Protein AF-0000000079967027 (afdb_homodimer)

Solvent-accessible surface area (backbone atoms only — not comparable to full-atom values): 52759 Å² total; per-residue (Å²): 132,80,76,89,72,70,78,67,50,73,80,82,84,89,70,84,65,83,71,83,66,77,62,84,68,85,69,81,72,80,72,79,85,74,85,69,80,70,70,72,73,72,74,65,77,69,75,66,74,66,73,55,79,78,80,28,66,48,64,30,61,90,71,37,36,35,52,46,60,87,47,52,71,69,52,37,53,28,40,50,44,22,32,30,77,82,41,62,67,42,83,37,30,32,34,61,38,91,88,39,84,60,18,39,37,38,34,30,36,36,55,31,43,38,37,31,28,58,94,41,78,40,53,44,47,67,79,69,61,52,51,94,70,31,34,32,29,67,52,38,30,49,50,54,59,56,46,68,67,46,28,68,80,58,50,73,39,75,38,43,65,42,69,34,49,36,21,52,70,85,35,40,58,44,57,55,41,62,71,63,29,64,69,50,51,24,58,75,70,70,42,38,66,56,79,80,71,71,85,45,68,66,56,50,52,51,47,49,44,45,54,54,23,71,46,37,76,79,60,44,49,46,73,46,57,72,52,63,74,75,94,74,64,50,71,68,47,51,48,47,52,52,49,48,49,54,53,44,56,50,24,73,75,29,57,23,54,46,49,50,47,45,69,68,52,29,73,64,55,48,48,53,46,51,52,49,47,48,53,52,50,52,53,48,41,55,50,12,30,50,37,17,41,68,48,29,77,75,70,34,96,53,72,44,24,53,41,58,55,33,50,52,52,52,52,52,50,51,48,50,50,48,54,56,56,67,72,46,54,82,74,39,78,58,32,61,56,48,44,40,50,47,41,51,51,44,51,49,52,51,49,56,37,55,74,39,69,48,61,56,61,77,80,45,82,56,96,72,81,69,61,90,49,64,48,52,28,13,47,26,37,29,55,60,42,54,40,68,94,79,83,65,54,60,59,53,60,51,56,67,74,40,64,57,69,56,37,44,73,73,39,42,68,58,52,52,56,43,49,64,62,57,70,45,92,71,48,42,64,68,57,53,50,52,52,45,49,64,66,41,63,52,53,62,60,53,53,56,61,64,60,63,63,73,71,77,74,78,77,77,77,127,132,78,77,90,68,70,77,67,51,71,84,82,73,87,77,82,75,86,74,82,66,85,61,81,75,77,81,77,80,82,77,80,80,80,84,75,82,67,72,72,76,75,73,66,76,69,74,68,74,68,74,56,77,78,79,30,65,46,67,30,62,89,70,37,36,36,51,46,62,86,47,54,73,68,52,37,53,26,39,49,42,21,31,32,80,80,42,63,66,43,84,38,30,32,33,63,39,91,90,39,83,60,17,37,38,37,35,30,36,36,58,30,43,39,37,32,30,57,94,41,79,39,54,44,50,68,80,67,61,51,49,95,69,32,34,30,29,66,52,37,29,48,49,54,60,55,47,68,70,47,34,70,80,59,48,74,38,75,38,41,68,42,69,34,49,36,21,51,70,85,35,41,58,42,56,55,40,63,71,63,28,64,69,51,51,25,57,74,70,70,43,38,67,57,78,79,71,72,84,47,68,66,56,50,52,51,48,50,43,44,53,54,23,70,45,38,75,80,62,43,50,43,73,47,57,71,51,63,75,74,93,75,64,50,70,67,45,51,49,47,52,53,50,48,48,54,54,43,56,51,25,73,75,30,55,24,55,44,49,51,48,44,69,67,53,28,72,64,55,48,48,52,46,51,53,50,47,48,52,50,50,51,53,48,40,55,50,12,32,51,38,19,40,68,47,29,78,75,71,36,96,55,70,46,25,54,43,59,56,32,50,52,52,52,52,50,50,50,48,50,50,47,53,57,56,69,72,46,53,83,84,39,79,62,31,61,56,46,45,39,50,45,40,51,52,43,52,50,52,49,49,55,36,56,74,39,68,48,62,56,60,76,78,44,84,56,96,71,82,68,61,90,49,63,48,52,32,13,47,28,38,30,55,60,41,54,40,68,93,80,84,66,54,60,59,54,58,50,55,66,72,41,65,56,69,56,38,45,73,73,39,43,67,59,51,53,56,44,50,62,63,58,69,46,91,69,47,42,64,68,57,53,52,51,51,45,50,64,66,42,63,54,54,62,60,53,52,55,63,65,60,63,65,72,71,79,74,80,77,79,79,128

Secondary structure (DSSP, 8-state):
--GGGSTT--------------------------------------------S-TTEEE-TTS-EEE-TTS-HHHHHHHHHHHSTTS-EEEEEEEE-SS-TTEEEEEEEEEEEEEEETT-SS-EETTS---TT---HHHHHHHHHHHTTS-HHHHTSEEEB-TTSS-BTTB-HHHHHHHH-HHHHHHHTTPPBPSS--SSHHHHHHHHHHHHHTT-TT---HHHHHS--STT--HHHHHHHHHHHHHHHHHHH-HHHHHHHHHHS-HHHHHHHHHHHHHHHHHHHHHHHHHHHHHTTTS-SS----HHHHHHHHHHHHHHHHHHHHTS-TTSHHHHHHHHHHHHHHHHHHHHHHTT-S-TTTT--S-----SSGGGT-HHIIIIIS--SS---THHHHHTTS-HHHHHHHHHHHHHHHHHHH--TT--HHHHHHHHHHHHTTHHHHHHHHGGG---------/--SSSSTT--------------------------------------------S-TTEEE-TTS-EEE-TTS-HHHHHHHHHHHSTTS-EEEEEEEE-SS-TTEEEEEEEEEEEEEEETT-SS-EETTS---TT---HHHHHHHHHHHTTS-HHHHTSEEEB-TTSS-BTTB-HHHHHHHH-HHHHHHHTTPPBPSS--SSHHHHHHHHHHHHHTT-TT---HHHHHS--STT--HHHHHHHHHHHHHHHHHHH-HHHHHHHHHHS-HHHHHHHHHHHHHHHHHHHHHHHHHHHHH-SSS-SS----HHHHHHHHHHHHHHHHHHHHTS-TTSHHHHHHHHHHHHHHHHHHHHHHTT-S-TTTT--S-----SSGGGT-HHIIIIIS--SS---THHHHHTTS-HHHHHHHHHHHHHHHHHHH--TT--HHHHHHHHHHHHTTHHHHHHHHGGG---------

Nearest PDB structures (foldseek):
  4in3-assembly1_B  TM=1.874E-01  e=6.343E-01  Saccharomyces cerevisiae
  5hf3-assembly1_A-2  TM=2.494E-01  e=4.322E+00  Homo sapiens
  8f5o-assembly1_C  TM=1.107E-01  e=3.781E+00  Leishmania tarentolae
  5hf3-assembly1_A-2  TM=2.326E-01  e=3.650E+00  Homo sapiens

Foldseek 3Di:
DDDVPAPPLDPDDDCPPPPPPPPPPPPDPPPDDDDDDPPPDPPPPPPPPPVVVPPQWDQFPVRDIDGRNVDDPVVSVVCCCVRHPNFLKAWDDKDQDPVDNVDIDTDIDTDKDWDFDDPDLAIDIPPPPLPDLADDPVLVVVVVLLCVSGDPVQNVDDWDAGRSSSDINNHGSVVSCVVCPVVNSCVVSVHQDDDDDDPDLVVLLLVLLLLLLLVQPVNDHSVCSVPVDDDDDDPSNVVSNVVSVVLSVVCSSPVRSSSVSCVVSPPLNSLVSNLVSLLVQLVLLLVQCVQCLAQNCPRRPDRHDFLVRSLVSLLVSLVVLLVVLVPDDPPDPSSLVSLQSSLVSLLVSLVSLLVQQDFSHPDGPDDDDDDPDSLRRHNNCDQFLDDDPDPDRRSLNRNVVGDLVSNCVRCLVSLVVSLVSQPDPRGDPVSNVSSVCSNCVPPVVVVVVVPPPPPDDPPPDD/DDDVPQPPLDPDDDDPDDPPPPVPPDDDDDDDDDDDDPPPDPPPPPPPPPVPVVPQWDQFPVRDIDGRNVDDPVVSVVCCCVRHPNFLKAWDDKDQDPVDNVDIDTDIDTDKDWDFDDPDLAIDIPPPPLPDLADDPVLVVVVVLLCVSGDPVQNVDDWDAGRSSNDINNHGSVVSCVVCPVVNSCVVSVHQDDDDDDPDLVVLLLVLLLLLLLVQPVNDHSVCSVPPDDDDDDPSNVVSNVVSVVLSVVCSSPVRSSSVSCVVSPPLNSLVSNLVSLLVQLVLLLVQCVQCLAPNCPPRPDRHDFLVRSLVSLLVSLVVLLVVLVPDDPPDPSSLVSLQSSLVSLLVSLVSLLVQQDFSHPDGPDDDDGDPDSLRRHNNCDQFLDDDPDDDRRSLNRNVVGDLVSNCVRCLVSLVVSLVSQPDPRGDPVNNVSSVCSNCVPVVVVVVVVPPPPPDDPPPDD

Structure (mmCIF, N/CA/C/O backbone):
data_AF-0000000079967027-model_v1
#
loop_
_entity.id
_entity.type
_entity.pdbx_description
1 polymer 'SWIM-type domain-containing protein'
#
loop_
_atom_site.group_PDB
_atom_site.id
_atom_site.type_symbol
_atom_site.label_atom_id
_atom_site.label_alt_id
_atom_site.label_comp_id
_atom_site.label_asym_id
_atom_site.label_entity_id
_atom_site.label_seq_id
_atom_site.pdbx_PDB_ins_code
_atom_site.Cartn_x
_atom_site.Cartn_y
_atom_site.Cartn_z
_atom_site.occupancy
_atom_site.B_iso_or_equiv
_atom_site.auth_seq_id
_atom_site.auth_comp_id
_atom_site.auth_asym_id
_atom_site.auth_atom_id
_atom_site.pdbx_PDB_model_num
ATOM 1 N N . MET A 1 1 ? 24.438 28.391 39.781 1 23.52 1 MET A N 1
ATOM 2 C CA . MET A 1 1 ? 24.078 27.609 38.594 1 23.52 1 MET A CA 1
ATOM 3 C C . MET A 1 1 ? 23.625 26.219 39 1 23.52 1 MET A C 1
ATOM 5 O O . MET A 1 1 ? 23.25 25.406 38.125 1 23.52 1 MET A O 1
ATOM 9 N N . SER A 1 2 ? 23.328 25.406 40 1 23.7 2 SER A N 1
ATOM 10 C CA . SER A 1 2 ? 24.375 24.453 40.344 1 23.7 2 SER A CA 1
ATOM 11 C C . SER A 1 2 ? 24.219 23.141 39.562 1 23.7 2 SER A C 1
ATOM 13 O O . SER A 1 2 ? 23.188 22.922 38.938 1 23.7 2 SER A O 1
ATOM 15 N N . ALA A 1 3 ? 25.094 22.094 39.844 1 33.03 3 ALA A N 1
ATOM 16 C CA . ALA A 1 3 ? 25.594 20.75 39.531 1 33.03 3 ALA A CA 1
ATOM 17 C C . ALA A 1 3 ? 24.469 19.719 39.656 1 33.03 3 ALA A C 1
ATOM 19 O O . ALA A 1 3 ? 24.438 18.734 38.906 1 33.03 3 ALA A O 1
ATOM 20 N N . GLU A 1 4 ? 23.625 19.672 40.688 1 32.34 4 GLU A N 1
ATOM 21 C CA . GLU A 1 4 ? 22.844 18.438 40.875 1 32.34 4 GLU A CA 1
ATOM 22 C C . GLU A 1 4 ? 21.844 18.25 39.719 1 32.34 4 GLU A C 1
ATOM 24 O O . GLU A 1 4 ? 21.109 17.266 39.688 1 32.34 4 GLU A O 1
ATOM 29 N N . ALA A 1 5 ? 21.641 19.062 38.75 1 31.31 5 ALA A N 1
ATOM 30 C CA . ALA A 1 5 ? 20.641 19.297 37.719 1 31.31 5 ALA A CA 1
ATOM 31 C C . ALA A 1 5 ? 20.641 18.156 36.688 1 31.31 5 ALA A C 1
ATOM 33 O O . ALA A 1 5 ? 19.578 17.641 36.344 1 31.31 5 ALA A O 1
ATOM 34 N N . LEU A 1 6 ? 21.719 17.938 35.781 1 37.03 6 LEU A N 1
ATOM 35 C CA . LEU A 1 6 ? 21.562 17.094 34.594 1 37.03 6 LEU A CA 1
ATOM 36 C C . LEU A 1 6 ? 21.953 15.648 34.906 1 37.03 6 LEU A C 1
ATOM 38 O O . LEU A 1 6 ? 21.922 14.789 34.031 1 37.03 6 LEU A O 1
ATOM 42 N N . SER A 1 7 ? 22.359 15.219 35.938 1 33.56 7 SER A N 1
ATOM 43 C CA . SER A 1 7 ? 23.344 14.156 36.156 1 33.56 7 SER A CA 1
ATOM 44 C C . SER A 1 7 ? 22.859 12.836 35.531 1 33.56 7 SER A C 1
ATOM 46 O O . SER A 1 7 ? 23.672 12.023 35.094 1 33.56 7 SER A O 1
ATOM 48 N N . LYS A 1 8 ? 21.562 12.336 35.812 1 32.53 8 LYS A N 1
ATOM 49 C CA . LYS A 1 8 ? 21.234 10.953 35.469 1 32.53 8 LYS A CA 1
ATOM 50 C C . LYS A 1 8 ? 20.719 10.844 34.031 1 32.53 8 LYS A C 1
ATOM 52 O O . LYS A 1 8 ? 20.188 9.805 33.625 1 32.53 8 LYS A O 1
ATOM 57 N N . LEU A 1 9 ? 20.672 11.555 33.188 1 36.38 9 LEU A N 1
ATOM 58 C CA . LEU A 1 9 ? 19.859 11.469 31.984 1 36.38 9 LEU A CA 1
ATOM 59 C C . LEU A 1 9 ? 20.281 10.273 31.141 1 36.38 9 LEU A C 1
ATOM 61 O O . LEU A 1 9 ? 20.219 10.32 29.906 1 36.38 9 LEU A O 1
ATOM 65 N N . SER A 1 10 ? 20.844 8.945 31.734 1 32.41 10 SER A N 1
ATOM 66 C CA . SER A 1 10 ? 21.594 8.109 30.812 1 32.41 10 SER A CA 1
ATOM 67 C C . SER A 1 10 ? 20.656 7.359 29.859 1 32.41 10 SER A C 1
ATOM 69 O O . SER A 1 10 ? 19.609 6.871 30.281 1 32.41 10 SER A O 1
ATOM 71 N N . LEU A 1 11 ? 20.594 7.68 28.594 1 35.91 11 LEU A N 1
ATOM 72 C CA . LEU A 1 11 ? 20.047 6.836 27.547 1 35.91 11 LEU A CA 1
ATOM 73 C C . LEU A 1 11 ? 20.672 5.445 27.578 1 35.91 11 LEU A C 1
ATOM 75 O O . LEU A 1 11 ? 21.859 5.285 27.281 1 35.91 11 LEU A O 1
ATOM 79 N N . VAL A 1 12 ? 20.703 4.43 28.609 1 26.56 12 VAL A N 1
ATOM 80 C CA . VAL A 1 12 ? 21.344 3.131 28.812 1 26.56 12 VAL A CA 1
ATOM 81 C C . VAL A 1 12 ? 21.5 2.42 27.469 1 26.56 12 VAL A C 1
ATOM 83 O O . VAL A 1 12 ? 20.844 2.793 26.484 1 26.56 12 VAL A O 1
ATOM 86 N N . ASP A 1 13 ? 21.453 0.875 27.344 1 22.81 13 ASP A N 1
ATOM 87 C CA . ASP A 1 13 ? 22.469 -0.129 27.062 1 22.81 13 ASP A CA 1
ATOM 88 C C . ASP A 1 13 ? 22.656 -0.311 25.562 1 22.81 13 ASP A C 1
ATOM 90 O O . ASP A 1 13 ? 23.734 -0.031 25.016 1 22.81 13 ASP A O 1
ATOM 94 N N . THR A 1 14 ? 22.391 -1.622 24.922 1 23.27 14 THR A N 1
ATOM 95 C CA . THR A 1 14 ? 23.344 -2.547 24.297 1 23.27 14 THR A CA 1
ATOM 96 C C . THR A 1 14 ? 23.562 -2.203 22.828 1 23.27 14 THR A C 1
ATOM 98 O O . THR A 1 14 ? 22.594 -2.035 22.078 1 23.27 14 THR A O 1
ATOM 101 N N . MET A 1 15 ? 24.797 -1.844 22.391 1 22.84 15 MET A N 1
ATOM 102 C CA . MET A 1 15 ? 25.484 -1.367 21.188 1 22.84 15 MET A CA 1
ATOM 103 C C . MET A 1 15 ? 25.438 -2.414 20.078 1 22.84 15 MET A C 1
ATOM 105 O O . MET A 1 15 ? 26.203 -3.379 20.109 1 22.84 15 MET A O 1
ATOM 109 N N . VAL A 1 16 ? 24.453 -3.086 19.609 1 21 16 VAL A N 1
ATOM 110 C CA . VAL A 1 16 ? 25.078 -3.975 18.641 1 21 16 VAL A CA 1
ATOM 111 C C . VAL A 1 16 ? 25.656 -3.154 17.484 1 21 16 VAL A C 1
ATOM 113 O O . VAL A 1 16 ? 24.922 -2.496 16.75 1 21 16 VAL A O 1
ATOM 116 N N . THR A 1 17 ? 26.828 -2.4 17.641 1 19.55 17 THR A N 1
ATOM 117 C CA . THR A 1 17 ? 27.438 -1.457 16.703 1 19.55 17 THR A CA 1
ATOM 118 C C . THR A 1 17 ? 27.969 -2.182 15.469 1 19.55 17 THR A C 1
ATOM 120 O O . THR A 1 17 ? 29.172 -2.301 15.289 1 19.55 17 THR A O 1
ATOM 123 N N . THR A 1 18 ? 27.375 -3.174 14.812 1 18.86 18 THR A N 1
ATOM 124 C CA . THR A 1 18 ? 28.328 -3.617 13.797 1 18.86 18 THR A CA 1
ATOM 125 C C . THR A 1 18 ? 28.547 -2.523 12.758 1 18.86 18 THR A C 1
ATOM 127 O O . THR A 1 18 ? 27.609 -2.084 12.094 1 18.86 18 THR A O 1
ATOM 130 N N . ARG A 1 19 ? 29.469 -1.551 12.945 1 18.75 19 ARG A N 1
ATOM 131 C CA . ARG A 1 19 ? 29.891 -0.418 12.133 1 18.75 19 ARG A CA 1
ATOM 132 C C . ARG A 1 19 ? 30.578 -0.89 10.859 1 18.75 19 ARG A C 1
ATOM 134 O O . ARG A 1 19 ? 31.734 -1.292 10.883 1 18.75 19 ARG A O 1
ATOM 141 N N . ALA A 1 20 ? 30.016 -1.807 10.023 1 17.91 20 ALA A N 1
ATOM 142 C CA . ALA A 1 20 ? 30.906 -2.1 8.914 1 17.91 20 ALA A CA 1
ATOM 143 C C . ALA A 1 20 ? 31.234 -0.834 8.125 1 17.91 20 ALA A C 1
ATOM 145 O O . ALA A 1 20 ? 30.328 -0.108 7.699 1 17.91 20 ALA A O 1
ATOM 146 N N . GLY A 1 21 ? 32.469 -0.2 8.289 1 16.97 21 GLY A N 1
ATOM 147 C CA . GLY A 1 21 ? 33.188 0.967 7.832 1 16.97 21 GLY A CA 1
ATOM 148 C C . GLY A 1 21 ? 33.406 0.984 6.332 1 16.97 21 GLY A C 1
ATOM 149 O O . GLY A 1 21 ? 33.969 1.939 5.789 1 16.97 21 GLY A O 1
ATOM 150 N N . ALA A 1 22 ? 33 0.106 5.465 1 16.75 22 ALA A N 1
ATOM 151 C CA . ALA A 1 22 ? 33.969 0.089 4.359 1 16.75 22 ALA A CA 1
ATOM 152 C C . ALA A 1 22 ? 33.812 1.341 3.496 1 16.75 22 ALA A C 1
ATOM 154 O O . ALA A 1 22 ? 32.75 1.595 2.924 1 16.75 22 ALA A O 1
ATOM 155 N N . ALA A 1 23 ? 34.531 2.461 3.881 1 16.78 23 ALA A N 1
ATOM 156 C CA . ALA A 1 23 ? 34.594 3.764 3.223 1 16.78 23 ALA A CA 1
ATOM 157 C C . ALA A 1 23 ? 35.25 3.646 1.841 1 16.78 23 ALA A C 1
ATOM 159 O O . ALA A 1 23 ? 35.344 4.641 1.117 1 16.78 23 ALA A O 1
ATOM 160 N N . ARG A 1 24 ? 35.531 2.553 1.224 1 16.5 24 ARG A N 1
ATOM 161 C CA . ARG A 1 24 ? 36.625 2.824 0.295 1 16.5 24 ARG A CA 1
ATOM 162 C C . ARG A 1 24 ? 36.25 3.91 -0.702 1 16.5 24 ARG A C 1
ATOM 164 O O . ARG A 1 24 ? 35.156 3.867 -1.287 1 16.5 24 ARG A O 1
ATOM 171 N N . ALA A 1 25 ? 36.844 5.109 -0.586 1 16.91 25 ALA A N 1
ATOM 172 C CA . ALA A 1 25 ? 36.906 6.383 -1.297 1 16.91 25 ALA A CA 1
ATOM 173 C C . ALA A 1 25 ? 37.312 6.184 -2.752 1 16.91 25 ALA A C 1
ATOM 175 O O . ALA A 1 25 ? 37.781 7.125 -3.412 1 16.91 25 ALA A O 1
ATOM 176 N N . ARG A 1 26 ? 37.125 5.117 -3.463 1 16.53 26 ARG A N 1
ATOM 177 C CA . ARG A 1 26 ? 37.938 5.168 -4.664 1 16.53 26 ARG A CA 1
ATOM 178 C C . ARG A 1 26 ? 37.719 6.453 -5.445 1 16.53 26 ARG A C 1
ATOM 180 O O . ARG A 1 26 ? 36.562 6.852 -5.66 1 16.53 26 ARG A O 1
ATOM 187 N N . THR A 1 27 ? 38.75 7.363 -5.598 1 16.47 27 THR A N 1
ATOM 188 C CA . THR A 1 27 ? 39.125 8.656 -6.16 1 16.47 27 THR A CA 1
ATOM 189 C C . THR A 1 27 ? 38.844 8.695 -7.66 1 16.47 27 THR A C 1
ATOM 191 O O . THR A 1 27 ? 38.812 9.773 -8.266 1 16.47 27 THR A O 1
ATOM 194 N N . ALA A 1 28 ? 38.562 7.652 -8.414 1 17 28 ALA A N 1
ATOM 195 C CA . ALA A 1 28 ? 39.219 7.84 -9.711 1 17 28 ALA A CA 1
ATOM 196 C C . ALA A 1 28 ? 38.656 9.078 -10.422 1 17 28 ALA A C 1
ATOM 198 O O . ALA A 1 28 ? 37.438 9.281 -10.484 1 17 28 ALA A O 1
ATOM 199 N N . PRO A 1 29 ? 39.5 10.133 -10.766 1 17.83 29 PRO A N 1
ATOM 200 C CA . PRO A 1 29 ? 39.344 11.484 -11.32 1 17.83 29 PRO A CA 1
ATOM 201 C C . PRO A 1 29 ? 38.75 11.477 -12.734 1 17.83 29 PRO A C 1
ATOM 203 O O . PRO A 1 29 ? 38.594 12.539 -13.344 1 17.83 29 PRO A O 1
ATOM 206 N N . ALA A 1 30 ? 38.031 10.43 -13.195 1 17.25 30 ALA A N 1
ATOM 207 C CA . ALA A 1 30 ? 38.188 10.453 -14.648 1 17.25 30 ALA A CA 1
ATOM 208 C C . ALA A 1 30 ? 37.844 11.82 -15.219 1 17.25 30 ALA A C 1
ATOM 210 O O . ALA A 1 30 ? 36.875 12.445 -14.797 1 17.25 30 ALA A O 1
ATOM 211 N N . GLN A 1 31 ? 38.656 12.461 -16.125 1 17.3 31 GLN A N 1
ATOM 212 C CA . GLN A 1 31 ? 38.969 13.703 -16.812 1 17.3 31 GLN A CA 1
ATOM 213 C C . GLN A 1 31 ? 37.875 14.07 -17.812 1 17.3 31 GLN A C 1
ATOM 215 O O . GLN A 1 31 ? 37.969 15.109 -18.469 1 17.3 31 GLN A O 1
ATOM 220 N N . THR A 1 32 ? 36.781 13.305 -17.797 1 18.25 32 THR A N 1
ATOM 221 C CA . THR A 1 32 ? 36.344 13.445 -19.188 1 18.25 32 THR A CA 1
ATOM 222 C C . THR A 1 32 ? 36.156 14.922 -19.531 1 18.25 32 THR A C 1
ATOM 224 O O . THR A 1 32 ? 35.719 15.719 -18.703 1 18.25 32 THR A O 1
ATOM 227 N N . PRO A 1 33 ? 36.406 15.227 -20.844 1 18.61 33 PRO A N 1
ATOM 228 C CA . PRO A 1 33 ? 36.688 16.406 -21.672 1 18.61 33 PRO A CA 1
ATOM 229 C C . PRO A 1 33 ? 35.594 17.453 -21.609 1 18.61 33 PRO A C 1
ATOM 231 O O . PRO A 1 33 ? 34.469 17.172 -21.172 1 18.61 33 PRO A O 1
ATOM 234 N N . GLN A 1 34 ? 35.75 18.5 -22.406 1 16.83 34 GLN A N 1
ATOM 235 C CA . GLN A 1 34 ? 35.688 19.953 -22.516 1 16.83 34 GLN A CA 1
ATOM 236 C C . GLN A 1 34 ? 34.312 20.406 -22.938 1 16.83 34 GLN A C 1
ATOM 238 O O . GLN A 1 34 ? 33.875 21.516 -22.594 1 16.83 34 GLN A O 1
ATOM 243 N N . HIS A 1 35 ? 33.625 19.594 -23.828 1 18.22 35 HIS A N 1
ATOM 244 C CA . HIS A 1 35 ? 33.188 20.516 -24.875 1 18.22 35 HIS A CA 1
ATOM 245 C C . HIS A 1 35 ? 32.219 21.547 -24.328 1 18.22 35 HIS A C 1
ATOM 247 O O . HIS A 1 35 ? 31.5 21.281 -23.344 1 18.22 35 HIS A O 1
ATOM 253 N N . ALA A 1 36 ? 32.156 22.734 -24.922 1 18.36 36 ALA A N 1
ATOM 254 C CA . ALA A 1 36 ? 31.938 24.172 -24.812 1 18.36 36 ALA A CA 1
ATOM 255 C C . ALA A 1 36 ? 30.453 24.484 -24.75 1 18.36 36 ALA A C 1
ATOM 257 O O . ALA A 1 36 ? 30.062 25.641 -24.516 1 18.36 36 ALA A O 1
ATOM 258 N N . SER A 1 37 ? 29.609 23.453 -25.172 1 19.88 37 SER A N 1
ATOM 259 C CA . SER A 1 37 ? 28.562 24.234 -25.828 1 19.88 37 SER A CA 1
ATOM 260 C C . SER A 1 37 ? 27.812 25.109 -24.828 1 19.88 37 SER A C 1
ATOM 262 O O . SER A 1 37 ? 27.531 24.688 -23.719 1 19.88 37 SER A O 1
ATOM 264 N N . THR A 1 38 ? 28 26.359 -24.938 1 21.81 38 THR A N 1
ATOM 265 C CA . THR A 1 38 ? 27.562 27.578 -24.266 1 21.81 38 THR A CA 1
ATOM 266 C C . THR A 1 38 ? 26.047 27.578 -24.078 1 21.81 38 THR A C 1
ATOM 268 O O . THR A 1 38 ? 25.297 27.625 -25.062 1 21.81 38 THR A O 1
ATOM 271 N N . PRO A 1 39 ? 25.609 26.531 -23.359 1 21.05 39 PRO A N 1
ATOM 272 C CA . PRO A 1 39 ? 24.156 26.672 -23.391 1 21.05 39 PRO A CA 1
ATOM 273 C C . PRO A 1 39 ? 23.688 28.094 -23.094 1 21.05 39 PRO A C 1
ATOM 275 O O . PRO A 1 39 ? 24.344 28.812 -22.344 1 21.05 39 PRO A O 1
ATOM 278 N N . SER A 1 40 ? 23.156 28.719 -24.078 1 22.72 40 SER A N 1
ATOM 279 C CA . SER A 1 40 ? 22.656 30.094 -23.969 1 22.72 40 SER A CA 1
ATOM 280 C C . SER A 1 40 ? 21.828 30.281 -22.703 1 22.72 40 SER A C 1
ATOM 282 O O . SER A 1 40 ? 21.156 29.359 -22.25 1 22.72 40 SER A O 1
ATOM 284 N N . PRO A 1 41 ? 22.25 31.234 -21.906 1 22.58 41 PRO A N 1
ATOM 285 C CA . PRO A 1 41 ? 21.719 31.672 -20.609 1 22.58 41 PRO A CA 1
ATOM 286 C C . PRO A 1 41 ? 20.203 31.781 -20.594 1 22.58 41 PRO A C 1
ATOM 288 O O . PRO A 1 41 ? 19.625 32.438 -21.469 1 22.58 41 PRO A O 1
ATOM 291 N N . SER A 1 42 ? 19.578 30.609 -20.578 1 22.55 42 SER A N 1
ATOM 292 C CA . SER A 1 42 ? 18.141 30.859 -20.469 1 22.55 42 SER A CA 1
ATOM 293 C C . SER A 1 42 ? 17.844 32 -19.5 1 22.55 42 SER A C 1
ATOM 295 O O . SER A 1 42 ? 18.391 32.031 -18.391 1 22.55 42 SER A O 1
ATOM 297 N N . HIS A 1 43 ? 17.578 33.125 -20.016 1 22.3 43 HIS A N 1
ATOM 298 C CA . HIS A 1 43 ? 17.203 34.344 -19.328 1 22.3 43 HIS A CA 1
ATOM 299 C C . HIS A 1 43 ? 16.156 34.094 -18.25 1 22.3 43 HIS A C 1
ATOM 301 O O . HIS A 1 43 ? 15.148 33.406 -18.516 1 22.3 43 HIS A O 1
ATOM 307 N N . SER A 1 44 ? 16.625 33.625 -17.156 1 25.69 44 SER A N 1
ATOM 308 C CA . SER A 1 44 ? 15.766 33.625 -15.977 1 25.69 44 SER A CA 1
ATOM 309 C C . SER A 1 44 ? 14.898 34.875 -15.938 1 25.69 44 SER A C 1
ATOM 311 O O . SER A 1 44 ? 15.414 36 -16 1 25.69 44 SER A O 1
ATOM 313 N N . PRO A 1 45 ? 13.766 34.812 -16.578 1 26.55 45 PRO A N 1
ATOM 314 C CA . PRO A 1 45 ? 13.039 36.062 -16.453 1 26.55 45 PRO A CA 1
ATOM 315 C C . PRO A 1 45 ? 13.133 36.656 -15.047 1 26.55 45 PRO A C 1
ATOM 317 O O . PRO A 1 45 ? 13.062 35.938 -14.055 1 26.55 45 PRO A O 1
ATOM 320 N N . THR A 1 46 ? 14.188 37.438 -14.891 1 25.09 46 THR A N 1
ATOM 321 C CA . THR A 1 46 ? 14.25 38.344 -13.742 1 25.09 46 THR A CA 1
ATOM 322 C C . THR A 1 46 ? 12.867 38.906 -13.422 1 25.09 46 THR A C 1
ATOM 324 O O . THR A 1 46 ? 12.297 39.656 -14.234 1 25.09 46 THR A O 1
ATOM 327 N N . SER A 1 47 ? 12.023 38.062 -12.961 1 27.19 47 SER A N 1
ATOM 328 C CA . SER A 1 47 ? 10.867 38.781 -12.453 1 27.19 47 SER A CA 1
ATOM 329 C C . SER A 1 47 ? 11.289 40 -11.672 1 27.19 47 SER A C 1
ATOM 331 O O . SER A 1 47 ? 12.047 39.906 -10.703 1 27.19 47 SER A O 1
ATOM 333 N N . THR A 1 48 ? 11.758 41 -12.414 1 27.06 48 THR A N 1
ATOM 334 C CA . THR A 1 48 ? 11.859 42.281 -11.773 1 27.06 48 THR A CA 1
ATOM 335 C C . THR A 1 48 ? 10.688 42.531 -10.82 1 27.06 48 THR A C 1
ATOM 337 O O . THR A 1 48 ? 9.531 42.531 -11.234 1 27.06 48 THR A O 1
ATOM 340 N N . ALA A 1 49 ? 10.836 42.094 -9.641 1 29.52 49 ALA A N 1
ATOM 341 C CA . ALA A 1 49 ? 9.977 42.688 -8.625 1 29.52 49 ALA A CA 1
ATOM 342 C C . ALA A 1 49 ? 9.875 44.219 -8.836 1 29.52 49 ALA A C 1
ATOM 344 O O . ALA A 1 49 ? 10.828 44.938 -8.562 1 29.52 49 ALA A O 1
ATOM 345 N N . ALA A 1 50 ? 9.445 44.656 -9.969 1 29.14 50 ALA A N 1
ATOM 346 C CA . ALA A 1 50 ? 9.094 46.062 -9.961 1 29.14 50 ALA A CA 1
ATOM 347 C C . ALA A 1 50 ? 8.531 46.5 -8.602 1 29.14 50 ALA A C 1
ATOM 349 O O . ALA A 1 50 ? 7.598 45.875 -8.094 1 29.14 50 ALA A O 1
ATOM 350 N N . SER A 1 51 ? 9.453 46.938 -7.832 1 31.58 51 SER A N 1
ATOM 351 C CA . SER A 1 51 ? 9.008 47.688 -6.668 1 31.58 51 SER A CA 1
ATOM 352 C C . SER A 1 51 ? 7.809 48.562 -7 1 31.58 51 SER A C 1
ATOM 354 O O . SER A 1 51 ? 7.965 49.656 -7.523 1 31.58 51 SER A O 1
ATOM 356 N N . SER A 1 52 ? 7.016 48.062 -7.898 1 36.12 52 SER A N 1
ATOM 357 C CA . SER A 1 52 ? 5.992 49.094 -8.094 1 36.12 52 SER A CA 1
ATOM 358 C C . SER A 1 52 ? 5.641 49.781 -6.777 1 36.12 52 SER A C 1
ATOM 360 O O . SER A 1 52 ? 5.535 49.125 -5.738 1 36.12 52 SER A O 1
ATOM 362 N N . PRO A 1 53 ? 5.883 51 -6.691 1 37.5 53 PRO A N 1
ATOM 363 C CA . PRO A 1 53 ? 5.629 51.812 -5.484 1 37.5 53 PRO A CA 1
ATOM 364 C C . PRO A 1 53 ? 4.395 51.344 -4.719 1 37.5 53 PRO A C 1
ATOM 366 O O . PRO A 1 53 ? 4.297 51.531 -3.51 1 37.5 53 PRO A O 1
ATOM 369 N N . THR A 1 54 ? 3.182 51.281 -5.465 1 43.91 54 THR A N 1
ATOM 370 C CA . THR A 1 54 ? 2.035 51.219 -4.566 1 43.91 54 THR A CA 1
ATOM 371 C C . THR A 1 54 ? 1.938 49.844 -3.92 1 43.91 54 THR A C 1
ATOM 373 O O . THR A 1 54 ? 1.666 48.844 -4.602 1 43.91 54 THR A O 1
ATOM 376 N N . PRO A 1 55 ? 2.688 49.375 -2.973 1 54.84 55 PRO A N 1
ATOM 377 C CA . PRO A 1 55 ? 2.918 48.219 -2.094 1 54.84 55 PRO A CA 1
ATOM 378 C C . PRO A 1 55 ? 1.646 47.406 -1.823 1 54.84 55 PRO A C 1
ATOM 380 O O . PRO A 1 55 ? 1.703 46.344 -1.198 1 54.84 55 PRO A O 1
ATOM 383 N N . SER A 1 56 ? 0.458 47.688 -2.307 1 79.25 56 SER A N 1
ATOM 384 C CA . SER A 1 56 ? -0.788 47.219 -1.723 1 79.25 56 SER A CA 1
ATOM 385 C C . SER A 1 56 ? -1.411 46.125 -2.582 1 79.25 56 SER A C 1
ATOM 387 O O . SER A 1 56 ? -2.34 45.438 -2.146 1 79.25 56 SER A O 1
ATOM 389 N N . LEU A 1 57 ? -0.802 45.781 -3.889 1 89.56 57 LEU A N 1
ATOM 390 C CA . LEU A 1 57 ? -1.388 44.719 -4.723 1 89.56 57 LEU A CA 1
ATOM 391 C C . LEU A 1 57 ? -0.492 43.5 -4.754 1 89.56 57 LEU A C 1
ATOM 393 O O . LEU A 1 57 ? 0.715 43.594 -4.98 1 89.56 57 LEU A O 1
ATOM 397 N N . ILE A 1 58 ? -1.052 42.312 -4.539 1 92.06 58 ILE A N 1
ATOM 398 C CA . ILE A 1 58 ? -0.272 41.062 -4.566 1 92.06 58 ILE A CA 1
ATOM 399 C C . ILE A 1 58 ? -0.963 40.031 -5.457 1 92.06 58 ILE A C 1
ATOM 401 O O . ILE A 1 58 ? -2.18 40.094 -5.648 1 92.06 58 ILE A O 1
ATOM 405 N N . GLU A 1 59 ? -0.156 39.188 -6.098 1 93 59 GLU A N 1
ATOM 406 C CA . GLU A 1 59 ? -0.663 38.031 -6.812 1 93 59 GLU A CA 1
ATOM 407 C C . GLU A 1 59 ? -0.535 36.75 -5.969 1 93 59 GLU A C 1
ATOM 409 O O . GLU A 1 59 ? 0.548 36.438 -5.469 1 93 59 GLU A O 1
ATOM 414 N N . SER A 1 60 ? -1.569 36.156 -5.805 1 93.75 60 SER A N 1
ATOM 415 C CA . SER A 1 60 ? -1.582 34.969 -4.957 1 93.75 60 SER A CA 1
ATOM 416 C C . SER A 1 60 ? -0.958 33.75 -5.668 1 93.75 60 SER A C 1
ATOM 418 O O . SER A 1 60 ? -0.638 33.844 -6.855 1 93.75 60 SER A O 1
ATOM 420 N N . ALA A 1 61 ? -0.752 32.719 -4.906 1 90 61 ALA A N 1
ATOM 421 C CA . ALA A 1 61 ? -0.223 31.453 -5.438 1 90 61 ALA A CA 1
ATOM 422 C C . ALA A 1 61 ? -1.168 30.859 -6.477 1 90 61 ALA A C 1
ATOM 424 O O . ALA A 1 61 ? -0.74 30.094 -7.352 1 90 61 ALA A O 1
ATOM 425 N N . GLN A 1 62 ? -2.514 31.141 -6.445 1 90.25 62 GLN A N 1
ATOM 426 C CA . GLN A 1 62 ? -3.514 30.625 -7.375 1 90.25 62 GLN A CA 1
ATOM 427 C C . GLN A 1 62 ? -3.615 31.516 -8.617 1 90.25 62 GLN A C 1
ATOM 429 O O . GLN A 1 62 ? -4.473 31.281 -9.477 1 90.25 62 GLN A O 1
ATOM 434 N N . GLY A 1 63 ? -2.838 32.562 -8.656 1 90.56 63 GLY A N 1
ATOM 435 C CA . GLY A 1 63 ? -2.807 33.438 -9.828 1 90.56 63 GLY A CA 1
ATOM 436 C C . GLY A 1 63 ? -3.84 34.562 -9.773 1 90.56 63 GLY A C 1
ATOM 437 O O . GLY A 1 63 ? -4.184 35.125 -10.805 1 90.56 63 GLY A O 1
ATOM 438 N N . LEU A 1 64 ? -4.355 34.812 -8.609 1 94.44 64 LEU A N 1
ATOM 439 C CA . LEU A 1 64 ? -5.344 35.875 -8.438 1 94.44 64 LEU A CA 1
ATOM 440 C C . LEU A 1 64 ? -4.695 37.125 -7.867 1 94.44 64 LEU A C 1
ATOM 442 O O . LEU A 1 64 ? -3.703 37.031 -7.141 1 94.44 64 LEU A O 1
ATOM 446 N N . THR A 1 65 ? -5.254 38.25 -8.172 1 95.19 65 THR A N 1
ATOM 447 C CA . THR A 1 65 ? -4.691 39.5 -7.707 1 95.19 65 THR A CA 1
ATOM 448 C C . THR A 1 65 ? -5.539 40.094 -6.582 1 95.19 65 THR A C 1
ATOM 450 O O . THR A 1 65 ? -6.762 40.188 -6.703 1 95.19 65 THR A O 1
ATOM 453 N N . TYR A 1 66 ? -4.867 40.438 -5.512 1 95.62 66 TYR A N 1
ATOM 454 C CA . TYR A 1 66 ? -5.559 41 -4.352 1 95.62 66 TYR A CA 1
ATOM 455 C C . TYR A 1 66 ? -5.039 42.406 -4.016 1 95.62 66 TYR A C 1
ATOM 457 O O . TYR A 1 66 ? -3.844 42.656 -4.152 1 95.62 66 TYR A O 1
ATOM 465 N N . ASN A 1 67 ? -5.941 43.281 -3.619 1 95.06 67 ASN A N 1
ATOM 466 C CA . ASN A 1 67 ? -5.578 44.594 -3.072 1 95.06 67 ASN A CA 1
ATOM 467 C C . ASN A 1 67 ? -5.504 44.562 -1.548 1 95.06 67 ASN A C 1
ATOM 469 O O . ASN A 1 67 ? -6.535 44.5 -0.875 1 95.06 67 ASN A O 1
ATOM 473 N N . LEU A 1 68 ? -4.312 44.688 -0.974 1 94.88 68 LEU A N 1
ATOM 474 C CA . LEU A 1 68 ? -4.141 44.594 0.472 1 94.88 68 LEU A CA 1
ATOM 475 C C . LEU A 1 68 ? -3.9 46 1.073 1 94.88 68 LEU A C 1
ATOM 477 O O . LEU A 1 68 ? -3.566 46.094 2.254 1 94.88 68 LEU A O 1
ATOM 481 N N . SER A 1 69 ? -4.164 47.031 0.424 1 92.81 69 SER A N 1
ATOM 482 C CA . SER A 1 69 ? -3.865 48.406 0.837 1 92.81 69 SER A CA 1
ATOM 483 C C . SER A 1 69 ? -4.699 48.812 2.049 1 92.81 69 SER A C 1
ATOM 485 O O . SER A 1 69 ? -4.23 49.562 2.91 1 92.81 69 SER A O 1
ATOM 487 N N . PRO A 1 70 ? -5.898 48.25 2.084 1 92 70 PRO A N 1
ATOM 488 C CA . PRO A 1 70 ? -6.73 48.688 3.213 1 92 70 PRO A CA 1
ATOM 489 C C . PRO A 1 70 ? -6.297 48.062 4.535 1 92 70 PRO A C 1
ATOM 491 O O . PRO A 1 70 ? -6.762 48.469 5.602 1 92 70 PRO A O 1
ATOM 494 N N . PHE A 1 71 ? -5.371 47.156 4.559 1 94.38 71 PHE A N 1
ATOM 495 C CA . PHE A 1 71 ? -5.012 46.406 5.754 1 94.38 71 PHE A CA 1
ATOM 496 C C . PHE A 1 71 ? -3.908 47.125 6.531 1 94.38 71 PHE A C 1
ATOM 498 O O . PHE A 1 71 ? -3.066 47.781 5.941 1 94.38 71 PHE A O 1
ATOM 505 N N . ASP A 1 72 ? -4.008 47 7.863 1 91.94 72 ASP A N 1
ATOM 506 C CA . ASP A 1 72 ? -2.852 47.375 8.664 1 91.94 72 ASP A CA 1
ATOM 507 C C . ASP A 1 72 ? -1.69 46.406 8.469 1 91.94 72 ASP A C 1
ATOM 509 O O . ASP A 1 72 ? -1.837 45.375 7.793 1 91.94 72 ASP A O 1
ATOM 513 N N . ASP A 1 73 ? -0.608 46.719 9.031 1 89.69 73 ASP A N 1
ATOM 514 C CA . ASP A 1 73 ? 0.614 45.938 8.797 1 89.69 73 ASP A CA 1
ATOM 515 C C . ASP A 1 73 ? 0.46 44.5 9.258 1 89.69 73 ASP A C 1
ATOM 517 O O . ASP A 1 73 ? 0.939 43.562 8.602 1 89.69 73 ASP A O 1
ATOM 521 N N . ASP A 1 74 ? -0.152 44.281 10.359 1 86.5 74 ASP A N 1
ATOM 522 C CA . ASP A 1 74 ? -0.328 42.938 10.93 1 86.5 74 ASP A CA 1
ATOM 523 C C . ASP A 1 74 ? -1.178 42.062 10.008 1 86.5 74 ASP A C 1
ATOM 525 O O . ASP A 1 74 ? -0.76 40.969 9.625 1 86.5 74 ASP A O 1
ATOM 529 N N . VAL A 1 75 ? -2.303 42.562 9.633 1 91.69 75 VAL A N 1
ATOM 530 C CA . VAL A 1 75 ? -3.223 41.812 8.781 1 91.69 75 VAL A CA 1
ATOM 531 C C . VAL A 1 75 ? -2.59 41.594 7.406 1 91.69 75 VAL A C 1
ATOM 533 O O . VAL A 1 75 ? -2.779 40.562 6.785 1 91.69 75 VAL A O 1
ATOM 536 N N . ARG A 1 76 ? -1.931 42.594 6.926 1 93.19 76 ARG A N 1
ATOM 537 C CA . ARG A 1 76 ? -1.256 42.469 5.637 1 93.19 76 ARG A CA 1
ATOM 538 C C . ARG A 1 76 ? -0.245 41.344 5.645 1 93.19 76 ARG A C 1
ATOM 540 O O . ARG A 1 76 ? -0.15 40.594 4.68 1 93.19 76 ARG A O 1
ATOM 547 N N . ARG A 1 77 ? 0.511 41.25 6.648 1 88.06 77 ARG A N 1
ATOM 548 C CA . ARG A 1 77 ? 1.484 40.156 6.781 1 88.06 77 ARG A CA 1
ATOM 549 C C . ARG A 1 77 ? 0.796 38.812 6.789 1 88.06 77 ARG A C 1
ATOM 551 O O . ARG A 1 77 ? 1.258 37.875 6.133 1 88.06 77 ARG A O 1
ATOM 558 N N . ARG A 1 78 ? -0.24 38.688 7.531 1 88.56 78 ARG A N 1
ATOM 559 C CA . ARG A 1 78 ? -1 37.469 7.598 1 88.56 78 ARG A CA 1
ATOM 560 C C . ARG A 1 78 ? -1.558 37.094 6.23 1 88.56 78 ARG A C 1
ATOM 562 O O . ARG A 1 78 ? -1.521 35.906 5.84 1 88.56 78 ARG A O 1
ATOM 569 N N . ALA A 1 79 ? -2.143 38.062 5.605 1 93.12 79 ALA A N 1
ATOM 570 C CA . ALA A 1 79 ? -2.715 37.844 4.281 1 93.12 79 ALA A CA 1
ATOM 571 C C . ALA A 1 79 ? -1.65 37.375 3.293 1 93.12 79 ALA A C 1
ATOM 573 O O . ALA A 1 79 ? -1.884 36.438 2.508 1 93.12 79 ALA A O 1
ATOM 574 N N . LYS A 1 80 ? -0.516 38 3.322 1 91.56 80 LYS A N 1
ATOM 575 C CA . LYS A 1 80 ? 0.569 37.625 2.424 1 91.56 80 LYS A CA 1
ATOM 576 C C . LYS A 1 80 ? 0.993 36.188 2.664 1 91.56 80 LYS A C 1
ATOM 578 O O . LYS A 1 80 ? 1.234 35.438 1.713 1 91.56 80 LYS A O 1
ATOM 583 N N . ARG A 1 81 ? 1.022 35.781 3.84 1 88.56 81 ARG A N 1
ATOM 584 C CA . ARG A 1 81 ? 1.414 34.438 4.188 1 88.56 81 ARG A CA 1
ATOM 585 C C . ARG A 1 81 ? 0.383 33.438 3.693 1 88.56 81 ARG A C 1
ATOM 587 O O . ARG A 1 81 ? 0.737 32.312 3.27 1 88.56 81 ARG A O 1
ATOM 594 N N . GLY A 1 82 ? -0.822 33.781 3.812 1 91.75 82 GLY A N 1
ATOM 595 C CA . GLY A 1 82 ? -1.885 32.875 3.389 1 91.75 82 GLY A CA 1
ATOM 596 C C . GLY A 1 82 ? -2.045 32.812 1.882 1 91.75 82 GLY A C 1
ATOM 597 O O . GLY A 1 82 ? -2.432 31.766 1.339 1 91.75 82 GLY A O 1
ATOM 598 N N . LEU A 1 83 ? -1.755 33.906 1.257 1 93.31 83 LEU A N 1
ATOM 599 C CA . LEU A 1 83 ? -2.053 34.031 -0.166 1 93.31 83 LEU A CA 1
ATOM 600 C C . LEU A 1 83 ? -0.854 33.625 -1.011 1 93.31 83 LEU A C 1
ATOM 602 O O . LEU A 1 83 ? -1.016 33.156 -2.148 1 93.31 83 LEU A O 1
ATOM 606 N N . MET A 1 84 ? 0.207 33.75 -0.442 1 86.88 84 MET A N 1
ATOM 607 C CA . MET A 1 84 ? 1.397 33.469 -1.238 1 86.88 84 MET A CA 1
ATOM 608 C C . MET A 1 84 ? 1.846 32.031 -1.047 1 86.88 84 MET A C 1
ATOM 610 O O . MET A 1 84 ? 1.333 31.312 -0.175 1 86.88 84 MET A O 1
ATOM 614 N N . ASP A 1 85 ? 2.67 31.438 -1.896 1 65.88 85 ASP A N 1
ATOM 615 C CA . ASP A 1 85 ? 2.994 30.016 -2.031 1 65.88 85 ASP A CA 1
ATOM 616 C C . ASP A 1 85 ? 3.971 29.562 -0.946 1 65.88 85 ASP A C 1
ATOM 618 O O . ASP A 1 85 ? 4.363 28.406 -0.898 1 65.88 85 ASP A O 1
ATOM 622 N N . ASP A 1 86 ? 4.207 30.453 -0.038 1 65 86 ASP A N 1
ATOM 623 C CA . ASP A 1 86 ? 5.246 30.109 0.926 1 65 86 ASP A CA 1
ATOM 624 C C . ASP A 1 86 ? 4.641 29.5 2.189 1 65 86 ASP A C 1
ATOM 626 O O . ASP A 1 86 ? 5.348 29.266 3.172 1 65 86 ASP A O 1
ATOM 630 N N . ASN A 1 87 ? 3.389 29.25 2.311 1 65.5 87 ASN A N 1
ATOM 631 C CA . ASN A 1 87 ? 2.805 28.875 3.592 1 65.5 87 ASN A CA 1
ATOM 632 C C . ASN A 1 87 ? 2.645 27.359 3.705 1 65.5 87 ASN A C 1
ATOM 634 O O . ASN A 1 87 ? 2.447 26.828 4.801 1 65.5 87 ASN A O 1
ATOM 638 N N . ASP A 1 88 ? 3.014 26.453 2.959 1 82.5 88 ASP A N 1
ATOM 639 C CA . ASP A 1 88 ? 2.953 25 2.9 1 82.5 88 ASP A CA 1
ATOM 640 C C . ASP A 1 88 ? 1.691 24.469 3.58 1 82.5 88 ASP A C 1
ATOM 642 O O . ASP A 1 88 ? 1.76 23.562 4.414 1 82.5 88 ASP A O 1
ATOM 646 N N . ILE A 1 89 ? 0.444 25.078 3.436 1 92.12 89 ILE A N 1
ATOM 647 C CA . ILE A 1 89 ? -0.865 24.641 3.904 1 92.12 89 ILE A CA 1
ATOM 648 C C . ILE A 1 89 ? -1.476 23.672 2.895 1 92.12 89 ILE A C 1
ATOM 650 O O . ILE A 1 89 ? -1.359 23.875 1.684 1 92.12 89 ILE A O 1
ATOM 654 N N . GLU A 1 90 ? -2.059 22.609 3.404 1 91.81 90 GLU A N 1
ATOM 655 C CA . GLU A 1 90 ? -2.67 21.625 2.514 1 91.81 90 GLU A CA 1
ATOM 656 C C . GLU A 1 90 ? -4.051 21.219 3.01 1 91.81 90 GLU A C 1
ATOM 658 O O . GLU A 1 90 ? -4.262 21.062 4.215 1 91.81 90 GLU A O 1
ATOM 663 N N . MET A 1 91 ? -4.938 21.031 2.023 1 94.56 91 MET A N 1
ATOM 664 C CA . MET A 1 91 ? -6.277 20.547 2.352 1 94.56 91 MET A CA 1
ATOM 665 C C . MET A 1 91 ? -6.262 19.062 2.672 1 94.56 91 MET A C 1
ATOM 667 O O . MET A 1 91 ? -5.746 18.266 1.893 1 94.56 91 MET A O 1
ATOM 671 N N . LYS A 1 92 ? -6.754 18.641 3.869 1 94.06 92 LYS A N 1
ATOM 672 C CA . LYS A 1 92 ? -6.918 17.234 4.211 1 94.06 92 LYS A CA 1
ATOM 673 C C . LYS A 1 92 ? -8.266 16.703 3.734 1 94.06 92 LYS A C 1
ATOM 675 O O . LYS A 1 92 ? -8.328 15.75 2.955 1 94.06 92 LYS A O 1
ATOM 680 N N . TYR A 1 93 ? -9.273 17.328 4.242 1 95.5 93 TYR A N 1
ATOM 681 C CA . TYR A 1 93 ? -10.633 17 3.824 1 95.5 93 TYR A CA 1
ATOM 682 C C . TYR A 1 93 ? -11.617 18.078 4.258 1 95.5 93 TYR A C 1
ATOM 684 O O . TYR A 1 93 ? -11.25 19 4.973 1 95.5 93 TYR A O 1
ATOM 692 N N . CYS A 1 94 ? -12.758 18.062 3.715 1 96.69 94 CYS A N 1
ATOM 693 C CA . CYS A 1 94 ? -13.82 18.984 4.074 1 96.69 94 CYS A CA 1
ATOM 694 C C . CYS A 1 94 ? -15.148 18.266 4.242 1 96.69 94 CYS A C 1
ATOM 696 O O . CYS A 1 94 ? -15.281 17.109 3.838 1 96.69 94 CYS A O 1
ATOM 698 N N . LYS A 1 95 ? -16 18.891 4.957 1 94.81 95 LYS A N 1
ATOM 699 C CA . LYS A 1 95 ? -17.328 18.312 5.141 1 94.81 95 LYS A CA 1
ATOM 700 C C . LYS A 1 95 ? -18.344 19.375 5.52 1 94.81 95 LYS A C 1
ATOM 702 O O . LYS A 1 95 ? -17.984 20.484 5.938 1 94.81 95 LYS A O 1
ATOM 707 N N . THR A 1 96 ? -19.578 19.031 5.266 1 94.25 96 THR A N 1
ATOM 708 C CA . THR A 1 96 ? -20.672 19.844 5.805 1 94.25 96 THR A CA 1
ATOM 709 C C . THR A 1 96 ? -20.969 19.438 7.25 1 94.25 96 THR A C 1
ATOM 711 O O . THR A 1 96 ? -20.969 18.25 7.586 1 94.25 96 THR A O 1
ATOM 714 N N . SER A 1 97 ? -21.141 20.438 8.039 1 92.56 97 SER A N 1
ATOM 715 C CA . SER A 1 97 ? -21.438 20.172 9.438 1 92.56 97 SER A CA 1
ATOM 716 C C . SER A 1 97 ? -22.625 19.234 9.578 1 92.56 97 SER A C 1
ATOM 718 O O . SER A 1 97 ? -23.641 19.406 8.898 1 92.56 97 SER A O 1
ATOM 720 N N . PRO A 1 98 ? -22.5 18.25 10.43 1 86.81 98 PRO A N 1
ATOM 721 C CA . PRO A 1 98 ? -23.625 17.328 10.617 1 86.81 98 PRO A CA 1
ATOM 722 C C . PRO A 1 98 ? -24.812 17.984 11.328 1 86.81 98 PRO A C 1
ATOM 724 O O . PRO A 1 98 ? -25.953 17.531 11.18 1 86.81 98 PRO A O 1
ATOM 727 N N . THR A 1 99 ? -24.578 19.016 12.07 1 89.62 99 THR A N 1
ATOM 728 C CA . THR A 1 99 ? -25.609 19.641 12.906 1 89.62 99 THR A CA 1
ATOM 729 C C . THR A 1 99 ? -26.234 20.828 12.195 1 89.62 99 THR A C 1
ATOM 731 O O . THR A 1 99 ? -27.391 21.156 12.445 1 89.62 99 THR A O 1
ATOM 734 N N . ASP A 1 100 ? -25.469 21.484 11.297 1 92.75 100 ASP A N 1
ATOM 735 C CA . ASP A 1 100 ? -25.938 22.672 10.586 1 92.75 100 ASP A CA 1
ATOM 736 C C . ASP A 1 100 ? -25.547 22.609 9.109 1 92.75 100 ASP A C 1
ATOM 738 O O . ASP A 1 100 ? -24.391 22.875 8.766 1 92.75 100 ASP A O 1
ATOM 742 N N . PRO A 1 101 ? -26.453 22.391 8.219 1 91 101 PRO A N 1
ATOM 743 C CA . PRO A 1 101 ? -26.141 22.234 6.797 1 91 101 PRO A CA 1
ATOM 744 C C . PRO A 1 101 ? -25.609 23.516 6.16 1 91 101 PRO A C 1
ATOM 746 O O . PRO A 1 101 ? -25.109 23.484 5.035 1 91 101 PRO A O 1
ATOM 749 N N . SER A 1 102 ? -25.719 24.594 6.832 1 93.31 102 SER A N 1
ATOM 750 C CA . SER A 1 102 ? -25.203 25.859 6.305 1 93.31 102 SER A CA 1
ATOM 751 C C . SER A 1 102 ? -23.781 26.125 6.781 1 93.31 102 SER A C 1
ATOM 753 O O . SER A 1 102 ? -23.203 27.156 6.441 1 93.31 102 SER A O 1
ATOM 755 N N . GLU A 1 103 ? -23.25 25.219 7.562 1 96.12 103 GLU A N 1
ATOM 756 C CA . GLU A 1 103 ? -21.875 25.328 8.07 1 96.12 103 GLU A CA 1
ATOM 757 C C . GLU A 1 103 ? -20.938 24.359 7.352 1 96.12 103 GLU A C 1
ATOM 759 O O . GLU A 1 103 ? -21.25 23.172 7.223 1 96.12 103 GLU A O 1
ATOM 764 N N . TYR A 1 104 ? -19.828 24.859 6.961 1 97 104 TYR A N 1
ATOM 765 C CA . TYR A 1 104 ? -18.844 24.094 6.227 1 97 104 TYR A CA 1
ATOM 766 C C . TYR A 1 104 ? -17.531 24.031 6.996 1 97 104 TYR A C 1
ATOM 768 O O . TYR A 1 104 ? -17.031 25.047 7.48 1 97 104 TYR A O 1
ATOM 776 N N . LEU A 1 105 ? -17.031 22.875 7.148 1 96.62 105 LEU A N 1
ATOM 777 C CA . LEU A 1 105 ? -15.797 22.656 7.902 1 96.62 105 LEU A CA 1
ATOM 778 C C . LEU A 1 105 ? -14.664 22.219 6.98 1 96.62 105 LEU A C 1
ATOM 780 O O . LEU A 1 105 ? -14.828 21.297 6.176 1 96.62 105 LEU A O 1
ATOM 784 N N . PHE A 1 106 ? -13.586 22.906 7.066 1 97.12 106 PHE A N 1
ATOM 785 C CA . PHE A 1 106 ? -12.391 22.609 6.281 1 97.12 106 PHE A CA 1
ATOM 786 C C . PHE A 1 106 ? -11.227 22.219 7.184 1 97.12 106 PHE A C 1
ATOM 788 O O . PHE A 1 106 ? -10.836 23 8.062 1 97.12 106 PHE A O 1
ATOM 795 N N . TYR A 1 107 ? -10.742 21.062 6.992 1 95.62 107 TYR A N 1
ATOM 796 C CA . TYR A 1 107 ? -9.625 20.547 7.777 1 95.62 107 TYR A CA 1
ATOM 797 C C . TYR A 1 107 ? -8.32 20.625 6.984 1 95.62 107 TYR A C 1
ATOM 799 O O . TYR A 1 107 ? -8.18 19.969 5.949 1 95.62 107 TYR A O 1
ATOM 807 N N . VAL A 1 108 ? -7.402 21.422 7.496 1 95 108 VAL A N 1
ATOM 808 C CA . VAL A 1 108 ? -6.176 21.672 6.742 1 95 108 VAL A CA 1
ATOM 809 C C . VAL A 1 108 ? -4.965 21.328 7.613 1 95 108 VAL A C 1
ATOM 811 O O . VAL A 1 108 ? -5.059 21.328 8.844 1 95 108 VAL A O 1
ATOM 814 N N . ASP A 1 109 ? -3.934 20.969 6.93 1 93.31 109 ASP A N 1
ATOM 815 C CA . ASP A 1 109 ? -2.641 20.766 7.578 1 93.31 109 ASP A CA 1
ATOM 816 C C . ASP A 1 109 ? -1.709 21.953 7.328 1 93.31 109 ASP A C 1
ATOM 818 O O . ASP A 1 109 ? -1.522 22.375 6.184 1 93.31 109 ASP A O 1
ATOM 822 N N . ASP A 1 110 ? -1.226 22.469 8.375 1 93.25 110 ASP A N 1
ATOM 823 C CA . ASP A 1 110 ? -0.216 23.531 8.289 1 93.25 110 ASP A CA 1
ATOM 824 C C . ASP A 1 110 ? 1.175 22.984 8.602 1 93.25 110 ASP A C 1
ATOM 826 O O . ASP A 1 110 ? 1.426 22.516 9.719 1 93.25 110 ASP A O 1
ATOM 830 N N . ASP A 1 111 ? 2.025 23.047 7.641 1 92.5 111 ASP A N 1
ATOM 831 C CA . ASP A 1 111 ? 3.393 22.578 7.848 1 92.5 111 ASP A CA 1
ATOM 832 C C . ASP A 1 111 ? 4.219 23.609 8.609 1 92.5 111 ASP A C 1
ATOM 834 O O . ASP A 1 111 ? 4.438 24.719 8.117 1 92.5 111 ASP A O 1
ATOM 838 N N . ILE A 1 112 ? 4.652 23.156 9.734 1 93.31 112 ILE A N 1
ATOM 839 C CA . ILE A 1 112 ? 5.379 24.062 10.625 1 93.31 112 ILE A CA 1
ATOM 840 C C . ILE A 1 112 ? 6.785 23.531 10.867 1 93.31 112 ILE A C 1
ATOM 842 O O . ILE A 1 112 ? 6.969 22.328 11.055 1 93.31 112 ILE A O 1
ATOM 846 N N . THR A 1 113 ? 7.73 24.375 10.852 1 94.69 113 THR A N 1
ATOM 847 C CA . THR A 1 113 ? 9.102 24.016 11.18 1 94.69 113 THR A CA 1
ATOM 848 C C . THR A 1 113 ? 9.547 24.703 12.477 1 94.69 113 THR A C 1
ATOM 850 O O . THR A 1 113 ? 9.398 25.906 12.625 1 94.69 113 THR A O 1
ATOM 853 N N . VAL A 1 114 ? 9.992 23.953 13.359 1 96.25 114 VAL A N 1
ATOM 854 C CA . VAL A 1 114 ? 10.594 24.484 14.578 1 96.25 114 VAL A CA 1
ATOM 855 C C . VAL A 1 114 ? 12.109 24.25 14.555 1 96.25 114 VAL A C 1
ATOM 857 O O . VAL A 1 114 ? 12.57 23.109 14.43 1 96.25 114 VAL A O 1
ATOM 860 N N . ALA A 1 115 ? 12.82 25.312 14.641 1 96.81 115 ALA A N 1
ATOM 861 C CA . ALA A 1 115 ? 14.273 25.25 14.641 1 96.81 115 ALA A CA 1
ATOM 862 C C . ALA A 1 115 ? 14.844 25.5 16.031 1 96.81 115 ALA A C 1
ATOM 864 O O . ALA A 1 115 ? 14.453 26.453 16.703 1 96.81 115 ALA A O 1
ATOM 865 N N . ILE A 1 116 ? 15.68 24.641 16.406 1 97.31 116 ILE A N 1
ATOM 866 C CA . ILE A 1 116 ? 16.281 24.75 17.734 1 97.31 116 ILE A CA 1
ATOM 867 C C . ILE A 1 116 ? 17.812 24.688 17.594 1 97.31 116 ILE A C 1
ATOM 869 O O . ILE A 1 116 ? 18.344 23.828 16.891 1 97.31 116 ILE A O 1
ATOM 873 N N . GLY A 1 117 ? 18.438 25.609 18.297 1 96.19 117 GLY A N 1
ATOM 874 C CA . GLY A 1 117 ? 19.891 25.562 18.344 1 96.19 117 GLY A CA 1
ATOM 875 C C . GLY A 1 117 ? 20.547 26.391 17.234 1 96.19 117 GLY A C 1
ATOM 876 O O . GLY A 1 117 ? 19.938 27.312 16.703 1 96.19 117 GLY A O 1
ATOM 877 N N . GLY A 1 118 ? 21.859 26.094 16.984 1 93.38 118 GLY A N 1
ATOM 878 C CA . GLY A 1 118 ? 22.641 26.906 16.062 1 93.38 118 GLY A CA 1
ATOM 879 C C . GLY A 1 118 ? 22.969 28.281 16.625 1 93.38 118 GLY A C 1
ATOM 880 O O . GLY A 1 118 ? 23.438 28.406 17.75 1 93.38 118 GLY A O 1
ATOM 881 N N . GLU A 1 119 ? 22.672 29.266 15.773 1 91.38 119 GLU A N 1
ATOM 882 C CA . GLU A 1 119 ? 22.969 30.625 16.188 1 91.38 119 GLU A CA 1
ATOM 883 C C . GLU A 1 119 ? 21.828 31.219 17.016 1 91.38 119 GLU A C 1
ATOM 885 O O . GLU A 1 119 ? 21.953 32.312 17.547 1 91.38 119 GLU A O 1
ATOM 890 N N . ARG A 1 120 ? 20.859 30.375 17.188 1 90.56 120 ARG A N 1
ATOM 891 C CA . ARG A 1 120 ? 19.672 30.891 17.844 1 90.56 120 ARG A CA 1
ATOM 892 C C . ARG A 1 120 ? 19.703 30.609 19.344 1 90.56 120 ARG A C 1
ATOM 894 O O . ARG A 1 120 ? 20.016 29.484 19.766 1 90.56 120 ARG A O 1
ATOM 901 N N . SER A 1 121 ? 19.406 31.578 20.125 1 90.12 121 SER A N 1
ATOM 902 C CA . SER A 1 121 ? 19.359 31.406 21.578 1 90.12 121 SER A CA 1
ATOM 903 C C . SER A 1 121 ? 18 30.859 22.031 1 90.12 121 SER A C 1
ATOM 905 O O . SER A 1 121 ? 17.875 30.344 23.141 1 90.12 121 SER A O 1
ATOM 907 N N . LYS A 1 122 ? 17.016 31.031 21.234 1 94.56 122 LYS A N 1
ATOM 908 C CA . LYS A 1 122 ? 15.688 30.484 21.484 1 94.56 122 LYS A CA 1
ATOM 909 C C . LYS A 1 122 ? 15.117 29.797 20.25 1 94.56 122 LYS A C 1
ATOM 911 O O . LYS A 1 122 ? 15.508 30.109 19.125 1 94.56 122 LYS A O 1
ATOM 916 N N . PRO A 1 123 ? 14.242 28.875 20.422 1 96.44 123 PRO A N 1
ATOM 917 C CA . PRO A 1 123 ? 13.648 28.203 19.266 1 96.44 123 PRO A CA 1
ATOM 918 C C . PRO A 1 123 ? 12.867 29.141 18.375 1 96.44 123 PRO A C 1
ATOM 920 O O . PRO A 1 123 ? 12.305 30.141 18.844 1 96.44 123 PRO A O 1
ATOM 923 N N . LYS A 1 124 ? 12.914 28.891 17.141 1 95.12 124 LYS A N 1
ATOM 924 C CA . LYS A 1 124 ? 12.172 29.656 16.156 1 95.12 124 LYS A CA 1
ATOM 925 C C . LYS A 1 124 ? 11.117 28.781 15.469 1 95.12 124 LYS A C 1
ATOM 927 O O . LYS A 1 124 ? 11.367 27.625 15.156 1 95.12 124 LYS A O 1
ATOM 932 N N . CYS A 1 125 ? 9.984 29.312 15.328 1 93.75 125 CYS A N 1
ATOM 933 C CA . CYS A 1 125 ? 8.867 28.625 14.703 1 93.75 125 CYS A CA 1
ATOM 934 C C . CYS A 1 125 ? 8.414 29.344 13.445 1 93.75 125 CYS A C 1
ATOM 936 O O . CYS A 1 125 ? 8.375 30.578 13.414 1 93.75 125 CYS A O 1
ATOM 938 N N . SER A 1 126 ? 8.016 28.625 12.422 1 89.62 126 SER A N 1
ATOM 939 C CA . SER A 1 126 ? 7.633 29.219 11.141 1 89.62 126 SER A CA 1
ATOM 940 C C . SER A 1 126 ? 6.168 29.641 11.148 1 89.62 126 SER A C 1
ATOM 942 O O . SER A 1 126 ? 5.684 30.219 10.172 1 89.62 126 SER A O 1
ATOM 944 N N . CYS A 1 127 ? 5.477 29.422 12.242 1 85.81 127 CYS A N 1
ATOM 945 C CA . CYS A 1 127 ? 4.047 29.703 12.273 1 85.81 127 CYS A CA 1
ATOM 946 C C . CYS A 1 127 ? 3.795 31.203 12.305 1 85.81 127 CYS A C 1
ATOM 948 O O . CYS A 1 127 ? 2.695 31.656 11.984 1 85.81 127 CYS A O 1
ATOM 950 N N . GLY A 1 128 ? 4.789 32.031 12.742 1 78.31 128 GLY A N 1
ATOM 951 C CA . GLY A 1 128 ? 4.656 33.469 12.75 1 78.31 128 GLY A CA 1
ATOM 952 C C . GLY A 1 128 ? 4.242 34.031 14.094 1 78.31 128 GLY A C 1
ATOM 953 O O . GLY A 1 128 ? 4.23 35.25 14.289 1 78.31 128 GLY A O 1
ATOM 954 N N . LEU A 1 129 ? 3.934 33.188 15.008 1 79.5 129 LEU A N 1
ATOM 955 C CA . LEU A 1 129 ? 3.428 33.656 16.281 1 79.5 129 LEU A CA 1
ATOM 956 C C . LEU A 1 129 ? 4.555 33.781 17.312 1 79.5 129 LEU A C 1
ATOM 958 O O . LEU A 1 129 ? 4.363 34.344 18.391 1 79.5 129 LEU A O 1
ATOM 962 N N . ASN A 1 130 ? 5.648 33.188 16.969 1 83.75 130 ASN A N 1
ATOM 963 C CA . ASN A 1 130 ? 6.793 33.25 17.875 1 83.75 130 ASN A CA 1
ATOM 964 C C . ASN A 1 130 ? 7.562 34.562 17.719 1 83.75 130 ASN A C 1
ATOM 966 O O . ASN A 1 130 ? 8.734 34.562 17.328 1 83.75 130 ASN A O 1
ATOM 970 N N . GLU A 1 131 ? 6.836 35.656 17.859 1 78.06 131 GLU A N 1
ATOM 971 C CA . GLU A 1 131 ? 7.426 37 17.781 1 78.06 131 GLU A CA 1
ATOM 972 C C . GLU A 1 131 ? 7.336 37.719 19.125 1 78.06 131 GLU A C 1
ATOM 974 O O . GLU A 1 131 ? 6.531 37.375 19.984 1 78.06 131 GLU A O 1
ATOM 979 N N . GLY A 1 132 ? 8.203 38.719 19.375 1 81.12 132 GLY A N 1
ATOM 980 C CA . GLY A 1 132 ? 8.164 39.562 20.562 1 81.12 132 GLY A CA 1
ATOM 981 C C . GLY A 1 132 ? 8.609 38.875 21.812 1 81.12 132 GLY A C 1
ATOM 982 O O . GLY A 1 132 ? 8.117 39.156 22.906 1 81.12 132 GLY A O 1
ATOM 983 N N . GLY A 1 133 ? 9.352 37.812 21.672 1 87.5 133 GLY A N 1
ATOM 984 C CA . GLY A 1 133 ? 9.898 37.125 22.828 1 87.5 133 GLY A CA 1
ATOM 985 C C . GLY A 1 133 ? 8.922 36.156 23.469 1 87.5 133 GLY A C 1
ATOM 986 O O . GLY A 1 133 ? 9.016 35.875 24.672 1 87.5 133 GLY A O 1
ATOM 987 N N . LYS A 1 134 ? 7.902 35.719 22.812 1 92.69 134 LYS A N 1
ATOM 988 C CA . LYS A 1 134 ? 6.914 34.781 23.297 1 92.69 134 LYS A CA 1
ATOM 989 C C . LYS A 1 134 ? 6.93 33.5 22.469 1 92.69 134 LYS A C 1
ATOM 991 O O . LYS A 1 134 ? 6.957 33.562 21.234 1 92.69 134 LYS A O 1
ATOM 996 N N . ALA A 1 135 ? 6.945 32.406 23.141 1 94.81 135 ALA A N 1
ATOM 997 C CA . ALA A 1 135 ? 6.895 31.109 22.453 1 94.81 135 ALA A CA 1
ATOM 998 C C . ALA A 1 135 ? 5.48 30.797 21.984 1 94.81 135 ALA A C 1
ATOM 1000 O O . ALA A 1 135 ? 4.5 31.266 22.562 1 94.81 135 ALA A O 1
ATOM 1001 N N . CYS A 1 136 ? 5.375 30.188 20.906 1 92.38 136 CYS A N 1
ATOM 1002 C CA . CYS A 1 136 ? 4.086 29.75 20.391 1 92.38 136 CYS A CA 1
ATOM 1003 C C . CYS A 1 136 ? 3.74 28.344 20.891 1 92.38 136 CYS A C 1
ATOM 1005 O O . CYS A 1 136 ? 4.539 27.719 21.594 1 92.38 136 CYS A O 1
ATOM 1007 N N . LYS A 1 137 ? 2.551 27.859 20.656 1 92.44 137 LYS A N 1
ATOM 1008 C CA . LYS A 1 137 ? 2.1 26.547 21.125 1 92.44 137 LYS A CA 1
ATOM 1009 C C . LYS A 1 137 ? 3.006 25.438 20.594 1 92.44 137 LYS A C 1
ATOM 1011 O O . LYS A 1 137 ? 3.217 24.438 21.266 1 92.44 137 LYS A O 1
ATOM 1016 N N . HIS A 1 138 ? 3.57 25.578 19.359 1 94.94 138 HIS A N 1
ATOM 1017 C CA . HIS A 1 138 ? 4.422 24.562 18.75 1 94.94 138 HIS A CA 1
ATOM 1018 C C . HIS A 1 138 ? 5.715 24.375 19.531 1 94.94 138 HIS A C 1
ATOM 1020 O O . HIS A 1 138 ? 6.18 23.25 19.719 1 94.94 138 HIS A O 1
ATOM 1026 N N . ILE A 1 139 ? 6.215 25.5 19.922 1 96.25 139 ILE A N 1
ATOM 1027 C CA . ILE A 1 139 ? 7.449 25.453 20.703 1 96.25 139 ILE A CA 1
ATOM 1028 C C . ILE A 1 139 ? 7.184 24.781 22.047 1 96.25 139 ILE A C 1
ATOM 1030 O O . ILE A 1 139 ? 7.953 23.906 22.469 1 96.25 139 ILE A O 1
ATOM 1034 N N . PHE A 1 140 ? 6.129 25.156 22.703 1 95.75 140 PHE A N 1
ATOM 1035 C CA . PHE A 1 140 ? 5.793 24.531 23.969 1 95.75 140 PHE A CA 1
ATOM 1036 C C . PHE A 1 140 ? 5.539 23.047 23.797 1 95.75 140 PHE A C 1
ATOM 1038 O O . PHE A 1 140 ? 5.93 22.234 24.641 1 95.75 140 PHE A O 1
ATOM 1045 N N . TRP A 1 141 ? 4.852 22.703 22.734 1 95.88 141 TRP A N 1
ATOM 1046 C CA . TRP A 1 141 ? 4.625 21.297 22.391 1 95.88 141 TRP A CA 1
ATOM 1047 C C . TRP A 1 141 ? 5.945 20.547 22.25 1 95.88 141 TRP A C 1
ATOM 1049 O O . TRP A 1 141 ? 6.109 19.453 22.781 1 95.88 141 TRP A O 1
ATOM 1059 N N . MET A 1 142 ? 6.863 21.109 21.531 1 95.81 142 MET A N 1
ATOM 1060 C CA . MET A 1 142 ? 8.18 20.516 21.312 1 95.81 142 MET A CA 1
ATOM 1061 C C . MET A 1 142 ? 8.922 20.328 22.625 1 95.81 142 MET A C 1
ATOM 1063 O O . MET A 1 142 ? 9.523 19.281 22.859 1 95.81 142 MET A O 1
ATOM 1067 N N . LEU A 1 143 ? 8.875 21.328 23.422 1 95.88 143 LEU A N 1
ATOM 1068 C CA . LEU A 1 143 ? 9.57 21.281 24.703 1 95.88 143 LEU A CA 1
ATOM 1069 C C . LEU A 1 143 ? 9 20.172 25.594 1 95.88 143 LEU A C 1
ATOM 1071 O O . LEU A 1 143 ? 9.742 19.484 26.281 1 95.88 143 LEU A O 1
ATOM 1075 N N . ASP A 1 144 ? 7.699 20.078 25.578 1 95.62 144 ASP A N 1
ATOM 1076 C CA . ASP A 1 144 ? 7.043 19.031 26.344 1 95.62 144 ASP A CA 1
ATOM 1077 C C . ASP A 1 144 ? 7.535 17.641 25.922 1 95.62 144 ASP A C 1
ATOM 1079 O O . ASP A 1 144 ? 7.797 16.781 26.766 1 95.62 144 ASP A O 1
ATOM 1083 N N . HIS A 1 145 ? 7.613 17.375 24.625 1 95 145 HIS A N 1
ATOM 1084 C CA . HIS A 1 145 ? 8.07 16.094 24.109 1 95 145 HIS A CA 1
ATOM 1085 C C . HIS A 1 145 ? 9.539 15.852 24.422 1 95 145 HIS A C 1
ATOM 1087 O O . HIS A 1 145 ? 9.938 14.734 24.766 1 95 145 HIS A O 1
ATOM 1093 N N . LEU A 1 146 ? 10.352 16.891 24.328 1 94.38 146 LEU A N 1
ATOM 1094 C CA . LEU A 1 146 ? 11.758 16.766 24.672 1 94.38 146 LEU A CA 1
ATOM 1095 C C . LEU A 1 146 ? 11.93 16.422 26.156 1 94.38 146 LEU A C 1
ATOM 1097 O O . LEU A 1 146 ? 12.812 15.656 26.531 1 94.38 146 LEU A O 1
ATOM 1101 N N . ALA A 1 147 ? 11.086 17 26.922 1 94.25 147 ALA A N 1
ATOM 1102 C CA . ALA A 1 147 ? 11.156 16.812 28.359 1 94.25 147 ALA A CA 1
ATOM 1103 C C . ALA A 1 147 ? 10.93 15.352 28.75 1 94.25 147 ALA A C 1
ATOM 1105 O O . ALA A 1 147 ? 11.391 14.906 29.797 1 94.25 147 ALA A O 1
ATOM 1106 N N . THR A 1 148 ? 10.172 14.625 27.969 1 93 148 THR A N 1
ATOM 1107 C CA . THR A 1 148 ? 9.922 13.219 28.266 1 93 148 THR A CA 1
ATOM 1108 C C . THR A 1 148 ? 11.219 12.422 28.234 1 93 148 THR A C 1
ATOM 1110 O O . THR A 1 148 ? 11.297 11.336 28.828 1 93 148 THR A O 1
ATOM 1113 N N . GLY A 1 149 ? 12.203 12.898 27.531 1 87.88 149 GLY A N 1
ATOM 1114 C CA . GLY A 1 149 ? 13.484 12.219 27.453 1 87.88 149 GLY A CA 1
ATOM 1115 C C . GLY A 1 149 ? 14.406 12.547 28.609 1 87.88 149 GLY A C 1
ATOM 1116 O O . GLY A 1 149 ? 15.5 11.992 28.719 1 87.88 149 GLY A O 1
ATOM 1117 N N . ALA A 1 150 ? 13.984 13.406 29.406 1 85.81 150 ALA A N 1
ATOM 1118 C CA . ALA A 1 150 ? 14.781 13.797 30.562 1 85.81 150 ALA A CA 1
ATOM 1119 C C . ALA A 1 150 ? 14.82 12.688 31.609 1 85.81 150 ALA A C 1
ATOM 1121 O O . ALA A 1 150 ? 13.961 11.805 31.609 1 85.81 150 ALA A O 1
ATOM 1122 N N . PRO A 1 151 ? 15.836 12.688 32.406 1 85.31 151 PRO A N 1
ATOM 1123 C CA . PRO A 1 151 ? 15.922 11.695 33.5 1 85.31 151 PRO A CA 1
ATOM 1124 C C . PRO A 1 151 ? 14.711 11.742 34.438 1 85.31 151 PRO A C 1
ATOM 1126 O O . PRO A 1 151 ? 14.07 12.789 34.562 1 85.31 151 PRO A O 1
ATOM 1129 N N . GLY A 1 152 ? 14.422 10.664 35.062 1 85.88 152 GLY A N 1
ATOM 1130 C CA . GLY A 1 152 ? 13.266 10.5 35.938 1 85.88 152 GLY A CA 1
ATOM 1131 C C . GLY A 1 152 ? 13.219 11.508 37.062 1 85.88 152 GLY A C 1
ATOM 1132 O O . GLY A 1 152 ? 12.141 11.992 37.438 1 85.88 152 GLY A O 1
ATOM 1133 N N . ASP A 1 153 ? 14.312 11.883 37.594 1 86.19 153 ASP A N 1
ATOM 1134 C CA . ASP A 1 153 ? 14.383 12.828 38.719 1 86.19 153 ASP A CA 1
ATOM 1135 C C . ASP A 1 153 ? 13.914 14.219 38.281 1 86.19 153 ASP A C 1
ATOM 1137 O O . ASP A 1 153 ? 13.352 14.961 39.094 1 86.19 153 ASP A O 1
ATOM 1141 N N . ILE A 1 154 ? 14.086 14.469 37.062 1 82.5 154 ILE A N 1
ATOM 1142 C CA . ILE A 1 154 ? 13.656 15.758 36.531 1 82.5 154 ILE A CA 1
ATOM 1143 C C . ILE A 1 154 ? 12.172 15.703 36.188 1 82.5 154 ILE A C 1
ATOM 1145 O O . ILE A 1 154 ? 11.406 16.609 36.531 1 82.5 154 ILE A O 1
ATOM 1149 N N . LYS A 1 155 ? 11.734 14.641 35.625 1 88.25 155 LYS A N 1
ATOM 1150 C CA . LYS A 1 155 ? 10.375 14.492 35.125 1 88.25 155 LYS A CA 1
ATOM 1151 C C . LYS A 1 155 ? 9.367 14.484 36.281 1 88.25 155 LYS A C 1
ATOM 1153 O O . LYS A 1 155 ? 8.203 14.852 36.094 1 88.25 155 LYS A O 1
ATOM 1158 N N . SER A 1 156 ? 9.852 14.125 37.406 1 89.25 156 SER A N 1
ATOM 1159 C CA . SER A 1 156 ? 8.961 14 38.562 1 89.25 156 SER A CA 1
ATOM 1160 C C . SER A 1 156 ? 8.727 15.352 39.219 1 89.25 156 SER A C 1
ATOM 1162 O O . SER A 1 156 ? 7.809 15.508 40.031 1 89.25 156 SER A O 1
ATOM 1164 N N . GLN A 1 157 ? 9.461 16.375 38.875 1 90.5 157 GLN A N 1
ATOM 1165 C CA . GLN A 1 157 ? 9.32 17.703 39.438 1 90.5 157 GLN A CA 1
ATOM 1166 C C . GLN A 1 157 ? 8.32 18.547 38.625 1 90.5 157 GLN A C 1
ATOM 1168 O O . GLN A 1 157 ? 7.875 18.125 37.562 1 90.5 157 GLN A O 1
ATOM 1173 N N . THR A 1 158 ? 7.973 19.547 39.281 1 93.69 158 THR A N 1
ATOM 1174 C CA . THR A 1 158 ? 7.23 20.562 38.531 1 93.69 158 THR A CA 1
ATOM 1175 C C . THR A 1 158 ? 8.164 21.359 37.625 1 93.69 158 THR A C 1
ATOM 1177 O O . THR A 1 158 ? 9.047 22.078 38.094 1 93.69 158 THR A O 1
ATOM 1180 N N . LEU A 1 159 ? 7.965 21.266 36.406 1 95 159 LEU A N 1
ATOM 1181 C CA . LEU A 1 159 ? 8.898 21.812 35.406 1 95 159 LEU A CA 1
ATOM 1182 C C . LEU A 1 159 ? 8.609 23.297 35.156 1 95 159 LEU A C 1
ATOM 1184 O O . LEU A 1 159 ? 7.461 23.734 35.219 1 95 159 LEU A O 1
ATOM 1188 N N . GLN A 1 160 ? 9.727 24.016 34.906 1 95.06 160 GLN A N 1
ATOM 1189 C CA . GLN A 1 160 ? 9.641 25.422 34.594 1 95.06 160 GLN A CA 1
ATOM 1190 C C . GLN A 1 160 ? 9.992 25.688 33.125 1 95.06 160 GLN A C 1
ATOM 1192 O O . GLN A 1 160 ? 10.953 25.094 32.594 1 95.06 160 GLN A O 1
ATOM 1197 N N . LEU A 1 161 ? 9.148 26.531 32.5 1 95.69 161 LEU A N 1
ATOM 1198 C CA . LEU A 1 161 ? 9.383 26.906 31.109 1 95.69 161 LEU A CA 1
ATOM 1199 C C . LEU A 1 161 ? 9.68 28.391 30.984 1 95.69 161 LEU A C 1
ATOM 1201 O O . LEU A 1 161 ? 9.148 29.203 31.75 1 95.69 161 LEU A O 1
ATOM 1205 N N . ALA A 1 162 ? 10.602 28.688 30.109 1 95.62 162 ALA A N 1
ATOM 1206 C CA . ALA A 1 162 ? 10.797 30.109 29.781 1 95.62 162 ALA A CA 1
ATOM 1207 C C . ALA A 1 162 ? 9.68 30.625 28.891 1 95.62 162 ALA A C 1
ATOM 1209 O O . ALA A 1 162 ? 9.18 29.891 28.016 1 95.62 162 ALA A O 1
ATOM 1210 N N . ARG A 1 163 ? 9.359 31.844 28.984 1 94.38 163 ARG A N 1
ATOM 1211 C CA . ARG A 1 163 ? 8.273 32.469 28.234 1 94.38 163 ARG A CA 1
ATOM 1212 C C . ARG A 1 163 ? 8.531 32.406 26.734 1 94.38 163 ARG A C 1
ATOM 1214 O O . ARG A 1 163 ? 7.59 32.312 25.953 1 94.38 163 ARG A O 1
ATOM 1221 N N . ASP A 1 164 ? 9.781 32.469 26.375 1 94.94 164 ASP A N 1
ATOM 1222 C CA . ASP A 1 164 ? 10.133 32.469 24.969 1 94.94 164 ASP A CA 1
ATOM 1223 C C . ASP A 1 164 ? 10.594 31.078 24.516 1 94.94 164 ASP A C 1
ATOM 1225 O O . ASP A 1 164 ? 11.047 30.906 23.375 1 94.94 164 ASP A O 1
ATOM 1229 N N . GLY A 1 165 ? 10.547 30.109 25.375 1 95.81 165 GLY A N 1
ATOM 1230 C CA . GLY A 1 165 ? 10.898 28.734 25.031 1 95.81 165 GLY A CA 1
ATOM 1231 C C . GLY A 1 165 ? 12.391 28.484 25.031 1 95.81 165 GLY A C 1
ATOM 1232 O O . GLY A 1 165 ? 12.852 27.438 24.594 1 95.81 165 GLY A O 1
ATOM 1233 N N . SER A 1 166 ? 13.172 29.406 25.578 1 95.62 166 SER A N 1
ATOM 1234 C CA . SER A 1 166 ? 14.633 29.328 25.5 1 95.62 166 SER A CA 1
ATOM 1235 C C . SER A 1 166 ? 15.18 28.328 26.516 1 95.62 166 SER A C 1
ATOM 1237 O O . SER A 1 166 ? 16.344 27.906 26.422 1 95.62 166 SER A O 1
ATOM 1239 N N . SER A 1 167 ? 14.305 27.969 27.438 1 94.56 167 SER A N 1
ATOM 1240 C CA . SER A 1 167 ? 14.828 27.031 28.438 1 94.56 167 SER A CA 1
ATOM 1241 C C . SER A 1 167 ? 13.711 26.203 29.047 1 94.56 167 SER A C 1
ATOM 1243 O O . SER A 1 167 ? 12.562 26.641 29.109 1 94.56 167 SER A O 1
ATOM 1245 N N . LEU A 1 168 ? 14 25.016 29.406 1 93.38 168 LEU A N 1
ATOM 1246 C CA . LEU A 1 168 ? 13.234 24.062 30.203 1 93.38 168 LEU A CA 1
ATOM 1247 C C . LEU A 1 168 ? 14.023 23.625 31.438 1 93.38 168 LEU A C 1
ATOM 1249 O O . LEU A 1 168 ? 15.055 22.969 31.328 1 93.38 168 LEU A O 1
ATOM 1253 N N . GLN A 1 169 ? 13.555 24.016 32.594 1 91.62 169 GLN A N 1
ATOM 1254 C CA . GLN A 1 169 ? 14.289 23.781 33.844 1 91.62 169 GLN A CA 1
ATOM 1255 C C . GLN A 1 169 ? 15.703 24.344 33.75 1 91.62 169 GLN A C 1
ATOM 1257 O O . GLN A 1 169 ? 16.688 23.641 34.031 1 91.62 169 GLN A O 1
ATOM 1262 N N . ASN A 1 170 ? 15.75 25.5 33.094 1 89.5 170 ASN A N 1
ATOM 1263 C CA . ASN A 1 170 ? 16.984 26.281 32.969 1 89.5 170 ASN A CA 1
ATOM 1264 C C . ASN A 1 170 ? 17.969 25.594 32.031 1 89.5 170 ASN A C 1
ATOM 1266 O O . ASN A 1 170 ? 19.172 25.859 32.094 1 89.5 170 ASN A O 1
ATOM 1270 N N . ILE A 1 171 ? 17.547 24.719 31.266 1 92.25 171 ILE A N 1
ATOM 1271 C CA . ILE A 1 171 ? 18.375 24.062 30.266 1 92.25 171 ILE A CA 1
ATOM 1272 C C . ILE A 1 171 ? 17.891 24.438 28.875 1 92.25 171 ILE A C 1
ATOM 1274 O O . ILE A 1 171 ? 16.719 24.219 28.547 1 92.25 171 ILE A O 1
ATOM 1278 N N . PRO A 1 172 ? 18.797 24.938 28.125 1 95.19 172 PRO A N 1
ATOM 1279 C CA . PRO A 1 172 ? 18.391 25.203 26.75 1 95.19 172 PRO A CA 1
ATOM 1280 C C . PRO A 1 172 ? 18.047 23.922 25.984 1 95.19 172 PRO A C 1
ATOM 1282 O O . PRO A 1 172 ? 18.75 22.922 26.094 1 95.19 172 PRO A O 1
ATOM 1285 N N . PRO A 1 173 ? 16.984 23.969 25.203 1 95.69 173 PRO A N 1
ATOM 1286 C CA . PRO A 1 173 ? 16.578 22.766 24.484 1 95.69 173 PRO A CA 1
ATOM 1287 C C . PRO A 1 173 ? 17.688 22.219 23.578 1 95.69 173 PRO A C 1
ATOM 1289 O O . PRO A 1 173 ? 17.828 21 23.438 1 95.69 173 PRO A O 1
ATOM 1292 N N . ALA A 1 174 ? 18.422 23.094 22.953 1 95.56 174 ALA A N 1
ATOM 1293 C CA . ALA A 1 174 ? 19.516 22.656 22.078 1 95.56 174 ALA A CA 1
ATOM 1294 C C . ALA A 1 174 ? 20.531 21.828 22.844 1 95.56 174 ALA A C 1
ATOM 1296 O O . ALA A 1 174 ? 21.078 20.859 22.328 1 95.56 174 ALA A O 1
ATOM 1297 N N . LYS A 1 175 ? 20.812 22.234 23.984 1 93.44 175 LYS A N 1
ATOM 1298 C CA . LYS A 1 175 ? 21.75 21.5 24.844 1 93.44 175 LYS A CA 1
ATOM 1299 C C . LYS A 1 175 ? 21.188 20.125 25.219 1 93.44 175 LYS A C 1
ATOM 1301 O O . LYS A 1 175 ? 21.922 19.141 25.25 1 93.44 175 LYS A O 1
ATOM 1306 N N . MET A 1 176 ? 19.938 20.078 25.516 1 92.19 176 MET A N 1
ATOM 1307 C CA . MET A 1 176 ? 19.281 18.812 25.844 1 92.19 176 MET A CA 1
ATOM 1308 C C . MET A 1 176 ? 19.422 17.828 24.688 1 92.19 176 MET A C 1
ATOM 1310 O O . MET A 1 176 ? 19.797 16.672 24.906 1 92.19 176 MET A O 1
ATOM 1314 N N . ILE A 1 177 ? 19.125 18.281 23.484 1 95.31 177 ILE A N 1
ATOM 1315 C CA . ILE A 1 177 ? 19.188 17.438 22.297 1 95.31 177 ILE A CA 1
ATOM 1316 C C . ILE A 1 177 ? 20.625 17.016 22.031 1 95.31 177 ILE A C 1
ATOM 1318 O O . ILE A 1 177 ? 20.891 15.859 21.703 1 95.31 177 ILE A O 1
ATOM 1322 N N . GLY A 1 178 ? 21.516 17.984 22.156 1 93.12 178 GLY A N 1
ATOM 1323 C CA . GLY A 1 178 ? 22.922 17.688 21.953 1 93.12 178 GLY A CA 1
ATOM 1324 C C . GLY A 1 178 ? 23.469 16.625 22.891 1 93.12 178 GLY A C 1
ATOM 1325 O O . GLY A 1 178 ? 24.25 15.766 22.484 1 93.12 178 GLY A O 1
ATOM 1326 N N . GLU A 1 179 ? 23.078 16.688 24.094 1 90.81 179 GLU A N 1
ATOM 1327 C CA . GLU A 1 179 ? 23.547 15.727 25.094 1 90.81 179 GLU A CA 1
ATOM 1328 C C . GLU A 1 179 ? 22.938 14.344 24.859 1 90.81 179 GLU A C 1
ATOM 1330 O O . GLU A 1 179 ? 23.609 13.328 25.016 1 90.81 179 GLU A O 1
ATOM 1335 N N . MET A 1 180 ? 21.734 14.32 24.562 1 90.44 180 MET A N 1
ATOM 1336 C CA . MET A 1 180 ? 21.047 13.055 24.297 1 90.44 180 MET A CA 1
ATOM 1337 C C . MET A 1 180 ? 21.453 12.492 22.938 1 90.44 180 MET A C 1
ATOM 1339 O O . MET A 1 180 ? 21.578 11.273 22.781 1 90.44 180 MET A O 1
ATOM 1343 N N . GLY A 1 181 ? 21.719 13.398 22 1 92.81 181 GLY A N 1
ATOM 1344 C CA . GLY A 1 181 ? 21.922 13.016 20.609 1 92.81 181 GLY A CA 1
ATOM 1345 C C . GLY A 1 181 ? 20.625 12.977 19.812 1 92.81 181 GLY A C 1
ATOM 1346 O O . GLY A 1 181 ? 19.641 12.383 20.25 1 92.81 181 GLY A O 1
ATOM 1347 N N . MET A 1 182 ? 20.625 13.602 18.719 1 93.69 182 MET A N 1
ATOM 1348 C CA . MET A 1 182 ? 19.422 13.703 17.891 1 93.69 182 MET A CA 1
ATOM 1349 C C . MET A 1 182 ? 18.875 12.328 17.547 1 93.69 182 MET A C 1
ATOM 1351 O O . MET A 1 182 ? 17.672 12.117 17.547 1 93.69 182 MET A O 1
ATOM 1355 N N . GLU A 1 183 ? 19.75 11.328 17.234 1 93.44 183 GLU A N 1
ATOM 1356 C CA . GLU A 1 183 ? 19.328 9.969 16.906 1 93.44 183 GLU A CA 1
ATOM 1357 C C . GLU A 1 183 ? 18.594 9.32 18.062 1 93.44 183 GLU A C 1
ATOM 1359 O O . GLU A 1 183 ? 17.578 8.648 17.859 1 93.44 183 GLU A O 1
ATOM 1364 N N . ASN A 1 184 ? 19.047 9.539 19.188 1 94.12 184 ASN A N 1
ATOM 1365 C CA . ASN A 1 184 ? 18.438 8.969 20.391 1 94.12 184 ASN A CA 1
ATOM 1366 C C . ASN A 1 184 ? 17.094 9.633 20.703 1 94.12 184 ASN A C 1
ATOM 1368 O O . ASN A 1 184 ? 16.156 8.969 21.141 1 94.12 184 ASN A O 1
ATOM 1372 N N . VAL A 1 185 ? 17.078 10.953 20.5 1 94.75 185 VAL A N 1
ATOM 1373 C CA . VAL A 1 185 ? 15.828 11.68 20.703 1 94.75 185 VAL A CA 1
ATOM 1374 C C . VAL A 1 185 ? 14.758 11.141 19.75 1 94.75 185 VAL A C 1
ATOM 1376 O O . VAL A 1 185 ? 13.656 10.805 20.188 1 94.75 185 VAL A O 1
ATOM 1379 N N . ALA A 1 186 ? 15.133 11.055 18.5 1 95.31 186 ALA A N 1
ATOM 1380 C CA . ALA A 1 186 ? 14.203 10.57 17.484 1 95.31 186 ALA A CA 1
ATOM 1381 C C . ALA A 1 186 ? 13.75 9.148 17.797 1 95.31 186 ALA A C 1
ATOM 1383 O O . ALA A 1 186 ? 12.555 8.836 17.703 1 95.31 186 ALA A O 1
ATOM 1384 N N . ARG A 1 187 ? 14.641 8.281 18.141 1 92.94 187 ARG A N 1
ATOM 1385 C CA . ARG A 1 187 ? 14.328 6.895 18.469 1 92.94 187 ARG A CA 1
ATOM 1386 C C . ARG A 1 187 ? 13.422 6.805 19.688 1 92.94 187 ARG A C 1
ATOM 1388 O O . ARG A 1 187 ? 12.43 6.074 19.688 1 92.94 187 ARG A O 1
ATOM 1395 N N . GLY A 1 188 ? 13.781 7.523 20.719 1 92.62 188 GLY A N 1
ATOM 1396 C CA . GLY A 1 188 ? 13.016 7.496 21.953 1 92.62 188 GLY A CA 1
ATOM 1397 C C . GLY A 1 188 ? 11.586 7.965 21.781 1 92.62 188 GLY A C 1
ATOM 1398 O O . GLY A 1 188 ? 10.672 7.457 22.438 1 92.62 188 GLY A O 1
ATOM 1399 N N . LEU A 1 189 ? 11.375 8.938 20.938 1 93.88 189 LEU A N 1
ATOM 1400 C CA . LEU A 1 189 ? 10.055 9.5 20.719 1 93.88 189 LEU A CA 1
ATOM 1401 C C . LEU A 1 189 ? 9.406 8.906 19.469 1 93.88 189 LEU A C 1
ATOM 1403 O O . LEU A 1 189 ? 8.328 9.32 19.062 1 93.88 189 LEU A O 1
ATOM 1407 N N . ALA A 1 190 ? 10.133 7.93 18.797 1 92.06 190 ALA A N 1
ATOM 1408 C CA . ALA A 1 190 ? 9.68 7.238 17.594 1 92.06 190 ALA A CA 1
ATOM 1409 C C . ALA A 1 190 ? 9.398 8.227 16.469 1 92.06 190 ALA A C 1
ATOM 1411 O O . ALA A 1 190 ? 8.352 8.156 15.812 1 92.06 190 ALA A O 1
ATOM 1412 N N . TRP A 1 191 ? 10.258 9.266 16.375 1 95.31 191 TRP A N 1
ATOM 1413 C CA . TRP A 1 191 ? 10.172 10.242 15.297 1 95.31 191 TRP A CA 1
ATOM 1414 C C . TRP A 1 191 ? 11.023 9.82 14.109 1 95.31 191 TRP A C 1
ATOM 1416 O O . TRP A 1 191 ? 12.133 9.305 14.281 1 95.31 191 TRP A O 1
ATOM 1426 N N . PRO A 1 192 ? 10.438 9.961 12.883 1 94.69 192 PRO A N 1
ATOM 1427 C CA . PRO A 1 192 ? 11.281 9.703 11.719 1 94.69 192 PRO A CA 1
ATOM 1428 C C . PRO A 1 192 ? 12.445 10.68 11.602 1 94.69 192 PRO A C 1
ATOM 1430 O O . PRO A 1 192 ? 12.242 11.898 11.641 1 94.69 192 PRO A O 1
ATOM 1433 N N . LEU A 1 193 ? 13.617 10.156 11.602 1 95.25 193 LEU A N 1
ATOM 1434 C CA . LEU A 1 193 ? 14.82 10.969 11.453 1 95.25 193 LEU A CA 1
ATOM 1435 C C . LEU A 1 193 ? 15.32 10.938 10.016 1 95.25 193 LEU A C 1
ATOM 1437 O O . LEU A 1 193 ? 15.555 9.867 9.453 1 95.25 193 LEU A O 1
ATOM 1441 N N . GLN A 1 194 ? 15.383 12.031 9.445 1 90.44 194 GLN A N 1
ATOM 1442 C CA . GLN A 1 194 ? 15.859 12.125 8.07 1 90.44 194 GLN A CA 1
ATOM 1443 C C . GLN A 1 194 ? 17.375 12.219 8.023 1 90.44 194 GLN A C 1
ATOM 1445 O O . GLN A 1 194 ? 17.969 13.133 8.602 1 90.44 194 GLN A O 1
ATOM 1450 N N . ASP A 1 195 ? 17.906 11.18 7.422 1 81.12 195 ASP A N 1
ATOM 1451 C CA . ASP A 1 195 ? 19.344 11.164 7.211 1 81.12 195 ASP A CA 1
ATOM 1452 C C . ASP A 1 195 ? 19.688 11.07 5.727 1 81.12 195 ASP A C 1
ATOM 1454 O O . ASP A 1 195 ? 19.75 9.977 5.168 1 81.12 195 ASP A O 1
ATOM 1458 N N . GLY A 1 196 ? 19.719 12.141 4.977 1 71.94 196 GLY A N 1
ATOM 1459 C CA . GLY A 1 196 ? 20.141 12.102 3.59 1 71.94 196 GLY A CA 1
ATOM 1460 C C . GLY A 1 196 ? 19 11.898 2.613 1 71.94 196 GLY A C 1
ATOM 1461 O O . GLY A 1 196 ? 19.109 11.109 1.67 1 71.94 196 GLY A O 1
ATOM 1462 N N . LEU A 1 197 ? 17.844 12.531 2.713 1 67.88 197 LEU A N 1
ATOM 1463 C CA . LEU A 1 197 ? 16.781 12.414 1.731 1 67.88 197 LEU A CA 1
ATOM 1464 C C . LEU A 1 197 ? 17.219 12.945 0.374 1 67.88 197 LEU A C 1
ATOM 1466 O O . LEU A 1 197 ? 18 13.891 0.302 1 67.88 197 LEU A O 1
ATOM 1470 N N . PRO A 1 198 ? 16.75 12.164 -0.632 1 72.5 198 PRO A N 1
ATOM 1471 C CA . PRO A 1 198 ? 17.047 12.68 -1.968 1 72.5 198 PRO A CA 1
ATOM 1472 C C . PRO A 1 198 ? 16.594 14.133 -2.15 1 72.5 198 PRO A C 1
ATOM 1474 O O . PRO A 1 198 ? 15.562 14.531 -1.619 1 72.5 198 PRO A O 1
ATOM 1477 N N . GLU A 1 199 ? 17.328 14.812 -2.754 1 71.94 199 GLU A N 1
ATOM 1478 C CA . GLU A 1 199 ? 17.078 16.234 -2.938 1 71.94 199 GLU A CA 1
ATOM 1479 C C . GLU A 1 199 ? 16 16.484 -3.996 1 71.94 199 GLU A C 1
ATOM 1481 O O . GLU A 1 199 ? 15.172 17.375 -3.857 1 71.94 199 GLU A O 1
ATOM 1486 N N . GLU A 1 200 ? 16.031 15.508 -4.918 1 85.06 200 GLU A N 1
ATOM 1487 C CA . GLU A 1 200 ? 15.117 15.711 -6.031 1 85.06 200 GLU A CA 1
ATOM 1488 C C . GLU A 1 200 ? 13.82 14.93 -5.832 1 85.06 200 GLU A C 1
ATOM 1490 O O . GLU A 1 200 ? 13.852 13.758 -5.449 1 85.06 200 GLU A O 1
ATOM 1495 N N . GLU A 1 201 ? 12.773 15.633 -6.09 1 89.06 201 GLU A N 1
ATOM 1496 C CA . GLU A 1 201 ? 11.445 15.031 -5.973 1 89.06 201 GLU A CA 1
ATOM 1497 C C . GLU A 1 201 ? 11.336 13.766 -6.816 1 89.06 201 GLU A C 1
ATOM 1499 O O . GLU A 1 201 ? 10.734 12.781 -6.383 1 89.06 201 GLU A O 1
ATOM 1504 N N . ASN A 1 202 ? 11.875 13.758 -7.992 1 90.56 202 ASN A N 1
ATOM 1505 C CA . ASN A 1 202 ? 11.781 12.617 -8.906 1 90.56 202 ASN A CA 1
ATOM 1506 C C . ASN A 1 202 ? 12.469 11.383 -8.328 1 90.56 202 ASN A C 1
ATOM 1508 O O . ASN A 1 202 ? 12.031 10.258 -8.578 1 90.56 202 ASN A O 1
ATOM 1512 N N . ASP A 1 203 ? 13.492 11.594 -7.613 1 90.81 203 ASP A N 1
ATOM 1513 C CA . ASP A 1 203 ? 14.172 10.477 -6.973 1 90.81 203 ASP A CA 1
ATOM 1514 C C . ASP A 1 203 ? 13.297 9.828 -5.906 1 90.81 203 ASP A C 1
ATOM 1516 O O . ASP A 1 203 ? 13.297 8.609 -5.742 1 90.81 203 ASP A O 1
ATOM 1520 N N . VAL A 1 204 ? 12.594 10.703 -5.223 1 92.88 204 VAL A N 1
ATOM 1521 C CA . VAL A 1 204 ? 11.688 10.195 -4.195 1 92.88 204 VAL A CA 1
ATOM 1522 C C . VAL A 1 204 ? 10.562 9.391 -4.844 1 92.88 204 VAL A C 1
ATOM 1524 O O . VAL A 1 204 ? 10.234 8.297 -4.387 1 92.88 204 VAL A O 1
ATOM 1527 N N . VAL A 1 205 ? 10.047 9.969 -5.949 1 94.5 205 VAL A N 1
ATOM 1528 C CA . VAL A 1 205 ? 8.969 9.305 -6.684 1 94.5 205 VAL A CA 1
ATOM 1529 C C . VAL A 1 205 ? 9.453 7.949 -7.188 1 94.5 205 VAL A C 1
ATOM 1531 O O . VAL A 1 205 ? 8.75 6.941 -7.035 1 94.5 205 VAL A O 1
ATOM 1534 N N . ASP A 1 206 ? 10.625 7.867 -7.699 1 93.19 206 ASP A N 1
ATOM 1535 C CA . ASP A 1 206 ? 11.203 6.633 -8.227 1 93.19 206 ASP A CA 1
ATOM 1536 C C . ASP A 1 206 ? 11.406 5.602 -7.121 1 93.19 206 ASP A C 1
ATOM 1538 O O . ASP A 1 206 ? 11.141 4.414 -7.309 1 93.19 206 ASP A O 1
ATOM 1542 N N . GLU A 1 207 ? 11.891 6.059 -6.066 1 93.56 207 GLU A N 1
ATOM 1543 C CA . GLU A 1 207 ? 12.164 5.121 -4.98 1 93.56 207 GLU A CA 1
ATOM 1544 C C . GLU A 1 207 ? 10.867 4.578 -4.383 1 93.56 207 GLU A C 1
ATOM 1546 O O . GLU A 1 207 ? 10.805 3.414 -3.982 1 93.56 207 GLU A O 1
ATOM 1551 N N . ILE A 1 208 ? 9.875 5.457 -4.285 1 96 208 ILE A N 1
ATOM 1552 C CA . ILE A 1 208 ? 8.586 4.98 -3.787 1 96 208 ILE A CA 1
ATOM 1553 C C . ILE A 1 208 ? 8.047 3.891 -4.707 1 96 208 ILE A C 1
ATOM 1555 O O . ILE A 1 208 ? 7.508 2.885 -4.242 1 96 208 ILE A O 1
ATOM 1559 N N . ALA A 1 209 ? 8.195 4.082 -5.977 1 95.81 209 ALA A N 1
ATOM 1560 C CA . ALA A 1 209 ? 7.785 3.061 -6.934 1 95.81 209 ALA A CA 1
ATOM 1561 C C . ALA A 1 209 ? 8.531 1.753 -6.691 1 95.81 209 ALA A C 1
ATOM 1563 O O . ALA A 1 209 ? 7.941 0.672 -6.742 1 95.81 209 ALA A O 1
ATOM 1564 N N . GLU A 1 210 ? 9.789 1.844 -6.426 1 94.62 210 GLU A N 1
ATOM 1565 C CA . GLU A 1 210 ? 10.578 0.654 -6.129 1 94.62 210 GLU A CA 1
ATOM 1566 C C . GLU A 1 210 ? 10.094 -0.023 -4.848 1 94.62 210 GLU A C 1
ATOM 1568 O O . GLU A 1 210 ? 9.984 -1.249 -4.793 1 94.62 210 GLU A O 1
ATOM 1573 N N . ILE A 1 211 ? 9.828 0.772 -3.908 1 96.88 211 ILE A N 1
ATOM 1574 C CA . ILE A 1 211 ? 9.367 0.281 -2.615 1 96.88 211 ILE A CA 1
ATOM 1575 C C . ILE A 1 211 ? 8.047 -0.459 -2.785 1 96.88 211 ILE A C 1
ATOM 1577 O O . ILE A 1 211 ? 7.891 -1.589 -2.314 1 96.88 211 ILE A O 1
ATOM 1581 N N . LEU A 1 212 ? 7.148 0.131 -3.516 1 97.62 212 LEU A N 1
ATOM 1582 C CA . LEU A 1 212 ? 5.805 -0.428 -3.629 1 97.62 212 LEU A CA 1
ATOM 1583 C C . LEU A 1 212 ? 5.781 -1.59 -4.617 1 97.62 212 LEU A C 1
ATOM 1585 O O . LEU A 1 212 ? 4.855 -2.402 -4.605 1 97.62 212 LEU A O 1
ATOM 1589 N N . SER A 1 213 ? 6.797 -1.707 -5.445 1 96.69 213 SER A N 1
ATOM 1590 C CA . SER A 1 213 ? 6.84 -2.781 -6.434 1 96.69 213 SER A CA 1
ATOM 1591 C C . SER A 1 213 ? 6.898 -4.148 -5.762 1 96.69 213 SER A C 1
ATOM 1593 O O . SER A 1 213 ? 6.523 -5.156 -6.363 1 96.69 213 SER A O 1
ATOM 1595 N N . VAL A 1 214 ? 7.34 -4.234 -4.508 1 97.56 214 VAL A N 1
ATOM 1596 C CA . VAL A 1 214 ? 7.508 -5.496 -3.799 1 97.56 214 VAL A CA 1
ATOM 1597 C C . VAL A 1 214 ? 6.148 -6.164 -3.605 1 97.56 214 VAL A C 1
ATOM 1599 O O . VAL A 1 214 ? 6.055 -7.395 -3.562 1 97.56 214 VAL A O 1
ATOM 1602 N N . PHE A 1 215 ? 5.066 -5.359 -3.598 1 96.81 215 PHE A N 1
ATOM 1603 C CA . PHE A 1 215 ? 3.744 -5.906 -3.328 1 96.81 215 PHE A CA 1
ATOM 1604 C C . PHE A 1 215 ? 2.881 -5.879 -4.582 1 96.81 215 PHE A C 1
ATOM 1606 O O . PHE A 1 215 ? 1.665 -6.07 -4.512 1 96.81 215 PHE A O 1
ATOM 1613 N N . GLU A 1 216 ? 3.471 -5.516 -5.664 1 94.88 216 GLU A N 1
ATOM 1614 C CA . GLU A 1 216 ? 2.715 -5.402 -6.906 1 94.88 216 GLU A CA 1
ATOM 1615 C C . GLU A 1 216 ? 2.004 -6.711 -7.242 1 94.88 216 GLU A C 1
ATOM 1617 O O . GLU A 1 216 ? 2.625 -7.777 -7.254 1 94.88 216 GLU A O 1
ATOM 1622 N N . PRO A 1 217 ? 0.755 -6.68 -7.562 1 92.69 217 PRO A N 1
ATOM 1623 C CA . PRO A 1 217 ? -0.053 -7.902 -7.617 1 92.69 217 PRO A CA 1
ATOM 1624 C C . PRO A 1 217 ? 0.296 -8.781 -8.812 1 92.69 217 PRO A C 1
ATOM 1626 O O . PRO A 1 217 ? 0.044 -9.992 -8.789 1 92.69 217 PRO A O 1
ATOM 1629 N N . SER A 1 218 ? 0.788 -8.352 -9.875 1 90.06 218 SER A N 1
ATOM 1630 C CA . SER A 1 218 ? 1.112 -9.148 -11.047 1 90.06 218 SER A CA 1
ATOM 1631 C C . SER A 1 218 ? 2.58 -9.562 -11.047 1 90.06 218 SER A C 1
ATOM 1633 O O . SER A 1 218 ? 3.105 -10.008 -12.07 1 90.06 218 SER A O 1
ATOM 1635 N N . ASP A 1 219 ? 3.309 -9.25 -9.961 1 90.94 219 ASP A N 1
ATOM 1636 C CA . ASP A 1 219 ? 4.719 -9.578 -9.773 1 90.94 219 ASP A CA 1
ATOM 1637 C C . ASP A 1 219 ? 5.598 -8.836 -10.773 1 90.94 219 ASP A C 1
ATOM 1639 O O . ASP A 1 219 ? 6.582 -9.391 -11.273 1 90.94 219 ASP A O 1
ATOM 1643 N N . ALA A 1 220 ? 5.176 -7.688 -11.094 1 92.81 220 ALA A N 1
ATOM 1644 C CA . ALA A 1 220 ? 6.012 -6.836 -11.938 1 92.81 220 ALA A CA 1
ATOM 1645 C C . ALA A 1 220 ? 7.328 -6.5 -11.242 1 92.81 220 ALA A C 1
ATOM 1647 O O . ALA A 1 220 ? 7.352 -6.23 -10.039 1 92.81 220 ALA A O 1
ATOM 1648 N N . LEU A 1 221 ? 8.406 -6.59 -11.969 1 94.94 221 LEU A N 1
ATOM 1649 C CA . LEU A 1 221 ? 9.68 -6.121 -11.438 1 94.94 221 LEU A CA 1
ATOM 1650 C C . LEU A 1 221 ? 9.688 -4.602 -11.289 1 94.94 221 LEU A C 1
ATOM 1652 O O . LEU A 1 221 ? 8.859 -3.912 -11.891 1 94.94 221 LEU A O 1
ATOM 1656 N N . PRO A 1 222 ? 10.562 -4.039 -10.445 1 93.81 222 PRO A N 1
ATOM 1657 C CA . PRO A 1 222 ? 10.547 -2.596 -10.188 1 93.81 222 PRO A CA 1
ATOM 1658 C C . PRO A 1 222 ? 10.609 -1.769 -11.477 1 93.81 222 PRO A C 1
ATOM 1660 O O . PRO A 1 222 ? 9.867 -0.792 -11.617 1 93.81 222 PRO A O 1
ATOM 1663 N N . ALA A 1 223 ? 11.461 -2.148 -12.406 1 90.94 223 ALA A N 1
ATOM 1664 C CA . ALA A 1 223 ? 11.602 -1.403 -13.656 1 90.94 223 ALA A CA 1
ATOM 1665 C C . ALA A 1 223 ? 10.32 -1.459 -14.477 1 90.94 223 ALA A C 1
ATOM 1667 O O . ALA A 1 223 ? 9.945 -0.477 -15.125 1 90.94 223 ALA A O 1
ATOM 1668 N N . GLU A 1 224 ? 9.672 -2.604 -14.445 1 91.06 224 GLU A N 1
ATOM 1669 C CA . GLU A 1 224 ? 8.414 -2.777 -15.156 1 91.06 224 GLU A CA 1
ATOM 1670 C C . GLU A 1 224 ? 7.297 -1.965 -14.508 1 91.06 224 GLU A C 1
ATOM 1672 O O . GLU A 1 224 ? 6.43 -1.422 -15.195 1 91.06 224 GLU A O 1
ATOM 1677 N N . PHE A 1 225 ? 7.312 -1.949 -13.242 1 91.56 225 PHE A N 1
ATOM 1678 C CA . PHE A 1 225 ? 6.277 -1.267 -12.469 1 91.56 225 PHE A CA 1
ATOM 1679 C C . PHE A 1 225 ? 6.367 0.242 -12.664 1 91.56 225 PHE A C 1
ATOM 1681 O O . PHE A 1 225 ? 5.344 0.933 -12.68 1 91.56 225 PHE A O 1
ATOM 1688 N N . LYS A 1 226 ? 7.516 0.808 -12.773 1 88.38 226 LYS A N 1
ATOM 1689 C CA . LYS A 1 226 ? 7.738 2.238 -12.961 1 88.38 226 LYS A CA 1
ATOM 1690 C C . LYS A 1 226 ? 7.246 2.693 -14.336 1 88.38 226 LYS A C 1
ATOM 1692 O O . LYS A 1 226 ? 6.746 3.811 -14.477 1 88.38 226 LYS A O 1
ATOM 1697 N N . LYS A 1 227 ? 7.41 1.889 -15.266 1 80.75 227 LYS A N 1
ATOM 1698 C CA . LYS A 1 227 ? 6.996 2.191 -16.625 1 80.75 227 LYS A CA 1
ATOM 1699 C C . LYS A 1 227 ? 6.07 1.106 -17.172 1 80.75 227 LYS A C 1
ATOM 1701 O O . LYS A 1 227 ? 6.496 0.255 -17.953 1 80.75 227 LYS A O 1
ATOM 1706 N N . PRO A 1 228 ? 4.844 1.257 -16.562 1 67.38 228 PRO A N 1
ATOM 1707 C CA . PRO A 1 228 ? 4.004 0.146 -17.016 1 67.38 228 PRO A CA 1
ATOM 1708 C C . PRO A 1 228 ? 3.803 0.137 -18.516 1 67.38 228 PRO A C 1
ATOM 1710 O O . PRO A 1 228 ? 3.662 1.197 -19.141 1 67.38 228 PRO A O 1
ATOM 1713 N N . GLU A 1 229 ? 4.332 -0.711 -19.125 1 61.84 229 GLU A N 1
ATOM 1714 C CA . GLU A 1 229 ? 4.055 -0.859 -20.562 1 61.84 229 GLU A CA 1
ATOM 1715 C C . GLU A 1 229 ? 2.559 -1.021 -20.812 1 61.84 229 GLU A C 1
ATOM 1717 O O . GLU A 1 229 ? 1.824 -1.505 -19.953 1 61.84 229 GLU A O 1
ATOM 1722 N N . SER A 1 230 ? 1.796 -0.24 -21.594 1 57.88 230 SER A N 1
ATOM 1723 C CA . SER A 1 230 ? 0.453 0.085 -22.062 1 57.88 230 SER A CA 1
ATOM 1724 C C . SER A 1 230 ? -0.496 -1.096 -21.891 1 57.88 230 SER A C 1
ATOM 1726 O O . SER A 1 230 ? -1.454 -1.016 -21.109 1 57.88 230 SER A O 1
ATOM 1728 N N . PRO A 1 231 ? -0.929 -1.894 -22.844 1 58.03 231 PRO A N 1
ATOM 1729 C CA . PRO A 1 231 ? -2.297 -2.246 -23.234 1 58.03 231 PRO A CA 1
ATOM 1730 C C . PRO A 1 231 ? -2.883 -3.363 -22.375 1 58.03 231 PRO A C 1
ATOM 1732 O O . PRO A 1 231 ? -4.098 -3.578 -22.375 1 58.03 231 PRO A O 1
ATOM 1735 N N . THR A 1 232 ? -2.023 -4.055 -21.5 1 67.06 232 THR A N 1
ATOM 1736 C CA . THR A 1 232 ? -2.703 -5.273 -21.078 1 67.06 232 THR A CA 1
ATOM 1737 C C . THR A 1 232 ? -2.607 -5.441 -19.562 1 67.06 232 THR A C 1
ATOM 1739 O O . THR A 1 232 ? -2.377 -6.547 -19.062 1 67.06 232 THR A O 1
ATOM 1742 N N . LEU A 1 233 ? -2.701 -4.332 -18.781 1 79.69 233 LEU A N 1
ATOM 1743 C CA . LEU A 1 233 ? -2.643 -4.512 -17.328 1 79.69 233 LEU A CA 1
ATOM 1744 C C . LEU A 1 233 ? -3.947 -5.102 -16.797 1 79.69 233 LEU A C 1
ATOM 1746 O O . LEU A 1 233 ? -5.027 -4.75 -17.281 1 79.69 233 LEU A O 1
ATOM 1750 N N . SER A 1 234 ? -3.764 -5.988 -15.93 1 85.88 234 SER A N 1
ATOM 1751 C CA . SER A 1 234 ? -4.945 -6.465 -15.211 1 85.88 234 SER A CA 1
ATOM 1752 C C . SER A 1 234 ? -5.613 -5.34 -14.43 1 85.88 234 SER A C 1
ATOM 1754 O O . SER A 1 234 ? -4.992 -4.305 -14.172 1 85.88 234 SER A O 1
ATOM 1756 N N . GLU A 1 235 ? -6.832 -5.445 -14.164 1 90.94 235 GLU A N 1
ATOM 1757 C CA . GLU A 1 235 ? -7.559 -4.457 -13.375 1 90.94 235 GLU A CA 1
ATOM 1758 C C . GLU A 1 235 ? -6.863 -4.195 -12.039 1 90.94 235 GLU A C 1
ATOM 1760 O O . GLU A 1 235 ? -6.719 -3.045 -11.625 1 90.94 235 GLU A O 1
ATOM 1765 N N . ARG A 1 236 ? -6.379 -5.203 -11.375 1 92.81 236 ARG A N 1
ATOM 1766 C CA . ARG A 1 236 ? -5.719 -5.074 -10.078 1 92.81 236 ARG A CA 1
ATOM 1767 C C . ARG A 1 236 ? -4.426 -4.273 -10.203 1 92.81 236 ARG A C 1
ATOM 1769 O O . ARG A 1 236 ? -4.141 -3.42 -9.359 1 92.81 236 ARG A O 1
ATOM 1776 N N . ALA A 1 237 ? -3.691 -4.574 -11.258 1 92.69 237 ALA A N 1
ATOM 1777 C CA . ALA A 1 237 ? -2.439 -3.855 -11.484 1 92.69 237 ALA A CA 1
ATOM 1778 C C . ALA A 1 237 ? -2.697 -2.379 -11.773 1 92.69 237 ALA A C 1
ATOM 1780 O O . ALA A 1 237 ? -1.961 -1.512 -11.297 1 92.69 237 ALA A O 1
ATOM 1781 N N . TYR A 1 238 ? -3.73 -2.166 -12.547 1 93.56 238 TYR A N 1
ATOM 1782 C CA . TYR A 1 238 ? -4.09 -0.788 -12.859 1 93.56 238 TYR A CA 1
ATOM 1783 C C . TYR A 1 238 ? -4.449 -0.02 -11.594 1 93.56 238 TYR A C 1
ATOM 1785 O O . TYR A 1 238 ? -3.973 1.097 -11.383 1 93.56 238 TYR A O 1
ATOM 1793 N N . LYS A 1 239 ? -5.316 -0.599 -10.75 1 95.69 239 LYS A N 1
ATOM 1794 C CA . LYS A 1 239 ? -5.723 0.04 -9.5 1 95.69 239 LYS A CA 1
ATOM 1795 C C . LYS A 1 239 ? -4.535 0.212 -8.562 1 95.69 239 LYS A C 1
ATOM 1797 O O . LYS A 1 239 ? -4.473 1.183 -7.801 1 95.69 239 LYS A O 1
ATOM 1802 N N . TYR A 1 240 ? -3.564 -0.716 -8.633 1 96.38 240 TYR A N 1
ATOM 1803 C CA . TYR A 1 240 ? -2.367 -0.612 -7.809 1 96.38 240 TYR A CA 1
ATOM 1804 C C . TYR A 1 240 ? -1.528 0.594 -8.219 1 96.38 240 TYR A C 1
ATOM 1806 O O . TYR A 1 240 ? -0.901 1.234 -7.367 1 96.38 240 TYR A O 1
ATOM 1814 N N . HIS A 1 241 ? -1.538 0.929 -9.516 1 95.12 241 HIS A N 1
ATOM 1815 C CA . HIS A 1 241 ? -0.852 2.133 -9.977 1 95.12 241 HIS A CA 1
ATOM 1816 C C . HIS A 1 241 ? -1.497 3.387 -9.391 1 95.12 241 HIS A C 1
ATOM 1818 O O . HIS A 1 241 ? -0.799 4.32 -8.992 1 95.12 241 HIS A O 1
ATOM 1824 N N . GLU A 1 242 ? -2.787 3.361 -9.375 1 95.81 242 GLU A N 1
ATOM 1825 C CA . GLU A 1 242 ? -3.494 4.488 -8.773 1 95.81 242 GLU A CA 1
ATOM 1826 C C . GLU A 1 242 ? -3.191 4.602 -7.285 1 95.81 242 GLU A C 1
ATOM 1828 O O . GLU A 1 242 ? -3.004 5.707 -6.766 1 95.81 242 GLU A O 1
ATOM 1833 N N . PHE A 1 243 ? -3.223 3.43 -6.695 1 97.25 243 PHE A N 1
ATOM 1834 C CA . PHE A 1 243 ? -2.879 3.361 -5.277 1 97.25 243 PHE A CA 1
ATOM 1835 C C . PHE A 1 243 ? -1.484 3.922 -5.031 1 97.25 243 PHE A C 1
ATOM 1837 O O . PHE A 1 243 ? -1.282 4.715 -4.109 1 97.25 243 PHE A O 1
ATOM 1844 N N . LYS A 1 244 ? -0.536 3.557 -5.84 1 96.88 244 LYS A N 1
ATOM 1845 C CA . LYS A 1 244 ? 0.833 4.059 -5.766 1 96.88 244 LYS A CA 1
ATOM 1846 C C . LYS A 1 244 ? 0.868 5.582 -5.863 1 96.88 244 LYS A C 1
ATOM 1848 O O . LYS A 1 244 ? 1.619 6.238 -5.141 1 96.88 244 LYS A O 1
ATOM 1853 N N . GLU A 1 245 ? 0.093 6.121 -6.699 1 96.25 245 GLU A N 1
ATOM 1854 C CA . GLU A 1 245 ? 0.06 7.57 -6.879 1 96.25 245 GLU A CA 1
ATOM 1855 C C . GLU A 1 245 ? -0.409 8.273 -5.609 1 96.25 245 GLU A C 1
ATOM 1857 O O . GLU A 1 245 ? 0.123 9.32 -5.242 1 96.25 245 GLU A O 1
ATOM 1862 N N . ILE A 1 246 ? -1.387 7.734 -4.961 1 97.12 246 ILE A N 1
ATOM 1863 C CA . ILE A 1 246 ? -1.895 8.305 -3.717 1 97.12 246 ILE A CA 1
ATOM 1864 C C . ILE A 1 246 ? -0.789 8.312 -2.664 1 97.12 246 ILE A C 1
ATOM 1866 O O . ILE A 1 246 ? -0.546 9.336 -2.02 1 97.12 246 ILE A O 1
ATOM 1870 N N . ILE A 1 247 ? -0.106 7.16 -2.525 1 97.62 247 ILE A N 1
ATOM 1871 C CA . ILE A 1 247 ? 0.947 7.035 -1.522 1 97.62 247 ILE A CA 1
ATOM 1872 C C . ILE A 1 247 ? 2.098 7.98 -1.862 1 97.62 247 ILE A C 1
ATOM 1874 O O . ILE A 1 247 ? 2.67 8.617 -0.974 1 97.62 247 ILE A O 1
ATOM 1878 N N . THR A 1 248 ? 2.391 8.07 -3.168 1 96.81 248 THR A N 1
ATOM 1879 C CA . THR A 1 248 ? 3.469 8.938 -3.627 1 96.81 248 THR A CA 1
ATOM 1880 C C . THR A 1 248 ? 3.172 10.398 -3.289 1 96.81 248 THR A C 1
ATOM 1882 O O . THR A 1 248 ? 4.023 11.094 -2.738 1 96.81 248 THR A O 1
ATOM 1885 N N . GLN A 1 249 ? 1.982 10.789 -3.545 1 94.06 249 GLN A N 1
ATOM 1886 C CA . GLN A 1 249 ? 1.593 12.164 -3.254 1 94.06 249 GLN A CA 1
ATOM 1887 C C . GLN A 1 249 ? 1.648 12.445 -1.754 1 94.06 249 GLN A C 1
ATOM 1889 O O . GLN A 1 249 ? 2.113 13.508 -1.333 1 94.06 249 GLN A O 1
ATOM 1894 N N . HIS A 1 250 ? 1.2 11.531 -1.018 1 94.56 250 HIS A N 1
ATOM 1895 C CA . HIS A 1 250 ? 1.215 11.703 0.431 1 94.56 250 HIS A CA 1
ATOM 1896 C C . HIS A 1 250 ? 2.643 11.727 0.968 1 94.56 250 HIS A C 1
ATOM 1898 O O . HIS A 1 250 ? 2.955 12.508 1.875 1 94.56 250 HIS A O 1
ATOM 1904 N N . ALA A 1 251 ? 3.494 10.891 0.423 1 94.31 251 ALA A N 1
ATOM 1905 C CA . ALA A 1 251 ? 4.875 10.797 0.886 1 94.31 251 ALA A CA 1
ATOM 1906 C C . ALA A 1 251 ? 5.676 12.031 0.49 1 94.31 251 ALA A C 1
ATOM 1908 O O . ALA A 1 251 ? 6.594 12.438 1.203 1 94.31 251 ALA A O 1
ATOM 1909 N N . LEU A 1 252 ? 5.363 12.602 -0.649 1 91.88 252 LEU A N 1
ATOM 1910 C CA . LEU A 1 252 ? 6.035 13.82 -1.077 1 91.88 252 LEU A CA 1
ATOM 1911 C C . LEU A 1 252 ? 5.73 14.977 -0.122 1 91.88 252 LEU A C 1
ATOM 1913 O O . LEU A 1 252 ? 6.594 15.812 0.142 1 91.88 252 LEU A O 1
ATOM 1917 N N . ARG A 1 253 ? 4.562 14.953 0.451 1 88.56 253 ARG A N 1
ATOM 1918 C CA . ARG A 1 253 ? 4.137 16 1.371 1 88.56 253 ARG A CA 1
ATOM 1919 C C . ARG A 1 253 ? 4.602 15.711 2.793 1 88.56 253 ARG A C 1
ATOM 1921 O O . ARG A 1 253 ? 4.797 16.625 3.59 1 88.56 253 ARG A O 1
ATOM 1928 N N . ASN A 1 254 ? 4.75 14.461 3.045 1 91.06 254 ASN A N 1
ATOM 1929 C CA . ASN A 1 254 ? 5.18 14.008 4.363 1 91.06 254 ASN A CA 1
ATOM 1930 C C . ASN A 1 254 ? 6.371 13.062 4.27 1 91.06 254 ASN A C 1
ATOM 1932 O O . ASN A 1 254 ? 6.203 11.844 4.301 1 91.06 254 ASN A O 1
ATOM 1936 N N . PRO A 1 255 ? 7.523 13.648 4.273 1 92.12 255 PRO A N 1
ATOM 1937 C CA . PRO A 1 255 ? 8.727 12.812 4.184 1 92.12 255 PRO A CA 1
ATOM 1938 C C . PRO A 1 255 ? 8.805 11.781 5.309 1 92.12 255 PRO A C 1
ATOM 1940 O O . PRO A 1 255 ? 9.508 10.773 5.176 1 92.12 255 PRO A O 1
ATOM 1943 N N . GLY A 1 256 ? 8.148 12.078 6.398 1 93.38 256 GLY A N 1
ATOM 1944 C CA . GLY A 1 256 ? 8.109 11.094 7.465 1 93.38 256 GLY A CA 1
ATOM 1945 C C . GLY A 1 256 ? 7.539 9.758 7.02 1 93.38 256 GLY A C 1
ATOM 1946 O O . GLY A 1 256 ? 8.008 8.703 7.453 1 93.38 256 GLY A O 1
ATOM 1947 N N . LEU A 1 257 ? 6.516 9.812 6.18 1 95 257 LEU A N 1
ATOM 1948 C CA . LEU A 1 257 ? 5.949 8.594 5.621 1 95 257 LEU A CA 1
ATOM 1949 C C . LEU A 1 257 ? 6.98 7.852 4.773 1 95 257 LEU A C 1
ATOM 1951 O O . LEU A 1 257 ? 7.113 6.633 4.883 1 95 257 LEU A O 1
ATOM 1955 N N . PHE A 1 258 ? 7.695 8.633 3.914 1 95.19 258 PHE A N 1
ATOM 1956 C CA . PHE A 1 258 ? 8.719 8.055 3.043 1 95.19 258 PHE A CA 1
ATOM 1957 C C . PHE A 1 258 ? 9.789 7.348 3.859 1 95.19 258 PHE A C 1
ATOM 1959 O O . PHE A 1 258 ? 10.172 6.219 3.541 1 95.19 258 PHE A O 1
ATOM 1966 N N . ILE A 1 259 ? 10.172 7.988 4.938 1 95.38 259 ILE A N 1
ATOM 1967 C CA . ILE A 1 259 ? 11.195 7.434 5.812 1 95.38 259 ILE A CA 1
ATOM 1968 C C . ILE A 1 259 ? 10.688 6.145 6.457 1 95.38 259 ILE A C 1
ATOM 1970 O O . ILE A 1 259 ? 11.414 5.152 6.523 1 95.38 259 ILE A O 1
ATOM 1974 N N . ARG A 1 260 ? 9.477 6.156 6.898 1 95.31 260 ARG A N 1
ATOM 1975 C CA . ARG A 1 260 ? 8.906 4.969 7.52 1 95.31 260 ARG A CA 1
ATOM 1976 C C . ARG A 1 260 ? 8.789 3.826 6.516 1 95.31 260 ARG A C 1
ATOM 1978 O O . ARG A 1 260 ? 9.062 2.67 6.852 1 95.31 260 ARG A O 1
ATOM 1985 N N . LEU A 1 261 ? 8.406 4.09 5.297 1 96.69 261 LEU A N 1
ATOM 1986 C CA . LEU A 1 261 ? 8.328 3.08 4.246 1 96.69 261 LEU A CA 1
ATOM 1987 C C . LEU A 1 261 ? 9.703 2.461 3.986 1 96.69 261 LEU A C 1
ATOM 1989 O O . LEU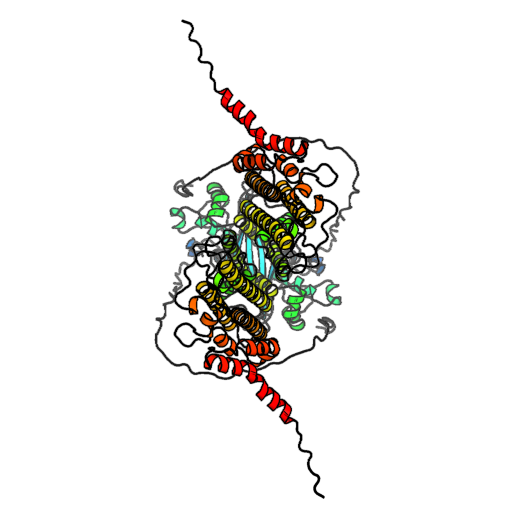 A 1 261 ? 9.82 1.241 3.84 1 96.69 261 LEU A O 1
ATOM 1993 N N . GLN A 1 262 ? 10.711 3.289 3.98 1 94 262 GLN A N 1
ATOM 1994 C CA . GLN A 1 262 ? 12.07 2.811 3.764 1 94 262 GLN A CA 1
ATOM 1995 C C . GLN A 1 262 ? 12.516 1.882 4.891 1 94 262 GLN A C 1
ATOM 1997 O O . GLN A 1 262 ? 13.25 0.918 4.656 1 94 262 GLN A O 1
ATOM 2002 N N . SER A 1 263 ? 12.062 2.244 6.035 1 93.44 263 SER A N 1
ATOM 2003 C CA . SER A 1 263 ? 12.492 1.477 7.199 1 93.44 263 SER A CA 1
ATOM 2004 C C . SER A 1 263 ? 11.852 0.092 7.215 1 93.44 263 SER A C 1
ATOM 2006 O O . SER A 1 263 ? 12.438 -0.862 7.73 1 93.44 263 SER A O 1
ATOM 2008 N N . VAL A 1 264 ? 10.664 -0.053 6.691 1 95.75 264 VAL A N 1
ATOM 2009 C CA . VAL A 1 264 ? 9.961 -1.328 6.676 1 95.75 264 VAL A CA 1
ATOM 2010 C C . VAL A 1 264 ? 10.352 -2.125 5.434 1 95.75 264 VAL A C 1
ATOM 2012 O O . VAL A 1 264 ? 10.641 -3.32 5.52 1 95.75 264 VAL A O 1
ATOM 2015 N N . ILE A 1 265 ? 10.305 -1.473 4.281 1 96.81 265 ILE A N 1
ATOM 2016 C CA . ILE A 1 265 ? 10.68 -2.096 3.018 1 96.81 265 ILE A CA 1
ATOM 2017 C C . ILE A 1 265 ? 12.117 -1.742 2.672 1 96.81 265 ILE A C 1
ATOM 2019 O O . ILE A 1 265 ? 12.375 -0.957 1.755 1 96.81 265 ILE A O 1
ATOM 2023 N N . THR A 1 266 ? 13.023 -2.338 3.336 1 93.75 266 THR A N 1
ATOM 2024 C CA . THR A 1 266 ? 14.445 -2.043 3.246 1 93.75 266 THR A CA 1
ATOM 2025 C C . THR A 1 266 ? 15 -2.461 1.887 1 93.75 266 THR A C 1
ATOM 2027 O O . THR A 1 266 ? 14.352 -3.199 1.146 1 93.75 266 THR A O 1
ATOM 2030 N N . LEU A 1 267 ? 16.156 -2.023 1.6 1 91.31 267 LEU A N 1
ATOM 2031 C CA . LEU A 1 267 ? 16.828 -2.391 0.359 1 91.31 267 LEU A CA 1
ATOM 2032 C C . LEU A 1 267 ? 17.062 -3.896 0.289 1 91.31 267 LEU A C 1
ATOM 2034 O O . LEU A 1 267 ? 16.906 -4.504 -0.772 1 91.31 267 LEU A O 1
ATOM 2038 N N . SER A 1 268 ?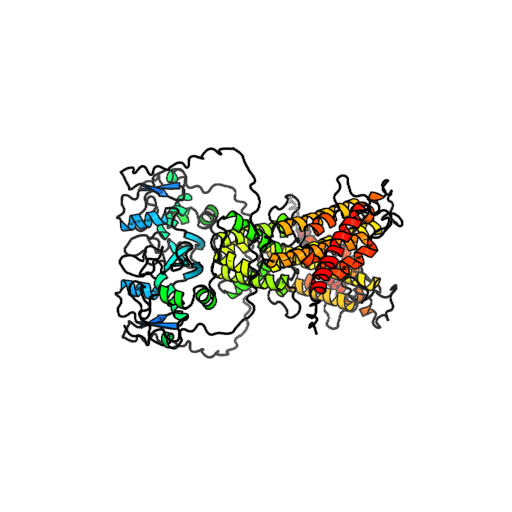 17.453 -4.477 1.408 1 91.5 268 SER A N 1
ATOM 2039 C CA . SER A 1 268 ? 17.672 -5.918 1.471 1 91.5 268 SER A CA 1
ATOM 2040 C C . SER A 1 268 ? 16.391 -6.688 1.151 1 91.5 268 SER A C 1
ATOM 2042 O O . SER A 1 268 ? 16.422 -7.668 0.404 1 91.5 268 SER A O 1
ATOM 2044 N N . PHE A 1 269 ? 15.32 -6.277 1.753 1 94.88 269 PHE A N 1
ATOM 2045 C CA . PHE A 1 269 ? 14.055 -6.945 1.51 1 94.88 269 PHE A CA 1
ATOM 2046 C C . PHE A 1 269 ? 13.633 -6.809 0.05 1 94.88 269 PHE A C 1
ATOM 2048 O O . PHE A 1 269 ? 13.141 -7.762 -0.555 1 94.88 269 PHE A O 1
ATOM 2055 N N . ARG A 1 270 ? 13.766 -5.625 -0.532 1 94.75 270 ARG A N 1
ATOM 2056 C CA . ARG A 1 270 ? 13.469 -5.398 -1.942 1 94.75 270 ARG A CA 1
ATOM 2057 C C . ARG A 1 270 ? 14.25 -6.367 -2.828 1 94.75 270 ARG A C 1
ATOM 2059 O O . ARG A 1 270 ? 13.695 -6.93 -3.775 1 94.75 270 ARG A O 1
ATOM 2066 N N . GLY A 1 271 ? 15.508 -6.523 -2.473 1 93.69 271 GLY A N 1
ATOM 2067 C CA . GLY A 1 271 ? 16.328 -7.477 -3.201 1 93.69 271 GLY A CA 1
ATOM 2068 C C . GLY A 1 271 ? 15.812 -8.898 -3.1 1 93.69 271 GLY A C 1
ATOM 2069 O O . GLY A 1 271 ? 15.766 -9.625 -4.098 1 93.69 271 GLY A O 1
ATOM 2070 N N . HIS A 1 272 ? 15.414 -9.266 -1.918 1 94.75 272 HIS A N 1
ATOM 2071 C CA . HIS A 1 272 ? 14.859 -10.602 -1.715 1 94.75 272 HIS A CA 1
ATOM 2072 C C . HIS A 1 272 ? 13.648 -10.844 -2.619 1 94.75 272 HIS A C 1
ATOM 2074 O O . HIS A 1 272 ? 13.555 -11.883 -3.27 1 94.75 272 HIS A O 1
ATOM 2080 N N . VAL A 1 273 ? 12.781 -9.891 -2.635 1 96.62 273 VAL A N 1
ATOM 2081 C CA . VAL A 1 273 ? 11.547 -10.047 -3.404 1 96.62 273 VAL A CA 1
ATOM 2082 C C . VAL A 1 273 ? 11.867 -10.039 -4.898 1 96.62 273 VAL A C 1
ATOM 2084 O O . VAL A 1 273 ? 11.273 -10.797 -5.668 1 96.62 273 VAL A O 1
ATOM 2087 N N . PHE A 1 274 ? 12.789 -9.211 -5.312 1 96.75 274 PHE A N 1
ATOM 2088 C CA . PHE A 1 274 ? 13.188 -9.156 -6.715 1 96.75 274 PHE A CA 1
ATOM 2089 C C . PHE A 1 274 ? 13.617 -10.539 -7.203 1 96.75 274 PHE A C 1
ATOM 2091 O O . PHE A 1 274 ? 13.133 -11.016 -8.234 1 96.75 274 PHE A O 1
ATOM 2098 N N . PHE A 1 275 ? 14.43 -11.164 -6.445 1 96.88 275 PHE A N 1
ATOM 2099 C CA . PHE A 1 275 ? 14.984 -12.438 -6.898 1 96.88 275 PHE A CA 1
ATOM 2100 C C . PHE A 1 275 ? 13.977 -13.562 -6.715 1 96.88 275 PHE A C 1
ATOM 2102 O O . PHE A 1 275 ? 14.016 -14.562 -7.438 1 96.88 275 PHE A O 1
ATOM 2109 N N . GLU A 1 276 ? 13.133 -13.375 -5.75 1 95.88 276 GLU A N 1
ATOM 2110 C CA . GLU A 1 276 ? 12.008 -14.305 -5.664 1 95.88 276 GLU A CA 1
ATOM 2111 C C . GLU A 1 276 ? 11.164 -14.266 -6.934 1 95.88 276 GLU A C 1
ATOM 2113 O O . GLU A 1 276 ? 10.789 -15.312 -7.469 1 95.88 276 GLU A O 1
ATOM 2118 N N . LYS A 1 277 ? 10.852 -13.07 -7.363 1 96.25 277 LYS A N 1
ATOM 2119 C CA . LYS A 1 277 ? 10.086 -12.898 -8.594 1 96.25 277 LYS A CA 1
ATOM 2120 C C . LYS A 1 277 ? 10.836 -13.484 -9.789 1 96.25 277 LYS A C 1
ATOM 2122 O O . LYS A 1 277 ? 10.227 -14.125 -10.656 1 96.25 277 LYS A O 1
ATOM 2127 N N . ILE A 1 278 ? 12.133 -13.266 -9.852 1 97.75 278 ILE A N 1
ATOM 2128 C CA . ILE A 1 278 ? 12.969 -13.805 -10.914 1 97.75 278 ILE A CA 1
ATOM 2129 C C . ILE A 1 278 ? 12.891 -15.328 -10.914 1 97.75 278 ILE A C 1
ATOM 2131 O O . ILE A 1 278 ? 12.656 -15.945 -11.953 1 97.75 278 ILE A O 1
ATOM 2135 N N . SER A 1 279 ? 13.086 -15.906 -9.773 1 96.75 279 SER A N 1
ATOM 2136 C CA . SER A 1 279 ? 13.047 -17.359 -9.656 1 96.75 279 SER A CA 1
ATOM 2137 C C . SER A 1 279 ? 11.695 -17.906 -10.109 1 96.75 279 SER A C 1
ATOM 2139 O O . SER A 1 279 ? 11.633 -18.953 -10.773 1 96.75 279 SER A O 1
ATOM 2141 N N . GLY A 1 280 ? 10.656 -17.219 -9.672 1 95 280 GLY A N 1
ATOM 2142 C CA . GLY A 1 280 ? 9.336 -17.625 -10.109 1 95 280 GLY A CA 1
ATOM 2143 C C . GLY A 1 280 ? 9.156 -17.578 -11.617 1 95 280 GLY A C 1
ATOM 2144 O O . GLY A 1 280 ? 8.57 -18.484 -12.211 1 95 280 GLY A O 1
ATOM 2145 N N . ARG A 1 281 ? 9.641 -16.594 -12.234 1 96.06 281 ARG A N 1
ATOM 2146 C CA . ARG A 1 281 ? 9.523 -16.438 -13.68 1 96.06 281 ARG A CA 1
ATOM 2147 C C . ARG A 1 281 ? 10.359 -17.469 -14.422 1 96.06 281 ARG A C 1
ATOM 2149 O O . ARG A 1 281 ? 9.961 -17.953 -15.484 1 96.06 281 ARG A O 1
ATOM 2156 N N . VAL A 1 282 ? 11.5 -17.75 -13.867 1 97.19 282 VAL A N 1
ATOM 2157 C CA . VAL A 1 282 ? 12.352 -18.781 -14.453 1 97.19 282 VAL A CA 1
ATOM 2158 C C . VAL A 1 282 ? 11.633 -20.125 -14.422 1 97.19 282 VAL A C 1
ATOM 2160 O O . VAL A 1 282 ? 11.562 -20.828 -15.43 1 97.19 282 VAL A O 1
ATOM 2163 N N . ALA A 1 283 ? 11.094 -20.453 -13.305 1 94.56 283 ALA A N 1
ATOM 2164 C CA . ALA A 1 283 ? 10.359 -21.703 -13.156 1 94.56 283 ALA A CA 1
ATOM 2165 C C . ALA A 1 283 ? 9.18 -21.766 -14.125 1 94.56 283 ALA A C 1
ATOM 2167 O O . ALA A 1 283 ? 8.914 -22.812 -14.727 1 94.56 283 ALA A O 1
ATOM 2168 N N . ARG A 1 284 ? 8.539 -20.672 -14.242 1 92.94 284 ARG A N 1
ATOM 2169 C CA . ARG A 1 284 ? 7.387 -20.609 -15.141 1 92.94 284 ARG A CA 1
ATOM 2170 C C . ARG A 1 284 ? 7.812 -20.781 -16.594 1 92.94 284 ARG A C 1
ATOM 2172 O O . ARG A 1 284 ? 7.09 -21.391 -17.391 1 92.94 284 ARG A O 1
ATOM 2179 N N . ALA A 1 285 ? 8.891 -20.203 -16.953 1 95.94 285 ALA A N 1
ATOM 2180 C CA . ALA A 1 285 ? 9.398 -20.344 -18.328 1 95.94 285 ALA A CA 1
ATOM 2181 C C . ALA A 1 285 ? 9.695 -21.797 -18.656 1 95.94 285 ALA A C 1
ATOM 2183 O O . ALA A 1 285 ? 9.305 -22.297 -19.719 1 95.94 285 ALA A O 1
ATOM 2184 N N . PHE A 1 286 ? 10.328 -22.531 -17.766 1 96.69 286 PHE A N 1
ATOM 2185 C CA . PHE A 1 286 ? 10.641 -23.938 -17.984 1 96.69 286 PHE A CA 1
ATOM 2186 C C . PHE A 1 286 ? 9.375 -24.781 -18.016 1 96.69 286 PHE A C 1
ATOM 2188 O O . PHE A 1 286 ? 9.242 -25.688 -18.844 1 96.69 286 PHE A O 1
ATOM 2195 N N . LYS A 1 287 ? 8.5 -24.438 -17.109 1 90.88 287 LYS A N 1
ATOM 2196 C CA . LYS A 1 287 ? 7.234 -25.172 -17.078 1 90.88 287 LYS A CA 1
ATOM 2197 C C . LYS A 1 287 ? 6.445 -24.953 -18.375 1 90.88 287 LYS A C 1
ATOM 2199 O O . LYS A 1 287 ? 5.812 -25.891 -18.875 1 90.88 287 LYS A O 1
ATOM 2204 N N . ALA A 1 288 ? 6.457 -23.766 -18.859 1 93.31 288 ALA A N 1
ATOM 2205 C CA . ALA A 1 288 ? 5.762 -23.453 -20.109 1 93.31 288 ALA A CA 1
ATOM 2206 C C . ALA A 1 288 ? 6.352 -24.234 -21.281 1 93.31 288 ALA A C 1
ATOM 2208 O O . ALA A 1 288 ? 5.625 -24.656 -22.188 1 93.31 288 ALA A O 1
ATOM 2209 N N . LEU A 1 289 ? 7.625 -24.406 -21.312 1 95.62 289 LEU A N 1
ATOM 2210 C CA . LEU A 1 289 ? 8.266 -25.234 -22.328 1 95.62 289 LEU A CA 1
ATOM 2211 C C . LEU A 1 289 ? 7.84 -26.688 -22.203 1 95.62 289 LEU A C 1
ATOM 2213 O O . LEU A 1 289 ? 7.547 -27.344 -23.219 1 95.62 289 LEU A O 1
ATOM 2217 N N . GLU A 1 290 ? 7.801 -27.156 -21 1 91.31 290 GLU A N 1
ATOM 2218 C CA . GLU A 1 290 ? 7.352 -28.531 -20.75 1 91.31 290 GLU A CA 1
ATOM 2219 C C . GLU A 1 290 ? 5.91 -28.719 -21.219 1 91.31 290 GLU A C 1
ATOM 2221 O O . GLU A 1 290 ? 5.578 -29.766 -21.797 1 91.31 290 GLU A O 1
ATOM 2226 N N . ASN A 1 291 ? 5.117 -27.75 -20.922 1 88.81 291 ASN A N 1
ATOM 2227 C CA . ASN A 1 291 ? 3.729 -27.812 -21.359 1 88.81 291 ASN A CA 1
ATOM 2228 C C . ASN A 1 291 ? 3.619 -27.828 -22.875 1 88.81 291 ASN A C 1
ATOM 2230 O O . ASN A 1 291 ? 2.771 -28.516 -23.438 1 88.81 291 ASN A O 1
ATOM 2234 N N . TYR A 1 292 ? 4.418 -27 -23.484 1 92.44 292 TYR A N 1
ATOM 2235 C CA . TYR A 1 292 ? 4.453 -26.953 -24.938 1 92.44 292 TYR A CA 1
ATOM 2236 C C . TYR A 1 292 ? 4.836 -28.312 -25.516 1 92.44 292 TYR A C 1
ATOM 2238 O O . TYR A 1 292 ? 4.223 -28.781 -26.469 1 92.44 292 TYR A O 1
ATOM 2246 N N . ILE A 1 293 ? 5.785 -28.953 -24.953 1 92.69 293 ILE A N 1
ATOM 2247 C CA . ILE A 1 293 ? 6.273 -30.234 -25.422 1 92.69 293 ILE A CA 1
ATOM 2248 C C . ILE A 1 293 ? 5.199 -31.297 -25.234 1 92.69 293 ILE A C 1
ATOM 2250 O O . ILE A 1 293 ? 4.957 -32.125 -26.125 1 92.69 293 ILE A O 1
ATOM 2254 N N . ALA A 1 294 ? 4.531 -31.203 -24.141 1 88 294 ALA A N 1
ATOM 2255 C CA . ALA A 1 294 ? 3.555 -32.219 -23.781 1 88 294 ALA A CA 1
ATOM 2256 C C . ALA A 1 294 ? 2.26 -32.031 -24.578 1 88 294 ALA A C 1
ATOM 2258 O O . ALA A 1 294 ? 1.625 -33.031 -24.969 1 88 294 ALA A O 1
ATOM 2259 N N . ASN A 1 295 ? 1.827 -30.734 -24.781 1 86.75 295 ASN A N 1
ATOM 2260 C CA . ASN A 1 295 ? 0.459 -30.531 -25.234 1 86.75 295 ASN A CA 1
ATOM 2261 C C . ASN A 1 295 ? 0.417 -29.688 -26.5 1 86.75 295 ASN A C 1
ATOM 2263 O O . ASN A 1 295 ? -0.627 -29.578 -27.156 1 86.75 295 ASN A O 1
ATOM 2267 N N . GLY A 1 296 ? 1.438 -29.141 -26.844 1 88.38 296 GLY A N 1
ATOM 2268 C CA . GLY A 1 296 ? 1.458 -28.266 -28 1 88.38 296 GLY A CA 1
ATOM 2269 C C . GLY A 1 296 ? 1.047 -26.844 -27.672 1 88.38 296 GLY A C 1
ATOM 2270 O O . GLY A 1 296 ? 0.809 -26.516 -26.5 1 88.38 296 GLY A O 1
ATOM 2271 N N . PRO A 1 297 ? 0.959 -25.891 -28.625 1 82.38 297 PRO A N 1
ATOM 2272 C CA . PRO A 1 297 ? 0.7 -24.469 -28.406 1 82.38 297 PRO A CA 1
ATOM 2273 C C . PRO A 1 297 ? -0.755 -24.188 -28.047 1 82.38 297 PRO A C 1
ATOM 2275 O O . PRO A 1 297 ? -1.043 -23.188 -27.359 1 82.38 297 PRO A O 1
ATOM 2278 N N . THR A 1 298 ? -1.662 -24.828 -28.516 1 68.12 298 THR A N 1
ATOM 2279 C CA . THR A 1 298 ? -3.072 -24.453 -28.453 1 68.12 298 THR A CA 1
ATOM 2280 C C . THR A 1 298 ? -3.768 -25.203 -27.312 1 68.12 298 THR A C 1
ATOM 2282 O O . THR A 1 298 ? -4.707 -24.672 -26.703 1 68.12 298 THR A O 1
ATOM 2285 N N . ASN A 1 299 ? -3.494 -26.312 -27.219 1 57.16 299 ASN A N 1
ATOM 2286 C CA . ASN A 1 299 ? -4.262 -27.156 -26.312 1 57.16 299 ASN A CA 1
ATOM 2287 C C . ASN A 1 299 ? -3.834 -26.953 -24.859 1 57.16 299 ASN A C 1
ATOM 2289 O O . ASN A 1 299 ? -4.41 -27.547 -23.953 1 57.16 299 ASN A O 1
ATOM 2293 N N . ALA A 1 300 ? -2.877 -26.016 -24.688 1 52.03 300 ALA A N 1
ATOM 2294 C CA . ALA A 1 300 ? -2.328 -25.969 -23.328 1 52.03 300 ALA A CA 1
ATOM 2295 C C . ALA A 1 300 ? -3.186 -25.094 -22.422 1 52.03 300 ALA A C 1
ATOM 2297 O O . ALA A 1 300 ? -3.508 -23.953 -22.781 1 52.03 300 ALA A O 1
ATOM 2298 N N . PRO A 1 301 ? -3.875 -25.734 -21.359 1 56.12 301 PRO A N 1
ATOM 2299 C CA . PRO A 1 301 ? -4.641 -24.953 -20.391 1 56.12 301 PRO A CA 1
ATOM 2300 C C . PRO A 1 301 ? -3.816 -23.859 -19.719 1 56.12 301 PRO A C 1
ATOM 2302 O O . PRO A 1 301 ? -4.375 -22.938 -19.109 1 56.12 301 PRO A O 1
ATOM 2305 N N . PHE A 1 302 ? -2.5 -23.969 -19.953 1 66.06 302 PHE A N 1
ATOM 2306 C CA . PHE A 1 302 ? -1.573 -23.047 -19.312 1 66.06 302 PHE A CA 1
ATOM 2307 C C . PHE A 1 302 ? -0.66 -22.391 -20.344 1 66.06 302 PHE A C 1
ATOM 2309 O O . PHE A 1 302 ? -0.729 -22.703 -21.531 1 66.06 302 PHE A O 1
ATOM 2316 N N . GLU A 1 303 ? 0.163 -21.516 -19.906 1 80.75 303 GLU A N 1
ATOM 2317 C CA . GLU A 1 303 ? 1.137 -20.844 -20.766 1 80.75 303 GLU A CA 1
ATOM 2318 C C . GLU A 1 303 ? 2.082 -21.844 -21.422 1 80.75 303 GLU A C 1
ATOM 2320 O O . GLU A 1 303 ? 2.594 -22.75 -20.766 1 80.75 303 GLU A O 1
ATOM 2325 N N . ALA A 1 304 ? 2.172 -21.922 -22.766 1 87.94 304 ALA A N 1
ATOM 2326 C CA . ALA A 1 304 ? 3.051 -22.797 -23.531 1 87.94 304 ALA A CA 1
ATOM 2327 C C . ALA A 1 304 ? 4.012 -21.984 -24.391 1 87.94 304 ALA A C 1
ATOM 2329 O O . ALA A 1 304 ? 3.588 -21.125 -25.156 1 87.94 304 ALA A O 1
ATOM 2330 N N . HIS A 1 305 ? 5.281 -22.281 -24.109 1 92.81 305 HIS A N 1
ATOM 2331 C CA . HIS A 1 305 ? 6.32 -21.594 -24.875 1 92.81 305 HIS A CA 1
ATOM 2332 C C . HIS A 1 305 ? 7.203 -22.594 -25.625 1 92.81 305 HIS A C 1
ATOM 2334 O O . HIS A 1 305 ? 7.637 -23.594 -25.047 1 92.81 305 HIS A O 1
ATOM 2340 N N . ASP A 1 306 ? 7.41 -22.328 -26.891 1 94.56 306 ASP A N 1
ATOM 2341 C CA . ASP A 1 306 ? 8.391 -23.141 -27.609 1 94.56 306 ASP A CA 1
ATOM 2342 C C . ASP A 1 306 ? 9.812 -22.781 -27.188 1 94.56 306 ASP A C 1
ATOM 2344 O O . ASP A 1 306 ? 10.008 -21.969 -26.281 1 94.56 306 ASP A O 1
ATOM 2348 N N . VAL A 1 307 ? 10.758 -23.406 -27.797 1 96.25 307 VAL A N 1
ATOM 2349 C CA . VAL A 1 307 ? 12.156 -23.266 -27.391 1 96.25 307 VAL A CA 1
ATOM 2350 C C . VAL A 1 307 ? 12.594 -21.812 -27.594 1 96.25 307 VAL A C 1
ATOM 2352 O O . VAL A 1 307 ? 13.227 -21.219 -26.719 1 96.25 307 VAL A O 1
ATOM 2355 N N . VAL A 1 308 ? 12.25 -21.203 -28.688 1 95.38 308 VAL A N 1
ATOM 2356 C CA . VAL A 1 308 ? 12.68 -19.844 -29.031 1 95.38 308 VAL A CA 1
ATOM 2357 C C . VAL A 1 308 ? 12.078 -18.859 -28.047 1 95.38 308 VAL A C 1
ATOM 2359 O O . VAL A 1 308 ? 12.773 -17.969 -27.547 1 95.38 308 VAL A O 1
ATOM 2362 N N . SER A 1 309 ? 10.789 -19.047 -27.781 1 95.75 309 SER A N 1
ATOM 2363 C CA . SER A 1 309 ? 10.109 -18.172 -26.844 1 95.75 309 SER A CA 1
ATOM 2364 C C . SER A 1 309 ? 10.672 -18.328 -25.438 1 95.75 309 SER A C 1
ATOM 2366 O O . SER A 1 309 ? 10.836 -17.344 -24.703 1 95.75 309 SER A O 1
ATOM 2368 N N . CYS A 1 310 ? 10.867 -19.547 -25.031 1 97.19 310 CYS A N 1
ATOM 2369 C CA . CYS A 1 310 ? 11.461 -19.812 -23.734 1 97.19 310 CYS A CA 1
ATOM 2370 C C . CYS A 1 310 ? 12.836 -19.172 -23.609 1 97.19 310 CYS A C 1
ATOM 2372 O O . CYS A 1 310 ? 13.148 -18.531 -22.609 1 97.19 310 CYS A O 1
ATOM 2374 N N . ALA A 1 311 ? 13.641 -19.312 -24.656 1 96.75 311 ALA A N 1
ATOM 2375 C CA . ALA A 1 311 ? 14.977 -18.734 -24.672 1 96.75 311 ALA A CA 1
ATOM 2376 C C . ALA A 1 311 ? 14.922 -17.219 -24.547 1 96.75 311 ALA A C 1
ATOM 2378 O O . ALA A 1 311 ? 15.711 -16.609 -23.812 1 96.75 311 ALA A O 1
ATOM 2379 N N . SER A 1 312 ? 14.047 -16.641 -25.266 1 96.19 312 SER A N 1
ATOM 2380 C CA . SER A 1 312 ? 13.883 -15.188 -25.219 1 96.19 312 SER A CA 1
ATOM 2381 C C . SER A 1 312 ? 13.508 -14.719 -23.812 1 96.19 312 SER A C 1
ATOM 2383 O O . SER A 1 312 ? 14.008 -13.688 -23.344 1 96.19 312 SER A O 1
ATOM 2385 N N . LYS A 1 313 ? 12.633 -15.453 -23.188 1 96.88 313 LYS A N 1
ATOM 2386 C CA . LYS A 1 313 ? 12.211 -15.109 -21.828 1 96.88 313 LYS A CA 1
ATOM 2387 C C . LYS A 1 313 ? 13.375 -15.203 -20.844 1 96.88 313 LYS A C 1
ATOM 2389 O O . LYS A 1 313 ? 13.531 -14.336 -19.984 1 96.88 313 LYS A O 1
ATOM 2394 N N . LEU A 1 314 ? 14.164 -16.219 -20.984 1 97.69 314 LEU A N 1
ATOM 2395 C CA . LEU A 1 314 ? 15.297 -16.406 -20.078 1 97.69 314 LEU A CA 1
ATOM 2396 C C . LEU A 1 314 ? 16.344 -15.32 -20.297 1 97.69 314 LEU A C 1
ATOM 2398 O O . LEU A 1 314 ? 16.922 -14.805 -19.344 1 97.69 314 LEU A O 1
ATOM 2402 N N . LYS A 1 315 ? 16.578 -14.961 -21.562 1 96.56 315 LYS A N 1
ATOM 2403 C CA . LYS A 1 315 ? 17.516 -13.883 -21.859 1 96.56 315 LYS A CA 1
ATOM 2404 C C . LYS A 1 315 ? 17.047 -12.57 -21.25 1 96.56 315 LYS A C 1
ATOM 2406 O O . LYS A 1 315 ? 17.859 -11.805 -20.719 1 96.56 315 LYS A O 1
ATOM 2411 N N . ALA A 1 316 ? 15.789 -12.344 -21.344 1 96.5 316 ALA A N 1
ATOM 2412 C CA . ALA A 1 316 ? 15.227 -11.133 -20.766 1 96.5 316 ALA A CA 1
ATOM 2413 C C . ALA A 1 316 ? 15.414 -11.109 -19.25 1 96.5 316 ALA A C 1
ATOM 2415 O O . ALA A 1 316 ? 15.68 -10.055 -18.672 1 96.5 316 ALA A O 1
ATOM 2416 N N . LEU A 1 317 ? 15.242 -12.266 -18.609 1 97.81 317 LEU A N 1
ATOM 2417 C CA . LEU A 1 317 ? 15.414 -12.359 -17.156 1 97.81 317 LEU A CA 1
ATOM 2418 C C . LEU A 1 317 ? 16.875 -12.117 -16.766 1 97.81 317 LEU A C 1
ATOM 2420 O O . LEU A 1 317 ? 17.141 -11.453 -15.773 1 97.81 317 LEU A O 1
ATOM 2424 N N . VAL A 1 318 ? 17.781 -12.641 -17.562 1 97.56 318 VAL A N 1
ATOM 2425 C CA . VAL A 1 318 ? 19.203 -12.422 -17.328 1 97.56 318 VAL A CA 1
ATOM 2426 C C . VAL A 1 318 ? 19.531 -10.93 -17.422 1 97.56 318 VAL A C 1
ATOM 2428 O O . VAL A 1 318 ? 20.25 -10.398 -16.578 1 97.56 318 VAL A O 1
ATOM 2431 N N . GLN A 1 319 ? 18.953 -10.328 -18.359 1 96.5 319 GLN A N 1
ATOM 2432 C CA . GLN A 1 319 ? 19.156 -8.891 -18.516 1 96.5 319 GLN A CA 1
ATOM 2433 C C . GLN A 1 319 ? 18.594 -8.117 -17.328 1 96.5 319 GLN A C 1
ATOM 2435 O O . GLN A 1 319 ? 19.188 -7.148 -16.859 1 96.5 319 GLN A O 1
ATOM 2440 N N . SER A 1 320 ? 17.422 -8.523 -16.875 1 96.62 320 SER A N 1
ATOM 2441 C CA . SER A 1 320 ? 16.812 -7.879 -15.719 1 96.62 320 SER A CA 1
ATOM 2442 C C . SER A 1 320 ? 17.703 -7.988 -14.492 1 96.62 320 SER A C 1
ATOM 2444 O O . SER A 1 320 ? 17.781 -7.051 -13.688 1 96.62 320 SER A O 1
ATOM 2446 N N . ILE A 1 321 ? 18.312 -9.141 -14.305 1 96.88 321 ILE A N 1
ATOM 2447 C CA . ILE A 1 321 ? 19.219 -9.359 -13.188 1 96.88 321 ILE A CA 1
ATOM 2448 C C . ILE A 1 321 ? 20.422 -8.414 -13.297 1 96.88 321 ILE A C 1
ATOM 2450 O O . ILE A 1 321 ? 20.812 -7.777 -12.32 1 96.88 321 ILE A O 1
ATOM 2454 N N . ALA A 1 322 ? 20.938 -8.305 -14.523 1 95.31 322 ALA A N 1
ATOM 2455 C CA . ALA A 1 322 ? 22.078 -7.422 -14.773 1 95.31 322 ALA A CA 1
ATOM 2456 C C . ALA A 1 322 ? 21.719 -5.973 -14.469 1 95.31 322 ALA A C 1
ATOM 2458 O O . ALA A 1 322 ? 22.484 -5.266 -13.805 1 95.31 322 ALA A O 1
ATOM 2459 N N . ASP A 1 323 ? 20.594 -5.562 -14.93 1 94.12 323 ASP A N 1
ATOM 2460 C CA . ASP A 1 323 ? 20.141 -4.188 -14.727 1 94.12 323 ASP A CA 1
ATOM 2461 C C . ASP A 1 323 ? 19.938 -3.891 -13.242 1 94.12 323 ASP A C 1
ATOM 2463 O O . ASP A 1 323 ? 20.25 -2.797 -12.773 1 94.12 323 ASP A O 1
ATOM 2467 N N . TYR A 1 324 ? 19.359 -4.828 -12.562 1 93.38 324 TYR A N 1
ATOM 2468 C CA . TYR A 1 324 ? 19.094 -4.652 -11.141 1 93.38 324 TYR A CA 1
ATOM 2469 C C . TYR A 1 324 ? 20.391 -4.508 -10.352 1 93.38 324 TYR A C 1
ATOM 2471 O O . TYR A 1 324 ? 20.484 -3.664 -9.453 1 93.38 324 TYR A O 1
ATOM 2479 N N . TYR A 1 325 ? 21.359 -5.312 -10.633 1 91.75 325 TYR A N 1
ATOM 2480 C CA . TYR A 1 325 ? 22.656 -5.246 -9.969 1 91.75 325 TYR A CA 1
ATOM 2481 C C . TYR A 1 325 ? 23.344 -3.916 -10.25 1 91.75 325 TYR A C 1
ATOM 2483 O O . TYR A 1 325 ? 23.938 -3.32 -9.352 1 91.75 325 TYR A O 1
ATOM 2491 N N . ASP A 1 326 ? 23.25 -3.451 -11.445 1 90.12 326 ASP A N 1
ATOM 2492 C CA . ASP A 1 326 ? 23.906 -2.225 -11.875 1 90.12 326 ASP A CA 1
ATOM 2493 C C . ASP A 1 326 ? 23.328 -1.006 -11.156 1 90.12 326 ASP A C 1
ATOM 2495 O O . ASP A 1 326 ? 23.984 0.037 -11.07 1 90.12 326 ASP A O 1
ATOM 2499 N N . GLN A 1 327 ? 22.141 -1.108 -10.672 1 86.19 327 GLN A N 1
ATOM 2500 C CA . GLN A 1 327 ? 21.469 0.007 -10.008 1 86.19 327 GLN A CA 1
ATOM 2501 C C . GLN A 1 327 ? 22 0.2 -8.594 1 86.19 327 GLN A C 1
ATOM 2503 O O . GLN A 1 327 ? 21.797 1.25 -7.98 1 86.19 327 GLN A O 1
ATOM 2508 N N . HIS A 1 328 ? 22.641 -0.809 -8.109 1 82.94 328 HIS A N 1
ATOM 2509 C CA . HIS A 1 328 ? 23.125 -0.723 -6.738 1 82.94 328 HIS A CA 1
ATOM 2510 C C . HIS A 1 328 ? 24.594 -0.29 -6.703 1 82.94 328 HIS A C 1
ATOM 2512 O O . HIS A 1 328 ? 25.391 -0.697 -7.555 1 82.94 328 HIS A O 1
ATOM 2518 N N . ASP A 1 329 ? 24.797 0.583 -5.844 1 69.69 329 ASP A N 1
ATOM 2519 C CA . ASP A 1 329 ? 26.156 1.088 -5.66 1 69.69 329 ASP A CA 1
ATOM 2520 C C . ASP A 1 329 ? 27.047 0.04 -5 1 69.69 329 ASP A C 1
ATOM 2522 O O . ASP A 1 329 ? 26.641 -0.596 -4.023 1 69.69 329 ASP A O 1
ATOM 2526 N N . GLU A 1 330 ? 28.172 -0.016 -5.488 1 63.19 330 GLU A N 1
ATOM 2527 C CA . GLU A 1 330 ? 29.125 -1.03 -5.062 1 63.19 330 GLU A CA 1
ATOM 2528 C C . GLU A 1 330 ? 29.5 -0.861 -3.592 1 63.19 330 GLU A C 1
ATOM 2530 O O . GLU A 1 330 ? 29.812 -1.837 -2.908 1 63.19 330 GLU A O 1
ATOM 2535 N N . ASP A 1 331 ? 29.344 0.28 -3.201 1 62.88 331 ASP A N 1
ATOM 2536 C CA . ASP A 1 331 ? 29.828 0.562 -1.853 1 62.88 331 ASP A CA 1
ATOM 2537 C C . ASP A 1 331 ? 28.719 0.342 -0.816 1 62.88 331 ASP A C 1
ATOM 2539 O O . ASP A 1 331 ? 28.984 0.399 0.388 1 62.88 331 ASP A O 1
ATOM 2543 N N . GLU A 1 332 ? 27.594 -0.04 -1.256 1 67.19 332 GLU A N 1
ATOM 2544 C CA . GLU A 1 332 ? 26.5 -0.246 -0.298 1 67.19 332 GLU A CA 1
ATOM 2545 C C . GLU A 1 332 ? 26.516 -1.669 0.254 1 67.19 332 GLU A C 1
ATOM 2547 O O . GLU A 1 332 ? 26.75 -2.627 -0.49 1 67.19 332 GLU A O 1
ATOM 2552 N N . PRO A 1 333 ? 26.453 -1.808 1.543 1 65.31 333 PRO A N 1
ATOM 2553 C CA . PRO A 1 333 ? 26.484 -3.133 2.164 1 65.31 333 PRO A CA 1
ATOM 2554 C C . PRO A 1 333 ? 25.5 -4.109 1.535 1 65.31 333 PRO A C 1
ATOM 2556 O O . PRO A 1 333 ? 25.797 -5.301 1.418 1 65.31 333 PRO A O 1
ATOM 2559 N N . ASP A 1 334 ? 24.562 -3.572 1.066 1 75.88 334 ASP A N 1
ATOM 2560 C CA . ASP A 1 334 ? 23.516 -4.434 0.522 1 75.88 334 ASP A CA 1
ATOM 2561 C C . ASP A 1 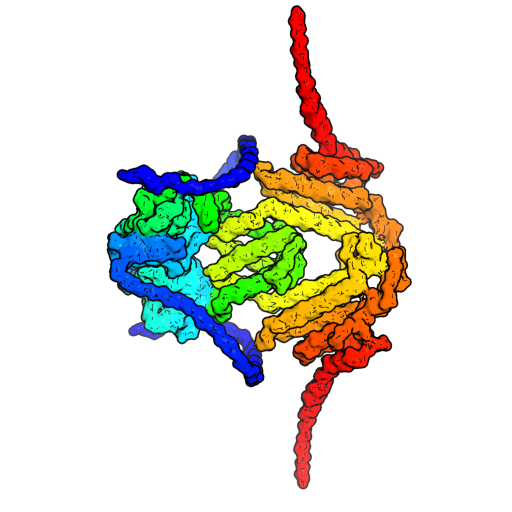334 ? 23.891 -4.93 -0.875 1 75.88 334 ASP A C 1
ATOM 2563 O O . ASP A 1 334 ? 23.297 -5.887 -1.378 1 75.88 334 ASP A O 1
ATOM 2567 N N . THR A 1 335 ? 24.938 -4.383 -1.331 1 78.31 335 THR A N 1
ATOM 2568 C CA . THR A 1 335 ? 25.328 -4.742 -2.691 1 78.31 335 THR A CA 1
ATOM 2569 C C . THR A 1 335 ? 25.922 -6.145 -2.734 1 78.31 335 THR A C 1
ATOM 2571 O O . THR A 1 335 ? 25.703 -6.891 -3.689 1 78.31 335 THR A O 1
ATOM 2574 N N . LYS A 1 336 ? 26.656 -6.484 -1.666 1 82.69 336 LYS A N 1
ATOM 2575 C CA . LYS A 1 336 ? 27.234 -7.832 -1.609 1 82.69 336 LYS A CA 1
ATOM 2576 C C . LYS A 1 336 ? 26.125 -8.891 -1.59 1 82.69 336 LYS A C 1
ATOM 2578 O O . LYS A 1 336 ? 26.25 -9.922 -2.246 1 82.69 336 LYS A O 1
ATOM 2583 N N . ASN A 1 337 ? 25.156 -8.555 -0.908 1 87.31 337 ASN A N 1
ATOM 2584 C CA . ASN A 1 337 ? 24.016 -9.469 -0.845 1 87.31 337 ASN A CA 1
ATOM 2585 C C . ASN A 1 337 ? 23.312 -9.586 -2.195 1 87.31 337 ASN A C 1
ATOM 2587 O O . ASN A 1 337 ? 22.906 -10.672 -2.592 1 87.31 337 ASN A O 1
ATOM 2591 N N . VAL A 1 338 ? 23.219 -8.477 -2.869 1 90.62 338 VAL A N 1
ATOM 2592 C CA . VAL A 1 338 ? 22.578 -8.461 -4.18 1 90.62 338 VAL A CA 1
ATOM 2593 C C . VAL A 1 338 ? 23.406 -9.273 -5.172 1 90.62 338 VAL A C 1
ATOM 2595 O O . VAL A 1 338 ? 22.859 -10.023 -5.977 1 90.62 338 VAL A O 1
ATOM 2598 N N . ALA A 1 339 ? 24.688 -9.117 -5.035 1 90.62 339 ALA A N 1
ATOM 2599 C CA . ALA A 1 339 ? 25.578 -9.859 -5.922 1 90.62 339 ALA A CA 1
ATOM 2600 C C . ALA A 1 339 ? 25.438 -11.359 -5.703 1 90.62 339 ALA A C 1
ATOM 2602 O O . ALA A 1 339 ? 25.391 -12.133 -6.664 1 90.62 339 ALA A O 1
ATOM 2603 N N . ASN A 1 340 ? 25.438 -11.742 -4.523 1 91.5 340 ASN A N 1
ATOM 2604 C CA . ASN A 1 340 ? 25.281 -13.156 -4.184 1 91.5 340 ASN A CA 1
ATOM 2605 C C . ASN A 1 340 ? 23.969 -13.727 -4.711 1 91.5 340 ASN A C 1
ATOM 2607 O O . ASN A 1 340 ? 23.938 -14.836 -5.25 1 91.5 340 ASN A O 1
ATOM 2611 N N . ARG A 1 341 ? 22.938 -13.008 -4.566 1 93.31 341 ARG A N 1
ATOM 2612 C CA . ARG A 1 341 ? 21.641 -13.461 -5.035 1 93.31 341 ARG A CA 1
ATOM 2613 C C . ARG A 1 341 ? 21.578 -13.469 -6.559 1 93.31 341 ARG A C 1
ATOM 2615 O O . ARG A 1 341 ? 20.938 -14.344 -7.152 1 93.31 341 ARG A O 1
ATOM 2622 N N . ALA A 1 342 ? 22.141 -12.438 -7.094 1 95.38 342 ALA A N 1
ATOM 2623 C CA . ALA A 1 342 ? 22.219 -12.398 -8.555 1 95.38 342 ALA A CA 1
ATOM 2624 C C . ALA A 1 342 ? 22.938 -13.633 -9.094 1 95.38 342 ALA A C 1
ATOM 2626 O O . ALA A 1 342 ? 22.469 -14.281 -10.023 1 95.38 342 ALA A O 1
ATOM 2627 N N . ALA A 1 343 ? 24.062 -13.945 -8.484 1 95.25 343 ALA A N 1
ATOM 2628 C CA . ALA A 1 343 ? 24.812 -15.125 -8.891 1 95.25 343 ALA A CA 1
ATOM 2629 C C . ALA A 1 343 ? 23.969 -16.391 -8.758 1 95.25 343 ALA A C 1
ATOM 2631 O O . ALA A 1 343 ? 23.953 -17.234 -9.672 1 95.25 343 ALA A O 1
ATOM 2632 N N . GLY A 1 344 ? 23.328 -16.5 -7.684 1 95.44 344 GLY A N 1
ATOM 2633 C CA . GLY A 1 344 ? 22.484 -17.641 -7.465 1 95.44 344 GLY A CA 1
ATOM 2634 C C . GLY A 1 344 ? 21.406 -17.797 -8.516 1 95.44 344 GLY A C 1
ATOM 2635 O O . GLY A 1 344 ? 21.125 -18.906 -8.977 1 95.44 344 GLY A O 1
ATOM 2636 N N . ALA A 1 345 ? 20.766 -16.734 -8.844 1 96.81 345 ALA A N 1
ATOM 2637 C CA . ALA A 1 345 ? 19.719 -16.75 -9.859 1 96.81 345 ALA A CA 1
ATOM 2638 C C . ALA A 1 345 ? 20.281 -17.141 -11.219 1 96.81 345 ALA A C 1
ATOM 2640 O O . ALA A 1 345 ? 19.672 -17.938 -11.945 1 96.81 345 ALA A O 1
ATOM 2641 N N . LEU A 1 346 ? 21.422 -16.578 -11.523 1 97.44 346 LEU A N 1
ATOM 2642 C CA . LEU A 1 346 ? 22.062 -16.859 -12.805 1 97.44 346 LEU A CA 1
ATOM 2643 C C . LEU A 1 346 ? 22.484 -18.328 -12.891 1 97.44 346 LEU A C 1
ATOM 2645 O O . LEU A 1 346 ? 22.266 -18.969 -13.922 1 97.44 346 LEU A O 1
ATOM 2649 N N . ILE A 1 347 ? 23.031 -18.828 -11.82 1 96.31 347 ILE A N 1
ATOM 2650 C CA . ILE A 1 347 ? 23.453 -20.219 -11.758 1 96.31 347 ILE A CA 1
ATOM 2651 C C . ILE A 1 347 ? 22.234 -21.125 -11.898 1 96.31 347 ILE A C 1
ATOM 2653 O O . ILE A 1 347 ? 22.281 -22.141 -12.594 1 96.31 347 ILE A O 1
ATOM 2657 N N . SER A 1 348 ? 21.156 -20.766 -11.289 1 96.5 348 SER A N 1
ATOM 2658 C CA . SER A 1 348 ? 19.922 -21.547 -11.391 1 96.5 348 SER A CA 1
ATOM 2659 C C . SER A 1 348 ? 19.391 -21.578 -12.82 1 96.5 348 SER A C 1
ATOM 2661 O O . SER A 1 348 ? 18.906 -22.609 -13.289 1 96.5 348 SER A O 1
ATOM 2663 N N . ILE A 1 349 ? 19.438 -20.438 -13.508 1 98.06 349 ILE A N 1
ATOM 2664 C CA . ILE A 1 349 ? 19 -20.375 -14.898 1 98.06 349 ILE A CA 1
ATOM 2665 C C . ILE A 1 349 ? 19.891 -21.281 -15.758 1 98.06 349 ILE A C 1
ATOM 2667 O O . ILE A 1 349 ? 19.375 -22.078 -16.547 1 98.06 349 ILE A O 1
ATOM 2671 N N . LEU A 1 350 ? 21.203 -21.156 -15.523 1 97.19 350 LEU A N 1
ATOM 2672 C CA . LEU A 1 350 ? 22.156 -21.953 -16.297 1 97.19 350 LEU A CA 1
ATOM 2673 C C . LEU A 1 350 ? 21.953 -23.438 -16.031 1 97.19 350 LEU A C 1
ATOM 2675 O O . LEU A 1 350 ? 21.984 -24.25 -16.953 1 97.19 350 LEU A O 1
ATOM 2679 N N . ASP A 1 351 ? 21.75 -23.797 -14.82 1 96.81 351 ASP A N 1
ATOM 2680 C CA . ASP A 1 351 ? 21.5 -25.188 -14.453 1 96.81 351 ASP A CA 1
ATOM 2681 C C . ASP A 1 351 ? 20.219 -25.703 -15.125 1 96.81 351 ASP A C 1
ATOM 2683 O O . ASP A 1 351 ? 20.188 -26.844 -15.617 1 96.81 351 ASP A O 1
ATOM 2687 N N . GLY A 1 352 ? 19.156 -24.922 -15.109 1 97.06 352 GLY A N 1
ATOM 2688 C CA . GLY A 1 352 ? 17.922 -25.281 -15.773 1 97.06 352 GLY A CA 1
ATOM 2689 C C . GLY A 1 352 ? 18.094 -25.516 -17.266 1 97.06 352 GLY A C 1
ATOM 2690 O O . GLY A 1 352 ? 17.516 -26.453 -17.828 1 97.06 352 GLY A O 1
ATOM 2691 N N . VAL A 1 353 ? 18.859 -24.672 -17.859 1 97.06 353 VAL A N 1
ATOM 2692 C CA . VAL A 1 353 ? 19.125 -24.781 -19.297 1 97.06 353 VAL A CA 1
ATOM 2693 C C . VAL A 1 353 ? 19.969 -26.031 -19.578 1 97.06 353 VAL A C 1
ATOM 2695 O O . VAL A 1 353 ? 19.688 -26.781 -20.5 1 97.06 353 VAL A O 1
ATOM 2698 N N . ALA A 1 354 ? 20.984 -26.266 -18.75 1 95.69 354 ALA A N 1
ATOM 2699 C CA . ALA A 1 354 ? 21.891 -27.406 -18.922 1 95.69 354 ALA A CA 1
ATOM 2700 C C . ALA A 1 354 ? 21.125 -28.719 -18.766 1 95.69 354 ALA A C 1
ATOM 2702 O O . ALA A 1 354 ? 21.484 -29.719 -19.406 1 95.69 354 ALA A O 1
ATOM 2703 N N . ASN A 1 355 ? 20.078 -28.766 -18.016 1 95.19 355 ASN A N 1
ATOM 2704 C CA . ASN A 1 355 ? 19.281 -29.969 -17.781 1 95.19 355 ASN A CA 1
ATOM 2705 C C . ASN A 1 355 ? 18.281 -30.203 -18.906 1 95.19 355 ASN A C 1
ATOM 2707 O O . ASN A 1 355 ? 17.594 -31.234 -18.906 1 95.19 355 ASN A O 1
ATOM 2711 N N . ARG A 1 356 ? 18.281 -29.328 -19.875 1 95.94 356 ARG A N 1
ATOM 2712 C CA . ARG A 1 356 ? 17.281 -29.438 -20.938 1 95.94 356 ARG A CA 1
ATOM 2713 C C . ARG A 1 356 ? 17.969 -29.5 -22.297 1 95.94 356 ARG A C 1
ATOM 2715 O O . ARG A 1 356 ? 17.531 -28.828 -23.234 1 95.94 356 ARG A O 1
ATOM 2722 N N . ASN A 1 357 ? 19.031 -30.219 -22.25 1 94.31 357 ASN A N 1
ATOM 2723 C CA . ASN A 1 357 ? 19.75 -30.484 -23.484 1 94.31 357 ASN A CA 1
ATOM 2724 C C . ASN A 1 357 ? 19.156 -31.672 -24.234 1 94.31 357 ASN A C 1
ATOM 2726 O O . ASN A 1 357 ? 19.766 -32.719 -24.328 1 94.31 357 ASN A O 1
ATOM 2730 N N . PHE A 1 358 ? 17.984 -31.469 -24.797 1 95.12 358 PHE A N 1
ATOM 2731 C CA . PHE A 1 358 ? 17.312 -32.5 -25.594 1 95.12 358 PHE A CA 1
ATOM 2732 C C . PHE A 1 358 ? 16.438 -31.859 -26.672 1 95.12 358 PHE A C 1
ATOM 2734 O O . PHE A 1 358 ? 16.141 -30.656 -26.609 1 95.12 358 PHE A O 1
ATOM 2741 N N . ASP A 1 359 ? 16.141 -32.625 -27.672 1 95.38 359 ASP A N 1
ATOM 2742 C CA . ASP A 1 359 ? 15.258 -32.188 -28.75 1 95.38 359 ASP A CA 1
ATOM 2743 C C . ASP A 1 359 ? 13.812 -32.094 -28.281 1 95.38 359 ASP A C 1
ATOM 2745 O O . ASP A 1 359 ? 13.188 -33.125 -27.984 1 95.38 359 ASP A O 1
ATOM 2749 N N . ALA A 1 360 ? 13.219 -30.938 -28.281 1 95.31 360 ALA A N 1
ATOM 2750 C CA . ALA A 1 360 ? 11.875 -30.688 -27.766 1 95.31 360 ALA A CA 1
ATOM 2751 C C . ALA A 1 360 ? 10.82 -31.375 -28.641 1 95.31 360 ALA A C 1
ATOM 2753 O O . ALA A 1 360 ? 9.695 -31.609 -28.188 1 95.31 360 ALA A O 1
ATOM 2754 N N . TYR A 1 361 ? 11.227 -31.75 -29.859 1 94.62 361 TYR A N 1
ATOM 2755 C CA . TYR A 1 361 ? 10.242 -32.281 -30.797 1 94.6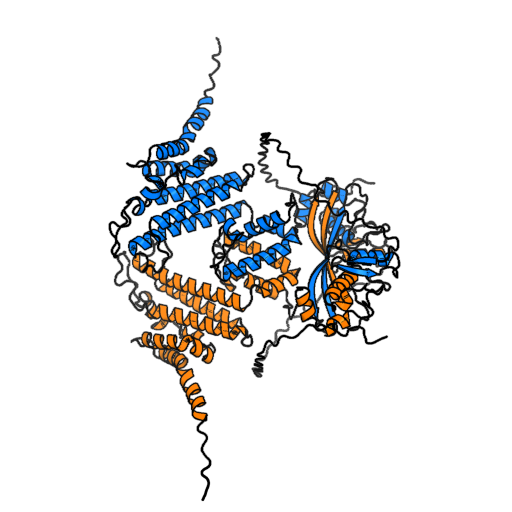2 361 TYR A CA 1
ATOM 2756 C C . TYR A 1 361 ? 10.43 -33.781 -31 1 94.62 361 TYR A C 1
ATOM 2758 O O . TYR A 1 361 ? 9.703 -34.406 -31.781 1 94.62 361 TYR A O 1
ATOM 2766 N N . ALA A 1 362 ? 11.336 -34.406 -30.375 1 92.94 362 ALA A N 1
ATOM 2767 C CA . ALA A 1 362 ? 11.703 -35.781 -30.609 1 92.94 362 ALA A CA 1
ATOM 2768 C C . ALA A 1 362 ? 10.539 -36.719 -30.281 1 92.94 362 ALA A C 1
ATOM 2770 O O . ALA A 1 362 ? 10.305 -37.719 -30.984 1 92.94 362 ALA A O 1
ATOM 2771 N N . ASN A 1 363 ? 9.719 -36.438 -29.219 1 90.12 363 ASN A N 1
ATOM 2772 C CA . ASN A 1 363 ? 8.703 -37.375 -28.75 1 90.12 363 ASN A CA 1
ATOM 2773 C C . ASN A 1 363 ? 7.348 -36.688 -28.578 1 90.12 363 ASN A C 1
ATOM 2775 O O . ASN A 1 363 ? 6.605 -37 -27.656 1 90.12 363 ASN A O 1
ATOM 2779 N N . ILE A 1 364 ? 7.16 -35.75 -29.422 1 90.31 364 ILE A N 1
ATOM 2780 C CA . ILE A 1 364 ? 5.895 -35.062 -29.25 1 90.31 364 ILE A CA 1
ATOM 2781 C C . ILE A 1 364 ? 4.742 -35.938 -29.734 1 90.31 364 ILE A C 1
ATOM 2783 O O . ILE A 1 364 ? 4.926 -36.781 -30.609 1 90.31 364 ILE A O 1
ATOM 2787 N N . THR A 1 365 ? 3.574 -35.812 -29.141 1 87.62 365 THR A N 1
ATOM 2788 C CA . THR A 1 365 ? 2.389 -36.594 -29.484 1 87.62 365 THR A CA 1
ATOM 2789 C C . THR A 1 365 ? 1.376 -35.75 -30.234 1 87.62 365 THR A C 1
ATOM 2791 O O . THR A 1 365 ? 0.327 -36.25 -30.656 1 87.62 365 THR A O 1
ATOM 2794 N N . TRP A 1 366 ? 1.681 -34.531 -30.312 1 87.19 366 TRP A N 1
ATOM 2795 C CA . TRP A 1 366 ? 0.833 -33.594 -31.062 1 87.19 366 TRP A CA 1
ATOM 2796 C C . TRP A 1 366 ? 1.455 -33.25 -32.406 1 87.19 366 TRP A C 1
ATOM 2798 O O . TRP A 1 366 ? 2.619 -33.562 -32.656 1 87.19 366 TRP A O 1
ATOM 2808 N N . GLY A 1 367 ? 0.66 -32.844 -33.375 1 81.94 367 GLY A N 1
ATOM 2809 C CA . GLY A 1 367 ? 1.124 -32.625 -34.75 1 81.94 367 GLY A CA 1
ATOM 2810 C C . GLY A 1 367 ? 1.882 -31.312 -34.906 1 81.94 367 GLY A C 1
ATOM 2811 O O . GLY A 1 367 ? 1.355 -30.25 -34.594 1 81.94 367 GLY A O 1
ATOM 2812 N N . ALA A 1 368 ? 3.248 -31.438 -35.062 1 83.69 368 ALA A N 1
ATOM 2813 C CA . ALA A 1 368 ? 4.043 -30.25 -35.375 1 83.69 368 ALA A CA 1
ATOM 2814 C C . ALA A 1 368 ? 5.18 -30.594 -36.344 1 83.69 368 ALA A C 1
ATOM 2816 O O . ALA A 1 368 ? 5.625 -31.75 -36.406 1 83.69 368 ALA A O 1
ATOM 2817 N N . ILE A 1 369 ? 5.473 -29.641 -37.219 1 87 369 ILE A N 1
ATOM 2818 C CA . ILE A 1 369 ? 6.695 -29.75 -38.031 1 87 369 ILE A CA 1
ATOM 2819 C C . ILE A 1 369 ? 7.871 -29.188 -37.219 1 87 369 ILE A C 1
ATOM 2821 O O . ILE A 1 369 ? 7.887 -28 -36.875 1 87 369 ILE A O 1
ATOM 2825 N N . PRO A 1 370 ? 8.711 -30.141 -36.844 1 90.44 370 PRO A N 1
ATOM 2826 C CA . PRO A 1 370 ? 9.875 -29.625 -36.125 1 90.44 370 PRO A CA 1
ATOM 2827 C C . PRO A 1 370 ? 10.594 -28.5 -36.844 1 90.44 370 PRO A C 1
ATOM 2829 O O . PRO A 1 370 ? 10.555 -28.438 -38.094 1 90.44 370 PRO A O 1
ATOM 2832 N N . PRO A 1 371 ? 11.188 -27.672 -36.094 1 92.81 371 PRO A N 1
ATOM 2833 C CA . PRO A 1 371 ? 11.93 -26.594 -36.75 1 92.81 371 PRO A CA 1
ATOM 2834 C C . PRO A 1 371 ? 13.109 -27.109 -37.562 1 92.81 371 PRO A C 1
ATOM 2836 O O . PRO A 1 371 ? 13.703 -28.125 -37.219 1 92.81 371 PRO A O 1
ATOM 2839 N N . ALA A 1 372 ? 13.422 -26.359 -38.625 1 90.62 372 ALA A N 1
ATOM 2840 C CA . ALA A 1 372 ? 14.508 -26.719 -39.531 1 90.62 372 ALA A CA 1
ATOM 2841 C C . ALA A 1 372 ? 15.859 -26.641 -38.844 1 90.62 372 ALA A C 1
ATOM 2843 O O . ALA A 1 372 ? 16.734 -27.469 -39.062 1 90.62 372 ALA A O 1
ATOM 2844 N N . ASP A 1 373 ? 15.977 -25.672 -38.062 1 91.94 373 ASP A N 1
ATOM 2845 C CA . ASP A 1 373 ? 17.219 -25.453 -37.312 1 91.94 373 ASP A CA 1
ATOM 2846 C C . ASP A 1 373 ? 17.156 -26.109 -35.938 1 91.94 373 ASP A C 1
ATOM 2848 O O . ASP A 1 373 ? 16.312 -25.766 -35.125 1 91.94 373 ASP A O 1
ATOM 2852 N N . TYR A 1 374 ? 18.078 -27.016 -35.656 1 92.56 374 TYR A N 1
ATOM 2853 C CA . TYR A 1 374 ? 18.141 -27.734 -34.375 1 92.56 374 TYR A CA 1
ATOM 2854 C C . TYR A 1 374 ? 18.266 -26.766 -33.219 1 92.56 374 TYR A C 1
ATOM 2856 O O . TYR A 1 374 ? 17.859 -27.078 -32.094 1 92.56 374 TYR A O 1
ATOM 2864 N N . ARG A 1 375 ? 18.734 -25.609 -33.5 1 92.5 375 ARG A N 1
ATOM 2865 C CA . ARG A 1 375 ? 18.844 -24.531 -32.531 1 92.5 375 ARG A CA 1
ATOM 2866 C C . ARG A 1 375 ? 17.484 -24.172 -31.953 1 92.5 375 ARG A C 1
ATOM 2868 O O . ARG A 1 375 ? 17.375 -23.812 -30.781 1 92.5 375 ARG A O 1
ATOM 2875 N N . ASP A 1 376 ? 16.516 -24.312 -32.781 1 95.5 376 ASP A N 1
ATOM 2876 C CA . ASP A 1 376 ? 15.164 -23.922 -32.375 1 95.5 376 ASP A CA 1
ATOM 2877 C C . ASP A 1 376 ? 14.406 -25.094 -31.766 1 95.5 376 ASP A C 1
ATOM 2879 O O . ASP A 1 376 ? 13.258 -24.953 -31.328 1 95.5 376 ASP A O 1
ATOM 2883 N N . ALA A 1 377 ? 15.109 -26.266 -31.672 1 96.31 377 ALA A N 1
ATOM 2884 C CA . ALA A 1 377 ? 14.477 -27.453 -31.109 1 96.31 377 ALA A CA 1
ATOM 2885 C C . ALA A 1 377 ? 15.125 -27.844 -29.797 1 96.31 377 ALA A C 1
ATOM 2887 O O . ALA A 1 377 ? 14.625 -28.719 -29.078 1 96.31 377 ALA A O 1
ATOM 2888 N N . ASN A 1 378 ? 16.203 -27.234 -29.469 1 96.44 378 ASN A N 1
ATOM 2889 C CA . ASN A 1 378 ? 16.969 -27.547 -28.266 1 96.44 378 ASN A CA 1
ATOM 2890 C C . ASN A 1 378 ? 17.391 -26.281 -27.516 1 96.44 378 ASN A C 1
ATOM 2892 O O . ASN A 1 378 ? 18.219 -25.516 -28 1 96.44 378 ASN A O 1
ATOM 2896 N N . LEU A 1 379 ? 16.891 -26.141 -26.297 1 97 379 LEU A N 1
ATOM 2897 C CA . LEU A 1 379 ? 17.094 -24.938 -25.516 1 97 379 LEU A CA 1
ATOM 2898 C C . LEU A 1 379 ? 18.562 -24.719 -25.203 1 97 379 LEU A C 1
ATOM 2900 O O . LEU A 1 379 ? 19.078 -23.609 -25.281 1 97 379 LEU A O 1
ATOM 2904 N N . PHE A 1 380 ? 19.266 -25.766 -24.797 1 96.06 380 PHE A N 1
ATOM 2905 C CA . PHE A 1 380 ? 20.672 -25.734 -24.469 1 96.06 380 PHE A CA 1
ATOM 2906 C C . PHE A 1 380 ? 21.5 -25.266 -25.672 1 96.06 380 PHE A C 1
ATOM 2908 O O . PHE A 1 380 ? 22.375 -24.406 -25.547 1 96.06 380 PHE A O 1
ATOM 2915 N N . THR A 1 381 ? 21.188 -25.844 -26.812 1 94.69 381 THR A N 1
ATOM 2916 C CA . THR A 1 381 ? 21.891 -25.469 -28.031 1 94.69 381 THR A CA 1
ATOM 2917 C C . THR A 1 381 ? 21.594 -24.031 -28.422 1 94.69 381 THR A C 1
ATOM 2919 O O . THR A 1 381 ? 22.484 -23.297 -28.859 1 94.69 381 THR A O 1
ATOM 2922 N N . HIS A 1 382 ? 20.391 -23.625 -28.234 1 95.19 382 HIS A N 1
ATOM 2923 C CA . HIS A 1 382 ? 19.953 -22.281 -28.594 1 95.19 382 HIS A CA 1
ATOM 2924 C C . HIS A 1 382 ? 20.688 -21.219 -27.781 1 95.19 382 HIS A C 1
ATOM 2926 O O . HIS A 1 382 ? 21.062 -20.172 -28.312 1 95.19 382 HIS A O 1
ATOM 2932 N N . LEU A 1 383 ? 20.906 -21.438 -26.5 1 95.44 383 LEU A N 1
ATOM 2933 C CA . LEU A 1 383 ? 21.391 -20.406 -25.594 1 95.44 383 LEU A CA 1
ATOM 2934 C C . LEU A 1 383 ? 22.906 -20.516 -25.391 1 95.44 383 LEU A C 1
ATOM 2936 O O . LEU A 1 383 ? 23.578 -19.531 -25.109 1 95.44 383 LEU A O 1
ATOM 2940 N N . ILE A 1 384 ? 23.484 -21.719 -25.516 1 94 384 ILE A N 1
ATOM 2941 C CA . ILE A 1 384 ? 24.859 -21.938 -25.109 1 94 384 ILE A CA 1
ATOM 2942 C C . ILE A 1 384 ? 25.703 -22.359 -26.328 1 94 384 ILE A C 1
ATOM 2944 O O . ILE A 1 384 ? 26.719 -21.734 -26.641 1 94 384 ILE A O 1
ATOM 2948 N N . CYS A 1 385 ? 25.234 -23.328 -27.062 1 91.62 385 CYS A N 1
ATOM 2949 C CA . CYS A 1 385 ? 26.047 -23.922 -28.109 1 91.62 385 CYS A CA 1
ATOM 2950 C C . CYS A 1 385 ? 26.078 -23.047 -29.359 1 91.62 385 CYS A C 1
ATOM 2952 O O . CYS A 1 385 ? 27.125 -22.875 -29.984 1 91.62 385 CYS A O 1
ATOM 2954 N N . LYS A 1 386 ? 24.922 -22.562 -29.766 1 87.75 386 LYS A N 1
ATOM 2955 C CA . LYS A 1 386 ? 24.812 -21.719 -30.938 1 87.75 386 LYS A CA 1
ATOM 2956 C C . LYS A 1 386 ? 24.062 -20.422 -30.625 1 87.75 386 LYS A C 1
ATOM 2958 O O . LYS A 1 386 ? 22.969 -20.188 -31.141 1 87.75 386 LYS A O 1
ATOM 2963 N N . PRO A 1 387 ? 24.766 -19.672 -29.781 1 81.38 387 PRO A N 1
ATOM 2964 C CA . PRO A 1 387 ? 24.078 -18.422 -29.422 1 81.38 387 PRO A CA 1
ATOM 2965 C C . PRO A 1 387 ? 23.906 -17.484 -30.609 1 81.38 387 PRO A C 1
ATOM 2967 O O . PRO A 1 387 ? 24.5 -17.703 -31.672 1 81.38 387 PRO A O 1
ATOM 2970 N N . ASP A 1 388 ? 22.797 -16.641 -30.484 1 74.12 388 ASP A N 1
ATOM 2971 C CA . ASP A 1 388 ? 22.562 -15.664 -31.547 1 74.12 388 ASP A CA 1
ATOM 2972 C C . ASP A 1 388 ? 23.844 -14.945 -31.938 1 74.12 388 ASP A C 1
ATOM 2974 O O . ASP A 1 388 ? 24.812 -14.938 -31.172 1 74.12 388 ASP A O 1
ATOM 2978 N N . VAL A 1 389 ? 23.891 -14.414 -33.188 1 61.97 389 VAL A N 1
ATOM 2979 C CA . VAL A 1 389 ? 25.031 -13.711 -33.75 1 61.97 389 VAL A CA 1
ATOM 2980 C C . VAL A 1 389 ? 25.438 -12.547 -32.875 1 61.97 389 VAL A C 1
ATOM 2982 O O . VAL A 1 389 ? 24.578 -11.797 -32.375 1 61.97 389 VAL A O 1
ATOM 2985 N N . GLY A 1 390 ? 26.703 -12.469 -32.25 1 58.81 390 GLY A N 1
ATOM 2986 C CA . GLY A 1 390 ? 27.281 -11.281 -31.641 1 58.81 390 GLY A CA 1
ATOM 2987 C C . GLY A 1 390 ? 28.047 -11.594 -30.375 1 58.81 390 GLY A C 1
ATOM 2988 O O . GLY A 1 390 ? 28.359 -10.695 -29.594 1 58.81 390 GLY A O 1
ATOM 2989 N N . GLY A 1 391 ? 28.438 -12.797 -30.172 1 64.25 391 GLY A N 1
ATOM 2990 C CA . GLY A 1 391 ? 29.484 -13.07 -29.188 1 64.25 391 GLY A CA 1
ATOM 2991 C C . GLY A 1 391 ? 28.984 -13.023 -27.75 1 64.25 391 GLY A C 1
ATOM 2992 O O . GLY A 1 391 ? 29.781 -12.922 -26.828 1 64.25 391 GLY A O 1
ATOM 2993 N N . LYS A 1 392 ? 27.719 -12.992 -27.359 1 82.31 392 LYS A N 1
ATOM 2994 C CA . LYS A 1 392 ? 27.25 -12.922 -25.969 1 82.31 392 LYS A CA 1
ATOM 2995 C C . LYS A 1 392 ? 27.219 -14.312 -25.344 1 82.31 392 LYS A C 1
ATOM 2997 O O . LYS A 1 392 ? 26.891 -15.297 -26 1 82.31 392 LYS A O 1
ATOM 3002 N N . LEU A 1 393 ? 27.75 -14.398 -24.156 1 91.75 393 LEU A N 1
ATOM 3003 C CA . LEU A 1 393 ? 27.906 -15.664 -23.453 1 91.75 393 LEU A CA 1
ATOM 3004 C C . LEU A 1 393 ? 26.734 -15.898 -22.5 1 91.75 393 LEU A C 1
ATOM 3006 O O . LEU A 1 393 ? 26.922 -16.469 -21.422 1 91.75 393 LEU A O 1
ATOM 3010 N N . PHE A 1 394 ? 25.469 -15.336 -22.875 1 94.06 394 PHE A N 1
ATOM 3011 C CA . PHE A 1 394 ? 24.25 -15.57 -22.109 1 94.06 394 PHE A CA 1
ATOM 3012 C C . PHE A 1 394 ? 24.469 -15.242 -20.625 1 94.06 394 PHE A C 1
ATOM 3014 O O . PHE A 1 394 ? 24.781 -14.102 -20.281 1 94.06 394 PHE A O 1
ATOM 3021 N N . VAL A 1 395 ? 24.375 -16.172 -19.703 1 95.5 395 VAL A N 1
ATOM 3022 C CA . VAL A 1 395 ? 24.422 -15.945 -18.266 1 95.5 395 VAL A CA 1
ATOM 3023 C C . VAL A 1 395 ? 25.844 -15.594 -17.844 1 95.5 395 VAL A C 1
ATOM 3025 O O . VAL A 1 395 ? 26.047 -14.82 -16.891 1 95.5 395 VAL A O 1
ATOM 3028 N N . LEU A 1 396 ? 26.859 -16.031 -18.547 1 94.38 396 LEU A N 1
ATOM 3029 C CA . LEU A 1 396 ? 28.266 -15.867 -18.141 1 94.38 396 LEU A CA 1
ATOM 3030 C C . LEU A 1 396 ? 28.703 -14.422 -18.297 1 94.38 396 LEU A C 1
ATOM 3032 O O . LEU A 1 396 ? 29.578 -13.953 -17.562 1 94.38 396 LEU A O 1
ATOM 3036 N N . ASP A 1 397 ? 28.062 -13.719 -19.219 1 92.88 397 ASP A N 1
ATOM 3037 C CA . ASP A 1 397 ? 28.375 -12.297 -19.391 1 92.88 397 ASP A CA 1
ATOM 3038 C C . ASP A 1 397 ? 28.078 -11.516 -18.125 1 92.88 397 ASP A C 1
ATOM 3040 O O . ASP A 1 397 ? 28.828 -10.602 -17.766 1 92.88 397 ASP A O 1
ATOM 3044 N N . VAL A 1 398 ? 27.047 -11.891 -17.469 1 94.5 398 VAL A N 1
ATOM 3045 C CA . VAL A 1 398 ? 26.641 -11.188 -16.25 1 94.5 398 VAL A CA 1
ATOM 3046 C C . VAL A 1 398 ? 27.406 -11.75 -15.062 1 94.5 398 VAL A C 1
ATOM 3048 O O . VAL A 1 398 ? 27.875 -10.992 -14.203 1 94.5 398 VAL A O 1
ATOM 3051 N N . LEU A 1 399 ? 27.562 -13.031 -15.023 1 93.94 399 LEU A N 1
ATOM 3052 C CA . LEU A 1 399 ? 28.25 -13.688 -13.914 1 93.94 399 LEU A CA 1
ATOM 3053 C C . LEU A 1 399 ? 29.688 -13.18 -13.789 1 93.94 399 LEU A C 1
ATOM 3055 O O . LEU A 1 399 ? 30.203 -13.047 -12.68 1 93.94 399 LEU A O 1
ATOM 3059 N N . GLN A 1 400 ? 30.281 -12.875 -14.867 1 90.81 400 GLN A N 1
ATOM 3060 C CA . GLN A 1 400 ? 31.656 -12.43 -14.883 1 90.81 400 GLN A CA 1
ATOM 3061 C C . GLN A 1 400 ? 31.797 -11.016 -14.312 1 90.81 400 GLN A C 1
ATOM 3063 O O . GLN A 1 400 ? 32.844 -10.633 -13.82 1 90.81 400 GLN A O 1
ATOM 3068 N N . SER A 1 401 ? 30.75 -10.281 -14.406 1 89.38 401 SER A N 1
ATOM 3069 C CA . SER A 1 401 ? 30.781 -8.898 -13.953 1 89.38 401 SER A CA 1
ATOM 3070 C C . SER A 1 401 ? 30.547 -8.805 -12.445 1 89.38 401 SER A C 1
ATOM 3072 O O . SER A 1 401 ? 30.781 -7.758 -11.844 1 89.38 401 SER A O 1
ATOM 3074 N N . LEU A 1 402 ? 30.141 -9.906 -11.82 1 91.12 402 LEU A N 1
ATOM 3075 C CA . LEU A 1 402 ? 29.891 -9.914 -10.383 1 91.12 402 LEU A CA 1
ATOM 3076 C C . LEU A 1 402 ? 31.188 -10.109 -9.602 1 91.12 402 LEU A C 1
ATOM 3078 O O . LEU A 1 402 ? 32.188 -10.609 -10.148 1 91.12 402 LEU A O 1
ATOM 3082 N N . PRO A 1 403 ? 31.219 -9.641 -8.344 1 87.69 403 PRO A N 1
ATOM 3083 C CA . PRO A 1 403 ? 32.406 -9.922 -7.531 1 87.69 403 PRO A CA 1
ATOM 3084 C C . PRO A 1 403 ? 32.656 -11.414 -7.348 1 87.69 403 PRO A C 1
ATOM 3086 O O . PRO A 1 403 ? 31.906 -12.094 -6.645 1 87.69 403 PRO A O 1
ATOM 3089 N N . GLN A 1 404 ? 33.719 -11.883 -7.859 1 84.81 404 GLN A N 1
ATOM 3090 C CA . GLN A 1 404 ? 33.969 -13.312 -8.016 1 84.81 404 GLN A CA 1
ATOM 3091 C C . GLN A 1 404 ? 34.219 -13.984 -6.668 1 84.81 404 GLN A C 1
ATOM 3093 O O . GLN A 1 404 ? 33.781 -15.125 -6.453 1 84.81 404 GLN A O 1
ATOM 3098 N N . ASP A 1 405 ? 34.812 -13.242 -5.801 1 81.31 405 ASP A N 1
ATOM 3099 C CA . ASP A 1 405 ? 35.094 -13.82 -4.488 1 81.31 405 ASP A CA 1
ATOM 3100 C C . ASP A 1 405 ? 33.781 -14.148 -3.754 1 81.31 405 ASP A C 1
ATOM 3102 O O . ASP A 1 405 ? 33.656 -15.211 -3.154 1 81.31 405 ASP A O 1
ATOM 3106 N N . ASP A 1 406 ? 32.906 -13.305 -3.9 1 78.5 406 ASP A N 1
ATOM 3107 C CA . ASP A 1 406 ? 31.625 -13.477 -3.217 1 78.5 406 ASP A CA 1
ATOM 3108 C C . ASP A 1 406 ? 30.781 -14.562 -3.881 1 78.5 406 ASP A C 1
ATOM 3110 O O . ASP A 1 406 ? 30.109 -15.336 -3.201 1 78.5 406 ASP A O 1
ATOM 3114 N N . VAL A 1 407 ? 30.875 -14.648 -5.145 1 82.44 407 VAL A N 1
ATOM 3115 C CA . VAL A 1 407 ? 30.125 -15.633 -5.922 1 82.44 407 VAL A CA 1
ATOM 3116 C C . VAL A 1 407 ? 30.594 -17.047 -5.547 1 82.44 407 VAL A C 1
ATOM 3118 O O . VAL A 1 407 ? 29.766 -17.922 -5.277 1 82.44 407 VAL A O 1
ATOM 3121 N N . LEU A 1 408 ? 31.875 -17.234 -5.453 1 82.25 408 LEU A N 1
ATOM 3122 C CA . LEU A 1 408 ? 32.438 -18.562 -5.188 1 82.25 408 LEU A CA 1
ATOM 3123 C C . LEU A 1 408 ? 32.156 -18.984 -3.746 1 82.25 408 LEU A C 1
ATOM 3125 O O . LEU A 1 408 ? 31.953 -20.172 -3.473 1 82.25 408 LEU A O 1
ATOM 3129 N N . ARG A 1 409 ? 32.219 -18.078 -2.887 1 84.56 409 ARG A N 1
ATOM 3130 C CA . ARG A 1 409 ? 31.969 -18.359 -1.479 1 84.56 409 ARG A CA 1
ATOM 3131 C C . ARG A 1 409 ? 30.531 -18.844 -1.27 1 84.56 409 ARG A C 1
ATOM 3133 O O . ARG A 1 409 ? 30.297 -19.75 -0.461 1 84.56 409 ARG A O 1
ATOM 3140 N N . GLY A 1 410 ? 29.703 -18.391 -2.059 1 87.44 410 GLY A N 1
ATOM 3141 C CA . GLY A 1 410 ? 28.297 -18.688 -1.841 1 87.44 410 GLY A CA 1
ATOM 3142 C C . GLY A 1 410 ? 27.797 -19.859 -2.686 1 87.44 410 GLY A C 1
ATOM 3143 O O . GLY A 1 410 ? 26.859 -20.562 -2.293 1 87.44 410 GLY A O 1
ATOM 3144 N N . HIS A 1 411 ? 28.422 -20.062 -3.893 1 92.94 411 HIS A N 1
ATOM 3145 C CA . HIS A 1 411 ? 27.844 -20.984 -4.859 1 92.94 411 HIS A CA 1
ATOM 3146 C C . HIS A 1 411 ? 28.906 -21.922 -5.434 1 92.94 411 HIS A C 1
ATOM 3148 O O . HIS A 1 411 ? 28.766 -22.406 -6.555 1 92.94 411 HIS A O 1
ATOM 3154 N N . GLY A 1 412 ? 29.969 -22.125 -4.668 1 89.5 412 GLY A N 1
ATOM 3155 C CA . GLY A 1 412 ? 31.078 -22.922 -5.156 1 89.5 412 GLY A CA 1
ATOM 3156 C C . GLY A 1 412 ? 30.656 -24.328 -5.582 1 89.5 412 GLY A C 1
ATOM 3157 O O . GLY A 1 412 ? 31.031 -24.781 -6.66 1 89.5 412 GLY A O 1
ATOM 3158 N N . GLU A 1 413 ? 29.891 -24.969 -4.805 1 90.5 413 GLU A N 1
ATOM 3159 C CA . GLU A 1 413 ? 29.453 -26.328 -5.102 1 90.5 413 GLU A CA 1
ATOM 3160 C C . GLU A 1 413 ? 28.578 -26.359 -6.355 1 90.5 413 GLU A C 1
ATOM 3162 O O . GLU A 1 413 ? 28.734 -27.25 -7.195 1 90.5 413 GLU A O 1
ATOM 3167 N N . ASP A 1 414 ? 27.734 -25.422 -6.418 1 92.38 414 ASP A N 1
ATOM 3168 C CA . ASP A 1 414 ? 26.844 -25.344 -7.57 1 92.38 414 ASP A CA 1
ATOM 3169 C C . ASP A 1 414 ? 27.625 -25.094 -8.859 1 92.38 414 ASP A C 1
ATOM 3171 O O . ASP A 1 414 ? 27.312 -25.656 -9.906 1 92.38 414 ASP A O 1
ATOM 3175 N N . ILE A 1 415 ? 28.594 -24.234 -8.711 1 91.75 415 ILE A N 1
ATOM 3176 C CA . ILE A 1 415 ? 29.422 -23.906 -9.867 1 91.75 415 ILE A CA 1
ATOM 3177 C C . ILE A 1 415 ? 30.203 -25.141 -10.312 1 91.75 415 ILE A C 1
ATOM 3179 O O . ILE A 1 415 ? 30.312 -25.422 -11.508 1 91.75 415 ILE A O 1
ATOM 3183 N N . HIS A 1 416 ? 30.625 -25.891 -9.383 1 89.31 416 HIS A N 1
ATOM 3184 C CA . HIS A 1 416 ? 31.344 -27.109 -9.703 1 89.31 416 HIS A CA 1
ATOM 3185 C C . HIS A 1 416 ? 30.453 -28.125 -10.406 1 89.31 416 HIS A C 1
ATOM 3187 O O . HIS A 1 416 ? 30.844 -28.719 -11.406 1 89.31 416 HIS A O 1
ATOM 3193 N N . ASN A 1 417 ? 29.312 -28.312 -9.898 1 91.44 417 ASN A N 1
ATOM 3194 C CA . ASN A 1 417 ? 28.344 -29.234 -10.492 1 91.44 417 ASN A CA 1
ATOM 3195 C C . ASN A 1 417 ? 27.969 -28.828 -11.914 1 91.44 417 ASN A C 1
ATOM 3197 O O . ASN A 1 417 ? 27.766 -29.672 -12.781 1 91.44 417 ASN A O 1
ATOM 3201 N N . LEU A 1 418 ? 27.875 -27.594 -12.109 1 93.56 418 LEU A N 1
ATOM 3202 C CA . LEU A 1 418 ? 27.531 -27.062 -13.43 1 93.56 418 LEU A CA 1
ATOM 3203 C C . LEU A 1 418 ? 28.656 -27.328 -14.43 1 93.56 418 LEU A C 1
ATOM 3205 O O . LEU A 1 418 ? 28.391 -27.516 -15.617 1 93.56 418 LEU A O 1
ATOM 3209 N N . GLY A 1 419 ? 29.906 -27.266 -13.906 1 91.44 419 GLY A N 1
ATOM 3210 C CA . GLY A 1 419 ? 31.031 -27.562 -14.773 1 91.44 419 GLY A CA 1
ATOM 3211 C C . GLY A 1 419 ? 30.938 -28.938 -15.414 1 91.44 419 GLY A C 1
ATOM 3212 O O . GLY A 1 419 ? 31.203 -29.094 -16.609 1 91.44 419 GLY A O 1
ATOM 3213 N N . ASP A 1 420 ? 30.422 -29.812 -14.727 1 90.44 420 ASP A N 1
ATOM 3214 C CA . ASP A 1 420 ? 30.266 -31.188 -15.227 1 90.44 420 ASP A CA 1
ATOM 3215 C C . ASP A 1 420 ? 29.172 -31.25 -16.281 1 90.44 420 ASP A C 1
ATOM 3217 O O . ASP A 1 420 ? 29.297 -32 -17.266 1 90.44 420 ASP A O 1
ATOM 3221 N N . LYS A 1 421 ? 28.172 -30.469 -16.047 1 91.44 421 LYS A N 1
ATOM 3222 C CA . LYS A 1 421 ? 27.031 -30.469 -16.969 1 91.44 421 LYS A CA 1
ATOM 3223 C C . LYS A 1 421 ? 27.375 -29.75 -18.266 1 91.44 421 LYS A C 1
ATOM 3225 O O . LYS A 1 421 ? 26.812 -30.062 -19.328 1 91.44 421 LYS A O 1
ATOM 3230 N N . LEU A 1 422 ? 28.281 -28.797 -18.188 1 92.88 422 LEU A N 1
ATOM 3231 C CA . LEU A 1 422 ? 28.609 -27.969 -19.344 1 92.88 422 LEU A CA 1
ATOM 3232 C C . LEU A 1 422 ? 29.719 -28.609 -20.172 1 92.88 422 LEU A C 1
ATOM 3234 O O . LEU A 1 422 ? 29.906 -28.25 -21.344 1 92.88 422 LEU A O 1
ATOM 3238 N N . ALA A 1 423 ? 30.359 -29.516 -19.5 1 88.75 423 ALA A N 1
ATOM 3239 C CA . ALA A 1 423 ? 31.469 -30.172 -20.203 1 88.75 423 ALA A CA 1
ATOM 3240 C C . ALA A 1 423 ? 30.938 -31.141 -21.266 1 88.75 423 ALA A C 1
ATOM 3242 O O . ALA A 1 423 ? 31.062 -32.375 -21.109 1 88.75 423 ALA A O 1
ATOM 3243 N N . LYS A 1 424 ? 30.25 -30.703 -22.234 1 85.62 424 LYS A N 1
ATOM 3244 C CA . LYS A 1 424 ? 29.672 -31.484 -23.328 1 85.62 424 LYS A CA 1
ATOM 3245 C C . LYS A 1 424 ? 30.297 -31.109 -24.656 1 85.62 424 LYS A C 1
ATOM 3247 O O . LYS A 1 424 ? 30.828 -30.016 -24.812 1 85.62 424 LYS A O 1
ATOM 3252 N N . PRO A 1 425 ? 30.047 -32.156 -25.516 1 83.44 425 PRO A N 1
ATOM 3253 C CA . PRO A 1 425 ? 30.562 -31.875 -26.859 1 83.44 425 PRO A CA 1
ATOM 3254 C C . PRO A 1 425 ? 29.781 -30.766 -27.562 1 83.44 425 PRO A C 1
ATOM 3256 O O . PRO A 1 425 ? 28.594 -30.562 -27.266 1 83.44 425 PRO A O 1
ATOM 3259 N N . PHE A 1 426 ? 30.297 -29.75 -28.125 1 86.75 426 PHE A N 1
ATOM 3260 C CA . PHE A 1 426 ? 29.703 -28.734 -29 1 86.75 426 PHE A CA 1
ATOM 3261 C C . PHE A 1 426 ? 29.609 -27.391 -28.281 1 86.75 426 PHE A C 1
ATOM 3263 O O . PHE A 1 426 ? 29.234 -26.391 -28.875 1 86.75 426 PHE A O 1
ATOM 3270 N N . VAL A 1 427 ? 29.766 -27.547 -26.922 1 91.88 427 VAL A N 1
ATOM 3271 C CA . VAL A 1 427 ? 29.828 -26.25 -26.25 1 91.88 427 VAL A CA 1
ATOM 3272 C C . VAL A 1 427 ? 31.062 -25.484 -26.719 1 91.88 427 VAL A C 1
ATOM 3274 O O . VAL A 1 427 ? 32.188 -26.031 -26.734 1 91.88 427 VAL A O 1
ATOM 3277 N N . PRO A 1 428 ? 30.891 -24.266 -27.094 1 91.06 428 PRO A N 1
ATOM 3278 C CA . PRO A 1 428 ? 32.031 -23.5 -27.594 1 91.06 428 PRO A CA 1
ATOM 3279 C C . PRO A 1 428 ? 33.156 -23.359 -26.547 1 91.06 428 PRO A C 1
ATOM 3281 O O . PRO A 1 428 ? 32.875 -23.188 -25.359 1 91.06 428 PRO A O 1
ATOM 3284 N N . ALA A 1 429 ? 34.344 -23.344 -27.031 1 89.12 429 ALA A N 1
ATOM 3285 C CA . ALA A 1 429 ? 35.531 -23.266 -26.156 1 89.12 429 ALA A CA 1
ATOM 3286 C C . ALA A 1 429 ? 35.531 -21.953 -25.359 1 89.12 429 ALA A C 1
ATOM 3288 O O . ALA A 1 429 ? 35.906 -21.938 -24.188 1 89.12 429 ALA A O 1
ATOM 3289 N N . GLU A 1 430 ? 35.156 -20.969 -26.016 1 89.44 430 GLU A N 1
ATOM 3290 C CA . GLU A 1 430 ? 35.125 -19.672 -25.344 1 89.44 430 GLU A CA 1
ATOM 3291 C C . GLU A 1 430 ? 34.188 -19.703 -24.141 1 89.44 430 GLU A C 1
ATOM 3293 O O . GLU A 1 430 ? 34.5 -19.094 -23.109 1 89.44 430 GLU A O 1
ATOM 3298 N N . TYR A 1 431 ? 33.031 -20.297 -24.328 1 92.5 431 TYR A N 1
ATOM 3299 C CA . TYR A 1 431 ? 32.062 -20.391 -23.25 1 92.5 431 TYR A CA 1
ATOM 3300 C C . TYR A 1 431 ? 32.625 -21.172 -22.062 1 92.5 431 TYR A C 1
ATOM 3302 O O . TYR A 1 431 ? 32.531 -20.75 -20.922 1 92.5 431 TYR A O 1
ATOM 3310 N N . LEU A 1 432 ? 33.312 -22.312 -22.328 1 92.12 432 LEU A N 1
ATOM 3311 C CA . LEU A 1 432 ? 33.875 -23.156 -21.297 1 92.12 432 LEU A CA 1
ATOM 3312 C C . LEU A 1 432 ? 35.031 -22.469 -20.594 1 92.12 432 LEU A C 1
ATOM 3314 O O . LEU A 1 432 ? 35.156 -22.562 -19.375 1 92.12 432 LEU A O 1
ATOM 3318 N N . ASN A 1 433 ? 35.812 -21.781 -21.391 1 90.94 433 ASN A N 1
ATOM 3319 C CA . ASN A 1 433 ? 36.969 -21.062 -20.812 1 90.94 433 ASN A CA 1
ATOM 3320 C C . ASN A 1 433 ? 36.5 -19.969 -19.859 1 90.94 433 ASN A C 1
ATOM 3322 O O . ASN A 1 433 ? 37.094 -19.781 -18.797 1 90.94 433 ASN A O 1
ATOM 3326 N N . THR A 1 434 ? 35.562 -19.281 -20.312 1 91.12 434 THR A N 1
ATOM 3327 C CA . THR A 1 434 ? 35.031 -18.234 -19.469 1 91.12 434 THR A CA 1
ATOM 3328 C C . THR A 1 434 ? 34.438 -18.812 -18.188 1 91.12 434 THR A C 1
ATOM 3330 O O . THR A 1 434 ? 34.656 -18.25 -17.094 1 91.12 434 THR A O 1
ATOM 3333 N N . PHE A 1 435 ? 33.688 -19.859 -18.312 1 93.38 435 PHE A N 1
ATOM 3334 C CA . PHE A 1 435 ? 33.094 -20.516 -17.141 1 93.38 435 PHE A CA 1
ATOM 3335 C C . PHE A 1 435 ? 34.188 -20.969 -16.172 1 93.38 435 PHE A C 1
ATOM 3337 O O . PHE A 1 435 ? 34.062 -20.812 -14.961 1 93.38 435 PHE A O 1
ATOM 3344 N N . ARG A 1 436 ? 35.25 -21.531 -16.688 1 89.5 436 ARG A N 1
ATOM 3345 C CA . ARG A 1 436 ? 36.375 -22 -15.883 1 89.5 436 ARG A CA 1
ATOM 3346 C C . ARG A 1 436 ? 37.062 -20.828 -15.18 1 89.5 436 ARG A C 1
ATOM 3348 O O . ARG A 1 436 ? 37.531 -20.984 -14.047 1 89.5 436 ARG A O 1
ATOM 3355 N N . SER A 1 437 ? 37.156 -19.781 -15.844 1 88.94 437 SER A N 1
ATOM 3356 C CA . SER A 1 437 ? 37.75 -18.594 -15.227 1 88.94 437 SER A CA 1
ATOM 3357 C C . SER A 1 437 ? 36.938 -18.141 -14.016 1 88.94 437 SER A C 1
ATOM 3359 O O . SER A 1 437 ? 37.5 -17.656 -13.031 1 88.94 437 SER A O 1
ATOM 3361 N N . ILE A 1 438 ? 35.688 -18.234 -14.141 1 87.81 438 ILE A N 1
ATOM 3362 C CA . ILE A 1 438 ? 34.781 -17.859 -13.047 1 87.81 438 ILE A CA 1
ATOM 3363 C C . ILE A 1 438 ? 34.938 -18.859 -11.898 1 87.81 438 ILE A C 1
ATOM 3365 O O . ILE A 1 438 ? 34.938 -18.469 -10.727 1 87.81 438 ILE A O 1
ATOM 3369 N N . SER A 1 439 ? 35.062 -20.141 -12.234 1 84.69 439 SER A N 1
ATOM 3370 C CA . SER A 1 439 ? 35.125 -21.203 -11.242 1 84.69 439 SER A CA 1
ATOM 3371 C C . SER A 1 439 ? 36.469 -21.234 -10.539 1 84.69 439 SER A C 1
ATOM 3373 O O . SER A 1 439 ? 36.562 -21.609 -9.359 1 84.69 439 SER A O 1
ATOM 3375 N N . GLN A 1 440 ? 37.625 -21.062 -11.328 1 75.12 440 GLN A N 1
ATOM 3376 C CA . GLN A 1 440 ? 39 -21.172 -10.828 1 75.12 440 GLN A CA 1
ATOM 3377 C C . GLN A 1 440 ? 39.469 -19.859 -10.18 1 75.12 440 GLN A C 1
ATOM 3379 O O . GLN A 1 440 ? 40.375 -19.859 -9.367 1 75.12 440 GLN A O 1
ATOM 3384 N N . GLY A 1 441 ? 39.094 -18.828 -10.75 1 59.31 441 GLY A N 1
ATOM 3385 C CA . GLY A 1 441 ? 39.594 -17.609 -10.125 1 59.31 441 GLY A CA 1
ATOM 3386 C C . GLY A 1 441 ? 39.688 -17.719 -8.617 1 59.31 441 GLY A C 1
ATOM 3387 O O . GLY A 1 441 ? 40.219 -16.812 -7.965 1 59.31 441 GLY A O 1
ATOM 3388 N N . ASN A 1 442 ? 39.031 -18.625 -7.973 1 48.28 442 ASN A N 1
ATOM 3389 C CA . ASN A 1 442 ? 39.156 -18.781 -6.527 1 48.28 442 ASN A CA 1
ATOM 3390 C C . ASN A 1 442 ? 40.375 -19.609 -6.156 1 48.28 442 ASN A C 1
ATOM 3392 O O . ASN A 1 442 ? 40.844 -19.562 -5.012 1 48.28 442 ASN A O 1
ATOM 3396 N N . ARG A 1 443 ? 40.844 -20.594 -6.961 1 44.78 443 ARG A N 1
ATOM 3397 C CA . ARG A 1 443 ? 41.906 -21.484 -6.461 1 44.78 443 ARG A CA 1
ATOM 3398 C C . ARG A 1 443 ? 43.219 -20.734 -6.363 1 44.78 443 ARG A C 1
ATOM 3400 O O . ARG A 1 443 ? 44.094 -21.094 -5.559 1 44.78 443 ARG A O 1
ATOM 3407 N N . LYS A 1 444 ? 43.656 -20.016 -7.293 1 42.81 444 LYS A N 1
ATOM 3408 C CA . LYS A 1 444 ? 44.969 -19.375 -7.148 1 42.81 444 LYS A CA 1
ATOM 3409 C C . LYS A 1 444 ? 44.969 -18.406 -5.969 1 42.81 444 LYS A C 1
ATOM 3411 O O . LYS A 1 444 ? 46.031 -18.188 -5.344 1 42.81 444 LYS A O 1
ATOM 3416 N N . ARG A 1 445 ? 43.938 -17.609 -5.816 1 41.28 445 ARG A N 1
ATOM 3417 C CA . ARG A 1 445 ? 44 -16.641 -4.734 1 41.28 445 ARG A CA 1
ATOM 3418 C C . ARG A 1 445 ? 43.812 -17.297 -3.377 1 41.28 445 ARG A C 1
ATOM 3420 O O . ARG A 1 445 ? 44.156 -16.734 -2.344 1 41.28 445 ARG A O 1
ATOM 3427 N N . ALA A 1 446 ? 43.094 -18.359 -3.205 1 38.97 446 ALA A N 1
ATOM 3428 C CA . ALA A 1 446 ? 43.062 -19.141 -1.971 1 38.97 446 ALA A CA 1
ATOM 3429 C C . ALA A 1 446 ? 44.375 -19.828 -1.721 1 38.97 446 ALA A C 1
ATOM 3431 O O . ALA A 1 446 ? 44.844 -19.922 -0.578 1 38.97 446 ALA A O 1
ATOM 3432 N N . ALA A 1 447 ? 45.094 -20.469 -2.734 1 38.75 447 ALA A N 1
ATOM 3433 C CA . ALA A 1 447 ? 46.406 -21.094 -2.562 1 38.75 447 ALA A CA 1
ATOM 3434 C C . ALA A 1 447 ? 47.469 -20.062 -2.215 1 38.75 447 ALA A C 1
ATOM 3436 O O . ALA A 1 447 ? 48.438 -20.359 -1.505 1 38.75 447 ALA A O 1
ATOM 3437 N N . SER A 1 448 ? 47.375 -18.906 -2.84 1 39.12 448 SER A N 1
ATOM 3438 C CA . SER A 1 448 ? 48.406 -17.906 -2.543 1 39.12 448 SER A CA 1
ATOM 3439 C C . SER A 1 448 ? 48.25 -17.391 -1.113 1 39.12 448 SER A C 1
ATOM 3441 O O . SER A 1 448 ? 49.25 -16.906 -0.531 1 39.12 448 SER A O 1
ATOM 3443 N N . GLU A 1 449 ? 46.969 -17.281 -0.619 1 38.09 449 GLU A N 1
ATOM 3444 C CA . GLU A 1 449 ? 46.875 -16.812 0.759 1 38.09 449 GLU A CA 1
ATOM 3445 C C . GLU A 1 449 ? 47.344 -17.891 1.745 1 38.09 449 GLU A C 1
ATOM 3447 O O . GLU A 1 449 ? 47.781 -17.562 2.852 1 38.09 449 GLU A O 1
ATOM 3452 N N . VAL A 1 450 ? 47.062 -19.172 1.452 1 39.03 450 VAL A N 1
ATOM 3453 C CA . VAL A 1 450 ? 47.5 -20.188 2.408 1 39.03 450 VAL A CA 1
ATOM 3454 C C . VAL A 1 450 ? 49 -20.344 2.352 1 39.03 450 VAL A C 1
ATOM 3456 O O . VAL A 1 450 ? 49.625 -20.891 3.27 1 39.03 450 VAL A O 1
ATOM 3459 N N . GLY A 1 451 ? 49.594 -20.094 1.161 1 37.03 451 GLY A N 1
ATOM 3460 C CA . GLY A 1 451 ? 51.031 -20.375 1.069 1 37.03 451 GLY A CA 1
ATOM 3461 C C . GLY A 1 451 ? 51.875 -19.391 1.854 1 37.03 451 GLY A C 1
ATOM 3462 O O . GLY A 1 451 ? 53.094 -19.484 1.845 1 37.03 451 GLY A O 1
ATOM 3463 N N . GLY A 1 452 ? 51.25 -18.266 2.125 1 35.81 452 GLY A N 1
ATOM 3464 C CA . GLY A 1 452 ? 52.156 -17.25 2.637 1 35.81 452 GLY A CA 1
ATOM 3465 C C . GLY A 1 452 ? 52.75 -17.609 3.996 1 35.81 452 GLY A C 1
ATOM 3466 O O . GLY A 1 452 ? 53.5 -16.844 4.57 1 35.81 452 GLY A O 1
ATOM 3467 N N . GLY A 1 453 ? 51.969 -18.469 4.773 1 33.84 453 GLY A N 1
ATOM 3468 C CA . GLY A 1 453 ? 52.375 -18.438 6.168 1 33.84 453 GLY A CA 1
ATOM 3469 C C . GLY A 1 453 ? 53.625 -19.234 6.441 1 33.84 453 GLY A C 1
ATOM 3470 O O . GLY A 1 453 ? 53.906 -19.625 7.582 1 33.84 453 GLY A O 1
ATOM 3471 N N . SER A 1 454 ? 54.188 -19.859 5.41 1 32.75 454 SER A N 1
ATOM 3472 C CA . SER A 1 454 ? 55.281 -20.688 5.926 1 32.75 454 SER A CA 1
ATOM 3473 C C . SER A 1 454 ? 56.406 -19.828 6.5 1 32.75 454 SER A C 1
ATOM 3475 O O . SER A 1 454 ? 57.062 -19.078 5.77 1 32.75 454 SER A O 1
ATOM 3477 N N . ALA A 1 455 ? 56.156 -19.234 7.66 1 31.97 455 ALA A N 1
ATOM 3478 C CA . ALA A 1 455 ? 57.188 -18.516 8.43 1 31.97 455 ALA A CA 1
ATOM 3479 C C . ALA A 1 455 ? 58.469 -19.359 8.539 1 31.97 455 ALA A C 1
ATOM 3481 O O . ALA A 1 455 ? 58.438 -20.5 8.984 1 31.97 455 ALA A O 1
ATOM 3482 N N . LYS A 1 456 ? 59.5 -19.031 7.77 1 33.66 456 LYS A N 1
ATOM 3483 C CA . LYS A 1 456 ? 60.875 -19.5 7.875 1 33.66 456 LYS A CA 1
ATOM 3484 C C . LYS A 1 456 ? 61.406 -19.359 9.305 1 33.66 456 LYS A C 1
ATOM 3486 O O . LYS A 1 456 ? 61.281 -18.281 9.906 1 33.66 456 LYS A O 1
ATOM 3491 N N . ARG A 1 457 ? 61.406 -20.422 10.125 1 34.69 457 ARG A N 1
ATOM 3492 C CA . ARG A 1 457 ? 62 -20.531 11.445 1 34.69 457 ARG A CA 1
ATOM 3493 C C . ARG A 1 457 ? 63.438 -20 11.438 1 34.69 457 ARG A C 1
ATOM 3495 O O . ARG A 1 457 ? 64.25 -20.344 10.562 1 34.69 457 ARG A O 1
ATOM 3502 N N . PRO A 1 458 ? 63.688 -18.797 12.039 1 39.94 458 PRO A N 1
ATOM 3503 C CA . PRO A 1 458 ? 65.062 -18.234 12.164 1 39.94 458 PRO A CA 1
ATOM 3504 C C . PRO A 1 458 ? 66.062 -19.219 12.742 1 39.94 458 PRO A C 1
ATOM 3506 O O . PRO A 1 458 ? 65.75 -19.953 13.695 1 39.94 458 PRO A O 1
ATOM 3509 N N . THR A 1 459 ? 66.75 -19.922 11.898 1 32.44 459 THR A N 1
ATOM 3510 C CA . THR A 1 459 ? 67.812 -20.781 12.297 1 32.44 459 THR A CA 1
ATOM 3511 C C . THR A 1 459 ? 68.75 -20.078 13.273 1 32.44 459 THR A C 1
ATOM 3513 O O . THR A 1 459 ? 69.25 -19 12.984 1 32.44 459 THR A O 1
ATOM 3516 N N . MET A 1 460 ? 68.5 -20.234 14.617 1 31.47 460 MET A N 1
ATOM 3517 C CA . MET A 1 460 ? 69.438 -19.844 15.711 1 31.47 460 MET A CA 1
ATOM 3518 C C . MET A 1 460 ? 70.812 -20.312 15.438 1 31.47 460 MET A C 1
ATOM 3520 O O . MET A 1 460 ? 71.062 -21.484 15.117 1 31.47 460 MET A O 1
ATOM 3524 N N . GLU A 1 461 ? 71.688 -19.484 14.883 1 31.89 461 GLU A N 1
ATOM 3525 C CA . GLU A 1 461 ? 73.125 -19.656 14.867 1 31.89 461 GLU A CA 1
ATOM 3526 C C . GLU A 1 461 ? 73.625 -20.141 16.219 1 31.89 461 GLU A C 1
ATOM 3528 O O . GLU A 1 461 ? 73.25 -19.578 17.266 1 31.89 461 GLU A O 1
ATOM 3533 N N . SER A 1 462 ? 74.062 -21.406 16.281 1 28.02 462 SER A N 1
ATOM 3534 C CA . SER A 1 462 ? 74.875 -21.797 17.391 1 28.02 462 SER A CA 1
ATOM 3535 C C . SER A 1 462 ? 76.062 -20.875 17.547 1 28.02 462 SER A C 1
ATOM 3537 O O . SER A 1 462 ? 76.625 -20.406 16.562 1 28.02 462 SER A O 1
ATOM 3539 N N . MET B 1 1 ? -25.828 48.312 -2.564 1 23.47 1 MET B N 1
ATOM 3540 C CA . MET B 1 1 ? -25.234 47 -2.484 1 23.47 1 MET B CA 1
ATOM 3541 C C . MET B 1 1 ? -24.812 46.5 -3.865 1 23.47 1 MET B C 1
ATOM 3543 O O . MET B 1 1 ? -24.234 45.406 -3.998 1 23.47 1 MET B O 1
ATOM 3547 N N . SER B 1 2 ? -24.688 46.781 -5.133 1 23.5 2 SER B N 1
ATOM 3548 C CA . SER B 1 2 ? -25.719 46.375 -6.07 1 23.5 2 SER B CA 1
ATOM 3549 C C . SER B 1 2 ? -25.438 44.969 -6.609 1 23.5 2 SER B C 1
ATOM 3551 O O . SER B 1 2 ? -24.344 44.438 -6.422 1 23.5 2 SER B O 1
ATOM 3553 N N . ALA B 1 3 ? -26.453 44.375 -7.457 1 31.84 3 ALA B N 1
ATOM 3554 C CA . ALA B 1 3 ? -26.969 43.219 -8.195 1 31.84 3 ALA B CA 1
ATOM 3555 C C . ALA B 1 3 ? -26.016 42.781 -9.289 1 31.84 3 ALA B C 1
ATOM 3557 O O . ALA B 1 3 ? -26.016 41.625 -9.711 1 31.84 3 ALA B O 1
ATOM 3558 N N . GLU B 1 4 ? -25.344 43.656 -10.047 1 31.55 4 GLU B N 1
ATOM 3559 C CA . GLU B 1 4 ? -24.656 43.031 -11.18 1 31.55 4 GLU B CA 1
ATOM 3560 C C . GLU B 1 4 ? -23.609 42.031 -10.703 1 31.55 4 GLU B C 1
ATOM 3562 O O . GLU B 1 4 ? -22.891 41.438 -11.516 1 31.55 4 GLU B O 1
ATOM 3567 N N . ALA B 1 5 ? -23.25 41.719 -9.453 1 31.53 5 ALA B N 1
ATOM 3568 C CA . ALA B 1 5 ? -22.203 41.094 -8.656 1 31.53 5 ALA B CA 1
ATOM 3569 C C . ALA B 1 5 ? -22.078 39.625 -8.992 1 31.53 5 ALA B C 1
ATOM 3571 O O . ALA B 1 5 ? -20.969 39.125 -9.227 1 31.53 5 ALA B O 1
ATOM 3572 N N . LEU B 1 6 ? -22.891 38.562 -8.477 1 37.94 6 LEU B N 1
ATOM 3573 C CA . LEU B 1 6 ? -22.484 37.188 -8.609 1 37.94 6 LEU B CA 1
ATOM 3574 C C . LEU B 1 6 ? -22.969 36.594 -9.93 1 37.94 6 LEU B C 1
ATOM 3576 O O . LEU B 1 6 ? -22.781 35.406 -10.203 1 37.94 6 LEU B O 1
ATOM 3580 N N . SER B 1 7 ? -23.438 37.125 -10.82 1 32.88 7 SER B N 1
ATOM 3581 C CA . SER B 1 7 ? -24.453 36.656 -11.773 1 32.88 7 SER B CA 1
ATOM 3582 C C . SER B 1 7 ? -23.984 35.406 -12.484 1 32.88 7 SER B C 1
ATOM 3584 O O . SER B 1 7 ? -24.812 34.562 -12.836 1 32.88 7 SER B O 1
ATOM 3586 N N . LYS B 1 8 ? -22.75 35.344 -13.062 1 32.31 8 LYS B N 1
ATOM 3587 C CA . LYS B 1 8 ? -22.438 34.25 -13.945 1 32.31 8 LYS B CA 1
ATOM 3588 C C . LYS B 1 8 ? -21.922 33.031 -13.156 1 32.31 8 LYS B C 1
ATOM 3590 O O . LYS B 1 8 ? -21.406 32.094 -13.742 1 32.31 8 LYS B O 1
ATOM 3595 N N . LEU B 1 9 ? -21.844 32.875 -12.062 1 35.69 9 LEU B N 1
ATOM 3596 C CA . LEU B 1 9 ? -21.031 31.844 -11.398 1 35.69 9 LEU B CA 1
ATOM 3597 C C . LEU B 1 9 ? -21.438 30.453 -11.844 1 35.69 9 LEU B C 1
ATOM 3599 O O . LEU B 1 9 ? -21.266 29.484 -11.102 1 35.69 9 LEU B O 1
ATOM 3603 N N . SER B 1 10 ? -22.125 30.109 -13.148 1 31.33 10 SER B N 1
ATOM 3604 C CA . SER B 1 10 ? -22.859 28.859 -13.227 1 31.33 10 SER B CA 1
ATOM 3605 C C . SER B 1 10 ? -21.906 27.656 -13.305 1 31.33 10 SER B C 1
ATOM 3607 O O . SER B 1 10 ? -20.844 27.734 -13.938 1 31.33 10 SER B O 1
ATOM 3609 N N . LEU B 1 11 ? -21.859 26.844 -12.25 1 34.75 11 LEU B N 1
ATOM 3610 C CA . LEU B 1 11 ? -21.359 25.469 -12.336 1 34.75 11 LEU B CA 1
ATOM 3611 C C . LEU B 1 11 ? -21.984 24.734 -13.523 1 34.75 11 LEU B C 1
ATOM 3613 O O . LEU B 1 11 ? -23.188 24.469 -13.523 1 34.75 11 LEU B O 1
ATOM 3617 N N . VAL B 1 12 ? -22.078 25.031 -14.938 1 27.83 12 VAL B N 1
ATOM 3618 C CA . VAL B 1 12 ? -22.594 24.484 -16.188 1 27.83 12 VAL B CA 1
ATOM 3619 C C . VAL B 1 12 ? -22.828 22.984 -16.047 1 27.83 12 VAL B C 1
ATOM 3621 O O . VAL B 1 12 ? -22.094 22.312 -15.312 1 27.83 12 VAL B O 1
ATOM 3624 N N . ASP B 1 13 ? -23.781 22.172 -17.078 1 23.64 13 ASP B N 1
ATOM 3625 C CA . ASP B 1 13 ? -25.016 21.422 -17.312 1 23.64 13 ASP B CA 1
ATOM 3626 C C . ASP B 1 13 ? -24.734 19.922 -17.375 1 23.64 13 ASP B C 1
ATOM 3628 O O . ASP B 1 13 ? -25.641 19.109 -17.109 1 23.64 13 ASP B O 1
ATOM 3632 N N . THR B 1 14 ? -23.859 19.312 -18.047 1 23.03 14 THR B N 1
ATOM 3633 C CA . THR B 1 14 ? -24.531 18.312 -18.875 1 23.03 14 THR B CA 1
ATOM 3634 C C . THR B 1 14 ? -25.203 17.266 -17.984 1 23.03 14 THR B C 1
ATOM 3636 O O . THR B 1 14 ? -24.75 17 -16.875 1 23.03 14 THR B O 1
ATOM 3639 N N . MET B 1 15 ? -26.438 16.516 -18.469 1 20.97 15 MET B N 1
ATOM 3640 C CA . MET B 1 15 ? -27.609 15.727 -18.094 1 20.97 15 MET B CA 1
ATOM 3641 C C . MET B 1 15 ? -27.203 14.344 -17.594 1 20.97 15 MET B C 1
ATOM 3643 O O . MET B 1 15 ? -27.031 13.422 -18.391 1 20.97 15 MET B O 1
ATOM 3647 N N . VAL B 1 16 ? -26.25 14.055 -16.859 1 19.8 16 VAL B N 1
ATOM 3648 C CA . VAL B 1 16 ? -26.344 12.594 -16.844 1 19.8 16 VAL B CA 1
ATOM 3649 C C . VAL B 1 16 ? -27.656 12.164 -16.219 1 19.8 16 VAL B C 1
ATOM 3651 O O . VAL B 1 16 ? -28.141 12.781 -15.25 1 19.8 16 VAL B O 1
ATOM 3654 N N . THR B 1 17 ? -28.438 11.312 -16.938 1 17.44 17 THR B N 1
ATOM 3655 C CA . THR B 1 17 ? -29.766 10.727 -16.828 1 17.44 17 THR B CA 1
ATOM 3656 C C . THR B 1 17 ? -29.984 10.133 -15.438 1 17.44 17 THR B C 1
ATOM 3658 O O . THR B 1 17 ? -30.984 10.445 -14.773 1 17.44 17 THR B O 1
ATOM 3661 N N . THR B 1 18 ? -29.891 8.805 -15.289 1 18.52 18 THR B N 1
ATOM 3662 C CA . THR B 1 18 ? -30.953 7.922 -14.828 1 18.52 18 THR B CA 1
ATOM 3663 C C . THR B 1 18 ? -30.969 7.836 -13.305 1 18.52 18 THR B C 1
ATOM 3665 O O . THR B 1 18 ? -29.953 7.551 -12.688 1 18.52 18 THR B O 1
ATOM 3668 N N . ARG B 1 19 ? -31.906 8.492 -12.633 1 18.8 19 ARG B N 1
ATOM 3669 C CA . ARG B 1 19 ? -32.344 8.625 -11.242 1 18.8 19 ARG B CA 1
ATOM 3670 C C . ARG B 1 19 ? -32.812 7.289 -10.688 1 18.8 19 ARG B C 1
ATOM 3672 O O . ARG B 1 19 ? -34.031 7.062 -10.562 1 18.8 19 ARG B O 1
ATOM 3679 N N . ALA B 1 20 ? -32.25 6.09 -11.062 1 17.5 20 ALA B N 1
ATOM 3680 C CA . ALA B 1 20 ? -33.125 5.051 -10.562 1 17.5 20 ALA B CA 1
ATOM 3681 C C . ALA B 1 20 ? -33.281 5.137 -9.039 1 17.5 20 ALA B C 1
ATOM 3683 O O . ALA B 1 20 ? -32.281 5.211 -8.32 1 17.5 20 ALA B O 1
ATOM 3684 N N . GLY B 1 21 ? -34.469 5.641 -8.492 1 16.92 21 GLY B N 1
ATOM 3685 C CA . GLY B 1 21 ? -35.094 5.863 -7.203 1 16.92 21 GLY B CA 1
ATOM 3686 C C . GLY B 1 21 ? -35.188 4.609 -6.355 1 16.92 21 GLY B C 1
ATOM 3687 O O . GLY B 1 21 ? -35.844 4.602 -5.316 1 16.92 21 GLY B O 1
ATOM 3688 N N . ALA B 1 22 ? -34.375 3.553 -6.555 1 16.61 22 ALA B N 1
ATOM 3689 C CA . ALA B 1 22 ? -35.062 2.455 -5.875 1 16.61 22 ALA B CA 1
ATOM 3690 C C . ALA B 1 22 ? -35.125 2.699 -4.371 1 16.61 22 ALA B C 1
ATOM 3692 O O . ALA B 1 22 ? -34.094 2.83 -3.707 1 16.61 22 ALA B O 1
ATOM 3693 N N . ALA B 1 23 ? -36.219 3.348 -3.895 1 16.59 23 ALA B N 1
ATOM 3694 C CA . ALA B 1 23 ? -36.688 3.693 -2.549 1 16.59 23 ALA B CA 1
ATOM 3695 C C . ALA B 1 23 ? -36.844 2.445 -1.684 1 16.59 23 ALA B C 1
ATOM 3697 O O . ALA B 1 23 ? -37.25 2.531 -0.526 1 16.59 23 ALA B O 1
ATOM 3698 N N . ARG B 1 24 ? -36.469 1.202 -2.084 1 16.41 24 ARG B N 1
ATOM 3699 C CA . ARG B 1 24 ? -37.312 0.288 -1.339 1 16.41 24 ARG B CA 1
ATOM 3700 C C . ARG B 1 24 ? -37.094 0.421 0.163 1 16.41 24 ARG B C 1
ATOM 3702 O O . ARG B 1 24 ? -35.969 0.32 0.633 1 16.41 24 ARG B O 1
ATOM 3709 N N . ALA B 1 25 ? -37.938 1.179 0.857 1 16.97 25 ALA B N 1
ATOM 3710 C CA . ALA B 1 25 ? -38.188 1.37 2.285 1 16.97 25 ALA B CA 1
ATOM 3711 C C . ALA B 1 25 ? -38.312 0.031 3.006 1 16.97 25 ALA B C 1
ATOM 3713 O O . ALA B 1 25 ? -39.344 -0.64 2.912 1 16.97 25 ALA B O 1
ATOM 3714 N N . ARG B 1 26 ? -37.375 -0.915 2.832 1 16.11 26 ARG B N 1
ATOM 3715 C CA . ARG B 1 26 ? -37.688 -2.148 3.537 1 16.11 26 ARG B CA 1
ATOM 3716 C C . ARG B 1 26 ? -38.094 -1.864 4.98 1 16.11 26 ARG B C 1
ATOM 3718 O O . ARG B 1 26 ? -37.562 -0.953 5.613 1 16.11 26 ARG B O 1
ATOM 3725 N N . THR B 1 27 ? -39.188 -2.441 5.406 1 16.31 27 THR B N 1
ATOM 3726 C CA . THR B 1 27 ? -40.125 -2.635 6.523 1 16.31 27 THR B CA 1
ATOM 3727 C C . THR B 1 27 ? -39.344 -2.881 7.82 1 16.31 27 THR B C 1
ATOM 3729 O O . THR B 1 27 ? -38.156 -3.244 7.789 1 16.31 27 THR B O 1
ATOM 3732 N N . ALA B 1 28 ? -40.125 -3.277 8.898 1 17.44 28 ALA B N 1
ATOM 3733 C CA . ALA B 1 28 ? -40.406 -3.047 10.312 1 17.44 28 ALA B CA 1
ATOM 3734 C C . ALA B 1 28 ? -39.594 -3.986 11.195 1 17.44 28 ALA B C 1
ATOM 3736 O O . ALA B 1 28 ? -39.594 -3.85 12.422 1 17.44 28 ALA B O 1
ATOM 3737 N N . PRO B 1 29 ? -38.656 -4.926 10.672 1 16.34 29 PRO B N 1
ATOM 3738 C CA . PRO B 1 29 ? -39.031 -6.078 11.508 1 16.34 29 PRO B CA 1
ATOM 3739 C C . PRO B 1 29 ? -38.875 -5.797 13 1 16.34 29 PRO B C 1
ATOM 3741 O O . PRO B 1 29 ? -38.281 -4.781 13.383 1 16.34 29 PRO B O 1
ATOM 3744 N N . ALA B 1 30 ? -38.375 -6.98 13.656 1 16.89 30 ALA B N 1
ATOM 3745 C CA . ALA B 1 30 ? -38.719 -7.816 14.805 1 16.89 30 ALA B CA 1
ATOM 3746 C C . ALA B 1 30 ? -38.094 -7.254 16.094 1 16.89 30 ALA B C 1
ATOM 3748 O O . ALA B 1 30 ? -37 -6.711 16.078 1 16.89 30 ALA B O 1
ATOM 3749 N N . GLN B 1 31 ? -38.812 -7.324 17.219 1 17.2 31 GLN B N 1
ATOM 3750 C CA . GLN B 1 31 ? -39 -6.918 18.609 1 17.2 31 GLN B CA 1
ATOM 3751 C C . GLN B 1 31 ? -37.875 -7.457 19.5 1 17.2 31 GLN B C 1
ATOM 3753 O O . GLN B 1 31 ? -37.906 -7.281 20.719 1 17.2 31 GLN B O 1
ATOM 3758 N N . THR B 1 32 ? -36.781 -7.988 18.828 1 17.8 32 THR B N 1
ATOM 3759 C CA . THR B 1 32 ? -36.312 -8.945 19.844 1 17.8 32 THR B CA 1
ATOM 3760 C C . THR B 1 32 ? -36.062 -8.242 21.172 1 17.8 32 THR B C 1
ATOM 3762 O O . THR B 1 32 ? -35.469 -7.156 21.188 1 17.8 32 THR B O 1
ATOM 3765 N N . PRO B 1 33 ? -36.406 -8.961 22.219 1 17.92 33 PRO B N 1
ATOM 3766 C CA . PRO B 1 33 ? -36.719 -8.688 23.625 1 17.92 33 PRO B CA 1
ATOM 3767 C C . PRO B 1 33 ? -35.531 -8.086 24.359 1 17.92 33 PRO B C 1
ATOM 3769 O O . PRO B 1 33 ? -34.406 -8.008 23.812 1 17.92 33 PRO B O 1
ATOM 3772 N N . GLN B 1 34 ? -35.031 -8.891 25.344 1 16.52 34 GLN B N 1
ATOM 3773 C CA . GLN B 1 34 ? -35.156 -8.641 26.781 1 16.52 34 GLN B CA 1
ATOM 3774 C C . GLN B 1 34 ? -33.906 -7.945 27.297 1 16.52 34 GLN B C 1
ATOM 3776 O O . GLN B 1 34 ? -33.969 -6.902 27.953 1 16.52 34 GLN B O 1
ATOM 3781 N N . HIS B 1 35 ? -32.938 -8.828 27.766 1 17.27 35 HIS B N 1
ATOM 3782 C CA . HIS B 1 35 ? -32.625 -8.797 29.188 1 17.27 35 HIS B CA 1
ATOM 3783 C C . HIS B 1 35 ? -31.609 -7.719 29.516 1 17.27 35 HIS B C 1
ATOM 3785 O O . HIS B 1 35 ? -30.922 -7.219 28.625 1 17.27 35 HIS B O 1
ATOM 3791 N N . ALA B 1 36 ? -30.875 -8 30.688 1 18.02 36 ALA B N 1
ATOM 3792 C CA . ALA B 1 36 ? -30.719 -7.41 32.031 1 18.02 36 ALA B CA 1
ATOM 3793 C C . ALA B 1 36 ? -29.438 -6.562 32.094 1 18.02 36 ALA B C 1
ATOM 3795 O O . ALA B 1 36 ? -29.406 -5.559 32.812 1 18.02 36 ALA B O 1
ATOM 3796 N N . SER B 1 37 ? -28.312 -7.211 31.469 1 19.77 37 SER B N 1
ATOM 3797 C CA . SER B 1 37 ? -27.312 -7.043 32.531 1 19.77 37 SER B CA 1
ATOM 3798 C C . SER B 1 37 ? -26.766 -5.621 32.531 1 19.77 37 SER B C 1
ATOM 3800 O O . SER B 1 37 ? -26.531 -5.027 31.484 1 19.77 37 SER B O 1
ATOM 3802 N N . THR B 1 38 ? -27.062 -4.934 33.562 1 21.11 38 THR B N 1
ATOM 3803 C CA . THR B 1 38 ? -26.828 -3.578 34.031 1 21.11 38 THR B CA 1
ATOM 3804 C C . THR B 1 38 ? -25.344 -3.234 33.969 1 21.11 38 THR B C 1
ATOM 3806 O O . THR B 1 38 ? -24.531 -3.775 34.75 1 21.11 38 THR B O 1
ATOM 3809 N N . PRO B 1 39 ? -24.766 -3.379 32.719 1 20.88 39 PRO B N 1
ATOM 3810 C CA . PRO B 1 39 ? -23.344 -3.131 32.969 1 20.88 39 PRO B CA 1
ATOM 3811 C C . PRO B 1 39 ? -23.094 -1.895 33.812 1 20.88 39 PRO B C 1
ATOM 3813 O O . PRO B 1 39 ? -23.875 -0.94 33.781 1 20.88 39 PRO B O 1
ATOM 3816 N N . SER B 1 40 ? -22.609 -2.105 35 1 22.53 40 SER B N 1
ATOM 3817 C CA . SER B 1 40 ? -22.297 -1.088 36 1 22.53 40 SER B CA 1
ATOM 3818 C C . SER B 1 40 ? -21.531 0.078 35.375 1 22.53 40 SER B C 1
ATOM 3820 O O . SER B 1 40 ? -20.75 -0.114 34.469 1 22.53 40 SER B O 1
ATOM 3822 N N . PRO B 1 41 ? -22.109 1.229 35.562 1 22.53 41 PRO B N 1
ATOM 3823 C CA . PRO B 1 41 ? -21.688 2.549 35.094 1 22.53 41 PRO B CA 1
ATOM 3824 C C . PRO B 1 41 ? -20.203 2.816 35.375 1 22.53 41 PRO B C 1
ATOM 3826 O O . PRO B 1 41 ? -19.75 2.67 36.5 1 22.53 41 PRO B O 1
ATOM 3829 N N . SER B 1 42 ? -19.359 2.168 34.5 1 23.2 42 SER B N 1
ATOM 3830 C CA . SER B 1 42 ? -17.969 2.559 34.781 1 23.2 42 SER B CA 1
ATOM 3831 C C . SER B 1 42 ? -17.859 4.051 35.062 1 23.2 42 SER B C 1
ATOM 3833 O O . SER B 1 42 ? -18.422 4.875 34.344 1 23.2 42 SER B O 1
ATOM 3835 N N . HIS B 1 43 ? -17.734 4.375 36.344 1 22.08 43 HIS B N 1
ATOM 3836 C CA . HIS B 1 43 ? -17.531 5.695 36.906 1 22.08 43 HIS B CA 1
ATOM 3837 C C . HIS B 1 43 ? -16.484 6.492 36.156 1 22.08 43 HIS B C 1
ATOM 3839 O O . HIS B 1 43 ? -15.391 5.996 35.875 1 22.08 43 HIS B O 1
ATOM 3845 N N . SER B 1 44 ? -16.922 7.07 35.094 1 25.62 44 SER B N 1
ATOM 3846 C CA . SER B 1 44 ? -16.078 8.094 34.469 1 25.62 44 SER B CA 1
ATOM 3847 C C . SER B 1 44 ? -15.414 8.977 35.531 1 25.62 44 SER B C 1
ATOM 3849 O O . SER B 1 44 ? -16.094 9.562 36.375 1 25.62 44 SER B O 1
ATOM 3851 N N . PRO B 1 45 ? -14.266 8.547 36 1 26.8 45 PRO B N 1
ATOM 3852 C CA . PRO B 1 45 ? -13.734 9.469 37.031 1 26.8 45 PRO B CA 1
ATOM 3853 C C . PRO B 1 45 ? -13.906 10.93 36.625 1 26.8 45 PRO B C 1
ATOM 3855 O O . PRO B 1 45 ? -13.734 11.289 35.469 1 26.8 45 PRO B O 1
ATOM 3858 N N . THR B 1 46 ? -15.039 11.445 37.062 1 25.86 46 THR B N 1
ATOM 3859 C CA . THR B 1 46 ? -15.203 12.891 37.062 1 25.86 46 THR B CA 1
ATOM 3860 C C . THR B 1 46 ? -13.922 13.586 37.5 1 25.86 46 THR B C 1
ATOM 3862 O O . THR B 1 46 ? -13.492 13.445 38.625 1 25.86 46 THR B O 1
ATOM 3865 N N . SER B 1 47 ? -12.922 13.523 36.656 1 27.44 47 SER B N 1
ATOM 3866 C CA . SER B 1 47 ? -11.852 14.43 37.062 1 27.44 47 SER B CA 1
ATOM 3867 C C . SER B 1 47 ? -12.406 15.773 37.5 1 27.44 47 SER B C 1
ATOM 3869 O O . SER B 1 47 ? -13.125 16.438 36.75 1 27.44 47 SER B O 1
ATOM 3871 N N . THR B 1 48 ? -12.984 15.75 38.719 1 27.67 48 THR B N 1
ATOM 3872 C CA . THR B 1 48 ? -13.211 17.047 39.344 1 27.67 48 THR B CA 1
ATOM 3873 C C . THR B 1 48 ? -12.055 18 39.031 1 27.67 48 THR B C 1
ATOM 3875 O O . THR B 1 48 ? -10.906 17.719 39.406 1 27.67 48 THR B O 1
ATOM 3878 N N . ALA B 1 49 ? -12.148 18.703 38 1 29.77 49 ALA B N 1
ATOM 3879 C CA . ALA B 1 49 ? -11.305 19.906 37.938 1 29.77 49 ALA B CA 1
ATOM 3880 C C . ALA B 1 49 ? -11.32 20.656 39.25 1 29.77 49 ALA B C 1
ATOM 3882 O O . ALA B 1 49 ? -12.312 21.297 39.594 1 29.77 49 ALA B O 1
ATOM 3883 N N . ALA B 1 50 ? -10.945 20.031 40.344 1 29.3 50 ALA B N 1
ATOM 3884 C CA . ALA B 1 50 ? -10.703 20.922 41.5 1 29.3 50 ALA B CA 1
ATOM 3885 C C . ALA B 1 50 ? -10.133 22.25 41.031 1 29.3 50 ALA B C 1
ATOM 3887 O O . ALA B 1 50 ? -9.141 22.297 40.312 1 29.3 50 ALA B O 1
ATOM 3888 N N . SER B 1 51 ? -11.047 23.141 40.906 1 31.69 51 SER B N 1
ATOM 3889 C CA . SER B 1 51 ? -10.633 24.531 40.812 1 31.69 51 SER B CA 1
ATOM 3890 C C . SER B 1 51 ? -9.469 24.844 41.719 1 31.69 51 SER B C 1
ATOM 3892 O O . SER B 1 51 ? -9.672 25.141 42.906 1 31.69 51 SER B O 1
ATOM 3894 N N . SER B 1 52 ? -8.656 23.844 42 1 36.28 52 SER B N 1
ATOM 3895 C CA . SER B 1 52 ? -7.684 24.359 42.938 1 36.28 52 SER B CA 1
ATOM 3896 C C . SER B 1 52 ? -7.312 25.812 42.625 1 36.28 52 SER B C 1
ATOM 3898 O O . SER B 1 52 ? -7.172 26.188 41.469 1 36.28 52 SER B O 1
ATOM 3900 N N . PRO B 1 53 ? -7.57 26.672 43.531 1 37.47 53 PRO B N 1
ATOM 3901 C CA . PRO B 1 53 ? -7.285 28.094 43.375 1 37.47 53 PRO B CA 1
ATOM 3902 C C . PRO B 1 53 ? -6.023 28.344 42.531 1 37.47 53 PRO B C 1
ATOM 3904 O O . PRO B 1 53 ? -5.902 29.391 41.875 1 37.47 53 PRO B O 1
ATOM 3907 N N . THR B 1 54 ? -4.812 27.797 43.094 1 44.12 54 THR B N 1
ATOM 3908 C CA . THR B 1 54 ? -3.652 28.438 42.5 1 44.12 54 THR B CA 1
ATOM 3909 C C . THR B 1 54 ? -3.498 28.047 41.031 1 44.12 54 THR B C 1
ATOM 3911 O O . THR B 1 54 ? -3.166 26.891 40.719 1 44.12 54 THR B O 1
ATOM 3914 N N . PRO B 1 55 ? -4.234 28.422 40.031 1 54.47 55 PRO B N 1
ATOM 3915 C CA . PRO B 1 55 ? -4.461 28.328 38.562 1 54.47 55 PRO B CA 1
ATOM 3916 C C . PRO B 1 55 ? -3.176 28.094 37.781 1 54.47 55 PRO B C 1
ATOM 3918 O O . PRO B 1 55 ? -3.217 27.922 36.562 1 54.47 55 PRO B O 1
ATOM 3921 N N . SER B 1 56 ? -1.972 28 38.344 1 78.88 56 SER B N 1
ATOM 3922 C CA . SER B 1 56 ? -0.729 28.203 37.594 1 78.88 56 SER B CA 1
ATOM 3923 C C . SER B 1 56 ? -0.044 26.875 37.281 1 78.88 56 SER B C 1
ATOM 3925 O O . SER B 1 56 ? 0.892 26.812 36.5 1 78.88 56 SER B O 1
ATOM 3927 N N . LEU B 1 57 ? -0.584 25.641 37.844 1 89.75 57 LEU B N 1
ATOM 3928 C CA . LEU B 1 57 ? 0.059 24.359 37.562 1 89.75 57 LEU B CA 1
ATOM 3929 C C . LEU B 1 57 ? -0.789 23.516 36.625 1 89.75 57 LEU B C 1
ATOM 3931 O O . LEU B 1 57 ? -1.994 23.359 36.812 1 89.75 57 LEU B O 1
ATOM 3935 N N . ILE B 1 58 ? -0.193 22.984 35.562 1 92.38 58 ILE B N 1
ATOM 3936 C CA . ILE B 1 58 ? -0.924 22.172 34.594 1 92.38 58 ILE B CA 1
ATOM 3937 C C . ILE B 1 58 ? -0.167 20.859 34.344 1 92.38 58 ILE B C 1
ATOM 3939 O O . ILE B 1 58 ? 1.052 20.812 34.531 1 92.38 58 ILE B O 1
ATOM 3943 N N . GLU B 1 59 ? -0.916 19.797 34.062 1 93.25 59 GLU B N 1
ATOM 3944 C CA . GLU B 1 59 ? -0.344 18.531 33.625 1 93.25 59 GLU B CA 1
ATOM 3945 C C . GLU B 1 59 ? -0.448 18.406 32.094 1 93.25 59 GLU B C 1
ATOM 3947 O O . GLU B 1 59 ? -1.53 18.562 31.531 1 93.25 59 GLU B O 1
ATOM 3952 N N . SER B 1 60 ? 0.598 18.188 31.531 1 93.88 60 SER B N 1
ATOM 3953 C CA . SER B 1 60 ? 0.631 18.109 30.078 1 93.88 60 SER B CA 1
ATOM 3954 C C . SER B 1 60 ? 0.069 16.781 29.578 1 93.88 60 SER B C 1
ATOM 3956 O O . SER B 1 60 ? -0.225 15.891 30.375 1 93.88 60 SER B O 1
ATOM 3958 N N . ALA B 1 61 ? -0.115 16.703 28.266 1 90.44 61 ALA B N 1
ATOM 3959 C CA . ALA B 1 61 ? -0.586 15.492 27.625 1 90.44 61 ALA B CA 1
ATOM 3960 C C . ALA B 1 61 ? 0.407 14.352 27.812 1 90.44 61 ALA B C 1
ATOM 3962 O O . ALA B 1 61 ? 0.031 13.172 27.75 1 90.44 61 ALA B O 1
ATOM 3963 N N . GLN B 1 62 ? 1.736 14.609 28.031 1 90.56 62 GLN B N 1
ATOM 3964 C CA . GLN B 1 62 ? 2.777 13.609 28.219 1 90.56 62 GLN B CA 1
ATOM 3965 C C . GLN B 1 62 ? 2.881 13.188 29.688 1 90.56 62 GLN B C 1
ATOM 3967 O O . GLN B 1 62 ? 3.768 12.414 30.062 1 90.56 62 GLN B O 1
ATOM 3972 N N . GLY B 1 63 ? 2.066 13.781 30.547 1 90.94 63 GLY B N 1
ATOM 3973 C CA . GLY B 1 63 ? 2.037 13.414 31.953 1 90.94 63 GLY B CA 1
ATOM 3974 C C . GLY B 1 63 ? 3.025 14.188 32.781 1 90.94 63 GLY B C 1
ATOM 3975 O O . GLY B 1 63 ? 3.371 13.773 33.906 1 90.94 63 GLY B O 1
ATOM 3976 N N . LEU B 1 64 ? 3.506 15.281 32.281 1 94.62 64 LEU B N 1
ATOM 3977 C CA . LEU B 1 64 ? 4.445 16.125 33 1 94.62 64 LEU B CA 1
ATOM 3978 C C . LEU B 1 64 ? 3.736 17.312 33.625 1 94.62 64 LEU B C 1
ATOM 3980 O O . LEU B 1 64 ? 2.736 17.797 33.094 1 94.62 64 LEU B O 1
ATOM 3984 N N . THR B 1 65 ? 4.25 17.797 34.688 1 95.31 65 THR B N 1
ATOM 3985 C CA . THR B 1 65 ? 3.627 18.922 35.375 1 95.31 65 THR B CA 1
ATOM 3986 C C . THR B 1 65 ? 4.426 20.203 35.156 1 95.31 65 THR B C 1
ATOM 3988 O O . THR B 1 65 ? 5.645 20.219 35.312 1 95.31 65 THR B O 1
ATOM 3991 N N . TYR B 1 66 ? 3.723 21.234 34.781 1 95.81 66 TYR B N 1
ATOM 3992 C CA . TYR B 1 66 ? 4.363 22.516 34.5 1 95.81 66 TYR B CA 1
ATOM 3993 C C . TYR B 1 66 ? 3.779 23.609 35.375 1 95.81 66 TYR B C 1
ATOM 3995 O O . TYR B 1 66 ? 2.578 23.625 35.656 1 95.81 66 TYR B O 1
ATOM 4003 N N . ASN B 1 67 ? 4.629 24.531 35.844 1 95.06 67 ASN B N 1
ATOM 4004 C CA . ASN B 1 67 ? 4.199 25.75 36.5 1 95.06 67 ASN B CA 1
ATOM 4005 C C . ASN B 1 67 ? 4.094 26.922 35.531 1 95.06 67 ASN B C 1
ATOM 4007 O O . ASN B 1 67 ? 5.109 27.438 35.062 1 95.06 67 ASN B O 1
ATOM 4011 N N . LEU B 1 68 ? 2.893 27.391 35.25 1 94.94 68 LEU B N 1
ATOM 4012 C CA . LEU B 1 68 ? 2.691 28.469 34.281 1 94.94 68 LEU B CA 1
ATOM 4013 C C . LEU B 1 68 ? 2.383 29.781 35 1 94.94 68 LEU B C 1
ATOM 4015 O O . LEU B 1 68 ? 2.021 30.766 34.344 1 94.94 68 LEU B O 1
ATOM 4019 N N . SER B 1 69 ? 2.625 29.938 36.219 1 92.94 69 SER B N 1
ATOM 4020 C CA . SER B 1 69 ? 2.266 31.109 37.031 1 92.94 69 SER B CA 1
ATOM 4021 C C . SER B 1 69 ? 3.053 32.344 36.594 1 92.94 69 SER B C 1
ATOM 4023 O O . SER B 1 69 ? 2.533 33.469 36.625 1 92.94 69 SER B O 1
ATOM 4025 N N . PRO B 1 70 ? 4.27 32.062 36.156 1 92 70 PRO B N 1
ATOM 4026 C CA . PRO B 1 70 ? 5.055 33.25 35.781 1 92 70 PRO B CA 1
ATOM 4027 C C . PRO B 1 70 ? 4.613 33.875 34.469 1 92 70 PRO B C 1
ATOM 4029 O O . PRO B 1 70 ? 5.031 34.969 34.125 1 92 70 PRO B O 1
ATOM 4032 N N . PHE B 1 71 ? 3.73 33.281 33.75 1 94.44 71 PHE B N 1
ATOM 4033 C CA . PHE B 1 71 ? 3.371 33.75 32.406 1 94.44 71 PHE B CA 1
ATOM 4034 C C . PHE B 1 71 ? 2.223 34.75 32.469 1 94.44 71 PHE B C 1
ATOM 4036 O O . PHE B 1 71 ? 1.371 34.656 33.344 1 94.44 71 PHE B O 1
ATOM 4043 N N . ASP B 1 72 ? 2.285 35.719 31.531 1 92 72 ASP B N 1
ATOM 4044 C CA . ASP B 1 72 ? 1.096 36.531 31.328 1 92 72 ASP B CA 1
ATOM 4045 C C . ASP B 1 72 ? -0.021 35.719 30.672 1 92 72 ASP B C 1
ATOM 4047 O O . ASP B 1 72 ? 0.18 34.562 30.297 1 92 72 ASP B O 1
ATOM 4051 N N . ASP B 1 73 ? -1.129 36.312 30.531 1 89.81 73 ASP B N 1
ATOM 4052 C CA . ASP B 1 73 ? -2.314 35.594 30.062 1 89.81 73 ASP B CA 1
ATOM 4053 C C . ASP B 1 73 ? -2.115 35.062 28.641 1 89.81 73 ASP B C 1
ATOM 4055 O O . ASP B 1 73 ? -2.543 33.969 28.328 1 89.81 73 ASP B O 1
ATOM 4059 N N . ASP B 1 74 ? -1.511 35.812 27.781 1 86.62 74 ASP B N 1
ATOM 4060 C CA . ASP B 1 74 ? -1.297 35.438 26.391 1 86.62 74 ASP B CA 1
ATOM 4061 C C . ASP B 1 74 ? -0.393 34.219 26.281 1 86.62 74 ASP B C 1
ATOM 4063 O O . ASP B 1 74 ? -0.762 33.219 25.672 1 86.62 74 ASP B O 1
ATOM 4067 N N . VAL B 1 75 ? 0.715 34.281 26.938 1 91.62 75 VAL B N 1
ATOM 4068 C CA . VAL B 1 75 ? 1.682 33.188 26.891 1 91.62 75 VAL B CA 1
ATOM 4069 C C . VAL B 1 75 ? 1.091 31.938 27.578 1 91.62 75 VAL B C 1
ATOM 4071 O O . VAL B 1 75 ? 1.333 30.812 27.141 1 91.62 75 VAL B O 1
ATOM 4074 N N . ARG B 1 76 ? 0.416 32.156 28.641 1 93.25 76 ARG B N 1
ATOM 4075 C CA . ARG B 1 76 ? -0.221 31.047 29.344 1 93.25 76 ARG B CA 1
ATOM 4076 C C . ARG B 1 76 ? -1.189 30.297 28.438 1 93.25 76 ARG B C 1
ATOM 4078 O O . ARG B 1 76 ? -1.233 29.062 28.438 1 93.25 76 ARG B O 1
ATOM 4085 N N . ARG B 1 77 ? -1.972 31 27.734 1 88.06 77 ARG B N 1
ATOM 4086 C CA . ARG B 1 77 ? -2.908 30.391 26.797 1 88.06 77 ARG B CA 1
ATOM 4087 C C . ARG B 1 77 ? -2.172 29.578 25.734 1 88.06 77 ARG B C 1
ATOM 4089 O O . ARG B 1 77 ? -2.582 28.469 25.391 1 88.06 77 ARG B O 1
ATOM 4096 N N . ARG B 1 78 ? -1.155 30.141 25.203 1 88.62 78 ARG B N 1
ATOM 4097 C CA . ARG B 1 78 ? -0.352 29.453 24.203 1 88.62 78 ARG B CA 1
ATOM 4098 C C . ARG B 1 78 ? 0.253 28.172 24.766 1 88.62 78 ARG B C 1
ATOM 4100 O O . ARG B 1 78 ? 0.27 27.125 24.094 1 88.62 78 ARG B O 1
ATOM 4107 N N . ALA B 1 79 ? 0.813 28.297 25.922 1 93.19 79 ALA B N 1
ATOM 4108 C CA . ALA B 1 79 ? 1.427 27.156 26.594 1 93.19 79 ALA B CA 1
ATOM 4109 C C . ALA B 1 79 ? 0.405 26.047 26.828 1 93.19 79 ALA B C 1
ATOM 4111 O O . ALA B 1 79 ? 0.692 24.875 26.594 1 93.19 79 ALA B O 1
ATOM 4112 N N . LYS B 1 80 ? -0.751 26.422 27.297 1 91.75 80 LYS B N 1
ATOM 4113 C CA . LYS B 1 80 ? -1.797 25.438 27.531 1 91.75 80 LYS B CA 1
ATOM 4114 C C . LYS B 1 80 ? -2.172 24.703 26.25 1 91.75 80 LYS B C 1
ATOM 4116 O O . LYS B 1 80 ? -2.357 23.484 26.25 1 91.75 80 LYS B O 1
ATOM 4121 N N . ARG B 1 81 ? -2.229 25.375 25.203 1 88.69 81 ARG B N 1
ATOM 4122 C CA . ARG B 1 81 ? -2.574 24.781 23.922 1 88.69 81 ARG B CA 1
ATOM 4123 C C . ARG B 1 81 ? -1.491 23.828 23.453 1 88.69 81 ARG B C 1
ATOM 4125 O O . ARG B 1 81 ? -1.79 22.797 22.844 1 88.69 81 ARG B O 1
ATOM 4132 N N . GLY B 1 82 ? -0.302 24.172 23.688 1 91.94 82 GLY B N 1
ATOM 4133 C CA . GLY B 1 82 ? 0.806 23.344 23.266 1 91.94 82 GLY B CA 1
ATOM 4134 C C . GLY B 1 82 ? 1.008 22.125 24.156 1 91.94 82 GLY B C 1
ATOM 4135 O O . GLY B 1 82 ? 1.449 21.078 23.688 1 91.94 82 GLY B O 1
ATOM 4136 N N . LEU B 1 83 ? 0.696 22.312 25.391 1 93.5 83 LEU B N 1
ATOM 4137 C CA . LEU B 1 83 ? 1.026 21.297 26.375 1 93.5 83 LEU B CA 1
ATOM 4138 C C . LEU B 1 83 ? -0.133 20.312 26.562 1 93.5 83 LEU B C 1
ATOM 4140 O O . LEU B 1 83 ? 0.075 19.156 26.906 1 93.5 83 LEU B O 1
ATOM 4144 N N . MET B 1 84 ? -1.22 20.797 26.297 1 87.5 84 MET B N 1
ATOM 4145 C CA . MET B 1 84 ? -2.377 19.938 26.562 1 87.5 84 MET B CA 1
ATOM 4146 C C . MET B 1 84 ? -2.785 19.188 25.297 1 87.5 84 MET B C 1
ATOM 4148 O O . MET B 1 84 ? -2.262 19.453 24.219 1 87.5 84 MET B O 1
ATOM 4152 N N . ASP B 1 85 ? -3.545 18.125 25.312 1 66.56 85 ASP B N 1
ATOM 4153 C CA . ASP B 1 85 ? -3.828 17.156 24.266 1 66.56 85 ASP B CA 1
ATOM 4154 C C . ASP B 1 85 ? -4.855 17.703 23.281 1 66.56 85 ASP B C 1
ATOM 4156 O O . ASP B 1 85 ? -5.32 16.969 22.391 1 66.56 85 ASP B O 1
ATOM 4160 N N . ASP B 1 86 ? -5.078 18.969 23.375 1 65.44 86 ASP B N 1
ATOM 4161 C CA . ASP B 1 86 ? -6.129 19.516 22.516 1 65.44 86 ASP B CA 1
ATOM 4162 C C . ASP B 1 86 ? -5.539 20.141 21.25 1 65.44 86 ASP B C 1
ATOM 4164 O O . ASP B 1 86 ? -6.254 20.781 20.484 1 65.44 86 ASP B O 1
ATOM 4168 N N . ASN B 1 87 ? -4.293 20.094 20.969 1 65.56 87 ASN B N 1
ATOM 4169 C CA . ASN B 1 87 ? -3.711 20.875 19.891 1 65.56 87 ASN B CA 1
ATOM 4170 C C . ASN B 1 87 ? -3.514 20.031 18.625 1 65.56 87 ASN B C 1
ATOM 4172 O O . ASN B 1 87 ? -3.291 20.562 17.547 1 65.56 87 ASN B O 1
ATOM 4176 N N . ASP B 1 88 ? -3.854 18.875 18.375 1 82.56 88 ASP B N 1
ATOM 4177 C CA . ASP B 1 88 ? -3.748 17.922 17.281 1 82.56 88 ASP B CA 1
ATOM 4178 C C . ASP B 1 88 ? -2.475 18.172 16.469 1 82.56 88 ASP B C 1
ATOM 4180 O O . ASP B 1 88 ? -2.52 18.25 15.234 1 82.56 88 ASP B O 1
ATOM 4184 N N . ILE B 1 89 ? -1.251 18.469 17.062 1 92.25 89 ILE B N 1
ATOM 4185 C CA . ILE B 1 89 ? 0.066 18.609 16.453 1 92.25 89 ILE B CA 1
ATOM 4186 C C . ILE B 1 89 ? 0.729 17.25 16.344 1 92.25 89 ILE B C 1
ATOM 4188 O O . ILE B 1 89 ? 0.625 16.422 17.25 1 92.25 89 ILE B O 1
ATOM 4192 N N . GLU B 1 90 ? 1.356 17 15.203 1 91.75 90 GLU B N 1
ATOM 4193 C CA . GLU B 1 90 ? 2.023 15.727 15 1 91.75 90 GLU B CA 1
ATOM 4194 C C . GLU B 1 90 ? 3.408 15.914 14.383 1 91.75 90 GLU B C 1
ATOM 4196 O O . GLU B 1 90 ? 3.596 16.766 13.508 1 91.75 90 GLU B O 1
ATOM 4201 N N . MET B 1 91 ? 4.328 15.055 14.867 1 94.62 91 MET B N 1
ATOM 4202 C CA . MET B 1 91 ? 5.68 15.07 14.312 1 94.62 91 MET B CA 1
ATOM 4203 C C . MET B 1 91 ? 5.715 14.391 12.953 1 94.62 91 MET B C 1
ATOM 4205 O O . MET B 1 91 ? 5.242 13.266 12.805 1 94.62 91 MET B O 1
ATOM 4209 N N . LYS B 1 92 ? 6.195 15.078 11.883 1 94 92 LYS B N 1
ATOM 4210 C CA . LYS B 1 92 ? 6.402 14.469 10.57 1 94 92 LYS B CA 1
ATOM 4211 C C . LYS B 1 92 ? 7.785 13.828 10.469 1 94 92 LYS B C 1
ATOM 4213 O O . LYS B 1 92 ? 7.898 12.625 10.211 1 94 92 LYS B O 1
ATOM 4218 N N . TYR B 1 93 ? 8.766 14.656 10.656 1 95.44 93 TYR B N 1
ATOM 4219 C CA . TYR B 1 93 ? 10.141 14.18 10.68 1 95.44 93 TYR B CA 1
ATOM 4220 C C . TYR B 1 93 ? 11.07 15.234 11.266 1 95.44 93 TYR B C 1
ATOM 4222 O O . TYR B 1 93 ? 10.648 16.359 11.547 1 95.44 93 TYR B O 1
ATOM 4230 N N . CYS B 1 94 ? 12.211 14.852 11.617 1 96.75 94 CYS B N 1
ATOM 4231 C CA . CYS B 1 94 ? 13.227 15.758 12.141 1 96.75 94 CYS B CA 1
ATOM 4232 C C . CYS B 1 94 ? 14.578 15.5 11.484 1 96.75 94 CYS B C 1
ATOM 4234 O O . CYS B 1 94 ? 14.766 14.477 10.828 1 96.75 94 CYS B O 1
ATOM 4236 N N . LYS B 1 95 ? 15.406 16.484 11.539 1 94.81 95 LYS B N 1
ATOM 4237 C CA . LYS B 1 95 ? 16.75 16.328 10.992 1 94.81 95 LYS B CA 1
ATOM 4238 C C . LYS B 1 95 ? 17.719 17.328 11.609 1 94.81 95 LYS B C 1
ATOM 4240 O O . LYS B 1 95 ? 17.297 18.312 12.203 1 94.81 95 LYS B O 1
ATOM 4245 N N . THR B 1 96 ? 18.953 16.969 11.523 1 94.31 96 THR B N 1
ATOM 4246 C CA . THR B 1 96 ? 20 17.938 11.828 1 94.31 96 THR B CA 1
ATOM 4247 C C . THR B 1 96 ? 20.281 18.828 10.625 1 94.31 96 THR B C 1
ATOM 4249 O O . THR B 1 96 ? 20.328 18.344 9.484 1 94.31 96 THR B O 1
ATOM 4252 N N . SER B 1 97 ? 20.391 20.062 10.906 1 92.56 97 SER B N 1
ATOM 4253 C CA . SER B 1 97 ? 20.672 21 9.812 1 92.56 97 SER B CA 1
ATOM 4254 C C . SER B 1 97 ? 21.906 20.578 9.023 1 92.56 97 SER B C 1
ATOM 4256 O O . SER B 1 97 ? 22.922 20.203 9.609 1 92.56 97 SER B O 1
ATOM 4258 N N . PRO B 1 98 ? 21.812 20.609 7.723 1 86.81 98 PRO B N 1
ATOM 4259 C CA . PRO B 1 98 ? 22.969 20.234 6.91 1 86.81 98 PRO B CA 1
ATOM 4260 C C . PRO B 1 98 ? 24.109 21.25 6.996 1 86.81 98 PRO B C 1
ATOM 4262 O O . PRO B 1 98 ? 25.266 20.891 6.762 1 86.81 98 PRO B O 1
ATOM 4265 N N . THR B 1 99 ? 23.812 22.453 7.328 1 89.62 99 THR B N 1
ATOM 4266 C CA . THR B 1 99 ? 24.797 23.531 7.301 1 89.62 99 THR B CA 1
ATOM 4267 C C . THR B 1 99 ? 25.391 23.75 8.688 1 89.62 99 THR B C 1
ATOM 4269 O O . THR B 1 99 ? 26.531 24.219 8.812 1 89.62 99 THR B O 1
ATOM 4272 N N . ASP B 1 100 ? 24.609 23.438 9.75 1 92.81 100 ASP B N 1
ATOM 4273 C CA . ASP B 1 100 ? 25.047 23.641 11.125 1 92.81 100 ASP B CA 1
ATOM 4274 C C . ASP B 1 100 ? 24.688 22.438 12 1 92.81 100 ASP B C 1
ATOM 4276 O O . ASP B 1 100 ? 23.531 22.281 12.398 1 92.81 100 ASP B O 1
ATOM 4280 N N . PRO B 1 101 ? 25.625 21.641 12.398 1 91 101 PRO B N 1
ATOM 4281 C CA . PRO B 1 101 ? 25.359 20.422 13.156 1 91 101 PRO B CA 1
ATOM 4282 C C . PRO B 1 101 ? 24.797 20.703 14.547 1 91 101 PRO B C 1
ATOM 4284 O O . PRO B 1 101 ? 24.312 19.797 15.227 1 91 101 PRO B O 1
ATOM 4287 N N . SER B 1 102 ? 24.844 21.906 14.969 1 93.38 102 SER B N 1
ATOM 4288 C CA . SER B 1 102 ? 24.297 22.25 16.281 1 93.38 102 SER B CA 1
ATOM 4289 C C . SER B 1 102 ? 22.859 22.734 16.172 1 93.38 102 SER B C 1
ATOM 4291 O O . SER B 1 102 ? 22.234 23.094 17.172 1 93.38 102 SER B O 1
ATOM 4293 N N . GLU B 1 103 ? 22.328 22.75 14.969 1 96.12 103 GLU B N 1
ATOM 4294 C CA . GLU B 1 103 ? 20.953 23.156 14.727 1 96.12 103 GLU B CA 1
ATOM 4295 C C . GLU B 1 103 ? 20.078 21.953 14.398 1 96.12 103 GLU B C 1
ATOM 4297 O O . GLU B 1 103 ? 20.422 21.125 13.555 1 96.12 103 GLU B O 1
ATOM 4302 N N . TYR B 1 104 ? 18.953 21.922 15.016 1 97.06 104 TYR B N 1
ATOM 4303 C CA . TYR B 1 104 ? 18 20.828 14.852 1 97.06 104 TYR B CA 1
ATOM 4304 C C . TYR B 1 104 ? 16.672 21.328 14.305 1 97.06 104 TYR B C 1
ATOM 4306 O O . TYR B 1 104 ? 16.125 22.312 14.797 1 97.06 104 TYR B O 1
ATOM 4314 N N . LEU B 1 105 ? 16.219 20.703 13.297 1 96.62 105 LEU B N 1
ATOM 4315 C CA . LEU B 1 105 ? 14.977 21.109 12.641 1 96.62 105 LEU B CA 1
ATOM 4316 C C . LEU B 1 105 ? 13.883 20.062 12.859 1 96.62 105 LEU B C 1
ATOM 4318 O O . LEU B 1 105 ? 14.102 18.875 12.648 1 96.62 105 LEU B O 1
ATOM 4322 N N . PHE B 1 106 ? 12.773 20.516 13.32 1 97.12 106 PHE B N 1
ATOM 4323 C CA . PHE B 1 106 ? 11.617 19.656 13.562 1 97.12 106 PHE B CA 1
ATOM 4324 C C . PHE B 1 106 ? 10.445 20.078 12.688 1 97.12 106 PHE B C 1
ATOM 4326 O O . PHE B 1 106 ? 10 21.219 12.742 1 97.12 106 PHE B O 1
ATOM 4333 N N . TYR B 1 107 ? 10.008 19.188 11.898 1 95.56 107 TYR B N 1
ATOM 4334 C CA . TYR B 1 107 ? 8.891 19.438 10.992 1 95.56 107 TYR B CA 1
ATOM 4335 C C . TYR B 1 107 ? 7.609 18.812 11.523 1 95.56 107 TYR B C 1
ATOM 4337 O O . TYR B 1 107 ? 7.516 17.594 11.656 1 95.56 107 TYR B O 1
ATOM 4345 N N . VAL B 1 108 ? 6.652 19.688 11.812 1 95.06 108 VAL B N 1
ATOM 4346 C CA . VAL B 1 108 ? 5.434 19.188 12.438 1 95.06 108 VAL B CA 1
ATOM 4347 C C . VAL B 1 108 ? 4.219 19.609 11.617 1 95.06 108 VAL B C 1
ATOM 4349 O O . VAL B 1 108 ? 4.285 20.578 10.859 1 95.06 108 VAL B O 1
ATOM 4352 N N . ASP B 1 109 ? 3.217 18.812 11.734 1 93.25 109 ASP B N 1
ATOM 4353 C CA . ASP B 1 109 ? 1.92 19.156 11.156 1 93.25 109 ASP B CA 1
ATOM 4354 C C . ASP B 1 109 ? 0.955 19.656 12.227 1 93.25 109 ASP B C 1
ATOM 4356 O O . ASP B 1 109 ? 0.791 19.031 13.273 1 93.25 109 ASP B O 1
ATOM 4360 N N . ASP B 1 110 ? 0.431 20.781 11.969 1 93.31 110 ASP B N 1
ATOM 4361 C CA . ASP B 1 110 ? -0.617 21.328 12.82 1 93.31 110 ASP B CA 1
ATOM 4362 C C . ASP B 1 110 ? -1.99 21.172 12.172 1 93.31 110 ASP B C 1
ATOM 4364 O O . ASP B 1 110 ? -2.244 21.734 11.109 1 93.31 110 ASP B O 1
ATOM 4368 N N . ASP B 1 111 ? -2.838 20.438 12.805 1 92.56 111 ASP B N 1
ATOM 4369 C CA . ASP B 1 111 ? -4.191 20.25 12.289 1 92.56 111 ASP B CA 1
ATOM 4370 C C . ASP B 1 111 ? -5.066 21.469 12.602 1 92.56 111 ASP B C 1
ATOM 4372 O O . ASP B 1 111 ? -5.32 21.766 13.773 1 92.56 111 ASP B O 1
ATOM 4376 N N . ILE B 1 112 ? -5.504 22.047 11.547 1 93.38 112 ILE B N 1
ATOM 4377 C CA . ILE B 1 112 ? -6.281 23.266 11.688 1 93.38 112 ILE B CA 1
ATOM 4378 C C . ILE B 1 112 ? -7.668 23.078 11.078 1 93.38 112 ILE B C 1
ATOM 4380 O O . ILE B 1 112 ? -7.809 22.469 10.023 1 93.38 112 ILE B O 1
ATOM 4384 N N . THR B 1 113 ? -8.641 23.562 11.734 1 94.75 113 THR B N 1
ATOM 4385 C CA . THR B 1 113 ? -10.008 23.531 11.219 1 94.75 113 THR B CA 1
ATOM 4386 C C . THR B 1 113 ? -10.5 24.953 10.938 1 94.75 113 THR B C 1
ATOM 4388 O O . THR B 1 113 ? -10.398 25.828 11.789 1 94.75 113 THR B O 1
ATOM 4391 N N . VAL B 1 114 ? -10.945 25.172 9.789 1 96.25 114 VAL B N 1
ATOM 4392 C CA . VAL B 1 114 ? -11.586 26.438 9.43 1 96.25 114 VAL B CA 1
ATOM 4393 C C . VAL B 1 114 ? -13.086 26.219 9.234 1 96.25 114 VAL B C 1
ATOM 4395 O O . VAL B 1 114 ? -13.5 25.391 8.414 1 96.25 114 VAL B O 1
ATOM 4398 N N . ALA B 1 115 ? -13.836 26.906 9.984 1 96.75 115 ALA B N 1
ATOM 4399 C CA . ALA B 1 115 ? -15.297 26.812 9.906 1 96.75 115 ALA B CA 1
ATOM 4400 C C . ALA B 1 115 ? -15.891 28.047 9.219 1 96.75 115 ALA B C 1
ATOM 4402 O O . ALA B 1 115 ? -15.555 29.172 9.562 1 96.75 115 ALA B O 1
ATOM 4403 N N . ILE B 1 116 ? -16.688 27.766 8.297 1 97.31 116 ILE B N 1
ATOM 4404 C CA . ILE B 1 116 ? -17.328 28.844 7.539 1 97.31 116 ILE B CA 1
ATOM 4405 C C . ILE B 1 116 ? -18.844 28.641 7.531 1 97.31 116 ILE B C 1
ATOM 4407 O O . ILE B 1 116 ? -19.328 27.547 7.281 1 97.31 116 ILE B O 1
ATOM 4411 N N . GLY B 1 117 ? -19.516 29.734 7.809 1 96.12 117 GLY B N 1
ATOM 4412 C CA . GLY B 1 117 ? -20.969 29.688 7.715 1 96.12 117 GLY B CA 1
ATOM 4413 C C . GLY B 1 117 ? -21.641 29.328 9.023 1 96.12 117 GLY B C 1
ATOM 4414 O O . GLY B 1 117 ? -21.062 29.516 10.102 1 96.12 117 GLY B O 1
ATOM 4415 N N . GLY B 1 118 ? -22.938 28.891 8.906 1 93.38 118 GLY B N 1
ATOM 4416 C CA . GLY B 1 118 ? -23.734 28.656 10.094 1 93.38 118 GLY B CA 1
ATOM 4417 C C . GLY B 1 118 ? -24.125 29.922 10.82 1 93.38 118 GLY B C 1
ATOM 4418 O O . GLY B 1 118 ? -24.609 30.875 10.195 1 93.38 118 GLY B O 1
ATOM 4419 N N . GLU B 1 119 ? -23.875 29.891 12.133 1 91.38 119 GLU B N 1
ATOM 4420 C CA . GLU B 1 119 ? -24.234 31.062 12.938 1 91.38 119 GLU B CA 1
ATOM 4421 C C . GLU B 1 119 ? -23.125 32.125 12.914 1 91.38 119 GLU B C 1
ATOM 4423 O O . GLU B 1 119 ? -23.297 33.219 13.453 1 91.38 119 GLU B O 1
ATOM 4428 N N . ARG B 1 120 ? -22.125 31.75 12.164 1 90.5 120 ARG B N 1
ATOM 4429 C CA . ARG B 1 120 ? -20.953 32.625 12.188 1 90.5 120 ARG B CA 1
ATOM 4430 C C . ARG B 1 120 ? -21 33.625 11.039 1 90.5 120 ARG B C 1
ATOM 4432 O O . ARG B 1 120 ? -21.281 33.25 9.898 1 90.5 120 ARG B O 1
ATOM 4439 N N . SER B 1 121 ? -20.75 34.844 11.32 1 90 121 SER B N 1
ATOM 4440 C CA . SER B 1 121 ? -20.719 35.875 10.297 1 90 121 SER B CA 1
ATOM 4441 C C . SER B 1 121 ? -19.344 35.938 9.609 1 90 121 SER B C 1
ATOM 4443 O O . SER B 1 121 ? -19.219 36.5 8.516 1 90 121 SER B O 1
ATOM 4445 N N . LYS B 1 122 ? -18.359 35.469 10.273 1 94.62 122 LYS B N 1
ATOM 4446 C CA . LYS B 1 122 ? -17.016 35.375 9.719 1 94.62 122 LYS B CA 1
ATOM 4447 C C . LYS B 1 122 ? -16.406 34 9.961 1 94.62 122 LYS B C 1
ATOM 4449 O O . LYS B 1 122 ? -16.781 33.312 10.898 1 94.62 122 LYS B O 1
ATOM 4454 N N . PRO B 1 123 ? -15.492 33.594 9.148 1 96.44 123 PRO B N 1
ATOM 4455 C CA . PRO B 1 123 ? -14.852 32.312 9.352 1 96.44 123 PRO B CA 1
ATOM 4456 C C . PRO B 1 123 ? -14.094 32.219 10.672 1 96.44 123 PRO B C 1
ATOM 4458 O O . PRO B 1 123 ? -13.578 33.219 11.164 1 96.44 123 PRO B O 1
ATOM 4461 N N . LYS B 1 124 ? -14.109 31.094 11.227 1 95.12 124 LYS B N 1
ATOM 4462 C CA . LYS B 1 124 ? -13.383 30.812 12.461 1 95.12 124 LYS B CA 1
ATOM 4463 C C . LYS B 1 124 ? -12.281 29.797 12.234 1 95.12 124 LYS B C 1
ATOM 4465 O O . LYS B 1 124 ? -12.477 28.812 11.516 1 95.12 124 LYS B O 1
ATOM 4470 N N . CYS B 1 125 ? -11.172 30.047 12.766 1 93.75 125 CYS B N 1
ATOM 4471 C CA . CYS B 1 125 ? -10.023 29.156 12.641 1 93.75 125 CYS B CA 1
ATOM 4472 C C . CYS B 1 125 ? -9.57 28.641 14 1 93.75 125 CYS B C 1
ATOM 4474 O O . CYS B 1 125 ? -9.586 29.391 14.984 1 93.75 125 CYS B O 1
ATOM 4476 N N . SER B 1 126 ? -9.133 27.422 14.086 1 89.62 126 SER B N 1
ATOM 4477 C CA . SER B 1 126 ? -8.758 26.797 15.344 1 89.62 126 SER B CA 1
ATOM 4478 C C . SER B 1 126 ? -7.312 27.125 15.711 1 89.62 126 SER B C 1
ATOM 4480 O O . SER B 1 126 ? -6.84 26.734 16.781 1 89.62 126 SER B O 1
ATOM 4482 N N . CYS B 1 127 ? -6.633 27.875 14.867 1 85.88 127 CYS B N 1
ATOM 4483 C CA . CYS B 1 127 ? -5.219 28.125 15.109 1 85.88 127 CYS B CA 1
ATOM 4484 C C . CYS B 1 127 ? -5.035 29.109 16.266 1 85.88 127 CYS B C 1
ATOM 4486 O O . CYS B 1 127 ? -3.953 29.188 16.859 1 85.88 127 CYS B O 1
ATOM 4488 N N . GLY B 1 128 ? -6.066 29.906 16.609 1 78.31 128 GLY B N 1
ATOM 4489 C CA . GLY B 1 128 ? -6 30.812 17.734 1 78.31 128 GLY B CA 1
ATOM 4490 C C . GLY B 1 128 ? -5.633 32.219 17.344 1 78.31 128 GLY B C 1
ATOM 4491 O O . GLY B 1 128 ? -5.68 33.156 18.172 1 78.31 128 GLY B O 1
ATOM 4492 N N . LEU B 1 129 ? -5.297 32.438 16.125 1 79.44 129 LEU B N 1
ATOM 4493 C CA . LEU B 1 129 ? -4.844 33.75 15.719 1 79.44 129 LEU B CA 1
ATOM 4494 C C . LEU B 1 129 ? -5.996 34.562 15.133 1 79.44 129 LEU B C 1
ATOM 4496 O O . LEU B 1 129 ? -5.855 35.781 14.898 1 79.44 129 LEU B O 1
ATOM 4500 N N . ASN B 1 130 ? -7.043 33.875 14.867 1 83.75 130 ASN B N 1
ATOM 4501 C CA . ASN B 1 130 ? -8.219 34.562 14.336 1 83.75 130 ASN B CA 1
ATOM 4502 C C . ASN B 1 130 ? -9.031 35.219 15.453 1 83.75 130 ASN B C 1
ATOM 4504 O O . ASN B 1 130 ? -10.172 34.844 15.703 1 83.75 130 ASN B O 1
ATOM 4508 N N . GLU B 1 131 ? -8.359 36.094 16.188 1 77.88 131 GLU B N 1
ATOM 4509 C CA . GLU B 1 131 ? -9 36.844 17.281 1 77.88 131 GLU B CA 1
ATOM 4510 C C . GLU B 1 131 ? -8.953 38.344 17.016 1 77.88 131 GLU B C 1
ATOM 4512 O O . GLU B 1 131 ? -8.148 38.812 16.219 1 77.88 131 GLU B O 1
ATOM 4517 N N . GLY B 1 132 ? -9.859 39.125 17.625 1 80.94 132 GLY B N 1
ATOM 4518 C CA . GLY B 1 132 ? -9.867 40.594 17.547 1 80.94 132 GLY B CA 1
ATOM 4519 C C . GLY B 1 132 ? -10.305 41.125 16.203 1 80.94 132 GLY B C 1
ATOM 4520 O O . GLY B 1 132 ? -9.852 42.156 15.758 1 80.94 132 GLY B O 1
ATOM 4521 N N . GLY B 1 133 ? -11 40.312 15.453 1 87.5 133 GLY B N 1
ATOM 4522 C CA . GLY B 1 133 ? -11.539 40.781 14.18 1 87.5 133 GLY B CA 1
ATOM 4523 C C . GLY B 1 133 ? -10.531 40.719 13.047 1 87.5 133 GLY B C 1
ATOM 4524 O O . GLY B 1 133 ? -10.633 41.469 12.078 1 87.5 133 GLY B O 1
ATOM 4525 N N . LYS B 1 134 ? -9.492 39.969 13.172 1 92.62 134 LYS B N 1
ATOM 4526 C CA . LYS B 1 134 ? -8.469 39.812 12.141 1 92.62 134 LYS B CA 1
ATOM 4527 C C . LYS B 1 134 ? -8.414 38.344 11.664 1 92.62 134 LYS B C 1
ATOM 4529 O O . LYS B 1 134 ? -8.43 37.438 12.469 1 92.62 134 LYS B O 1
ATOM 4534 N N . ALA B 1 135 ? -8.398 38.188 10.383 1 94.75 135 ALA B N 1
ATOM 4535 C CA . ALA B 1 135 ? -8.289 36.875 9.805 1 94.75 135 ALA B CA 1
ATOM 4536 C C . ALA B 1 135 ? -6.855 36.344 9.891 1 94.75 135 ALA B C 1
ATOM 4538 O O . ALA B 1 135 ? -5.906 37.125 9.914 1 94.75 135 ALA B O 1
ATOM 4539 N N . CYS B 1 136 ? -6.715 35.125 10.086 1 92.38 136 CYS B N 1
ATOM 4540 C CA . CYS B 1 136 ? -5.398 34.5 10.094 1 92.38 136 CYS B CA 1
ATOM 4541 C C . CYS B 1 136 ? -5 34.031 8.703 1 92.38 136 CYS B C 1
ATOM 4543 O O . CYS B 1 136 ? -5.777 34.156 7.754 1 92.38 136 CYS B O 1
ATOM 4545 N N . LYS B 1 137 ? -3.785 33.594 8.492 1 92.38 137 LYS B N 1
ATOM 4546 C CA . LYS B 1 137 ? -3.285 33.156 7.191 1 92.38 137 LYS B CA 1
ATOM 4547 C C . LYS B 1 137 ? -4.129 32.031 6.629 1 92.38 137 LYS B C 1
ATOM 4549 O O . LYS B 1 137 ? -4.305 31.922 5.414 1 92.38 137 LYS B O 1
ATOM 4554 N N . HIS B 1 138 ? -4.691 31.109 7.488 1 94.94 138 HIS B N 1
ATOM 4555 C CA . HIS B 1 138 ? -5.488 29.969 7.055 1 94.94 138 HIS B CA 1
ATOM 4556 C C . HIS B 1 138 ? -6.781 30.422 6.391 1 94.94 138 HIS B C 1
ATOM 4558 O O . HIS B 1 138 ? -7.199 29.859 5.379 1 94.94 138 HIS B O 1
ATOM 4564 N N . ILE B 1 139 ? -7.336 31.406 7.004 1 96.25 139 ILE B N 1
ATOM 4565 C CA . ILE B 1 139 ? -8.578 31.953 6.453 1 96.25 139 ILE B CA 1
ATOM 4566 C C . ILE B 1 139 ? -8.305 32.594 5.094 1 96.25 139 ILE B C 1
ATOM 4568 O O . ILE B 1 139 ? -9.039 32.344 4.133 1 96.25 139 ILE B O 1
ATOM 4572 N N . PHE B 1 140 ? -7.27 33.375 5.012 1 95.75 140 PHE B N 1
ATOM 4573 C CA . PHE B 1 140 ? -6.926 34 3.738 1 95.75 140 PHE B CA 1
ATOM 4574 C C . PHE B 1 140 ? -6.609 32.938 2.689 1 95.75 140 PHE B C 1
ATOM 4576 O O . PHE B 1 140 ? -6.977 33.062 1.522 1 95.75 140 PHE B O 1
ATOM 4583 N N . TRP B 1 141 ? -5.883 31.906 3.102 1 95.81 141 TRP B N 1
ATOM 4584 C CA . TRP B 1 141 ? -5.594 30.781 2.219 1 95.81 141 TRP B CA 1
ATOM 4585 C C . TRP B 1 141 ? -6.883 30.156 1.693 1 95.81 141 TRP B C 1
ATOM 4587 O O . TRP B 1 141 ? -7.004 29.891 0.496 1 95.81 141 TRP B O 1
ATOM 4597 N N . MET B 1 142 ? -7.816 29.906 2.553 1 95.75 142 MET B N 1
ATOM 4598 C CA . MET B 1 142 ? -9.102 29.328 2.197 1 95.75 142 MET B CA 1
ATOM 4599 C C . MET B 1 142 ? -9.852 30.219 1.208 1 95.75 142 MET B C 1
ATOM 4601 O O . MET B 1 142 ? -10.414 29.719 0.229 1 95.75 142 MET B O 1
ATOM 4605 N N . LEU B 1 143 ? -9.867 31.469 1.497 1 95.88 143 LEU B N 1
ATOM 4606 C CA . LEU B 1 143 ? -10.578 32.406 0.636 1 95.88 143 LEU B CA 1
ATOM 4607 C C . LEU B 1 143 ? -9.969 32.438 -0.761 1 95.88 143 LEU B C 1
ATOM 4609 O O . LEU B 1 143 ? -10.688 32.5 -1.758 1 95.88 143 LEU B O 1
ATOM 4613 N N . ASP B 1 144 ? -8.664 32.406 -0.805 1 95.56 144 ASP B N 1
ATOM 4614 C CA . ASP B 1 144 ? -7.973 32.375 -2.09 1 95.56 144 ASP B CA 1
ATOM 4615 C C . ASP B 1 144 ? -8.406 31.156 -2.914 1 95.56 144 ASP B C 1
ATOM 4617 O O . ASP B 1 144 ? -8.641 31.281 -4.117 1 95.56 144 ASP B O 1
ATOM 4621 N N . HIS B 1 145 ? -8.445 29.969 -2.316 1 94.94 145 HIS B N 1
ATOM 4622 C CA . HIS B 1 145 ? -8.844 28.75 -3 1 94.94 145 HIS B CA 1
ATOM 4623 C C . HIS B 1 145 ? -10.305 28.797 -3.422 1 94.94 145 HIS B C 1
ATOM 4625 O O . HIS B 1 145 ? -10.656 28.359 -4.52 1 94.94 145 HIS B O 1
ATOM 4631 N N . LEU B 1 146 ? -11.156 29.344 -2.578 1 94.38 146 LEU B N 1
ATOM 4632 C CA . LEU B 1 146 ? -12.562 29.484 -2.93 1 94.38 146 LEU B CA 1
ATOM 4633 C C . LEU B 1 146 ? -12.742 30.422 -4.109 1 94.38 146 LEU B C 1
ATOM 4635 O O . LEU B 1 146 ? -13.594 30.203 -4.969 1 94.38 146 LEU B O 1
ATOM 4639 N N . ALA B 1 147 ? -11.938 31.406 -4.117 1 94.19 147 ALA B N 1
ATOM 4640 C CA . ALA B 1 147 ? -12.016 32.406 -5.16 1 94.19 147 ALA B CA 1
ATOM 4641 C C . ALA B 1 147 ? -11.734 31.828 -6.535 1 94.19 147 ALA B C 1
ATOM 4643 O O . ALA B 1 147 ? -12.188 32.344 -7.555 1 94.19 147 ALA B O 1
ATOM 4644 N N . THR B 1 148 ? -10.938 30.781 -6.609 1 92.88 148 THR B N 1
ATOM 4645 C CA . THR B 1 148 ? -10.633 30.156 -7.887 1 92.88 148 THR B CA 1
ATOM 4646 C C . THR B 1 148 ? -11.898 29.594 -8.531 1 92.88 148 THR B C 1
ATOM 4648 O O . THR B 1 148 ? -11.938 29.375 -9.742 1 92.88 148 THR B O 1
ATOM 4651 N N . GLY B 1 149 ? -12.891 29.297 -7.746 1 87.94 149 GLY B N 1
ATOM 4652 C CA . GLY B 1 149 ? -14.148 28.766 -8.258 1 87.94 149 GLY B CA 1
ATOM 4653 C C . GLY B 1 149 ? -15.086 29.844 -8.758 1 87.94 149 GLY B C 1
ATOM 4654 O O . GLY B 1 149 ? -16.156 29.547 -9.281 1 87.94 149 GLY B O 1
ATOM 4655 N N . ALA B 1 150 ? -14.719 31.016 -8.578 1 85.75 150 ALA B N 1
ATOM 4656 C CA . ALA B 1 150 ? -15.539 32.156 -9.016 1 85.75 150 ALA B CA 1
ATOM 4657 C C . ALA B 1 150 ? -15.539 32.25 -10.539 1 85.75 150 ALA B C 1
ATOM 4659 O O . ALA B 1 150 ? -14.641 31.75 -11.203 1 85.75 150 ALA B O 1
ATOM 4660 N N . PRO B 1 151 ? -16.562 32.844 -11.055 1 85.44 151 PRO B N 1
ATOM 4661 C CA . PRO B 1 151 ? -16.609 33.094 -12.5 1 85.44 151 PRO B CA 1
ATOM 4662 C C . PRO B 1 151 ? -15.422 33.875 -13.016 1 85.44 151 PRO B C 1
ATOM 4664 O O . PRO B 1 151 ? -14.836 34.656 -12.273 1 85.44 151 PRO B O 1
ATOM 4667 N N . GLY B 1 152 ? -15.102 33.719 -14.266 1 86 152 GLY B N 1
ATOM 4668 C CA . GLY B 1 152 ? -13.938 34.312 -14.898 1 86 152 GLY B CA 1
ATOM 4669 C C . GLY B 1 152 ? -13.945 35.844 -14.812 1 86 152 GLY B C 1
ATOM 4670 O O . GLY B 1 152 ? -12.898 36.469 -14.617 1 86 152 GLY B O 1
ATOM 4671 N N . ASP B 1 153 ? -15.07 36.469 -14.875 1 86.5 153 ASP B N 1
ATOM 4672 C CA . ASP B 1 153 ? -15.188 37.906 -14.836 1 86.5 153 ASP B CA 1
ATOM 4673 C C . ASP B 1 153 ? -14.781 38.469 -13.469 1 86.5 153 ASP B C 1
ATOM 4675 O O . ASP B 1 153 ? -14.25 39.562 -13.375 1 86.5 153 ASP B O 1
ATOM 4679 N N . ILE B 1 154 ? -14.945 37.656 -12.516 1 82.94 154 ILE B N 1
ATOM 4680 C CA . ILE B 1 154 ? -14.57 38.062 -11.164 1 82.94 154 ILE B CA 1
ATOM 4681 C C . ILE B 1 154 ? -13.078 37.812 -10.945 1 82.94 154 ILE B C 1
ATOM 4683 O O . ILE B 1 154 ? -12.367 38.656 -10.422 1 82.94 154 ILE B O 1
ATOM 4687 N N . LYS B 1 155 ? -12.594 36.719 -11.398 1 88.69 155 LYS B N 1
ATOM 4688 C CA . LYS B 1 155 ? -11.219 36.281 -11.164 1 88.69 155 LYS B CA 1
ATOM 4689 C C . LYS B 1 155 ? -10.227 37.219 -11.852 1 88.69 155 LYS B C 1
ATOM 4691 O O . LYS B 1 155 ? -9.086 37.344 -11.414 1 88.69 155 LYS B O 1
ATOM 4696 N N . SER B 1 156 ? -10.711 37.875 -12.891 1 89.44 156 SER B N 1
ATOM 4697 C CA . SER B 1 156 ? -9.82 38.719 -13.672 1 89.44 156 SER B CA 1
ATOM 4698 C C . SER B 1 156 ? -9.664 40.094 -13.023 1 89.44 156 SER B C 1
ATOM 4700 O O . SER B 1 156 ? -8.758 40.844 -13.375 1 89.44 156 SER B O 1
ATOM 4702 N N . GLN B 1 157 ? -10.43 40.406 -12.016 1 90.44 157 GLN B N 1
ATOM 4703 C CA . GLN B 1 157 ? -10.367 41.688 -11.312 1 90.44 157 GLN B CA 1
ATOM 4704 C C . GLN B 1 157 ? -9.383 41.625 -10.141 1 90.44 157 GLN B C 1
ATOM 4706 O O . GLN B 1 157 ? -8.898 40.562 -9.797 1 90.44 157 GLN B O 1
ATOM 4711 N N . THR B 1 158 ? -9.102 42.781 -9.734 1 93.69 158 THR B N 1
ATOM 4712 C CA . THR B 1 158 ? -8.398 42.844 -8.461 1 93.69 158 THR B CA 1
ATOM 4713 C C . THR B 1 158 ? -9.352 42.594 -7.297 1 93.69 158 THR B C 1
ATOM 4715 O O . THR B 1 158 ? -10.266 43.375 -7.062 1 93.69 158 THR B O 1
ATOM 4718 N N . LEU B 1 159 ? -9.125 41.562 -6.605 1 95 159 LEU B N 1
ATOM 4719 C CA . LEU B 1 159 ? -10.055 41.125 -5.586 1 95 159 LEU B CA 1
ATOM 4720 C C . LEU B 1 159 ? -9.836 41.844 -4.27 1 95 159 LEU B C 1
ATOM 4722 O O . LEU B 1 159 ? -8.703 42.219 -3.939 1 95 159 LEU B O 1
ATOM 4726 N N . GLN B 1 160 ? -10.977 42.062 -3.578 1 95.12 160 GLN B N 1
ATOM 4727 C CA . GLN B 1 160 ? -10.945 42.688 -2.264 1 95.12 160 GLN B CA 1
ATOM 4728 C C . GLN B 1 160 ? -11.297 41.719 -1.164 1 95.12 160 GLN B C 1
ATOM 4730 O O . GLN B 1 160 ? -12.211 40.906 -1.32 1 95.12 160 GLN B O 1
ATOM 4735 N N . LEU B 1 161 ? -10.492 41.781 -0.095 1 95.69 161 LEU B N 1
ATOM 4736 C CA . LEU B 1 161 ? -10.719 40.906 1.056 1 95.69 161 LEU B CA 1
ATOM 4737 C C . LEU B 1 161 ? -11.078 41.719 2.291 1 95.69 161 LEU B C 1
ATOM 4739 O O . LEU B 1 161 ? -10.609 42.875 2.455 1 95.69 161 LEU B O 1
ATOM 4743 N N . ALA B 1 162 ? -11.992 41.219 3.057 1 95.62 162 ALA B N 1
ATOM 4744 C CA . ALA B 1 162 ? -12.25 41.812 4.359 1 95.62 162 ALA B CA 1
ATOM 4745 C C . ALA B 1 162 ? -11.141 41.469 5.352 1 95.62 162 ALA B C 1
ATOM 4747 O O . ALA B 1 162 ? -10.609 40.375 5.336 1 95.62 162 ALA B O 1
ATOM 4748 N N . ARG B 1 163 ? -10.875 42.312 6.258 1 94.38 163 ARG B N 1
ATOM 4749 C CA . ARG B 1 163 ? -9.805 42.188 7.238 1 94.38 163 ARG B CA 1
ATOM 4750 C C . ARG B 1 163 ? -10.039 40.938 8.117 1 94.38 163 ARG B C 1
ATOM 4752 O O . ARG B 1 163 ? -9.086 40.312 8.57 1 94.38 163 ARG B O 1
ATOM 4759 N N . ASP B 1 164 ? -11.281 40.656 8.344 1 94.94 164 ASP B N 1
ATOM 4760 C CA . ASP B 1 164 ? -11.617 39.531 9.219 1 94.94 164 ASP B CA 1
ATOM 4761 C C . ASP B 1 164 ? -12.008 38.312 8.406 1 94.94 164 ASP B C 1
ATOM 4763 O O . ASP B 1 164 ? -12.438 37.281 8.969 1 94.94 164 ASP B O 1
ATOM 4767 N N . GLY B 1 165 ? -11.93 38.375 7.117 1 95.81 165 GLY B N 1
ATOM 4768 C CA . GLY B 1 165 ? -12.219 37.25 6.25 1 95.81 165 GLY B CA 1
ATOM 4769 C C . GLY B 1 165 ? -13.703 37.031 6.012 1 95.81 165 GLY B C 1
ATOM 4770 O O . GLY B 1 165 ? -14.109 36 5.453 1 95.81 165 GLY B O 1
ATOM 4771 N N . SER B 1 166 ? -14.523 38 6.375 1 95.62 166 SER B N 1
ATOM 4772 C CA . SER B 1 166 ? -15.977 37.844 6.324 1 95.62 166 SER B CA 1
ATOM 4773 C C . SER B 1 166 ? -16.5 38 4.898 1 95.62 166 SER B C 1
ATOM 4775 O O . SER B 1 166 ? -17.625 37.625 4.602 1 95.62 166 SER B O 1
ATOM 4777 N N . SER B 1 167 ? -15.617 38.531 4.055 1 94.56 167 SER B N 1
ATOM 4778 C CA . SER B 1 167 ? -16.125 38.688 2.691 1 94.56 167 SER B CA 1
ATOM 4779 C C . SER B 1 167 ? -14.977 38.719 1.683 1 94.56 167 SER B C 1
ATOM 4781 O O . SER B 1 167 ? -13.844 39.062 2.021 1 94.56 167 SER B O 1
ATOM 4783 N N . LEU B 1 168 ? -15.211 38.25 0.522 1 93.38 168 LEU B N 1
ATOM 4784 C CA . LEU B 1 168 ? -14.414 38.312 -0.698 1 93.38 168 LEU B CA 1
ATOM 4785 C C . LEU B 1 168 ? -15.195 38.969 -1.824 1 93.38 168 LEU B C 1
ATOM 4787 O O . LEU B 1 168 ? -16.203 38.438 -2.297 1 93.38 168 LEU B O 1
ATOM 4791 N N . GLN B 1 169 ? -14.758 40.125 -2.232 1 91.62 169 GLN B N 1
ATOM 4792 C CA . GLN B 1 169 ? -15.5 40.938 -3.203 1 91.62 169 GLN B CA 1
ATOM 4793 C C . GLN B 1 169 ? -16.938 41.156 -2.744 1 91.62 169 GLN B C 1
ATOM 4795 O O . GLN B 1 169 ? -17.891 40.938 -3.504 1 91.62 169 GLN B O 1
ATOM 4800 N N . ASN B 1 170 ? -17.047 41.344 -1.434 1 89.5 170 ASN B N 1
ATOM 4801 C CA . ASN B 1 170 ? -18.297 41.688 -0.774 1 89.5 170 ASN B CA 1
ATOM 4802 C C . ASN B 1 170 ? -19.25 40.5 -0.749 1 89.5 170 ASN B C 1
ATOM 4804 O O . ASN B 1 170 ? -20.469 40.656 -0.614 1 89.5 170 ASN B O 1
ATOM 4808 N N . ILE B 1 171 ? -18.766 39.375 -0.955 1 92.25 171 ILE B N 1
ATOM 4809 C CA . ILE B 1 171 ? -19.562 38.156 -0.867 1 92.25 171 ILE B CA 1
ATOM 4810 C C . ILE B 1 171 ? -19.062 37.312 0.303 1 92.25 171 ILE B C 1
ATOM 4812 O O . ILE B 1 171 ? -17.875 36.969 0.377 1 92.25 171 ILE B O 1
ATOM 4816 N N . PRO B 1 172 ? -19.984 37 1.156 1 95.25 172 PRO B N 1
ATOM 4817 C CA . PRO B 1 172 ? -19.578 36.094 2.232 1 95.25 172 PRO B CA 1
ATOM 4818 C C . PRO B 1 172 ? -19.156 34.719 1.722 1 95.25 172 PRO B C 1
ATOM 4820 O O . PRO B 1 172 ? -19.828 34.156 0.845 1 95.25 172 PRO B O 1
ATOM 4823 N N . PRO B 1 173 ? -18.109 34.188 2.252 1 95.69 173 PRO B N 1
ATOM 4824 C CA . PRO B 1 173 ? -17.625 32.875 1.777 1 95.69 173 PRO B CA 1
ATOM 4825 C C . PRO B 1 173 ? -18.703 31.797 1.893 1 95.69 173 PRO B C 1
ATOM 4827 O O . PRO B 1 173 ? -18.797 30.922 1.023 1 95.69 173 PRO B O 1
ATOM 4830 N N . ALA B 1 174 ? -19.469 31.812 2.941 1 95.56 174 ALA B N 1
ATOM 4831 C CA . ALA B 1 174 ? -20.531 30.828 3.117 1 95.56 174 ALA B CA 1
ATOM 4832 C C . ALA B 1 174 ? -21.516 30.875 1.959 1 95.56 174 ALA B C 1
ATOM 4834 O O . ALA B 1 174 ? -22.016 29.828 1.517 1 95.56 174 ALA B O 1
ATOM 4835 N N . LYS B 1 175 ? -21.844 32 1.555 1 93.44 175 LYS B N 1
ATOM 4836 C CA . LYS B 1 175 ? -22.75 32.156 0.425 1 93.44 175 LYS B CA 1
ATOM 4837 C C . LYS B 1 175 ? -22.141 31.625 -0.862 1 93.44 175 LYS B C 1
ATOM 4839 O O . LYS B 1 175 ? -22.828 31 -1.671 1 93.44 175 LYS B O 1
ATOM 4844 N N . MET B 1 176 ? -20.875 31.891 -1.064 1 92.19 176 MET B N 1
ATOM 4845 C CA . MET B 1 176 ? -20.172 31.375 -2.236 1 92.19 176 MET B CA 1
ATOM 4846 C C . MET B 1 176 ? -20.25 29.859 -2.293 1 92.19 176 MET B C 1
ATOM 4848 O O . MET B 1 176 ? -20.578 29.297 -3.336 1 92.19 176 MET B O 1
ATOM 4852 N N . ILE B 1 177 ? -19.969 29.203 -1.177 1 95.19 177 ILE B N 1
ATOM 4853 C CA . ILE B 1 177 ? -19.984 27.75 -1.091 1 95.19 177 ILE B CA 1
ATOM 4854 C C . ILE B 1 177 ? -21.406 27.234 -1.294 1 95.19 177 ILE B C 1
ATOM 4856 O O . ILE B 1 177 ? -21.609 26.234 -1.999 1 95.19 177 ILE B O 1
ATOM 4860 N N . GLY B 1 178 ? -22.328 27.906 -0.638 1 93.12 178 GLY B N 1
ATOM 4861 C CA . GLY B 1 178 ? -23.719 27.5 -0.767 1 93.12 178 GLY B CA 1
ATOM 4862 C C . GLY B 1 178 ? -24.234 27.562 -2.195 1 93.12 178 GLY B C 1
ATOM 4863 O O . GLY B 1 178 ? -24.969 26.672 -2.633 1 93.12 178 GLY B O 1
ATOM 4864 N N . GLU B 1 179 ? -23.859 28.547 -2.895 1 90.81 179 GLU B N 1
ATOM 4865 C CA . GLU B 1 179 ? -24.297 28.719 -4.273 1 90.81 179 GLU B CA 1
ATOM 4866 C C . GLU B 1 179 ? -23.641 27.703 -5.195 1 90.81 179 GLU B C 1
ATOM 4868 O O . GLU B 1 179 ? -24.266 27.172 -6.105 1 90.81 179 GLU B O 1
ATOM 4873 N N . MET B 1 180 ? -22.438 27.484 -5.004 1 90.38 180 MET B N 1
ATOM 4874 C CA . MET B 1 180 ? -21.703 26.516 -5.812 1 90.38 180 MET B CA 1
ATOM 4875 C C . MET B 1 180 ? -22.062 25.078 -5.418 1 90.38 180 MET B C 1
ATOM 4877 O O . MET B 1 180 ? -22.156 24.203 -6.273 1 90.38 180 MET B O 1
ATOM 4881 N N . GLY B 1 181 ? -22.344 24.906 -4.125 1 92.69 181 GLY B N 1
ATOM 4882 C CA . GLY B 1 181 ? -22.5 23.578 -3.553 1 92.69 181 GLY B CA 1
ATOM 4883 C C . GLY B 1 181 ? -21.188 22.984 -3.064 1 92.69 181 GLY B C 1
ATOM 4884 O O . GLY B 1 181 ? -20.203 22.984 -3.787 1 92.69 181 GLY B O 1
ATOM 4885 N N . MET B 1 182 ? -21.219 22.516 -1.886 1 93.62 182 MET B N 1
ATOM 4886 C CA . MET B 1 182 ? -20 21.984 -1.263 1 93.62 182 MET B CA 1
ATOM 4887 C C . MET B 1 182 ? -19.391 20.875 -2.117 1 93.62 182 MET B C 1
ATOM 4889 O O . MET B 1 182 ? -18.172 20.781 -2.252 1 93.62 182 MET B O 1
ATOM 4893 N N . GLU B 1 183 ? -20.203 19.969 -2.727 1 93.44 183 GLU B N 1
ATOM 4894 C CA . GLU B 1 183 ? -19.734 18.875 -3.574 1 93.44 183 GLU B CA 1
ATOM 4895 C C . GLU B 1 183 ? -18.984 19.422 -4.789 1 93.44 183 GLU B C 1
ATOM 4897 O O . GLU B 1 183 ? -17.938 18.875 -5.164 1 93.44 183 GLU B O 1
ATOM 4902 N N . ASN B 1 184 ? -19.469 20.422 -5.336 1 94.06 184 ASN B N 1
ATOM 4903 C CA . ASN B 1 184 ? -18.844 21.016 -6.508 1 94.06 184 ASN B CA 1
ATOM 4904 C C . ASN B 1 184 ? -17.547 21.734 -6.152 1 94.06 184 ASN B C 1
ATOM 4906 O O . ASN B 1 184 ? -16.578 21.703 -6.926 1 94.06 184 ASN B O 1
ATOM 4910 N N . VAL B 1 185 ? -17.578 22.391 -4.988 1 94.75 185 VAL B N 1
ATOM 4911 C CA . VAL B 1 185 ? -16.359 23.047 -4.512 1 94.75 185 VAL B CA 1
ATOM 4912 C C . VAL B 1 185 ? -15.258 22 -4.32 1 94.75 185 VAL B C 1
ATOM 4914 O O . VAL B 1 185 ? -14.141 22.172 -4.82 1 94.75 185 VAL B O 1
ATOM 4917 N N . ALA B 1 186 ? -15.625 20.969 -3.617 1 95.25 186 ALA B N 1
ATOM 4918 C CA . ALA B 1 186 ? -14.664 19.906 -3.342 1 95.25 186 ALA B CA 1
ATOM 4919 C C . ALA B 1 186 ? -14.148 19.266 -4.633 1 95.25 186 ALA B C 1
ATOM 4921 O O . ALA B 1 186 ? -12.945 19.062 -4.793 1 95.25 186 ALA B O 1
ATOM 4922 N N . ARG B 1 187 ? -15 18.984 -5.559 1 92.94 187 ARG B N 1
ATOM 4923 C CA . ARG B 1 187 ? -14.633 18.391 -6.84 1 92.94 187 ARG B CA 1
ATOM 4924 C C . ARG B 1 187 ? -13.742 19.328 -7.648 1 92.94 187 ARG B C 1
ATOM 4926 O O . ARG B 1 187 ? -12.727 18.906 -8.195 1 92.94 187 ARG B O 1
ATOM 4933 N N . GLY B 1 188 ? -14.148 20.562 -7.738 1 92.56 188 GLY B N 1
ATOM 4934 C CA . GLY B 1 188 ? -13.406 21.531 -8.516 1 92.56 188 GLY B CA 1
ATOM 4935 C C . GLY B 1 188 ? -11.992 21.75 -8 1 92.56 188 GLY B C 1
ATOM 4936 O O . GLY B 1 188 ? -11.07 21.984 -8.789 1 92.56 188 GLY B O 1
ATOM 4937 N N . LEU B 1 189 ? -11.805 21.703 -6.711 1 93.94 189 LEU B N 1
ATOM 4938 C CA . LEU B 1 189 ? -10.508 21.922 -6.094 1 93.94 189 LEU B CA 1
ATOM 4939 C C . LEU B 1 189 ? -9.82 20.594 -5.77 1 93.94 189 LEU B C 1
ATOM 4941 O O . LEU B 1 189 ? -8.75 20.578 -5.16 1 93.94 189 LEU B O 1
ATOM 4945 N N . ALA B 1 190 ? -10.484 19.438 -6.121 1 92.06 190 ALA B N 1
ATOM 4946 C CA . ALA B 1 190 ? -9.992 18.094 -5.902 1 92.06 190 ALA B CA 1
ATOM 4947 C C . ALA B 1 190 ? -9.734 17.844 -4.418 1 92.06 190 ALA B C 1
ATOM 4949 O O . ALA B 1 190 ? -8.672 17.328 -4.043 1 92.06 190 ALA B O 1
ATOM 4950 N N . TRP B 1 191 ? -10.641 18.375 -3.578 1 95.31 191 TRP B N 1
ATOM 4951 C CA . TRP B 1 191 ? -10.586 18.141 -2.139 1 95.31 191 TRP B CA 1
ATOM 4952 C C . TRP B 1 191 ? -11.398 16.922 -1.749 1 95.31 191 TRP B C 1
ATOM 4954 O O . TRP B 1 191 ? -12.492 16.703 -2.281 1 95.31 191 TRP B O 1
ATOM 4964 N N . PRO B 1 192 ? -10.789 16.078 -0.865 1 94.75 192 PRO B N 1
ATOM 4965 C CA . PRO B 1 192 ? -11.609 14.969 -0.364 1 94.75 192 PRO B CA 1
ATOM 4966 C C . PRO B 1 192 ? -12.812 15.445 0.449 1 94.75 192 PRO B C 1
ATOM 4968 O O . PRO B 1 192 ? -12.656 16.25 1.377 1 94.75 192 PRO B O 1
ATOM 4971 N N . LEU B 1 193 ? -13.961 15.07 0.021 1 95.31 193 LEU B N 1
ATOM 4972 C CA . LEU B 1 193 ? -15.195 15.406 0.722 1 95.31 193 LEU B CA 1
ATOM 4973 C C . LEU B 1 193 ? -15.664 14.242 1.587 1 95.31 193 LEU B C 1
ATOM 4975 O O . LEU B 1 193 ? -15.844 13.125 1.091 1 95.31 193 LEU B O 1
ATOM 4979 N N . GLN B 1 194 ? -15.758 14.484 2.797 1 90.75 194 GLN B N 1
ATOM 4980 C CA . GLN B 1 194 ? -16.219 13.445 3.717 1 90.75 194 GLN B CA 1
ATOM 4981 C C . GLN B 1 194 ? -17.734 13.406 3.791 1 90.75 194 GLN B C 1
ATOM 4983 O O . GLN B 1 194 ? -18.375 14.406 4.133 1 90.75 194 GLN B O 1
ATOM 4988 N N . ASP B 1 195 ? -18.203 12.266 3.348 1 81.44 195 ASP B N 1
ATOM 4989 C CA . ASP B 1 195 ? -19.641 12.031 3.438 1 81.44 195 ASP B CA 1
ATOM 4990 C C . ASP B 1 195 ? -19.953 10.789 4.273 1 81.44 195 ASP B C 1
ATOM 4992 O O . ASP B 1 195 ? -19.938 9.672 3.76 1 81.44 195 ASP B O 1
ATOM 4996 N N . GLY B 1 196 ? -20.031 10.867 5.586 1 72.5 196 GLY B N 1
ATOM 4997 C CA . GLY B 1 196 ? -20.453 9.727 6.395 1 72.5 196 GLY B CA 1
ATOM 4998 C C . GLY B 1 196 ? -19.281 8.883 6.875 1 72.5 196 GLY B C 1
ATOM 4999 O O . GLY B 1 196 ? -19.359 7.656 6.875 1 72.5 196 GLY B O 1
ATOM 5000 N N . LEU B 1 197 ? -18.141 9.414 7.324 1 68.44 197 LEU B N 1
ATOM 5001 C CA . LEU B 1 197 ? -17.047 8.609 7.863 1 68.44 197 LEU B CA 1
ATOM 5002 C C . LEU B 1 197 ? -17.484 7.879 9.125 1 68.44 197 LEU B C 1
ATOM 5004 O O . LEU B 1 197 ? -18.312 8.383 9.891 1 68.44 197 LEU B O 1
ATOM 5008 N N . PRO B 1 198 ? -16.969 6.613 9.156 1 72.38 198 PRO B N 1
ATOM 5009 C CA . PRO B 1 198 ? -17.266 5.883 10.391 1 72.38 198 PRO B CA 1
ATOM 5010 C C . PRO B 1 198 ? -16.891 6.668 11.641 1 72.38 198 PRO B C 1
ATOM 5012 O O . PRO B 1 198 ? -15.875 7.383 11.648 1 72.38 198 PRO B O 1
ATOM 5015 N N . GLU B 1 199 ? -17.625 6.586 12.539 1 71.81 199 GLU B N 1
ATOM 5016 C CA . GLU B 1 199 ? -17.438 7.344 13.773 1 71.81 199 GLU B CA 1
ATOM 5017 C C . GLU B 1 199 ? -16.359 6.711 14.648 1 71.81 199 GLU B C 1
ATOM 5019 O O . GLU B 1 199 ? -15.57 7.418 15.281 1 71.81 199 GLU B O 1
ATOM 5024 N N . GLU B 1 20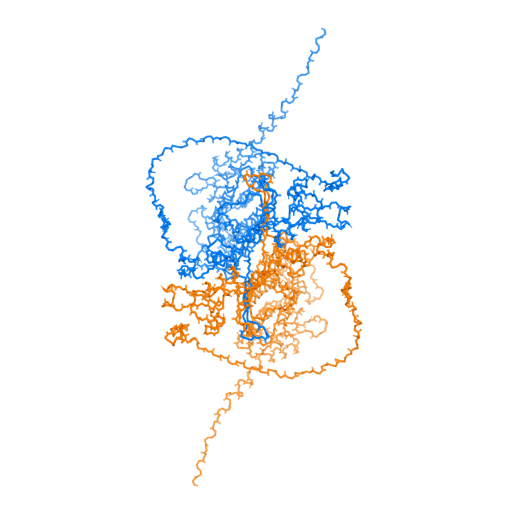0 ? -16.328 5.375 14.461 1 85.06 200 GLU B N 1
ATOM 5025 C CA . GLU B 1 200 ? -15.406 4.676 15.344 1 85.06 200 GLU B CA 1
ATOM 5026 C C . GLU B 1 200 ? -14.078 4.398 14.641 1 85.06 200 GLU B C 1
ATOM 5028 O O . GLU B 1 200 ? -14.062 3.969 13.484 1 85.06 200 GLU B O 1
ATOM 5033 N N . GLU B 1 201 ? -13.062 4.668 15.383 1 89.12 201 GLU B N 1
ATOM 5034 C CA . GLU B 1 201 ? -11.711 4.445 14.875 1 89.12 201 GLU B CA 1
ATOM 5035 C C . GLU B 1 201 ? -11.523 3.004 14.414 1 89.12 201 GLU B C 1
ATOM 5037 O O . GLU B 1 201 ? -10.883 2.752 13.391 1 89.12 201 GLU B O 1
ATOM 5042 N N . ASN B 1 202 ? -12.047 2.055 15.133 1 90.38 202 ASN B N 1
ATOM 5043 C CA . ASN B 1 202 ? -11.875 0.641 14.82 1 90.38 202 ASN B CA 1
ATOM 5044 C C . ASN B 1 202 ? -12.516 0.285 13.477 1 90.38 202 ASN B C 1
ATOM 5046 O O . ASN B 1 202 ? -12.031 -0.59 12.766 1 90.38 202 ASN B O 1
ATOM 5050 N N . ASP B 1 203 ? -13.555 0.937 13.18 1 90.75 203 ASP B N 1
ATOM 5051 C CA . ASP B 1 203 ? -14.203 0.705 11.891 1 90.75 203 ASP B CA 1
ATOM 5052 C C . ASP B 1 203 ? -13.32 1.172 10.742 1 90.75 203 ASP B C 1
ATOM 5054 O O . ASP B 1 203 ? -13.273 0.536 9.688 1 90.75 203 ASP B O 1
ATOM 5058 N N . VAL B 1 204 ? -12.664 2.281 11.008 1 92.75 204 VAL B N 1
ATOM 5059 C CA . VAL B 1 204 ? -11.758 2.807 9.992 1 92.75 204 VAL B CA 1
ATOM 5060 C C . VAL B 1 204 ? -10.594 1.844 9.789 1 92.75 204 VAL B C 1
ATOM 5062 O O . VAL B 1 204 ? -10.227 1.526 8.656 1 92.75 204 VAL B O 1
ATOM 5065 N N . VAL B 1 205 ? -10.078 1.362 10.945 1 94.5 205 VAL B N 1
ATOM 5066 C CA . VAL B 1 205 ? -8.961 0.423 10.914 1 94.5 205 VAL B CA 1
ATOM 5067 C C . VAL B 1 205 ? -9.375 -0.839 10.156 1 94.5 205 VAL B C 1
ATOM 5069 O O . VAL B 1 205 ? -8.633 -1.32 9.289 1 94.5 205 VAL B O 1
ATOM 5072 N N . ASP B 1 206 ? -10.539 -1.342 10.383 1 93.06 206 ASP B N 1
ATOM 5073 C CA . ASP B 1 206 ? -11.055 -2.547 9.734 1 93.06 206 ASP B CA 1
ATOM 5074 C C . ASP B 1 206 ? -11.234 -2.328 8.234 1 93.06 206 ASP B C 1
ATOM 5076 O O . ASP B 1 206 ? -10.914 -3.205 7.43 1 93.06 206 ASP B O 1
ATOM 5080 N N . GLU B 1 207 ? -11.766 -1.235 7.922 1 93.56 207 GLU B N 1
ATOM 5081 C CA . GLU B 1 207 ? -12.016 -0.979 6.508 1 93.56 207 GLU B CA 1
ATOM 5082 C C . GLU B 1 207 ? -10.703 -0.802 5.738 1 93.56 207 GLU B C 1
ATOM 5084 O O . GLU B 1 207 ? -10.602 -1.21 4.582 1 93.56 207 GLU B O 1
ATOM 5089 N N . ILE B 1 208 ? -9.758 -0.144 6.391 1 96 208 ILE B N 1
ATOM 5090 C CA . ILE B 1 208 ? -8.461 0.001 5.742 1 96 208 ILE B CA 1
ATOM 5091 C C . ILE B 1 208 ? -7.859 -1.377 5.473 1 96 208 ILE B C 1
ATOM 5093 O O . ILE B 1 208 ? -7.285 -1.616 4.406 1 96 208 ILE B O 1
ATOM 5097 N N . ALA B 1 209 ? -7.984 -2.258 6.406 1 95.62 209 ALA B N 1
ATOM 5098 C CA . ALA B 1 209 ? -7.52 -3.629 6.215 1 95.62 209 ALA B CA 1
ATOM 5099 C C . ALA B 1 209 ? -8.219 -4.285 5.027 1 95.62 209 ALA B C 1
ATOM 5101 O O . ALA B 1 209 ? -7.578 -4.969 4.223 1 95.62 209 ALA B O 1
ATOM 5102 N N . GLU B 1 210 ? -9.477 -4.066 4.91 1 94.56 210 GLU B N 1
ATOM 5103 C CA . GLU B 1 210 ? -10.227 -4.605 3.779 1 94.56 210 GLU B CA 1
ATOM 5104 C C . GLU B 1 210 ? -9.734 -4.008 2.461 1 94.56 210 GLU B C 1
ATOM 5106 O O . GLU B 1 210 ? -9.578 -4.727 1.472 1 94.56 210 GLU B O 1
ATOM 5111 N N . ILE B 1 211 ? -9.516 -2.76 2.494 1 96.88 211 ILE B N 1
ATOM 5112 C CA . ILE B 1 211 ? -9.055 -2.037 1.312 1 96.88 211 ILE B CA 1
ATOM 5113 C C . ILE B 1 211 ? -7.703 -2.582 0.868 1 96.88 211 ILE B C 1
ATOM 5115 O O . ILE B 1 211 ? -7.512 -2.912 -0.306 1 96.88 211 ILE B O 1
ATOM 5119 N N . LEU B 1 212 ? -6.82 -2.756 1.803 1 97.62 212 LEU B N 1
ATOM 5120 C CA . LEU B 1 212 ? -5.457 -3.137 1.466 1 97.62 212 LEU B CA 1
ATOM 5121 C C . LEU B 1 212 ? -5.363 -4.633 1.18 1 97.62 212 LEU B C 1
ATOM 5123 O O . LEU B 1 212 ? -4.402 -5.094 0.56 1 97.62 212 LEU B O 1
ATOM 5127 N N . SER B 1 213 ? -6.359 -5.395 1.57 1 96.69 213 SER B N 1
ATOM 5128 C CA . SER B 1 213 ? -6.34 -6.836 1.351 1 96.69 213 SER B CA 1
ATOM 5129 C C . SER B 1 213 ? -6.352 -7.168 -0.138 1 96.69 213 SER B C 1
ATOM 5131 O O . SER B 1 213 ? -5.926 -8.25 -0.541 1 96.69 213 SER B O 1
ATOM 5133 N N . VAL B 1 214 ? -6.809 -6.262 -0.996 1 97.56 214 VAL B N 1
ATOM 5134 C CA . VAL B 1 214 ? -6.934 -6.5 -2.43 1 97.56 214 VAL B CA 1
ATOM 5135 C C . VAL B 1 214 ? -5.555 -6.719 -3.041 1 97.56 214 VAL B C 1
ATOM 5137 O O . VAL B 1 214 ? -5.41 -7.453 -4.023 1 97.56 214 VAL B O 1
ATOM 5140 N N . PHE B 1 215 ? -4.512 -6.168 -2.396 1 96.81 215 PHE B N 1
ATOM 5141 C CA . PHE B 1 215 ? -3.17 -6.25 -2.965 1 96.81 215 PHE B CA 1
ATOM 5142 C C . PHE B 1 215 ? -2.285 -7.172 -2.137 1 96.81 215 PHE B C 1
ATOM 5144 O O . PHE B 1 215 ? -1.065 -7.195 -2.311 1 96.81 215 PHE B O 1
ATOM 5151 N N . GLU B 1 216 ? -2.877 -7.812 -1.186 1 94.88 216 GLU B N 1
ATOM 5152 C CA . GLU B 1 216 ? -2.105 -8.688 -0.305 1 94.88 216 GLU B CA 1
ATOM 5153 C C . GLU B 1 216 ? -1.339 -9.734 -1.102 1 94.88 216 GLU B C 1
ATOM 5155 O O . GLU B 1 216 ? -1.918 -10.43 -1.938 1 94.88 216 GLU B O 1
ATOM 5160 N N . PRO B 1 217 ? -0.086 -9.922 -0.862 1 92.69 217 PRO B N 1
ATOM 5161 C CA . PRO B 1 217 ? 0.769 -10.695 -1.762 1 92.69 217 PRO B CA 1
ATOM 5162 C C . PRO B 1 217 ? 0.477 -12.195 -1.707 1 92.69 217 PRO B C 1
ATOM 5164 O O . PRO B 1 217 ? 0.78 -12.922 -2.656 1 92.69 217 PRO B O 1
ATOM 5167 N N . SER B 1 218 ? -0.013 -12.766 -0.707 1 90 218 SER B N 1
ATOM 5168 C CA . SER B 1 218 ? -0.282 -14.195 -0.602 1 90 218 SER B CA 1
ATOM 5169 C C . SER B 1 218 ? -1.732 -14.516 -0.952 1 90 218 SER B C 1
ATOM 5171 O O . SER B 1 218 ? -2.219 -15.609 -0.671 1 90 218 SER B O 1
ATOM 5173 N N . ASP B 1 219 ? -2.502 -13.5 -1.405 1 90.88 219 ASP B N 1
ATOM 5174 C CA . ASP B 1 219 ? -3.898 -13.617 -1.812 1 90.88 219 ASP B CA 1
ATOM 5175 C C . ASP B 1 219 ? -4.789 -13.961 -0.619 1 90.88 219 ASP B C 1
ATOM 5177 O O . ASP B 1 219 ? -5.746 -14.727 -0.753 1 90.88 219 ASP B O 1
ATOM 5181 N N . ALA B 1 220 ? -4.402 -13.469 0.488 1 92.75 220 ALA B N 1
ATOM 5182 C CA . ALA B 1 220 ? -5.254 -13.625 1.665 1 92.75 220 ALA B CA 1
ATOM 5183 C C . ALA B 1 220 ? -6.59 -12.922 1.471 1 92.75 220 ALA B C 1
ATOM 5185 O O . ALA B 1 220 ? -6.645 -11.812 0.927 1 92.75 220 ALA B O 1
ATOM 5186 N N . LEU B 1 221 ? -7.648 -13.578 1.84 1 94.81 221 LEU B N 1
ATOM 5187 C CA . LEU B 1 221 ? -8.953 -12.93 1.848 1 94.81 221 LEU B CA 1
ATOM 5188 C C . LEU B 1 221 ? -9.023 -11.859 2.936 1 94.81 221 LEU B C 1
ATOM 5190 O O . LEU B 1 221 ? -8.211 -11.867 3.867 1 94.81 221 LEU B O 1
ATOM 5194 N N . PRO B 1 222 ? -9.93 -10.891 2.836 1 93.75 222 PRO B N 1
ATOM 5195 C CA . PRO B 1 222 ? -9.984 -9.789 3.801 1 93.75 222 PRO B CA 1
ATOM 5196 C C . PRO B 1 222 ? -10.055 -10.273 5.246 1 93.75 222 PRO B C 1
ATOM 5198 O O . PRO B 1 222 ? -9.352 -9.742 6.113 1 93.75 222 PRO B O 1
ATOM 5201 N N . ALA B 1 223 ? -10.867 -11.273 5.516 1 90.56 223 ALA B N 1
ATOM 5202 C CA . ALA B 1 223 ? -11.016 -11.789 6.879 1 90.56 223 ALA B CA 1
ATOM 5203 C C . ALA B 1 223 ? -9.711 -12.414 7.371 1 90.56 223 ALA B C 1
ATOM 5205 O O . ALA B 1 223 ? -9.359 -12.281 8.547 1 90.56 223 ALA B O 1
ATOM 5206 N N . GLU B 1 224 ? -9.031 -13.078 6.473 1 90.81 224 GLU B N 1
ATOM 5207 C CA . GLU B 1 224 ? -7.746 -13.695 6.805 1 90.81 224 GLU B CA 1
ATOM 5208 C C . GLU B 1 224 ? -6.676 -12.633 7.047 1 90.81 224 GLU B C 1
ATOM 5210 O O . GLU B 1 224 ? -5.824 -12.789 7.922 1 90.81 224 GLU B O 1
ATOM 5215 N N . PHE B 1 225 ? -6.711 -11.641 6.266 1 91.38 225 PHE B N 1
ATOM 5216 C CA . PHE B 1 225 ? -5.719 -10.57 6.332 1 91.38 225 PHE B CA 1
ATOM 5217 C C . PHE B 1 225 ? -5.863 -9.781 7.629 1 91.38 225 PHE B C 1
ATOM 5219 O O . PHE B 1 225 ? -4.867 -9.312 8.195 1 91.38 225 PHE B O 1
ATOM 5226 N N . LYS B 1 226 ? -7.035 -9.555 8.109 1 88.12 226 LYS B N 1
ATOM 5227 C CA . LYS B 1 226 ? -7.309 -8.82 9.344 1 88.12 226 LYS B CA 1
ATOM 5228 C C . LYS B 1 226 ? -6.805 -9.586 10.562 1 88.12 226 LYS B C 1
ATOM 5230 O O . LYS B 1 226 ? -6.348 -8.984 11.539 1 88.12 226 LYS B O 1
ATOM 5235 N N . LYS B 1 227 ? -6.918 -10.828 10.516 1 80.5 227 LYS B N 1
ATOM 5236 C CA . LYS B 1 227 ? -6.492 -11.695 11.609 1 80.5 227 LYS B CA 1
ATOM 5237 C C . LYS B 1 227 ? -5.504 -12.75 11.133 1 80.5 227 LYS B C 1
ATOM 5239 O O . LYS B 1 227 ? -5.875 -13.914 10.945 1 80.5 227 LYS B O 1
ATOM 5244 N N . PRO B 1 228 ? -4.32 -12.125 10.875 1 67 228 PRO B N 1
ATOM 5245 C CA . PRO B 1 228 ? -3.414 -13.133 10.312 1 67 228 PRO B CA 1
ATOM 5246 C C . PRO B 1 228 ? -3.17 -14.305 11.258 1 67 228 PRO B C 1
ATOM 5248 O O . PRO B 1 228 ? -3.07 -14.109 12.477 1 67 228 PRO B O 1
ATOM 5251 N N . GLU B 1 229 ? -3.627 -15.367 10.969 1 61.53 229 GLU B N 1
ATOM 5252 C CA . GLU B 1 229 ? -3.285 -16.547 11.75 1 61.53 229 GLU B CA 1
ATOM 5253 C C . GLU B 1 229 ? -1.775 -16.766 11.797 1 61.53 229 GLU B C 1
ATOM 5255 O O . GLU B 1 229 ? -1.06 -16.391 10.867 1 61.53 229 GLU B O 1
ATOM 5260 N N . SER B 1 230 ? -1.016 -16.688 12.93 1 58.25 230 SER B N 1
ATOM 5261 C CA . SER B 1 230 ? 0.349 -16.719 13.453 1 58.25 230 SER B CA 1
ATOM 5262 C C . SER B 1 230 ? 1.3 -17.391 12.469 1 58.25 230 SER B C 1
ATOM 5264 O O . SER B 1 230 ? 2.271 -16.781 12.016 1 58.25 230 SER B O 1
ATOM 5266 N N . PRO B 1 231 ? 1.674 -18.656 12.5 1 57.69 231 PRO B N 1
ATOM 5267 C CA . PRO B 1 231 ? 3.047 -19.156 12.492 1 57.69 231 PRO B CA 1
ATOM 5268 C C . PRO B 1 231 ? 3.652 -19.188 11.086 1 57.69 231 PRO B C 1
ATOM 5270 O O . PRO B 1 231 ? 4.871 -19.328 10.938 1 57.69 231 PRO B O 1
ATOM 5273 N N . THR B 1 232 ? 2.814 -18.969 9.984 1 67.12 232 THR B N 1
ATOM 5274 C CA . THR B 1 232 ? 3.512 -19.391 8.773 1 67.12 232 THR B CA 1
ATOM 5275 C C . THR B 1 232 ? 3.402 -18.312 7.688 1 67.12 232 THR B C 1
ATOM 5277 O O . THR B 1 232 ? 3.207 -18.641 6.516 1 67.12 232 THR B O 1
ATOM 5280 N N . LEU B 1 233 ? 3.461 -17.031 8.039 1 79.31 233 LEU B N 1
ATOM 5281 C CA . LEU B 1 233 ? 3.385 -16.016 6.992 1 79.31 233 LEU B CA 1
ATOM 5282 C C . LEU B 1 233 ? 4.703 -15.922 6.23 1 79.31 233 LEU B C 1
ATOM 5284 O O . LEU B 1 233 ? 5.777 -16.031 6.828 1 79.31 233 LEU B O 1
ATOM 5288 N N . SER B 1 234 ? 4.547 -15.812 4.98 1 86.06 234 SER B N 1
ATOM 5289 C CA . SER B 1 234 ? 5.734 -15.508 4.184 1 86.06 234 SER B CA 1
ATOM 5290 C C . SER B 1 234 ? 6.344 -14.164 4.59 1 86.06 234 SER B C 1
ATOM 5292 O O . SER B 1 234 ? 5.676 -13.344 5.219 1 86.06 234 SER B O 1
ATOM 5294 N N . GLU B 1 235 ? 7.555 -13.984 4.359 1 91 235 GLU B N 1
ATOM 5295 C CA . GLU B 1 235 ? 8.227 -12.719 4.656 1 91 235 GLU B CA 1
ATOM 5296 C C . GLU B 1 235 ? 7.5 -11.547 4.012 1 91 235 GLU B C 1
ATOM 5298 O O . GLU B 1 235 ? 7.305 -10.508 4.645 1 91 235 GLU B O 1
ATOM 5303 N N . ARG B 1 236 ? 7.039 -11.672 2.793 1 92.88 236 ARG B N 1
ATOM 5304 C CA . ARG B 1 236 ? 6.348 -10.609 2.072 1 92.88 236 ARG B CA 1
ATOM 5305 C C . ARG B 1 236 ? 5.031 -10.25 2.75 1 92.88 236 ARG B C 1
ATOM 5307 O O . ARG B 1 236 ? 4.691 -9.07 2.883 1 92.88 236 ARG B O 1
ATOM 5314 N N . ALA B 1 237 ? 4.34 -11.297 3.17 1 92.69 237 ALA B N 1
ATOM 5315 C CA . ALA B 1 237 ? 3.066 -11.078 3.85 1 92.69 237 ALA B CA 1
ATOM 5316 C C . ALA B 1 237 ? 3.271 -10.359 5.184 1 92.69 237 ALA B C 1
ATOM 5318 O O . ALA B 1 237 ? 2.494 -9.477 5.547 1 92.69 237 ALA B O 1
ATOM 5319 N N . TYR B 1 238 ? 4.309 -10.797 5.855 1 93.5 238 TYR B N 1
ATOM 5320 C CA . TYR B 1 238 ? 4.625 -10.164 7.129 1 93.5 238 TYR B CA 1
ATOM 5321 C C . TYR B 1 238 ? 4.93 -8.68 6.941 1 93.5 238 TYR B C 1
ATOM 5323 O O . TYR B 1 238 ? 4.41 -7.836 7.672 1 93.5 238 TYR B O 1
ATOM 5331 N N . LYS B 1 239 ? 5.809 -8.359 5.977 1 95.62 239 LYS B N 1
ATOM 5332 C CA . LYS B 1 239 ? 6.164 -6.969 5.699 1 95.62 239 LYS B CA 1
ATOM 5333 C C . LYS B 1 239 ? 4.945 -6.176 5.227 1 95.62 239 LYS B C 1
ATOM 5335 O O . LYS B 1 239 ? 4.832 -4.98 5.508 1 95.62 239 LYS B O 1
ATOM 5340 N N . TYR B 1 240 ? 4.012 -6.848 4.527 1 96.31 240 TYR B N 1
ATOM 5341 C CA . TYR B 1 240 ? 2.795 -6.188 4.07 1 96.31 240 TYR B CA 1
ATOM 5342 C C . TYR B 1 240 ? 1.918 -5.785 5.254 1 96.31 240 TYR B C 1
ATOM 5344 O O . TYR B 1 240 ? 1.245 -4.754 5.211 1 96.31 240 TYR B O 1
ATOM 5352 N N . HIS B 1 241 ? 1.94 -6.586 6.328 1 95.06 241 HIS B N 1
ATOM 5353 C CA . HIS B 1 241 ? 1.219 -6.223 7.543 1 95.06 241 HIS B CA 1
ATOM 5354 C C . HIS B 1 241 ? 1.801 -4.961 8.172 1 95.06 241 HIS B C 1
ATOM 5356 O O . HIS B 1 241 ? 1.058 -4.098 8.641 1 95.06 241 HIS B O 1
ATOM 5362 N N . GLU B 1 242 ? 3.094 -4.898 8.164 1 95.88 242 GLU B N 1
ATOM 5363 C CA . GLU B 1 242 ? 3.742 -3.695 8.68 1 95.88 242 GLU B CA 1
ATOM 5364 C C . GLU B 1 242 ? 3.4 -2.475 7.836 1 95.88 242 GLU B C 1
ATOM 5366 O O . GLU B 1 242 ? 3.154 -1.391 8.367 1 95.88 242 GLU B O 1
ATOM 5371 N N . PHE B 1 243 ? 3.457 -2.752 6.547 1 97.19 243 PHE B N 1
ATOM 5372 C CA . PHE B 1 243 ? 3.084 -1.706 5.602 1 97.19 243 PHE B CA 1
ATOM 5373 C C . PHE B 1 243 ? 1.662 -1.224 5.863 1 97.19 243 PHE B C 1
ATOM 5375 O O . PHE B 1 243 ? 1.406 -0.019 5.902 1 97.19 243 PHE B O 1
ATOM 5382 N N . LYS B 1 244 ? 0.76 -2.115 6.074 1 96.75 244 LYS B N 1
ATOM 5383 C CA . LYS B 1 244 ? -0.63 -1.806 6.395 1 96.75 244 LYS B CA 1
ATOM 5384 C C . LYS B 1 244 ? -0.725 -0.935 7.645 1 96.75 244 LYS B C 1
ATOM 5386 O O . LYS B 1 244 ? -1.516 0.01 7.691 1 96.75 244 LYS B O 1
ATOM 5391 N N . GLU B 1 245 ? 0.038 -1.211 8.602 1 96.12 245 GLU B N 1
ATOM 5392 C CA . GLU B 1 245 ? 0.017 -0.449 9.844 1 96.12 245 GLU B CA 1
ATOM 5393 C C . GLU B 1 245 ? 0.428 1.002 9.609 1 96.12 245 GLU B C 1
ATOM 5395 O O . GLU B 1 245 ? -0.157 1.92 10.188 1 96.12 245 GLU B O 1
ATOM 5400 N N . ILE B 1 246 ? 1.428 1.203 8.812 1 97.12 246 ILE B N 1
ATOM 5401 C CA . ILE B 1 246 ? 1.886 2.551 8.484 1 97.12 246 ILE B CA 1
ATOM 5402 C C . ILE B 1 246 ? 0.759 3.332 7.812 1 97.12 246 ILE B C 1
ATOM 5404 O O . ILE B 1 246 ? 0.452 4.457 8.211 1 97.12 246 ILE B O 1
ATOM 5408 N N . ILE B 1 247 ? 0.128 2.697 6.793 1 97.56 247 ILE B N 1
ATOM 5409 C CA . ILE B 1 247 ? -0.937 3.361 6.051 1 97.56 247 ILE B CA 1
ATOM 5410 C C . ILE B 1 247 ? -2.117 3.641 6.98 1 97.56 247 ILE B C 1
ATOM 5412 O O . ILE B 1 247 ? -2.732 4.707 6.906 1 97.56 247 ILE B O 1
ATOM 5416 N N . THR B 1 248 ? -2.387 2.674 7.871 1 96.69 248 THR B N 1
ATOM 5417 C CA . THR B 1 248 ? -3.49 2.812 8.812 1 96.69 248 THR B CA 1
ATOM 5418 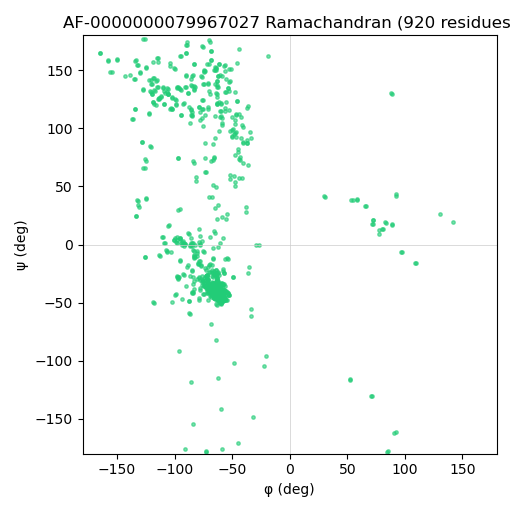C C . THR B 1 248 ? -3.262 4.004 9.742 1 96.69 248 THR B C 1
ATOM 5420 O O . THR B 1 248 ? -4.16 4.824 9.938 1 96.69 248 THR B O 1
ATOM 5423 N N . GLN B 1 249 ? -2.094 4.133 10.219 1 94.12 249 GLN B N 1
ATOM 5424 C CA . GLN B 1 249 ? -1.768 5.238 11.109 1 94.12 249 GLN B CA 1
ATOM 5425 C C . GLN B 1 249 ? -1.898 6.582 10.391 1 94.12 249 GLN B C 1
ATOM 5427 O O . GLN B 1 249 ? -2.436 7.539 10.953 1 94.12 249 GLN B O 1
ATOM 5432 N N . HIS B 1 250 ? -1.461 6.633 9.219 1 94.69 250 HIS B N 1
ATOM 5433 C CA . HIS B 1 250 ? -1.536 7.875 8.461 1 94.69 250 HIS B CA 1
ATOM 5434 C C . HIS B 1 250 ? -2.979 8.211 8.094 1 94.69 250 HIS B C 1
ATOM 5436 O O . HIS B 1 250 ? -3.371 9.375 8.109 1 94.69 250 HIS B O 1
ATOM 5442 N N . ALA B 1 251 ? -3.744 7.18 7.766 1 94.38 251 ALA B N 1
ATOM 5443 C CA . ALA B 1 251 ? -5.133 7.402 7.375 1 94.38 251 ALA B CA 1
ATOM 5444 C C . ALA B 1 251 ? -5.98 7.824 8.578 1 94.38 251 ALA B C 1
ATOM 5446 O O . ALA B 1 251 ? -6.941 8.586 8.43 1 94.38 251 ALA B O 1
ATOM 5447 N N . LEU B 1 252 ? -5.648 7.316 9.742 1 92.12 252 LEU B N 1
ATOM 5448 C CA . LEU B 1 252 ? -6.363 7.719 10.953 1 92.12 252 LEU B CA 1
ATOM 5449 C C . LEU B 1 252 ? -6.125 9.195 11.258 1 92.12 252 LEU B C 1
ATOM 5451 O O . LEU B 1 252 ? -7.035 9.891 11.711 1 92.12 252 LEU B O 1
ATOM 5455 N N . ARG B 1 253 ? -4.961 9.672 10.938 1 88.81 253 ARG B N 1
ATOM 5456 C CA . ARG B 1 253 ? -4.594 11.055 11.195 1 88.81 253 ARG B CA 1
ATOM 5457 C C . ARG B 1 253 ? -5.082 11.969 10.078 1 88.81 253 ARG B C 1
ATOM 5459 O O . ARG B 1 253 ? -5.336 13.156 10.305 1 88.81 253 ARG B O 1
ATOM 5466 N N . ASN B 1 254 ? -5.18 11.398 8.93 1 91.44 254 ASN B N 1
ATOM 5467 C CA . ASN B 1 254 ? -5.621 12.141 7.758 1 91.44 254 ASN B CA 1
ATOM 5468 C C . ASN B 1 254 ? -6.773 11.43 7.047 1 91.44 254 ASN B C 1
ATOM 5470 O O . ASN B 1 254 ? -6.551 10.695 6.078 1 91.44 254 ASN B O 1
ATOM 5474 N N . PRO B 1 255 ? -7.941 11.75 7.488 1 92.44 255 PRO B N 1
ATOM 5475 C CA . PRO B 1 255 ? -9.102 11.117 6.859 1 92.44 255 PRO B CA 1
ATOM 5476 C C . PRO B 1 255 ? -9.156 11.359 5.352 1 92.44 255 PRO B C 1
ATOM 5478 O O . PRO B 1 255 ? -9.797 10.594 4.625 1 92.44 255 PRO B O 1
ATOM 5481 N N . GLY B 1 256 ? -8.531 12.438 4.93 1 93.62 256 GLY B N 1
ATOM 5482 C CA . GLY B 1 256 ? -8.461 12.656 3.492 1 93.62 256 GLY B CA 1
ATOM 5483 C C . GLY B 1 256 ? -7.805 11.516 2.744 1 93.62 256 GLY B C 1
ATOM 5484 O O . GLY B 1 256 ? -8.219 11.172 1.637 1 93.62 256 GLY B O 1
ATOM 5485 N N . LEU B 1 257 ? -6.762 10.961 3.344 1 95.06 257 LEU B N 1
ATOM 5486 C CA . LEU B 1 257 ? -6.105 9.797 2.756 1 95.06 257 LEU B CA 1
ATOM 5487 C C . LEU B 1 257 ? -7.062 8.617 2.682 1 95.06 257 LEU B C 1
ATOM 5489 O O . LEU B 1 257 ? -7.125 7.926 1.663 1 95.06 257 LEU B O 1
ATOM 5493 N N . PHE B 1 258 ? -7.816 8.383 3.791 1 95.31 258 PHE B N 1
ATOM 5494 C CA . PHE B 1 258 ? -8.781 7.293 3.857 1 95.31 258 PHE B CA 1
ATOM 5495 C C . PHE B 1 258 ? -9.836 7.434 2.762 1 95.31 258 PHE B C 1
ATOM 5497 O O . PHE B 1 258 ? -10.156 6.461 2.074 1 95.31 258 PHE B O 1
ATOM 5504 N N . ILE B 1 259 ? -10.273 8.648 2.58 1 95.5 259 ILE B N 1
ATOM 5505 C CA . ILE B 1 259 ? -11.289 8.93 1.573 1 95.5 259 ILE B CA 1
ATOM 5506 C C . ILE B 1 259 ? -10.727 8.656 0.18 1 95.5 259 ILE B C 1
ATOM 5508 O O . ILE B 1 259 ? -11.398 8.062 -0.663 1 95.5 259 ILE B O 1
ATOM 5512 N N . ARG B 1 260 ? -9.523 9.07 -0.06 1 95.38 260 ARG B N 1
ATOM 5513 C CA . ARG B 1 260 ? -8.891 8.836 -1.355 1 95.38 260 ARG B CA 1
ATOM 5514 C C . ARG B 1 260 ? -8.719 7.34 -1.616 1 95.38 260 ARG B C 1
ATOM 5516 O O . ARG B 1 260 ? -8.938 6.871 -2.734 1 95.38 260 ARG B O 1
ATOM 5523 N N . LEU B 1 261 ? -8.328 6.559 -0.636 1 96.81 261 LEU B N 1
ATOM 5524 C CA . LEU B 1 261 ? -8.188 5.113 -0.767 1 96.81 261 LEU B CA 1
ATOM 5525 C C . LEU B 1 261 ? -9.523 4.469 -1.122 1 96.81 261 LEU B C 1
ATOM 5527 O O . LEU B 1 261 ? -9.586 3.594 -1.988 1 96.81 261 LEU B O 1
ATOM 5531 N N . GLN B 1 262 ? -10.578 4.949 -0.49 1 94.31 262 GLN B N 1
ATOM 5532 C CA . GLN B 1 262 ? -11.914 4.426 -0.759 1 94.31 262 GLN B CA 1
ATOM 5533 C C . GLN B 1 262 ? -12.336 4.711 -2.199 1 94.31 262 GLN B C 1
ATOM 5535 O O . GLN B 1 262 ? -13.023 3.896 -2.82 1 94.31 262 GLN B O 1
ATOM 5540 N N . SER B 1 263 ? -11.922 5.848 -2.625 1 93.75 263 SER B N 1
ATOM 5541 C CA . SER B 1 263 ? -12.336 6.262 -3.959 1 93.75 263 SER B CA 1
ATOM 5542 C C . SER B 1 263 ? -11.648 5.434 -5.039 1 93.75 263 SER B C 1
ATOM 5544 O O . SER B 1 263 ? -12.211 5.227 -6.117 1 93.75 263 SER B O 1
ATOM 5546 N N . VAL B 1 264 ? -10.453 4.969 -4.801 1 95.88 264 VAL B N 1
ATOM 5547 C CA . VAL B 1 264 ? -9.703 4.184 -5.77 1 95.88 264 VAL B CA 1
ATOM 5548 C C . VAL B 1 264 ? -10.047 2.705 -5.621 1 95.88 264 VAL B C 1
ATOM 5550 O O . VAL B 1 264 ? -10.289 2.014 -6.609 1 95.88 264 VAL B O 1
ATOM 5553 N N . ILE B 1 265 ? -10.008 2.213 -4.387 1 96.94 265 ILE B N 1
ATOM 5554 C CA . ILE B 1 265 ? -10.336 0.823 -4.09 1 96.94 265 ILE B CA 1
ATOM 5555 C C . ILE B 1 265 ? -11.789 0.724 -3.629 1 96.94 265 ILE B C 1
ATOM 5557 O O . ILE B 1 265 ? -12.055 0.49 -2.449 1 96.94 265 ILE B O 1
ATOM 5561 N N . THR B 1 266 ? -12.68 0.833 -4.523 1 93.88 266 THR B N 1
ATOM 5562 C CA . THR B 1 266 ? -14.117 0.896 -4.27 1 93.88 266 THR B CA 1
ATOM 5563 C C . THR B 1 266 ? -14.633 -0.445 -3.756 1 93.88 266 THR B C 1
ATOM 5565 O O . THR B 1 266 ? -13.945 -1.462 -3.859 1 93.88 266 THR B O 1
ATOM 5568 N N . LEU B 1 267 ? -15.805 -0.434 -3.248 1 91.38 267 LEU B N 1
ATOM 5569 C CA . LEU B 1 267 ? -16.438 -1.654 -2.771 1 91.38 267 LEU B CA 1
ATOM 5570 C C . LEU B 1 267 ? -16.609 -2.658 -3.908 1 91.38 267 LEU B C 1
ATOM 5572 O O . LEU B 1 267 ? -16.422 -3.859 -3.715 1 91.38 267 LEU B O 1
ATOM 5576 N N . SER B 1 268 ? -17 -2.17 -5.066 1 91.5 268 SER B N 1
ATOM 5577 C CA . SER B 1 268 ? -17.172 -3.029 -6.234 1 91.5 268 SER B CA 1
ATOM 5578 C C . SER B 1 268 ? -15.867 -3.713 -6.613 1 91.5 268 SER B C 1
ATOM 5580 O O . SER B 1 268 ? -15.844 -4.91 -6.906 1 91.5 268 SER B O 1
ATOM 5582 N N . PHE B 1 269 ? -14.82 -2.949 -6.66 1 94.94 269 PHE B N 1
ATOM 5583 C CA . PHE B 1 269 ? -13.523 -3.508 -7.004 1 94.94 269 PHE B CA 1
ATOM 5584 C C . PHE B 1 269 ? -13.086 -4.543 -5.977 1 94.94 269 PHE B C 1
ATOM 5586 O O . PHE B 1 269 ? -12.547 -5.594 -6.332 1 94.94 269 PHE B O 1
ATOM 5593 N N . ARG B 1 270 ? -13.242 -4.266 -4.691 1 94.75 270 ARG B N 1
ATOM 5594 C CA . ARG B 1 270 ? -12.93 -5.219 -3.631 1 94.75 270 ARG B CA 1
ATOM 5595 C C . ARG B 1 270 ? -13.656 -6.539 -3.848 1 94.75 270 ARG B C 1
ATOM 5597 O O . ARG B 1 270 ? -13.07 -7.613 -3.682 1 94.75 270 ARG B O 1
ATOM 5604 N N . GLY B 1 271 ? -14.906 -6.402 -4.211 1 93.69 271 GLY B N 1
ATOM 5605 C CA . GLY B 1 271 ? -15.68 -7.598 -4.512 1 93.69 271 GLY B CA 1
ATOM 5606 C C . GLY B 1 271 ? -15.117 -8.391 -5.68 1 93.69 271 GLY B C 1
ATOM 5607 O O . GLY B 1 271 ? -15.031 -9.617 -5.617 1 93.69 271 GLY B O 1
ATOM 5608 N N . HIS B 1 272 ? -14.727 -7.684 -6.699 1 94.75 272 HIS B N 1
ATOM 5609 C CA . HIS B 1 272 ? -14.125 -8.336 -7.855 1 94.75 272 HIS B CA 1
ATOM 5610 C C . HIS B 1 272 ? -12.898 -9.148 -7.453 1 94.75 272 HIS B C 1
ATOM 5612 O O . HIS B 1 272 ? -12.75 -10.305 -7.855 1 94.75 272 HIS B O 1
ATOM 5618 N N . VAL B 1 273 ? -12.062 -8.539 -6.684 1 96.62 273 VAL B N 1
ATOM 5619 C CA . VAL B 1 273 ? -10.812 -9.188 -6.305 1 96.62 273 VAL B CA 1
ATOM 5620 C C . VAL B 1 273 ? -11.109 -10.359 -5.367 1 96.62 273 VAL B C 1
ATOM 5622 O O . VAL B 1 273 ? -10.469 -11.414 -5.461 1 96.62 273 VAL B O 1
ATOM 5625 N N . PHE B 1 274 ? -12.062 -10.188 -4.477 1 96.75 274 PHE B N 1
ATOM 5626 C CA . PHE B 1 274 ? -12.438 -11.266 -3.568 1 96.75 274 PHE B CA 1
ATOM 5627 C C . PHE B 1 274 ? -12.797 -12.523 -4.348 1 96.75 274 PHE B C 1
ATOM 5629 O O . PHE B 1 274 ? -12.273 -13.609 -4.066 1 96.75 274 PHE B O 1
ATOM 5636 N N . PHE B 1 275 ? -13.594 -12.367 -5.328 1 96.81 275 PHE B N 1
ATOM 5637 C CA . PHE B 1 275 ? -14.086 -13.531 -6.051 1 96.81 275 PHE B CA 1
ATOM 5638 C C . PHE B 1 275 ? -13.031 -14.055 -7.023 1 96.81 275 PHE B C 1
ATOM 5640 O O . PHE B 1 275 ? -13.016 -15.242 -7.355 1 96.81 275 PHE B O 1
ATOM 5647 N N . GLU B 1 276 ? -12.219 -13.148 -7.465 1 95.94 276 GLU B N 1
ATOM 5648 C CA . GLU B 1 276 ? -11.055 -13.617 -8.219 1 95.94 276 GLU B CA 1
ATOM 5649 C C . GLU B 1 276 ? -10.188 -14.547 -7.375 1 95.94 276 GLU B C 1
ATOM 5651 O O . GLU B 1 276 ? -9.758 -15.602 -7.848 1 95.94 276 GLU B O 1
ATOM 5656 N N . LYS B 1 277 ? -9.914 -14.125 -6.164 1 96.25 277 LYS B N 1
ATOM 5657 C CA . LYS B 1 277 ? -9.133 -14.953 -5.25 1 96.25 277 LYS B CA 1
ATOM 5658 C C . LYS B 1 277 ? -9.836 -16.281 -4.969 1 96.25 277 LYS B C 1
ATOM 5660 O O . LYS B 1 277 ? -9.188 -17.328 -4.918 1 96.25 277 LYS B O 1
ATOM 5665 N N . ILE B 1 278 ? -11.141 -16.234 -4.789 1 97.75 278 ILE B N 1
ATOM 5666 C CA . ILE B 1 278 ? -11.938 -17.438 -4.559 1 97.75 278 ILE B CA 1
ATOM 5667 C C . ILE B 1 278 ? -11.797 -18.391 -5.746 1 97.75 278 ILE B C 1
ATOM 5669 O O . ILE B 1 278 ? -11.516 -19.578 -5.574 1 97.75 278 ILE B O 1
ATOM 5673 N N . SER B 1 279 ? -11.992 -17.875 -6.914 1 96.75 279 SER B N 1
ATOM 5674 C CA . SER B 1 279 ? -11.891 -18.688 -8.125 1 96.75 279 SER B CA 1
ATOM 5675 C C . SER B 1 279 ? -10.516 -19.328 -8.242 1 96.75 279 SER B C 1
ATOM 5677 O O . SER B 1 279 ? -10.398 -20.5 -8.633 1 96.75 279 SER B O 1
ATOM 5679 N N . GLY B 1 280 ? -9.516 -18.516 -7.953 1 95 280 GLY B N 1
ATOM 5680 C CA . GLY B 1 280 ? -8.164 -19.062 -7.977 1 95 280 GLY B CA 1
ATOM 5681 C C . GLY B 1 280 ? -7.965 -20.188 -6.992 1 95 280 GLY B C 1
ATOM 5682 O O . GLY B 1 280 ? -7.336 -21.203 -7.32 1 95 280 GLY B O 1
ATOM 5683 N N . ARG B 1 281 ? -8.477 -20.078 -5.848 1 95.94 281 ARG B N 1
ATOM 5684 C CA . ARG B 1 281 ? -8.336 -21.094 -4.812 1 95.94 281 ARG B CA 1
ATOM 5685 C C . ARG B 1 281 ? -9.117 -22.359 -5.172 1 95.94 281 ARG B C 1
ATOM 5687 O O . ARG B 1 281 ? -8.68 -23.469 -4.875 1 95.94 281 ARG B O 1
ATOM 5694 N N . VAL B 1 282 ? -10.258 -22.141 -5.754 1 97.12 282 VAL B N 1
ATOM 5695 C CA . VAL B 1 282 ? -11.055 -23.281 -6.203 1 97.12 282 VAL B CA 1
ATOM 5696 C C . VAL B 1 282 ? -10.289 -24.062 -7.258 1 97.12 282 VAL B C 1
ATOM 5698 O O . VAL B 1 282 ? -10.172 -25.297 -7.168 1 97.12 282 VAL B O 1
ATOM 5701 N N . ALA B 1 283 ? -9.766 -23.375 -8.203 1 94.56 283 ALA B N 1
ATOM 5702 C CA . ALA B 1 283 ? -8.977 -24.016 -9.258 1 94.56 283 ALA B CA 1
ATOM 5703 C C . ALA B 1 283 ? -7.785 -24.766 -8.68 1 94.56 283 ALA B C 1
ATOM 5705 O O . ALA B 1 283 ? -7.469 -25.875 -9.102 1 94.56 283 ALA B O 1
ATOM 5706 N N . ARG B 1 284 ? -7.188 -24.156 -7.734 1 92.88 284 ARG B N 1
ATOM 5707 C CA . ARG B 1 284 ? -6.023 -24.766 -7.098 1 92.88 284 ARG B CA 1
ATOM 5708 C C . ARG B 1 284 ? -6.414 -26.031 -6.34 1 92.88 284 ARG B C 1
ATOM 5710 O O . ARG B 1 284 ? -5.652 -27 -6.301 1 92.88 284 ARG B O 1
ATOM 5717 N N . ALA B 1 285 ? -7.512 -25.984 -5.676 1 95.88 285 ALA B N 1
ATOM 5718 C CA . ALA B 1 285 ? -7.984 -27.156 -4.938 1 95.88 285 ALA B CA 1
ATOM 5719 C C . ALA B 1 285 ? -8.219 -28.344 -5.871 1 95.88 285 ALA B C 1
ATOM 5721 O O . ALA B 1 285 ? -7.789 -29.469 -5.586 1 95.88 285 ALA B O 1
ATOM 5722 N N . PHE B 1 286 ? -8.836 -28.141 -7.012 1 96.56 286 PHE B N 1
ATOM 5723 C CA . PHE B 1 286 ? -9.094 -29.203 -7.977 1 96.56 286 PHE B CA 1
ATOM 5724 C C . PHE B 1 286 ? -7.789 -29.703 -8.586 1 96.56 286 PHE B C 1
ATOM 5726 O O . PHE B 1 286 ? -7.605 -30.906 -8.773 1 96.56 286 PHE B O 1
ATOM 5733 N N . LYS B 1 287 ? -6.938 -28.75 -8.867 1 90.81 287 LYS B N 1
ATOM 5734 C CA . LYS B 1 287 ? -5.648 -29.125 -9.43 1 90.81 287 LYS B CA 1
ATOM 5735 C C . LYS B 1 287 ? -4.844 -29.969 -8.445 1 90.81 287 LYS B C 1
ATOM 5737 O O . LYS B 1 287 ? -4.164 -30.922 -8.836 1 90.81 287 LYS B O 1
ATOM 5742 N N . ALA B 1 288 ? -4.891 -29.609 -7.207 1 93.25 288 ALA B N 1
ATOM 5743 C CA . ALA B 1 288 ? -4.188 -30.359 -6.172 1 93.25 288 ALA B CA 1
ATOM 5744 C C . ALA B 1 288 ? -4.719 -31.781 -6.07 1 93.25 288 ALA B C 1
ATOM 5746 O O . ALA B 1 288 ? -3.959 -32.719 -5.816 1 93.25 288 ALA B O 1
ATOM 5747 N N . LEU B 1 289 ? -5.992 -31.969 -6.207 1 95.5 289 LEU B N 1
ATOM 5748 C CA . LEU B 1 289 ? -6.582 -33.312 -6.215 1 95.5 289 LEU B CA 1
ATOM 5749 C C . LEU B 1 289 ? -6.105 -34.094 -7.418 1 95.5 289 LEU B C 1
ATOM 5751 O O . LEU B 1 289 ? -5.762 -35.281 -7.289 1 95.5 289 LEU B O 1
ATOM 5755 N N . GLU B 1 290 ? -6.074 -33.438 -8.547 1 91.12 290 GLU B N 1
ATOM 5756 C CA . GLU B 1 290 ? -5.578 -34.094 -9.75 1 91.12 290 GLU B CA 1
ATOM 5757 C C . GLU B 1 290 ? -4.121 -34.531 -9.594 1 91.12 290 GLU B C 1
ATOM 5759 O O . GLU B 1 290 ? -3.734 -35.625 -10.023 1 91.12 290 GLU B O 1
ATOM 5764 N N . ASN B 1 291 ? -3.373 -33.656 -9 1 88.69 291 ASN B N 1
ATOM 5765 C CA . ASN B 1 291 ? -1.971 -33.969 -8.75 1 88.69 291 ASN B CA 1
ATOM 5766 C C . ASN B 1 291 ? -1.828 -35.156 -7.801 1 88.69 291 ASN B C 1
ATOM 5768 O O . ASN B 1 291 ? -0.941 -36 -7.977 1 88.69 291 ASN B O 1
ATOM 5772 N N . TYR B 1 292 ? -2.648 -35.156 -6.809 1 92.31 292 TYR B N 1
ATOM 5773 C CA . TYR B 1 292 ? -2.656 -36.25 -5.859 1 92.31 292 TYR B CA 1
ATOM 5774 C C . TYR B 1 292 ? -2.971 -37.594 -6.562 1 92.31 292 TYR B C 1
ATOM 5776 O O . TYR B 1 292 ? -2.316 -38.594 -6.312 1 92.31 292 TYR B O 1
ATOM 5784 N N . ILE B 1 293 ? -3.908 -37.562 -7.422 1 92.56 293 ILE B N 1
ATOM 5785 C CA . ILE B 1 293 ? -4.336 -38.781 -8.133 1 92.56 293 ILE B CA 1
ATOM 5786 C C . ILE B 1 293 ? -3.223 -39.25 -9.062 1 92.56 293 ILE B C 1
ATOM 5788 O O . ILE B 1 293 ? -2.932 -40.438 -9.133 1 92.56 293 ILE B O 1
ATOM 5792 N N . ALA B 1 294 ? -2.58 -38.281 -9.664 1 87.56 294 ALA B N 1
ATOM 5793 C CA . ALA B 1 294 ? -1.571 -38.625 -10.664 1 87.56 294 ALA B CA 1
ATOM 5794 C C . ALA B 1 294 ? -0.27 -39.062 -10.008 1 87.56 294 ALA B C 1
ATOM 5796 O O . ALA B 1 294 ? 0.412 -39.969 -10.516 1 87.56 294 ALA B O 1
ATOM 5797 N N . ASN B 1 295 ? 0.109 -38.406 -8.852 1 86.44 295 ASN B N 1
ATOM 5798 C CA . ASN B 1 295 ? 1.477 -38.594 -8.375 1 86.44 295 ASN B CA 1
ATOM 5799 C C . ASN B 1 295 ? 1.509 -39.062 -6.922 1 86.44 295 ASN B C 1
ATOM 5801 O O . ASN B 1 295 ? 2.561 -39.438 -6.414 1 86.44 295 ASN B O 1
ATOM 5805 N N . GLY B 1 296 ? 0.485 -39.031 -6.285 1 88.12 296 GLY B N 1
ATOM 5806 C CA . GLY B 1 296 ? 0.454 -39.375 -4.875 1 88.12 296 GLY B CA 1
ATOM 5807 C C . GLY B 1 296 ? 0.807 -38.219 -3.965 1 88.12 296 GLY B C 1
ATOM 5808 O O . GLY B 1 296 ? 1.019 -37.094 -4.434 1 88.12 296 GLY B O 1
ATOM 5809 N N . PRO B 1 297 ? 0.866 -38.344 -2.611 1 81.88 297 PRO B N 1
ATOM 5810 C CA . PRO B 1 297 ? 1.073 -37.281 -1.639 1 81.88 297 PRO B CA 1
ATOM 5811 C C . PRO B 1 297 ? 2.51 -36.75 -1.629 1 81.88 297 PRO B C 1
ATOM 5813 O O . PRO B 1 297 ? 2.752 -35.594 -1.273 1 81.88 297 PRO B O 1
ATOM 5816 N N . THR B 1 298 ? 3.447 -37.5 -1.792 1 67.38 298 THR B N 1
ATOM 5817 C CA . THR B 1 298 ? 4.844 -37.188 -1.526 1 67.38 298 THR B CA 1
ATOM 5818 C C . THR B 1 298 ? 5.527 -36.688 -2.793 1 67.38 298 THR B C 1
ATOM 5820 O O . THR B 1 298 ? 6.41 -35.812 -2.729 1 67.38 298 THR B O 1
ATOM 5823 N N . ASN B 1 299 ? 5.316 -37.344 -3.732 1 56.09 299 ASN B N 1
ATOM 5824 C CA . ASN B 1 299 ? 6.113 -37.094 -4.93 1 56.09 299 ASN B CA 1
ATOM 5825 C C . ASN B 1 299 ? 5.652 -35.844 -5.668 1 56.09 299 ASN B C 1
ATOM 5827 O O . ASN B 1 299 ? 6.238 -35.469 -6.684 1 56.09 299 ASN B O 1
ATOM 5831 N N . ALA B 1 300 ? 4.645 -35.156 -5.078 1 51.31 300 ALA B N 1
ATOM 5832 C CA . ALA B 1 300 ? 4.074 -34.094 -5.891 1 51.31 300 ALA B CA 1
ATOM 5833 C C . ALA B 1 300 ? 4.879 -32.812 -5.754 1 51.31 300 ALA B C 1
ATOM 5835 O O . ALA B 1 300 ? 5.141 -32.344 -4.641 1 51.31 300 ALA B O 1
ATOM 5836 N N . PRO B 1 301 ? 5.621 -32.344 -6.875 1 55.69 301 PRO B N 1
ATOM 5837 C CA . PRO B 1 301 ? 6.332 -31.078 -6.867 1 55.69 301 PRO B CA 1
ATOM 5838 C C . PRO B 1 301 ? 5.434 -29.906 -6.469 1 55.69 301 PRO B C 1
ATOM 5840 O O . PRO B 1 301 ? 5.934 -28.828 -6.125 1 55.69 301 PRO B O 1
ATOM 5843 N N . PHE B 1 302 ? 4.109 -30.219 -6.473 1 65.5 302 PHE B N 1
ATOM 5844 C CA . PHE B 1 302 ? 3.121 -29.172 -6.207 1 65.5 302 PHE B CA 1
ATOM 5845 C C . PHE B 1 302 ? 2.195 -29.594 -5.066 1 65.5 302 PHE B C 1
ATOM 5847 O O . PHE B 1 302 ? 2.301 -30.703 -4.547 1 65.5 302 PHE B O 1
ATOM 5854 N N . GLU B 1 303 ? 1.319 -28.75 -4.688 1 80.5 303 GLU B N 1
ATOM 5855 C CA . GLU B 1 303 ? 0.326 -29.016 -3.65 1 80.5 303 GLU B CA 1
ATOM 5856 C C . GLU B 1 303 ? -0.557 -30.203 -4.023 1 80.5 303 GLU B C 1
ATOM 5858 O O . GLU B 1 303 ? -1.026 -30.297 -5.16 1 80.5 303 GLU B O 1
ATOM 5863 N N . ALA B 1 304 ? -0.623 -31.297 -3.242 1 87.88 304 ALA B N 1
ATOM 5864 C CA . ALA B 1 304 ? -1.446 -32.5 -3.463 1 87.88 304 ALA B CA 1
ATOM 5865 C C . ALA B 1 304 ? -2.424 -32.688 -2.311 1 87.88 304 ALA B C 1
ATOM 5867 O O . ALA B 1 30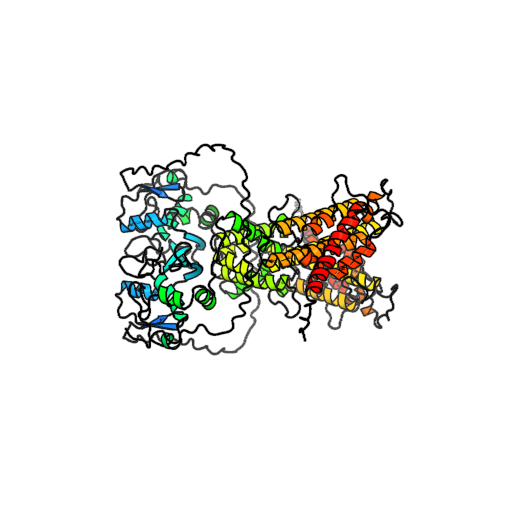4 ? -2.023 -32.719 -1.145 1 87.88 304 ALA B O 1
ATOM 5868 N N . HIS B 1 305 ? -3.695 -32.719 -2.729 1 92.69 305 HIS B N 1
ATOM 5869 C CA . HIS B 1 305 ? -4.75 -32.938 -1.743 1 92.69 305 HIS B CA 1
ATOM 5870 C C . HIS B 1 305 ? -5.574 -34.188 -2.074 1 92.69 305 HIS B C 1
ATOM 5872 O O . HIS B 1 305 ? -5.973 -34.375 -3.225 1 92.69 305 HIS B O 1
ATOM 5878 N N . ASP B 1 306 ? -5.758 -35 -1.065 1 94.5 306 ASP B N 1
ATOM 5879 C CA . ASP B 1 306 ? -6.691 -36.125 -1.262 1 94.5 306 ASP B CA 1
ATOM 5880 C C . ASP B 1 306 ? -8.133 -35.625 -1.284 1 94.5 306 ASP B C 1
ATOM 5882 O O . ASP B 1 306 ? -8.383 -34.406 -1.215 1 94.5 306 ASP B O 1
ATOM 5886 N N . VAL B 1 307 ? -9.039 -36.531 -1.425 1 96.19 307 VAL B N 1
ATOM 5887 C CA . VAL B 1 307 ? -10.445 -36.188 -1.583 1 96.19 307 VAL B CA 1
ATOM 5888 C C . VAL B 1 307 ? -10.938 -35.438 -0.339 1 96.19 307 VAL B C 1
ATOM 5890 O O . VAL B 1 307 ? -11.609 -34.406 -0.443 1 96.19 307 VAL B O 1
ATOM 5893 N N . VAL B 1 308 ? -10.609 -35.906 0.831 1 95.38 308 VAL B N 1
ATOM 5894 C CA . VAL B 1 308 ? -11.078 -35.344 2.092 1 95.38 308 VAL B CA 1
ATOM 5895 C C . VAL B 1 308 ? -10.531 -33.938 2.264 1 95.38 308 VAL B C 1
ATOM 5897 O O . VAL B 1 308 ? -11.273 -33 2.629 1 95.38 308 VAL B O 1
ATOM 5900 N N . SER B 1 309 ? -9.242 -33.781 1.979 1 95.62 309 SER B N 1
ATOM 5901 C CA . SER B 1 309 ? -8.617 -32.469 2.086 1 95.62 309 SER B CA 1
ATOM 5902 C C . SER B 1 309 ? -9.195 -31.516 1.064 1 95.62 309 SER B C 1
ATOM 5904 O O . SER B 1 309 ? -9.406 -30.328 1.371 1 95.62 309 SER B O 1
ATOM 5906 N N . CYS B 1 310 ? -9.359 -31.969 -0.127 1 97.12 310 CYS B N 1
ATOM 5907 C CA . CYS B 1 310 ? -9.961 -31.125 -1.163 1 97.12 310 CYS B CA 1
ATOM 5908 C C . CYS B 1 310 ? -11.367 -30.703 -0.765 1 97.12 310 CYS B C 1
ATOM 5910 O O . CYS B 1 310 ? -11.719 -29.531 -0.901 1 97.12 310 CYS B O 1
ATOM 5912 N N . ALA B 1 311 ? -12.141 -31.625 -0.249 1 96.75 311 ALA B N 1
ATOM 5913 C CA . ALA B 1 311 ? -13.5 -31.328 0.192 1 96.75 311 ALA B CA 1
ATOM 5914 C C . ALA B 1 311 ? -13.508 -30.281 1.3 1 96.75 311 ALA B C 1
ATOM 5916 O O . ALA B 1 311 ? -14.336 -29.375 1.292 1 96.75 311 ALA B O 1
ATOM 5917 N N . SER B 1 312 ? -12.648 -30.453 2.207 1 96.19 312 SER B N 1
ATOM 5918 C CA . SER B 1 312 ? -12.547 -29.5 3.312 1 96.19 312 SER B CA 1
ATOM 5919 C C . SER B 1 312 ? -12.211 -28.109 2.811 1 96.19 312 SER B C 1
ATOM 5921 O O . SER B 1 312 ? -12.758 -27.109 3.307 1 96.19 312 SER B O 1
ATOM 5923 N N . LYS B 1 313 ? -11.32 -28.031 1.854 1 96.88 313 LYS B N 1
ATOM 5924 C CA . LYS B 1 313 ? -10.938 -26.734 1.286 1 96.88 313 LYS B CA 1
ATOM 5925 C C . LYS B 1 313 ? -12.117 -26.078 0.573 1 96.88 313 LYS B C 1
ATOM 5927 O O . LYS B 1 313 ? -12.328 -24.875 0.701 1 96.88 313 LYS B O 1
ATOM 5932 N N . LEU B 1 314 ? -12.852 -26.844 -0.149 1 97.62 314 LEU B N 1
ATOM 5933 C CA . LEU B 1 314 ? -14 -26.312 -0.879 1 97.62 314 LEU B CA 1
ATOM 5934 C C . LEU B 1 314 ? -15.086 -25.844 0.082 1 97.62 314 LEU B C 1
ATOM 5936 O O . LEU B 1 314 ? -15.695 -24.797 -0.133 1 97.62 314 LEU B O 1
ATOM 5940 N N . LYS B 1 315 ? -15.305 -26.625 1.144 1 96.5 315 LYS B N 1
ATOM 5941 C CA . LYS B 1 315 ? -16.281 -26.219 2.154 1 96.5 315 LYS B CA 1
ATOM 5942 C C . LYS B 1 315 ? -15.883 -24.891 2.803 1 96.5 315 LYS B C 1
ATOM 5944 O O . LYS B 1 315 ? -16.734 -24.047 3.047 1 96.5 315 LYS B O 1
ATOM 5949 N N . ALA B 1 316 ? -14.633 -24.781 3.062 1 96.44 316 ALA B N 1
ATOM 5950 C CA . ALA B 1 316 ? -14.125 -23.547 3.656 1 96.44 316 ALA B CA 1
ATOM 5951 C C . ALA B 1 316 ? -14.344 -22.359 2.723 1 96.44 316 ALA B C 1
ATOM 5953 O O . ALA B 1 316 ? -14.664 -21.266 3.172 1 96.44 316 ALA B O 1
ATOM 5954 N N . LEU B 1 317 ? -14.141 -22.578 1.416 1 97.81 317 LEU B N 1
ATOM 5955 C CA . LEU B 1 317 ? -14.328 -21.516 0.438 1 97.81 317 LEU B CA 1
ATOM 5956 C C . LEU B 1 317 ? -15.805 -21.109 0.347 1 97.81 317 LEU B C 1
ATOM 5958 O O . LEU B 1 317 ? -16.125 -19.938 0.236 1 97.81 317 LEU B O 1
ATOM 5962 N N . VAL B 1 318 ? -16.672 -22.094 0.423 1 97.56 318 VAL B N 1
ATOM 5963 C CA . VAL B 1 318 ? -18.109 -21.828 0.414 1 97.56 318 VAL B CA 1
ATOM 5964 C C . VAL B 1 318 ? -18.484 -20.969 1.623 1 97.56 318 VAL B C 1
ATOM 5966 O O . VAL B 1 318 ? -19.25 -20.016 1.5 1 97.56 318 VAL B O 1
ATOM 5969 N N . GLN B 1 319 ? -17.922 -21.312 2.705 1 96.5 319 GLN B N 1
ATOM 5970 C CA . GLN B 1 319 ? -18.188 -20.547 3.916 1 96.5 319 GLN B CA 1
ATOM 5971 C C . GLN B 1 319 ? -17.672 -19.125 3.785 1 96.5 319 GLN B C 1
ATOM 5973 O O . GLN B 1 319 ? -18.312 -18.172 4.238 1 96.5 319 GLN B O 1
ATOM 5978 N N . SER B 1 320 ? -16.5 -18.969 3.211 1 96.5 320 SER B N 1
ATOM 5979 C CA . SER B 1 320 ? -15.93 -17.641 3.004 1 96.5 320 SER B CA 1
ATOM 5980 C C . SER B 1 320 ? -16.844 -16.781 2.131 1 96.5 320 SER B C 1
ATOM 5982 O O . SER B 1 320 ? -16.969 -15.586 2.359 1 96.5 320 SER B O 1
ATOM 5984 N N . ILE B 1 321 ? -17.406 -17.391 1.094 1 96.81 321 ILE B N 1
ATOM 5985 C CA . ILE B 1 321 ? -18.328 -16.688 0.205 1 96.81 321 ILE B CA 1
ATOM 5986 C C . ILE B 1 321 ? -19.562 -16.234 0.988 1 96.81 321 ILE B C 1
ATOM 5988 O O . ILE B 1 321 ? -20 -15.094 0.865 1 96.81 321 ILE B O 1
ATOM 5992 N N . ALA B 1 322 ? -20.062 -17.141 1.824 1 95.31 322 ALA B N 1
ATOM 5993 C CA . ALA B 1 322 ? -21.234 -16.828 2.646 1 95.31 322 ALA B CA 1
ATOM 5994 C C . ALA B 1 322 ? -20.938 -15.672 3.598 1 95.31 322 ALA B C 1
ATOM 5996 O O . ALA B 1 322 ? -21.734 -14.742 3.715 1 95.31 322 ALA B O 1
ATOM 5997 N N . ASP B 1 323 ? -19.828 -15.734 4.238 1 94.12 323 ASP B N 1
ATOM 5998 C CA . ASP B 1 323 ? -19.438 -14.703 5.191 1 94.12 323 ASP B CA 1
ATOM 5999 C C . ASP B 1 323 ? -19.266 -13.352 4.5 1 94.12 323 ASP B C 1
ATOM 6001 O O . ASP B 1 323 ? -19.641 -12.312 5.055 1 94.12 323 ASP B O 1
ATOM 6005 N N . TYR B 1 324 ? -18.672 -13.383 3.348 1 93.31 324 TYR B N 1
ATOM 6006 C CA . TYR B 1 324 ? -18.422 -12.148 2.604 1 93.31 324 TYR B CA 1
ATOM 6007 C C . TYR B 1 324 ? -19.734 -11.5 2.191 1 93.31 324 TYR B C 1
ATOM 6009 O O . TYR B 1 324 ? -19.891 -10.273 2.289 1 93.31 324 TYR B O 1
ATOM 6017 N N . TYR B 1 325 ? -20.672 -12.258 1.716 1 91.69 325 TYR B N 1
ATOM 6018 C CA . TYR B 1 325 ? -21.984 -11.75 1.322 1 91.69 325 TYR B CA 1
ATOM 6019 C C . TYR B 1 325 ? -22.719 -11.164 2.52 1 91.69 325 TYR B C 1
ATOM 6021 O O . TYR B 1 325 ? -23.359 -10.125 2.408 1 91.69 325 TYR B O 1
ATOM 6029 N N . ASP B 1 326 ? -22.609 -11.805 3.635 1 90.06 326 ASP B N 1
ATOM 6030 C CA . ASP B 1 326 ? -23.328 -11.398 4.844 1 90.06 326 ASP B CA 1
ATOM 6031 C C . ASP B 1 326 ? -22.812 -10.055 5.363 1 90.06 326 ASP B C 1
ATOM 6033 O O . ASP B 1 326 ? -23.516 -9.359 6.102 1 90.06 326 ASP B O 1
ATOM 6037 N N . GLN B 1 327 ? -21.625 -9.695 5.008 1 85.94 327 GLN B N 1
ATOM 6038 C CA . GLN B 1 327 ? -21.016 -8.453 5.477 1 85.94 327 GLN B CA 1
ATOM 6039 C C . GLN B 1 327 ? -21.594 -7.246 4.727 1 85.94 327 GLN B C 1
ATOM 6041 O O . GLN B 1 327 ? -21.422 -6.105 5.16 1 85.94 327 GLN B O 1
ATOM 6046 N N . HIS B 1 328 ? -22.188 -7.527 3.627 1 82.62 328 HIS B N 1
ATOM 6047 C CA . HIS B 1 328 ? -22.703 -6.422 2.824 1 82.62 328 HIS B CA 1
ATOM 6048 C C . HIS B 1 328 ? -24.188 -6.188 3.102 1 82.62 328 HIS B C 1
ATOM 6050 O O . HIS B 1 328 ? -24.953 -7.137 3.295 1 82.62 328 HIS B O 1
ATOM 6056 N N . ASP B 1 329 ? -24.453 -4.988 3.246 1 69.25 329 ASP B N 1
ATOM 6057 C CA . ASP B 1 329 ? -25.828 -4.586 3.492 1 69.25 329 ASP B CA 1
ATOM 6058 C C . ASP B 1 329 ? -26.688 -4.758 2.238 1 69.25 329 ASP B C 1
ATOM 6060 O O . ASP B 1 329 ? -26.266 -4.375 1.142 1 69.25 329 ASP B O 1
ATOM 6064 N N . GLU B 1 330 ? -27.797 -5.223 2.475 1 62.88 330 GLU B N 1
ATOM 6065 C CA . GLU B 1 330 ? -28.719 -5.562 1.392 1 62.88 330 GLU B CA 1
ATOM 6066 C C . GLU B 1 330 ? -29.125 -4.32 0.604 1 62.88 330 GLU B C 1
ATOM 6068 O O . GLU B 1 330 ? -29.406 -4.402 -0.592 1 62.88 330 GLU B O 1
ATOM 6073 N N . ASP B 1 331 ? -29.031 -3.287 1.251 1 62.06 331 ASP B N 1
ATOM 6074 C CA . ASP B 1 331 ? -29.547 -2.076 0.622 1 62.06 331 ASP B CA 1
ATOM 6075 C C . ASP B 1 331 ? -28.453 -1.358 -0.172 1 62.06 331 ASP B C 1
ATOM 6077 O O . ASP B 1 331 ? -28.734 -0.394 -0.887 1 62.06 331 ASP B O 1
ATOM 6081 N N . GLU B 1 332 ? -27.297 -1.899 -0.172 1 66.81 332 GLU B N 1
ATOM 6082 C CA . GLU B 1 332 ? -26.234 -1.234 -0.911 1 66.81 332 GLU B CA 1
ATOM 6083 C C . GLU B 1 332 ? -26.203 -1.692 -2.365 1 66.81 332 GLU B C 1
ATOM 6085 O O . GLU B 1 332 ? -26.359 -2.879 -2.652 1 66.81 332 GLU B O 1
ATOM 6090 N N . PRO B 1 333 ? -26.172 -0.763 -3.277 1 65.12 333 PRO B N 1
ATOM 6091 C CA . PRO B 1 333 ? -26.172 -1.106 -4.703 1 65.12 333 PRO B CA 1
ATOM 6092 C C . PRO B 1 333 ? -25.125 -2.166 -5.051 1 65.12 333 PRO B C 1
ATOM 6094 O O . PRO B 1 333 ? -25.375 -3.018 -5.91 1 65.12 333 PRO B O 1
ATOM 6097 N N . ASP B 1 334 ? -24.188 -2.158 -4.32 1 75.62 334 ASP B N 1
ATOM 6098 C CA . ASP B 1 334 ? -23.109 -3.078 -4.637 1 75.62 334 ASP B CA 1
ATOM 6099 C C . ASP B 1 334 ? -23.422 -4.492 -4.152 1 75.62 334 ASP B C 1
ATOM 6101 O O . ASP B 1 334 ? -22.781 -5.457 -4.574 1 75.62 334 ASP B O 1
ATOM 6105 N N . THR B 1 335 ? -24.5 -4.559 -3.467 1 78.19 335 THR B N 1
ATOM 6106 C CA . THR B 1 335 ? -24.828 -5.859 -2.9 1 78.19 335 THR B CA 1
ATOM 6107 C C . THR B 1 335 ? -25.375 -6.797 -3.977 1 78.19 335 THR B C 1
ATOM 6109 O O . THR B 1 335 ? -25.109 -8 -3.953 1 78.19 335 THR B O 1
ATOM 6112 N N . LYS B 1 336 ? -26.109 -6.207 -4.922 1 82.44 336 LYS B N 1
ATOM 6113 C CA . LYS B 1 336 ? -26.625 -7.027 -6.016 1 82.44 336 LYS B CA 1
ATOM 6114 C C . LYS B 1 336 ? -25.484 -7.629 -6.828 1 82.44 336 LYS B C 1
ATOM 6116 O O . LYS B 1 336 ? -25.547 -8.797 -7.23 1 82.44 336 LYS B O 1
ATOM 6121 N N . ASN B 1 337 ? -24.531 -6.852 -6.977 1 87.12 337 ASN B N 1
ATOM 6122 C CA . ASN B 1 337 ? -23.359 -7.324 -7.703 1 87.12 337 ASN B CA 1
ATOM 6123 C C . ASN B 1 337 ? -22.625 -8.422 -6.934 1 87.12 337 ASN B C 1
ATOM 6125 O O . ASN B 1 337 ? -22.172 -9.398 -7.523 1 87.12 337 ASN B O 1
ATOM 6129 N N . VAL B 1 338 ? -22.578 -8.25 -5.648 1 90.56 338 VAL B N 1
ATOM 6130 C CA . VAL B 1 338 ? -21.906 -9.234 -4.805 1 90.56 338 VAL B CA 1
ATOM 6131 C C . VAL B 1 338 ? -22.688 -10.555 -4.836 1 90.56 338 VAL B C 1
ATOM 6133 O O . VAL B 1 338 ? -22.078 -11.633 -4.91 1 90.56 338 VAL B O 1
ATOM 6136 N N . ALA B 1 339 ? -23.953 -10.406 -4.82 1 90.62 339 ALA B N 1
ATOM 6137 C CA . ALA B 1 339 ? -24.797 -11.594 -4.863 1 90.62 339 ALA B CA 1
ATOM 6138 C C . ALA B 1 339 ? -24.609 -12.359 -6.172 1 90.62 339 ALA B C 1
ATOM 6140 O O . ALA B 1 339 ? -24.5 -13.586 -6.168 1 90.62 339 ALA B O 1
ATOM 6141 N N . ASN B 1 340 ? -24.625 -11.68 -7.199 1 91.44 340 ASN B N 1
ATOM 6142 C CA . ASN B 1 340 ? -24.422 -12.289 -8.508 1 91.44 340 ASN B CA 1
ATOM 6143 C C . ASN B 1 340 ? -23.078 -13 -8.594 1 91.44 340 ASN B C 1
ATOM 6145 O O . ASN B 1 340 ? -22.984 -14.109 -9.125 1 91.44 340 ASN B O 1
ATOM 6149 N N . ARG B 1 341 ? -22.078 -12.398 -8.102 1 93.31 341 ARG B N 1
ATOM 6150 C CA . ARG B 1 341 ? -20.734 -12.992 -8.133 1 93.31 341 ARG B CA 1
ATOM 6151 C C . ARG B 1 341 ? -20.641 -14.188 -7.191 1 93.31 341 ARG B C 1
ATOM 6153 O O . ARG B 1 341 ? -19.969 -15.164 -7.488 1 93.31 341 ARG B O 1
ATOM 6160 N N . ALA B 1 342 ? -21.25 -13.984 -6.062 1 95.38 342 ALA B N 1
ATOM 6161 C CA . ALA B 1 342 ? -21.297 -15.102 -5.121 1 95.38 342 ALA B CA 1
ATOM 6162 C C . ALA B 1 342 ? -21.953 -16.328 -5.758 1 95.38 342 ALA B C 1
ATOM 6164 O O . ALA B 1 342 ? -21.422 -17.438 -5.676 1 95.38 342 ALA B O 1
ATOM 6165 N N . ALA B 1 343 ? -23.062 -16.094 -6.414 1 95.25 343 ALA B N 1
ATOM 6166 C CA . ALA B 1 343 ? -23.766 -17.172 -7.098 1 95.25 343 ALA B CA 1
ATOM 6167 C C . ALA B 1 343 ? -22.875 -17.828 -8.148 1 95.25 343 ALA B C 1
ATOM 6169 O O . ALA B 1 343 ? -22.797 -19.062 -8.227 1 95.25 343 ALA B O 1
ATOM 6170 N N . GLY B 1 344 ? -22.266 -17.016 -8.883 1 95.44 344 GLY B N 1
ATOM 6171 C CA . GLY B 1 344 ? -21.375 -17.531 -9.906 1 95.44 344 GLY B CA 1
ATOM 6172 C C . GLY B 1 344 ? -20.266 -18.406 -9.344 1 95.44 344 GLY B C 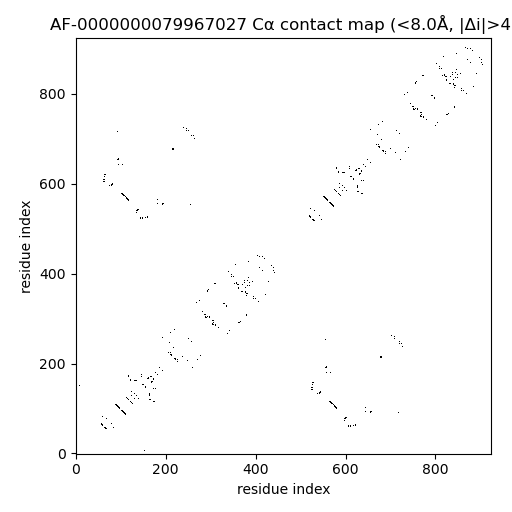1
ATOM 6173 O O . GLY B 1 344 ? -19.938 -19.453 -9.914 1 95.44 344 GLY B O 1
ATOM 6174 N N . ALA B 1 345 ? -19.656 -17.969 -8.289 1 96.81 345 ALA B N 1
ATOM 6175 C CA . ALA B 1 345 ? -18.594 -18.734 -7.645 1 96.81 345 ALA B CA 1
ATOM 6176 C C . ALA B 1 345 ? -19.109 -20.078 -7.113 1 96.81 345 ALA B C 1
ATOM 6178 O O . ALA B 1 345 ? -18.469 -21.109 -7.273 1 96.81 345 ALA B O 1
ATOM 6179 N N . LEU B 1 346 ? -20.281 -20 -6.504 1 97.44 346 LEU B N 1
ATOM 6180 C CA . LEU B 1 346 ? -20.875 -21.203 -5.934 1 97.44 346 LEU B CA 1
ATOM 6181 C C . LEU B 1 346 ? -21.234 -22.203 -7.031 1 97.44 346 LEU B C 1
ATOM 6183 O O . LEU B 1 346 ? -20.984 -23.391 -6.891 1 97.44 346 LEU B O 1
ATOM 6187 N N . ILE B 1 347 ? -21.797 -21.703 -8.094 1 96.25 347 ILE B N 1
ATOM 6188 C CA . ILE B 1 347 ? -22.156 -22.547 -9.234 1 96.25 347 ILE B CA 1
ATOM 6189 C C . ILE B 1 347 ? -20.891 -23.172 -9.828 1 96.25 347 ILE B C 1
ATOM 6191 O O . ILE B 1 347 ? -20.891 -24.359 -10.18 1 96.25 347 ILE B O 1
ATOM 6195 N N . SER B 1 348 ? -19.844 -22.422 -9.914 1 96.56 348 SER B N 1
ATOM 6196 C CA . SER B 1 348 ? -18.578 -22.938 -10.43 1 96.56 348 SER B CA 1
ATOM 6197 C C . SER B 1 348 ? -18.031 -24.047 -9.547 1 96.56 348 SER B C 1
ATOM 6199 O O . SER B 1 348 ? -17.5 -25.047 -10.047 1 96.56 348 SER B O 1
ATOM 6201 N N . ILE B 1 349 ? -18.094 -23.875 -8.234 1 98.06 349 ILE B N 1
ATOM 6202 C CA . ILE B 1 349 ? -17.641 -24.906 -7.293 1 98.06 349 ILE B CA 1
ATOM 6203 C C . ILE B 1 349 ? -18.469 -26.172 -7.484 1 98.06 349 ILE B C 1
ATOM 6205 O O . ILE B 1 349 ? -17.906 -27.266 -7.594 1 98.06 349 ILE B O 1
ATOM 6209 N N . LEU B 1 350 ? -19.797 -25.969 -7.559 1 97.19 350 LEU B N 1
ATOM 6210 C CA . LEU B 1 350 ? -20.703 -27.094 -7.723 1 97.19 350 LEU B CA 1
ATOM 6211 C C . LEU B 1 350 ? -20.438 -27.812 -9.039 1 97.19 350 LEU B C 1
ATOM 6213 O O . LEU B 1 350 ? -20.422 -29.047 -9.094 1 97.19 350 LEU B O 1
ATOM 6217 N N . ASP B 1 351 ? -20.266 -27.094 -10.07 1 96.81 351 ASP B N 1
ATOM 6218 C CA . ASP B 1 351 ? -19.953 -27.656 -11.383 1 96.81 351 ASP B CA 1
ATOM 6219 C C . ASP B 1 351 ? -18.641 -28.453 -11.336 1 96.81 351 ASP B C 1
ATOM 6221 O O . ASP B 1 351 ? -18.547 -29.547 -11.914 1 96.81 351 ASP B O 1
ATOM 6225 N N . GLY B 1 352 ? -17.609 -27.906 -10.711 1 97.06 352 GLY B N 1
ATOM 6226 C CA . GLY B 1 352 ? -16.344 -28.609 -10.555 1 97.06 352 GLY B CA 1
ATOM 6227 C C . GLY B 1 352 ? -16.469 -29.922 -9.805 1 97.06 352 GLY B C 1
ATOM 6228 O O . GLY B 1 352 ? -15.844 -30.906 -10.172 1 97.06 352 GLY B O 1
ATOM 6229 N N . VAL B 1 353 ? -17.266 -29.906 -8.797 1 97.06 353 VAL B N 1
ATOM 6230 C CA . VAL B 1 353 ? -17.5 -31.094 -7.992 1 97.06 353 VAL B CA 1
ATOM 6231 C C . VAL B 1 353 ? -18.281 -32.125 -8.805 1 97.06 353 VAL B C 1
ATOM 6233 O O . VAL B 1 353 ? -17.953 -33.312 -8.805 1 97.06 353 VAL B O 1
ATOM 6236 N N . ALA B 1 354 ? -19.312 -31.672 -9.523 1 95.69 354 ALA B N 1
ATOM 6237 C CA . ALA B 1 354 ? -20.156 -32.562 -10.32 1 95.69 354 ALA B CA 1
ATOM 6238 C C . ALA B 1 354 ? -19.359 -33.219 -11.43 1 95.69 354 ALA B C 1
ATOM 6240 O O . ALA B 1 354 ? -19.656 -34.375 -11.828 1 95.69 354 ALA B O 1
ATOM 6241 N N . ASN B 1 355 ? -18.312 -32.625 -11.914 1 95.19 355 ASN B N 1
ATOM 6242 C CA . ASN B 1 355 ? -17.484 -33.156 -12.984 1 95.19 355 ASN B CA 1
ATOM 6243 C C . ASN B 1 355 ? -16.438 -34.125 -12.453 1 95.19 355 ASN B C 1
ATOM 6245 O O . ASN B 1 355 ? -15.711 -34.75 -13.234 1 95.19 355 ASN B O 1
ATOM 6249 N N . ARG B 1 356 ? -16.453 -34.344 -11.156 1 95.94 356 ARG B N 1
ATOM 6250 C CA . ARG B 1 356 ? -15.438 -35.219 -10.562 1 95.94 356 ARG B CA 1
ATOM 6251 C C . ARG B 1 356 ? -16.078 -36.344 -9.766 1 95.94 356 ARG B C 1
ATOM 6253 O O . ARG B 1 356 ? -15.656 -36.625 -8.648 1 95.94 356 ARG B O 1
ATOM 6260 N N . ASN B 1 357 ? -17.125 -36.781 -10.391 1 94.31 357 ASN B N 1
ATOM 6261 C CA . ASN B 1 357 ? -17.828 -37.938 -9.844 1 94.31 357 ASN B CA 1
ATOM 6262 C C . ASN B 1 357 ? -17.172 -39.25 -10.281 1 94.31 357 ASN B C 1
ATOM 6264 O O . ASN B 1 357 ? -17.734 -40 -11.07 1 94.31 357 ASN B O 1
ATOM 6268 N N . PHE B 1 358 ? -15.992 -39.5 -9.742 1 95.06 358 PHE B N 1
ATOM 6269 C CA . PHE B 1 358 ? -15.258 -40.75 -10.031 1 95.06 358 PHE B CA 1
ATOM 6270 C C . PHE B 1 358 ? -14.398 -41.156 -8.844 1 95.06 358 PHE B C 1
ATOM 6272 O O . PHE B 1 358 ? -14.148 -40.344 -7.941 1 95.06 358 PHE B O 1
ATOM 6279 N N . ASP B 1 359 ? -14.055 -42.406 -8.797 1 95.31 359 ASP B N 1
ATOM 6280 C CA . ASP B 1 359 ? -13.18 -42.938 -7.758 1 95.31 359 ASP B CA 1
ATOM 6281 C C . ASP B 1 359 ? -11.734 -42.438 -7.957 1 95.31 359 ASP B C 1
ATOM 6283 O O . ASP B 1 359 ? -11.078 -42.844 -8.922 1 95.31 359 ASP B O 1
ATOM 6287 N N . ALA B 1 360 ? -11.203 -41.719 -7.043 1 95.25 360 ALA B N 1
ATOM 6288 C CA . ALA B 1 360 ? -9.875 -41.094 -7.145 1 95.25 360 ALA B CA 1
ATOM 6289 C C . ALA B 1 360 ? -8.781 -42.156 -7.117 1 95.25 360 ALA B C 1
ATOM 6291 O O . ALA B 1 360 ? -7.656 -41.906 -7.547 1 95.25 360 ALA B O 1
ATOM 6292 N N . TYR B 1 361 ? -9.156 -43.375 -6.652 1 94.5 361 TYR B N 1
ATOM 6293 C CA . TYR B 1 361 ? -8.133 -44.406 -6.461 1 94.5 361 TYR B CA 1
ATOM 6294 C C . TYR B 1 361 ? -8.266 -45.5 -7.496 1 94.5 361 TYR B C 1
ATOM 6296 O O . TYR B 1 361 ? -7.5 -46.469 -7.477 1 94.5 361 TYR B O 1
ATOM 6304 N N . ALA B 1 362 ? -9.156 -45.438 -8.383 1 92.81 362 ALA B N 1
ATOM 6305 C CA . ALA B 1 362 ? -9.461 -46.5 -9.336 1 92.81 362 ALA B CA 1
ATOM 6306 C C . ALA B 1 362 ? -8.266 -46.781 -10.242 1 92.81 362 ALA B C 1
ATOM 6308 O O . ALA B 1 362 ? -7.977 -47.938 -10.57 1 92.81 362 ALA B O 1
ATOM 6309 N N . ASN B 1 363 ? -7.465 -45.75 -10.672 1 89.81 363 ASN B N 1
ATOM 6310 C CA . ASN B 1 363 ? -6.418 -45.938 -11.672 1 89.81 363 ASN B CA 1
ATOM 6311 C C . ASN B 1 363 ? -5.098 -45.312 -11.219 1 89.81 363 ASN B C 1
ATOM 6313 O O . ASN B 1 363 ? -4.359 -44.75 -12.031 1 89.81 363 ASN B O 1
ATOM 6317 N N . ILE B 1 364 ? -4.914 -45.375 -9.961 1 90.06 364 ILE B N 1
ATOM 6318 C CA . ILE B 1 364 ? -3.686 -44.75 -9.492 1 90.06 364 ILE B CA 1
ATOM 6319 C C . ILE B 1 364 ? -2.488 -45.625 -9.852 1 90.06 364 ILE B C 1
ATOM 6321 O O . ILE B 1 364 ? -2.619 -46.844 -9.969 1 90.06 364 ILE B O 1
ATOM 6325 N N . THR B 1 365 ? -1.333 -45.062 -10.109 1 87.5 365 THR B N 1
ATOM 6326 C CA . THR B 1 365 ? -0.11 -45.781 -10.484 1 87.5 365 THR B CA 1
ATOM 6327 C C . THR B 1 365 ? 0.884 -45.781 -9.328 1 87.5 365 THR B C 1
ATOM 6329 O O . THR B 1 365 ? 1.968 -46.344 -9.438 1 87.5 365 THR B O 1
ATOM 6332 N N . TRP B 1 366 ? 0.515 -45.094 -8.336 1 86.62 366 TRP B N 1
ATOM 6333 C CA . TRP B 1 366 ? 1.342 -45.031 -7.133 1 86.62 366 TRP B CA 1
ATOM 6334 C C . TRP B 1 366 ? 0.74 -45.906 -6.027 1 86.62 366 TRP B C 1
ATOM 6336 O O . TRP B 1 366 ? -0.407 -46.344 -6.129 1 86.62 366 TRP B O 1
ATOM 6346 N N . GLY B 1 367 ? 1.537 -46.406 -5.109 1 81.69 367 GLY B N 1
ATOM 6347 C CA . GLY B 1 367 ? 1.096 -47.344 -4.094 1 81.69 367 GLY B CA 1
ATOM 6348 C C . GLY B 1 367 ? 0.296 -46.719 -2.982 1 81.69 367 GLY B C 1
ATOM 6349 O O . GLY B 1 367 ? 0.771 -45.781 -2.334 1 81.69 367 GLY B O 1
ATOM 6350 N N . ALA B 1 368 ? -1.088 -46.875 -3.021 1 83 368 ALA B N 1
ATOM 6351 C CA . ALA B 1 368 ? -1.921 -46.438 -1.908 1 83 368 ALA B CA 1
ATOM 6352 C C . ALA B 1 368 ? -3.027 -47.469 -1.613 1 83 368 ALA B C 1
ATOM 6354 O O . ALA B 1 368 ? -3.428 -48.219 -2.494 1 83 368 ALA B O 1
ATOM 6355 N N . ILE B 1 369 ? -3.334 -47.562 -0.322 1 86.75 369 ILE B N 1
ATOM 6356 C CA . ILE B 1 369 ? -4.535 -48.312 0.069 1 86.75 369 ILE B CA 1
ATOM 6357 C C . ILE B 1 369 ? -5.75 -47.375 -0.009 1 86.75 369 ILE B C 1
ATOM 6359 O O . ILE B 1 369 ? -5.816 -46.375 0.694 1 86.75 369 ILE B O 1
ATOM 6363 N N . PRO B 1 370 ? -6.57 -47.719 -0.989 1 90.31 370 PRO B N 1
ATOM 6364 C CA . PRO B 1 370 ? -7.766 -46.875 -1.068 1 90.31 370 PRO B CA 1
ATOM 6365 C C . PRO B 1 370 ? -8.516 -46.781 0.26 1 90.31 370 PRO B C 1
ATOM 6367 O O . PRO B 1 370 ? -8.445 -47.719 1.074 1 90.31 370 PRO B O 1
ATOM 6370 N N . PRO B 1 371 ? -9.148 -45.688 0.412 1 92.69 371 PRO B N 1
ATOM 6371 C CA . PRO B 1 371 ? -9.922 -45.562 1.651 1 92.69 371 PRO B CA 1
ATOM 6372 C C . PRO B 1 371 ? -11.062 -46.562 1.744 1 92.69 371 PRO B C 1
ATOM 6374 O O . PRO B 1 371 ? -11.625 -46.969 0.721 1 92.69 371 PRO B O 1
ATOM 6377 N N . ALA B 1 372 ? -11.383 -46.938 2.98 1 90.75 372 ALA B N 1
ATOM 6378 C CA . ALA B 1 372 ? -12.43 -47.938 3.232 1 90.75 372 ALA B CA 1
ATOM 6379 C C . ALA B 1 372 ? -13.797 -47.375 2.842 1 90.75 372 ALA B C 1
ATOM 6381 O O . ALA B 1 372 ? -14.641 -48.125 2.316 1 90.75 372 ALA B O 1
ATOM 6382 N N . ASP B 1 373 ? -13.977 -46.156 3.121 1 91.81 373 ASP B N 1
ATOM 6383 C CA . ASP B 1 373 ? -15.242 -45.5 2.805 1 91.81 373 ASP B CA 1
ATOM 6384 C C . ASP B 1 373 ? -15.188 -44.844 1.433 1 91.81 373 ASP B C 1
ATOM 6386 O O . ASP B 1 373 ? -14.375 -43.938 1.204 1 91.81 373 ASP B O 1
ATOM 6390 N N . TYR B 1 374 ? -16.078 -45.219 0.522 1 92.5 374 TYR B N 1
ATOM 6391 C CA . TYR B 1 374 ? -16.141 -44.688 -0.832 1 92.5 374 TYR B CA 1
ATOM 6392 C C . TYR B 1 374 ? -16.328 -43.156 -0.811 1 92.5 374 TYR B C 1
ATOM 6394 O O . TYR B 1 374 ? -15.93 -42.469 -1.75 1 92.5 374 TYR B O 1
ATOM 6402 N N . ARG B 1 375 ? -16.812 -42.688 0.279 1 92.44 375 ARG B N 1
ATOM 6403 C CA . ARG B 1 375 ? -17 -41.25 0.487 1 92.44 375 ARG B CA 1
ATOM 6404 C C . ARG B 1 375 ? -15.656 -40.531 0.445 1 92.44 375 ARG B C 1
ATOM 6406 O O . ARG B 1 375 ? -15.586 -39.375 -0.002 1 92.44 375 ARG B O 1
ATOM 6413 N N . ASP B 1 376 ? -14.664 -41.219 0.871 1 95.38 376 ASP B N 1
ATOM 6414 C CA . ASP B 1 376 ? -13.344 -40.594 0.954 1 95.38 376 ASP B CA 1
ATOM 6415 C C . ASP B 1 376 ? -12.547 -40.844 -0.326 1 95.38 376 ASP B C 1
ATOM 6417 O O . ASP B 1 376 ? -11.422 -40.344 -0.459 1 95.38 376 ASP B O 1
ATOM 6421 N N . ALA B 1 377 ? -13.211 -41.531 -1.312 1 96.25 377 ALA B N 1
ATOM 6422 C CA . ALA B 1 377 ? -12.539 -41.812 -2.582 1 96.25 377 ALA B CA 1
ATOM 6423 C C . ALA B 1 377 ? -13.203 -41.031 -3.727 1 96.25 377 ALA B C 1
ATOM 6425 O O . ALA B 1 377 ? -12.68 -41 -4.844 1 96.25 377 ALA B O 1
ATOM 6426 N N . ASN B 1 378 ? -14.312 -40.438 -3.467 1 96.38 378 ASN B N 1
ATOM 6427 C CA . ASN B 1 378 ? -15.086 -39.719 -4.48 1 96.38 378 ASN B CA 1
ATOM 6428 C C . ASN B 1 378 ? -15.562 -38.375 -3.971 1 96.38 378 ASN B C 1
ATOM 6430 O O . ASN B 1 378 ? -16.406 -38.312 -3.08 1 96.38 378 ASN B O 1
ATOM 6434 N N . LEU B 1 379 ? -15.094 -37.312 -4.609 1 96.94 379 LEU B N 1
ATOM 6435 C CA . LEU B 1 379 ? -15.359 -35.969 -4.156 1 96.94 379 LEU B CA 1
ATOM 6436 C C . LEU B 1 379 ? -16.844 -35.656 -4.227 1 96.94 379 LEU B C 1
ATOM 6438 O O . LEU B 1 379 ? -17.406 -35.031 -3.305 1 96.94 379 LEU B O 1
ATOM 6442 N N . PHE B 1 380 ? -17.516 -36 -5.305 1 96 380 PHE B N 1
ATOM 6443 C CA . PHE B 1 380 ? -18.938 -35.781 -5.516 1 96 380 PHE B CA 1
ATOM 6444 C C . PHE B 1 380 ? -19.766 -36.469 -4.422 1 96 380 PHE B C 1
ATOM 6446 O O . PHE B 1 380 ? -20.672 -35.875 -3.852 1 96 380 PHE B O 1
ATOM 6453 N N . THR B 1 381 ? -19.391 -37.688 -4.152 1 94.56 381 THR B N 1
ATOM 6454 C CA . THR B 1 381 ? -20.094 -38.438 -3.109 1 94.56 381 THR B CA 1
ATOM 6455 C C . THR B 1 381 ? -19.844 -37.812 -1.74 1 94.56 381 THR B C 1
ATOM 6457 O O . THR B 1 381 ? -20.75 -37.75 -0.915 1 94.56 381 THR B O 1
ATOM 6460 N N . HIS B 1 382 ? -18.656 -37.406 -1.512 1 95.06 382 HIS B N 1
ATOM 6461 C CA . HIS B 1 382 ? -18.266 -36.812 -0.229 1 95.06 382 HIS B CA 1
ATOM 6462 C C . HIS B 1 382 ? -19.062 -35.562 0.074 1 95.06 382 HIS B C 1
ATOM 6464 O O . HIS B 1 382 ? -19.453 -35.312 1.218 1 95.06 382 HIS B O 1
ATOM 6470 N N . LEU B 1 383 ? -19.297 -34.688 -0.89 1 95.31 383 LEU B N 1
ATOM 6471 C CA . LEU B 1 383 ? -19.844 -33.375 -0.654 1 95.31 383 LEU B CA 1
ATOM 6472 C C . LEU B 1 383 ? -21.344 -33.344 -0.91 1 95.31 383 LEU B C 1
ATOM 6474 O O . LEU B 1 383 ? -22.062 -32.531 -0.319 1 95.31 383 LEU B O 1
ATOM 6478 N N . ILE B 1 384 ? -21.875 -34.219 -1.775 1 93.94 384 ILE B N 1
ATOM 6479 C CA . ILE B 1 384 ? -23.25 -34.094 -2.229 1 93.94 384 ILE B CA 1
ATOM 6480 C C . ILE B 1 384 ? -24.047 -35.344 -1.825 1 93.94 384 ILE B C 1
ATOM 6482 O O . ILE B 1 384 ? -25.078 -35.219 -1.159 1 93.94 384 ILE B O 1
ATOM 6486 N N . CYS B 1 385 ? -23.516 -36.5 -2.111 1 91.44 385 CYS B N 1
ATOM 6487 C CA . CYS B 1 385 ? -24.297 -37.719 -1.939 1 91.44 385 CYS B CA 1
ATOM 6488 C C . CYS B 1 385 ? -24.344 -38.125 -0.475 1 91.44 385 CYS B C 1
ATOM 6490 O O . CYS B 1 385 ? -25.391 -38.562 0.024 1 91.44 385 CYS B O 1
ATOM 6492 N N . LYS B 1 386 ? -23.188 -38.125 0.176 1 87.38 386 LYS B N 1
ATOM 6493 C CA . LYS B 1 386 ? -23.078 -38.5 1.582 1 87.38 386 LYS B CA 1
ATOM 6494 C C . LYS B 1 386 ? -22.391 -37.406 2.4 1 87.38 386 LYS B C 1
ATOM 6496 O O . LYS B 1 386 ? -21.297 -37.625 2.924 1 87.38 386 LYS B O 1
ATOM 6501 N N . PRO B 1 387 ? -23.141 -36.312 2.443 1 81.06 387 PRO B N 1
ATOM 6502 C CA . PRO B 1 387 ? -22.516 -35.25 3.201 1 81.06 387 PRO B CA 1
ATOM 6503 C C . PRO B 1 387 ? -22.359 -35.562 4.684 1 81.06 387 PRO B C 1
ATOM 6505 O O . PRO B 1 387 ? -22.953 -36.531 5.168 1 81.06 387 PRO B O 1
ATOM 6508 N N . ASP B 1 388 ? -21.25 -34.938 5.27 1 73.44 388 ASP B N 1
ATOM 6509 C CA . ASP B 1 388 ? -21.031 -35.188 6.691 1 73.44 388 ASP B CA 1
ATOM 6510 C C . ASP B 1 388 ? -22.344 -35.094 7.469 1 73.44 388 ASP B C 1
ATOM 6512 O O . ASP B 1 388 ? -23.344 -34.594 6.953 1 73.44 388 ASP B O 1
ATOM 6516 N N . VAL B 1 389 ? -22.344 -35.531 8.719 1 60.41 389 VAL B N 1
ATOM 6517 C CA . VAL B 1 389 ? -23.484 -35.594 9.633 1 60.41 389 VAL B CA 1
ATOM 6518 C C . VAL B 1 389 ? -24.016 -34.188 9.875 1 60.41 389 VAL B C 1
ATOM 6520 O O . VAL B 1 389 ? -23.234 -33.219 10.023 1 60.41 389 VAL B O 1
ATOM 6523 N N . GLY B 1 390 ? -25.312 -33.875 9.602 1 56.22 390 GLY B N 1
ATOM 6524 C CA . GLY B 1 390 ? -26.031 -32.719 10.109 1 56.22 390 GLY B CA 1
ATOM 6525 C C . GLY B 1 390 ? -26.766 -31.938 9.023 1 56.22 390 GLY B C 1
ATOM 6526 O O . GLY B 1 390 ? -26.984 -30.734 9.164 1 56.22 390 GLY B O 1
ATOM 6527 N N . GLY B 1 391 ? -27.156 -32.531 7.918 1 64.31 391 GLY B N 1
ATOM 6528 C CA . GLY B 1 391 ? -28.203 -31.938 7.098 1 64.31 391 GLY B CA 1
ATOM 6529 C C . GLY B 1 391 ? -27.719 -30.781 6.25 1 64.31 391 GLY B C 1
ATOM 6530 O O . GLY B 1 391 ? -28.531 -30.031 5.684 1 64.31 391 GLY B O 1
ATOM 6531 N N . LYS B 1 392 ? -26.469 -30.391 6.055 1 82.06 392 LYS B N 1
ATOM 6532 C CA . LYS B 1 392 ? -26.031 -29.25 5.262 1 82.06 392 LYS B CA 1
ATOM 6533 C C . LYS B 1 392 ? -25.938 -29.609 3.783 1 82.06 392 LYS B C 1
ATOM 6535 O O . LYS B 1 392 ? -25.578 -30.734 3.434 1 82.06 392 LYS B O 1
ATOM 6540 N N . LEU B 1 393 ? -26.453 -28.766 2.973 1 91.69 393 LEU B N 1
ATOM 6541 C CA . LEU B 1 393 ? -26.578 -29 1.538 1 91.69 393 LEU B CA 1
ATOM 6542 C C . LEU B 1 393 ? -25.406 -28.344 0.787 1 91.69 393 LEU B C 1
ATOM 6544 O O . LEU B 1 393 ? -25.578 -27.875 -0.337 1 91.69 393 LEU B O 1
ATOM 6548 N N . PHE B 1 394 ? -24.172 -28.234 1.483 1 94.12 394 PHE B N 1
ATOM 6549 C CA . PHE B 1 394 ? -22.953 -27.734 0.855 1 94.12 394 PHE B CA 1
ATOM 6550 C C . PHE B 1 394 ? -23.203 -26.391 0.187 1 94.12 394 PHE B C 1
ATOM 6552 O O . PHE B 1 394 ? -23.578 -25.422 0.853 1 94.12 394 PHE B O 1
ATOM 6559 N N . VAL B 1 395 ? -23.094 -26.234 -1.119 1 95.5 395 VAL B N 1
ATOM 6560 C CA . VAL B 1 395 ? -23.172 -24.984 -1.85 1 95.5 395 VAL B CA 1
ATOM 6561 C C . VAL B 1 395 ? -24.609 -24.484 -1.867 1 95.5 395 VAL B C 1
ATOM 6563 O O . VAL B 1 395 ? -24.859 -23.281 -1.867 1 95.5 395 VAL B O 1
ATOM 6566 N N . LEU B 1 396 ? -25.609 -25.344 -1.782 1 94.44 396 LEU B N 1
ATOM 6567 C CA . LEU B 1 396 ? -27.016 -24.984 -1.942 1 94.44 396 LEU B CA 1
ATOM 6568 C C . LEU B 1 396 ? -27.516 -24.219 -0.724 1 94.44 396 LEU B C 1
ATOM 6570 O O . LEU B 1 396 ? -28.422 -23.391 -0.838 1 94.44 396 LEU B O 1
ATOM 6574 N N . ASP B 1 397 ? -26.891 -24.484 0.413 1 92.81 397 ASP B N 1
ATOM 6575 C CA . ASP B 1 397 ? -27.25 -23.734 1.619 1 92.81 397 ASP B CA 1
ATOM 6576 C C . ASP B 1 397 ? -27.031 -22.234 1.436 1 92.81 397 ASP B C 1
ATOM 6578 O O . ASP B 1 397 ? -27.812 -21.422 1.912 1 92.81 397 ASP B O 1
ATOM 6582 N N . VAL B 1 398 ? -25.984 -21.922 0.766 1 94.5 398 VAL B N 1
ATOM 6583 C CA . VAL B 1 398 ? -25.641 -20.531 0.558 1 94.5 398 VAL B CA 1
ATOM 6584 C C . VAL B 1 398 ? -26.406 -19.969 -0.642 1 94.5 398 VAL B C 1
ATOM 6586 O O . VAL B 1 398 ? -26.906 -18.859 -0.599 1 94.5 398 VAL B O 1
ATOM 6589 N N . LEU B 1 399 ? -26.5 -20.75 -1.676 1 94 399 LEU B N 1
ATOM 6590 C CA . LEU B 1 399 ? -27.172 -20.328 -2.896 1 94 399 LEU B CA 1
ATOM 6591 C C . LEU B 1 399 ? -28.625 -19.969 -2.615 1 94 399 LEU B C 1
ATOM 6593 O O . LEU B 1 399 ? -29.172 -19.047 -3.211 1 94 399 LEU B O 1
ATOM 6597 N N . GLN B 1 400 ? -29.203 -20.641 -1.716 1 90.88 400 GLN B N 1
ATOM 6598 C CA . GLN B 1 400 ? -30.609 -20.438 -1.388 1 90.88 400 GLN B CA 1
ATOM 6599 C C . GLN B 1 400 ? -30.812 -19.109 -0.647 1 90.88 400 GLN B C 1
ATOM 6601 O O . GLN B 1 400 ? -31.906 -18.531 -0.678 1 90.88 400 GLN B O 1
ATOM 6606 N N . SER B 1 401 ? -29.797 -18.688 0.015 1 89.38 401 SER B N 1
ATOM 6607 C CA . SER B 1 401 ? -29.906 -17.469 0.806 1 89.38 401 SER B CA 1
ATOM 6608 C C . SER B 1 401 ? -29.719 -16.234 -0.062 1 89.38 401 SER B C 1
ATOM 6610 O O . SER B 1 401 ? -30 -15.109 0.371 1 89.38 401 SER B O 1
ATOM 6612 N N . LEU B 1 402 ? -29.281 -16.406 -1.304 1 91.12 402 LEU B N 1
ATOM 6613 C CA . LEU B 1 402 ? -29.062 -15.281 -2.207 1 91.12 402 LEU B CA 1
ATOM 6614 C C . LEU B 1 402 ? -30.359 -14.859 -2.875 1 91.12 402 LEU B C 1
ATOM 6616 O O . LEU B 1 402 ? -31.312 -15.633 -2.93 1 91.12 402 LEU B O 1
ATOM 6620 N N . PRO B 1 403 ? -30.422 -13.578 -3.309 1 87.88 403 PRO B N 1
ATOM 6621 C CA . PRO B 1 403 ? -31.625 -13.172 -4.055 1 87.88 403 PRO B CA 1
ATOM 6622 C C . PRO B 1 403 ? -31.812 -13.977 -5.34 1 87.88 403 PRO B C 1
ATOM 6624 O O . PRO B 1 403 ? -31.047 -13.812 -6.293 1 87.88 403 PRO B O 1
ATOM 6627 N N . GLN B 1 404 ? -32.844 -14.727 -5.398 1 85 404 GLN B N 1
ATOM 6628 C CA . GLN B 1 404 ? -33.031 -15.758 -6.414 1 85 404 GLN B CA 1
ATOM 6629 C C . GLN B 1 404 ? -33.281 -15.133 -7.789 1 85 404 GLN B C 1
ATOM 6631 O O . GLN B 1 404 ? -32.812 -15.656 -8.805 1 85 404 GLN B O 1
ATOM 6636 N N . ASP B 1 405 ? -33.938 -14.023 -7.77 1 81.44 405 ASP B N 1
ATOM 6637 C CA . ASP B 1 405 ? -34.219 -13.375 -9.047 1 81.44 405 ASP B CA 1
ATOM 6638 C C . ASP B 1 405 ? -32.906 -12.938 -9.734 1 81.44 405 ASP B C 1
ATOM 6640 O O . ASP B 1 405 ? -32.75 -13.133 -10.938 1 81.44 405 ASP B O 1
ATOM 6644 N N . ASP B 1 406 ? -32.062 -12.477 -8.953 1 78.69 406 ASP B N 1
ATOM 6645 C CA . ASP B 1 406 ? -30.797 -11.992 -9.492 1 78.69 406 ASP B CA 1
ATOM 6646 C C . ASP B 1 406 ? -29.906 -13.148 -9.906 1 78.69 406 ASP B C 1
ATOM 6648 O O . ASP B 1 406 ? -29.203 -13.062 -10.922 1 78.69 406 ASP B O 1
ATOM 6652 N N . VAL B 1 407 ? -29.953 -14.195 -9.18 1 82.62 407 VAL B N 1
ATOM 6653 C CA . VAL B 1 407 ? -29.141 -15.383 -9.453 1 82.62 407 VAL B CA 1
ATOM 6654 C C . VAL B 1 407 ? -29.547 -15.992 -10.789 1 82.62 407 VAL B C 1
ATOM 6656 O O . VAL B 1 407 ? -28.688 -16.297 -11.625 1 82.62 407 VAL B O 1
ATOM 6659 N N . LEU B 1 408 ? -30.828 -16.094 -11.039 1 82.88 408 LEU B N 1
ATOM 6660 C CA . LEU B 1 408 ? -31.328 -16.734 -12.25 1 82.88 408 LEU B CA 1
ATOM 6661 C C . LEU B 1 408 ? -31.078 -15.867 -13.477 1 82.88 408 LEU B C 1
ATOM 6663 O O . LEU B 1 408 ? -30.812 -16.375 -14.562 1 82.88 408 LEU B O 1
ATOM 6667 N N . ARG B 1 409 ? -31.188 -14.633 -13.305 1 85.12 409 ARG B N 1
ATOM 6668 C CA . ARG B 1 409 ? -30.953 -13.695 -14.398 1 85.12 409 ARG B CA 1
ATOM 6669 C C . ARG B 1 409 ? -29.5 -13.781 -14.875 1 85.12 409 ARG B C 1
ATOM 6671 O O . ARG B 1 409 ? -29.234 -13.695 -16.078 1 85.12 409 ARG B O 1
ATOM 6678 N N . GLY B 1 410 ? -28.672 -14.07 -14 1 87.81 410 GLY B N 1
ATOM 6679 C CA . GLY B 1 410 ? -27.25 -14.031 -14.344 1 87.81 410 GLY B CA 1
ATOM 6680 C C . GLY B 1 410 ? -26.688 -15.391 -14.711 1 87.81 410 GLY B C 1
ATOM 6681 O O . GLY B 1 410 ? -25.734 -15.484 -15.484 1 87.81 410 GLY B O 1
ATOM 6682 N N . HIS B 1 411 ? -27.281 -16.484 -14.133 1 93 411 HIS B N 1
ATOM 6683 C CA . HIS B 1 411 ? -26.641 -17.781 -14.242 1 93 411 HIS B CA 1
ATOM 6684 C C . HIS B 1 411 ? -27.641 -18.859 -14.633 1 93 411 HIS B C 1
ATOM 6686 O O . HIS B 1 411 ? -27.469 -20.047 -14.312 1 93 411 HIS B O 1
ATOM 6692 N N . GLY B 1 412 ? -28.719 -18.453 -15.289 1 89.62 412 GLY B N 1
ATOM 6693 C CA . GLY B 1 412 ? -29.781 -19.375 -15.633 1 89.62 412 GLY B CA 1
ATOM 6694 C C . GLY B 1 412 ? -29.297 -20.562 -16.453 1 89.62 412 GLY B C 1
ATOM 6695 O O . GLY B 1 412 ? -29.641 -21.703 -16.141 1 89.62 412 GLY B O 1
ATOM 6696 N N . GLU B 1 413 ? -28.516 -20.328 -17.422 1 90.69 413 GLU B N 1
ATOM 6697 C CA . GLU B 1 413 ? -28.016 -21.375 -18.281 1 90.69 413 GLU B CA 1
ATOM 6698 C C . GLU B 1 413 ? -27.125 -22.344 -17.516 1 90.69 413 GLU B C 1
ATOM 6700 O O . GLU B 1 413 ? -27.219 -23.562 -17.688 1 90.69 413 GLU B O 1
ATOM 6705 N N . ASP B 1 414 ? -26.312 -21.781 -16.719 1 92.44 414 ASP B N 1
ATOM 6706 C CA . ASP B 1 414 ? -25.406 -22.609 -15.93 1 92.44 414 ASP B CA 1
ATOM 6707 C C . ASP B 1 414 ? -26.188 -23.484 -14.938 1 92.44 414 ASP B C 1
ATOM 6709 O O . ASP B 1 414 ? -25.828 -24.641 -14.719 1 92.44 414 ASP B O 1
ATOM 6713 N N . ILE B 1 415 ? -27.188 -22.875 -14.383 1 91.88 415 ILE B N 1
ATOM 6714 C CA . ILE B 1 415 ? -28 -23.594 -13.422 1 91.88 415 ILE B CA 1
ATOM 6715 C C . ILE B 1 415 ? -28.719 -24.75 -14.125 1 91.88 415 ILE B C 1
ATOM 6717 O O . ILE B 1 415 ? -28.797 -25.859 -13.594 1 91.88 415 ILE B O 1
ATOM 6721 N N . HIS B 1 416 ? -29.141 -24.516 -15.297 1 89.38 416 HIS B N 1
ATOM 6722 C CA . HIS B 1 416 ? -29.797 -25.547 -16.062 1 89.38 416 HIS B CA 1
ATOM 6723 C C . HIS B 1 416 ? -28.844 -26.688 -16.406 1 89.38 416 HIS B C 1
ATOM 6725 O O . HIS B 1 416 ? -29.203 -27.859 -16.25 1 89.38 416 HIS B O 1
ATOM 6731 N N . ASN B 1 417 ? -27.703 -26.375 -16.844 1 91.44 417 ASN B N 1
ATOM 6732 C CA . ASN B 1 417 ? -26.703 -27.375 -17.172 1 91.44 417 ASN B CA 1
ATOM 6733 C C . ASN B 1 417 ? -26.328 -28.203 -15.953 1 91.44 417 ASN B C 1
ATOM 6735 O O . ASN B 1 417 ? -26.062 -29.406 -16.078 1 91.44 417 ASN B O 1
ATOM 6739 N N . LEU B 1 418 ? -26.266 -27.594 -14.859 1 93.62 418 LEU B N 1
ATOM 6740 C CA . LEU B 1 418 ? -25.906 -28.281 -13.617 1 93.62 418 LEU B CA 1
ATOM 6741 C C . LEU B 1 418 ? -27 -29.266 -13.219 1 93.62 418 LEU B C 1
ATOM 6743 O O . LEU B 1 418 ? -26.703 -30.312 -12.617 1 93.62 418 LEU B O 1
ATOM 6747 N N . GLY B 1 419 ? -28.266 -28.875 -13.539 1 91.44 419 GLY B N 1
ATOM 6748 C CA . GLY B 1 419 ? -29.359 -29.781 -13.242 1 91.44 419 GLY B CA 1
ATOM 6749 C C . GLY B 1 419 ? -29.203 -31.141 -13.906 1 91.44 419 GLY B C 1
ATOM 6750 O O . GLY B 1 419 ? -29.438 -32.188 -13.281 1 91.44 419 GLY B O 1
ATOM 6751 N N . ASP B 1 420 ? -28.672 -31.125 -15.008 1 90.44 420 ASP B N 1
ATOM 6752 C CA . ASP B 1 420 ? -28.453 -32.375 -15.758 1 90.44 420 ASP B CA 1
ATOM 6753 C C . ASP B 1 420 ? -27.328 -33.188 -15.133 1 90.44 420 ASP B C 1
ATOM 6755 O O . ASP B 1 420 ? -27.406 -34.406 -15.102 1 90.44 420 ASP B O 1
ATOM 6759 N N . LYS B 1 421 ? -26.375 -32.469 -14.641 1 91.5 421 LYS B N 1
ATOM 6760 C CA . LYS B 1 421 ? -25.219 -33.156 -14.055 1 91.5 421 LYS B CA 1
ATOM 6761 C C . LYS B 1 421 ? -25.562 -33.719 -12.68 1 91.5 421 LYS B C 1
ATOM 6763 O O . LYS B 1 421 ? -24.969 -34.719 -12.258 1 91.5 421 LYS B O 1
ATOM 6768 N N . LEU B 1 422 ? -26.5 -33.125 -12.008 1 92.88 422 LEU B N 1
ATOM 6769 C CA . LEU B 1 422 ? -26.844 -33.5 -10.641 1 92.88 422 LEU B CA 1
ATOM 6770 C C . LEU B 1 422 ? -27.906 -34.594 -10.641 1 92.88 422 LEU B C 1
ATOM 6772 O O . LEU B 1 422 ? -28.094 -35.281 -9.633 1 92.88 422 LEU B O 1
ATOM 6776 N N . ALA B 1 423 ? -28.531 -34.656 -11.781 1 88.81 423 ALA B N 1
ATOM 6777 C CA . ALA B 1 423 ? -29.594 -35.656 -11.875 1 88.81 423 ALA B CA 1
ATOM 6778 C C . ALA B 1 423 ? -29.016 -37.062 -11.961 1 88.81 423 ALA B C 1
ATOM 6780 O O . ALA B 1 423 ? -29.078 -37.719 -13.016 1 88.81 423 ALA B O 1
ATOM 6781 N N . LYS B 1 424 ? -28.328 -37.531 -11.016 1 85.75 424 LYS B N 1
ATOM 6782 C CA . LYS B 1 424 ? -27.688 -38.844 -10.922 1 85.75 424 LYS B CA 1
ATOM 6783 C C . LYS B 1 424 ? -28.312 -39.688 -9.805 1 85.75 424 LYS B C 1
ATOM 6785 O O . LYS B 1 424 ? -28.875 -39.125 -8.859 1 85.75 424 LYS B O 1
ATOM 6790 N N . PRO B 1 425 ? -27.984 -41 -10.07 1 83.5 425 PRO B N 1
ATOM 6791 C CA . PRO B 1 425 ? -28.5 -41.875 -9.008 1 83.5 425 PRO B CA 1
ATOM 6792 C C . PRO B 1 425 ? -27.75 -41.688 -7.691 1 83.5 425 PRO B C 1
ATOM 6794 O O . PRO B 1 425 ? -26.578 -41.281 -7.691 1 83.5 425 PRO B O 1
ATOM 6797 N N . PHE B 1 426 ? -28.312 -41.531 -6.555 1 86.75 426 PHE B N 1
ATOM 6798 C CA . PHE B 1 426 ? -27.734 -41.562 -5.219 1 86.75 426 PHE B CA 1
ATOM 6799 C C . PHE B 1 426 ? -27.703 -40.156 -4.617 1 86.75 426 PHE B C 1
ATOM 6801 O O . PHE B 1 426 ? -27.359 -39.969 -3.449 1 86.75 426 PHE B O 1
ATOM 6808 N N . VAL B 1 427 ? -27.891 -39.188 -5.586 1 91.88 427 VAL B N 1
ATOM 6809 C CA . VAL B 1 427 ? -28.031 -37.844 -5.012 1 91.88 427 VAL B CA 1
ATOM 6810 C C . VAL B 1 427 ? -29.281 -37.812 -4.145 1 91.88 427 VAL B C 1
ATOM 6812 O O . VAL B 1 427 ? -30.359 -38.188 -4.586 1 91.88 427 VAL B O 1
ATOM 6815 N N . PRO B 1 428 ? -29.141 -37.344 -2.951 1 91.06 428 PRO B N 1
ATOM 6816 C CA . PRO B 1 428 ? -30.312 -37.281 -2.062 1 91.06 428 PRO B CA 1
ATOM 6817 C C . PRO B 1 428 ? -31.438 -36.438 -2.625 1 91.06 428 PRO B C 1
ATOM 6819 O O . PRO B 1 428 ? -31.188 -35.375 -3.234 1 91.06 428 PRO B O 1
ATOM 6822 N N . ALA B 1 429 ? -32.656 -36.844 -2.354 1 89.25 429 ALA B N 1
ATOM 6823 C CA . ALA B 1 429 ? -33.812 -36.156 -2.861 1 89.25 429 ALA B CA 1
ATOM 6824 C C . ALA B 1 429 ? -33.906 -34.719 -2.338 1 89.25 429 ALA B C 1
ATOM 6826 O O . ALA B 1 429 ? -34.312 -33.812 -3.061 1 89.25 429 ALA B O 1
ATOM 6827 N N . GLU B 1 430 ? -33.562 -34.562 -1.149 1 89.5 430 GLU B N 1
ATOM 6828 C CA . GLU B 1 430 ? -33.594 -33.25 -0.553 1 89.5 430 GLU B CA 1
ATOM 6829 C C . GLU B 1 430 ? -32.688 -32.281 -1.312 1 89.5 430 GLU B C 1
ATOM 6831 O O . GLU B 1 430 ? -33.031 -31.109 -1.497 1 89.5 430 GLU B O 1
ATOM 6836 N N . TYR B 1 431 ? -31.5 -32.75 -1.642 1 92.5 431 TYR B N 1
ATOM 6837 C CA . TYR B 1 431 ? -30.547 -31.938 -2.375 1 92.5 431 TYR B CA 1
ATOM 6838 C C . TYR B 1 431 ? -31.094 -31.531 -3.736 1 92.5 431 TYR B C 1
ATOM 6840 O O . TYR B 1 431 ? -31.031 -30.375 -4.125 1 92.5 431 TYR B O 1
ATOM 6848 N N . LEU B 1 432 ? -31.719 -32.469 -4.465 1 92.19 432 LEU B N 1
ATOM 6849 C CA . LEU B 1 432 ? -32.281 -32.219 -5.793 1 92.19 432 LEU B CA 1
ATOM 6850 C C . LEU B 1 432 ? -33.469 -31.281 -5.711 1 92.19 432 LEU B C 1
ATOM 6852 O O . LEU B 1 432 ? -33.656 -30.391 -6.551 1 92.19 432 LEU B O 1
ATOM 6856 N N . ASN B 1 433 ? -34.281 -31.5 -4.703 1 91.06 433 ASN B N 1
ATOM 6857 C CA . ASN B 1 433 ? -35.469 -30.656 -4.531 1 91.06 433 ASN B CA 1
ATOM 6858 C C . ASN B 1 433 ? -35.062 -29.203 -4.262 1 91.06 433 ASN B C 1
ATOM 6860 O O . ASN B 1 433 ? -35.688 -28.281 -4.793 1 91.06 433 ASN B O 1
ATOM 6864 N N . THR B 1 434 ? -34.156 -29.094 -3.43 1 91.19 434 THR B N 1
ATOM 6865 C CA . THR B 1 434 ? -33.656 -27.75 -3.127 1 91.19 434 THR B CA 1
ATOM 6866 C C . THR B 1 434 ? -33.094 -27.094 -4.375 1 91.19 434 THR B C 1
ATOM 6868 O O . THR B 1 434 ? -33.344 -25.906 -4.629 1 91.19 434 THR B O 1
ATOM 6871 N N . PHE B 1 435 ? -32.281 -27.812 -5.102 1 93.5 435 PHE B N 1
ATOM 6872 C CA . PHE B 1 435 ? -31.703 -27.297 -6.332 1 93.5 435 PHE B CA 1
ATOM 6873 C C . PHE B 1 435 ? -32.781 -26.875 -7.309 1 93.5 435 PHE B C 1
ATOM 6875 O O . PHE B 1 435 ? -32.688 -25.828 -7.941 1 93.5 435 PHE B O 1
ATOM 6882 N N . ARG B 1 436 ? -33.812 -27.672 -7.43 1 89.69 436 ARG B N 1
ATOM 6883 C CA . ARG B 1 436 ? -34.938 -27.375 -8.328 1 89.69 436 ARG B CA 1
ATOM 6884 C C . ARG B 1 436 ? -35.688 -26.125 -7.887 1 89.69 436 ARG B C 1
ATOM 6886 O O . ARG B 1 436 ? -36.156 -25.359 -8.719 1 89.69 436 ARG B O 1
ATOM 6893 N N . SER B 1 437 ? -35.812 -25.984 -6.648 1 88.94 437 SER B N 1
ATOM 6894 C CA . SER B 1 437 ? -36.469 -24.781 -6.133 1 88.94 437 SER B CA 1
ATOM 6895 C C . SER B 1 437 ? -35.688 -23.531 -6.512 1 88.94 437 SER B C 1
ATOM 6897 O O . SER B 1 437 ? -36.281 -22.484 -6.773 1 88.94 437 SER B O 1
ATOM 6899 N N . ILE B 1 438 ? -34.406 -23.641 -6.477 1 87.88 438 ILE B N 1
ATOM 6900 C CA . ILE B 1 438 ? -33.562 -22.516 -6.844 1 87.88 438 ILE B CA 1
ATOM 6901 C C . ILE B 1 438 ? -33.656 -22.25 -8.344 1 87.88 438 ILE B C 1
ATOM 6903 O O . ILE B 1 438 ? -33.719 -21.094 -8.773 1 87.88 438 ILE B O 1
ATOM 6907 N N . SER B 1 439 ? -33.75 -23.312 -9.148 1 84.94 439 SER B N 1
ATOM 6908 C CA . SER B 1 439 ? -33.781 -23.219 -10.609 1 84.94 439 SER B CA 1
ATOM 6909 C C . SER B 1 439 ? -35.156 -22.734 -11.109 1 84.94 439 SER B C 1
ATOM 6911 O O . SER B 1 439 ? -35.219 -22.047 -12.125 1 84.94 439 SER B O 1
ATOM 6913 N N . GLN B 1 440 ? -36.312 -23.281 -10.5 1 75.31 440 GLN B N 1
ATOM 6914 C CA . GLN B 1 440 ? -37.656 -23.016 -10.945 1 75.31 440 GLN B CA 1
ATOM 6915 C C . GLN B 1 440 ? -38.188 -21.719 -10.344 1 75.31 440 GLN B C 1
ATOM 6917 O O . GLN B 1 440 ? -39.125 -21.125 -10.867 1 75.31 440 GLN B O 1
ATOM 6922 N N . GLY B 1 441 ? -37.812 -21.453 -9.203 1 59.19 441 GLY B N 1
ATOM 6923 C CA . GLY B 1 441 ? -38.406 -20.234 -8.648 1 59.19 441 GLY B CA 1
ATOM 6924 C C . GLY B 1 441 ? -38.594 -19.141 -9.68 1 59.19 441 GLY B C 1
ATOM 6925 O O . GLY B 1 441 ? -39.25 -18.125 -9.391 1 59.19 441 GLY B O 1
ATOM 6926 N N . ASN B 1 442 ? -37.875 -19.078 -10.75 1 48.5 442 ASN B N 1
ATOM 6927 C CA . ASN B 1 442 ? -38.125 -18 -11.719 1 48.5 442 ASN B CA 1
ATOM 6928 C C . ASN B 1 442 ? -39.312 -18.328 -12.625 1 48.5 442 ASN B C 1
ATOM 6930 O O . ASN B 1 442 ? -39.812 -17.453 -13.328 1 48.5 442 ASN B O 1
ATOM 6934 N N . ARG B 1 443 ? -39.625 -19.578 -12.938 1 44.28 443 ARG B N 1
ATOM 6935 C CA . ARG B 1 443 ? -40.656 -19.797 -13.961 1 44.28 443 ARG B CA 1
ATOM 6936 C C . ARG B 1 443 ? -42.031 -19.359 -13.453 1 44.28 443 ARG B C 1
ATOM 6938 O O . ARG B 1 443 ? -42.875 -18.969 -14.242 1 44.28 443 ARG B O 1
ATOM 6945 N N . LYS B 1 444 ? -42.438 -19.656 -12.312 1 43.5 444 LYS B N 1
ATOM 6946 C CA . LYS B 1 444 ? -43.781 -19.25 -11.914 1 43.5 444 LYS B CA 1
ATOM 6947 C C . LYS B 1 444 ? -43.906 -17.734 -11.859 1 43.5 444 LYS B C 1
ATOM 6949 O O . LYS B 1 444 ? -45 -17.188 -12.117 1 43.5 444 LYS B O 1
ATOM 6954 N N . ARG B 1 445 ? -42.938 -17.047 -11.352 1 41.22 445 ARG B N 1
ATOM 6955 C CA . ARG B 1 445 ? -43.125 -15.602 -11.273 1 41.22 445 ARG B CA 1
ATOM 6956 C C . ARG B 1 445 ? -42.969 -14.953 -12.641 1 41.22 445 ARG B C 1
ATOM 6958 O O . ARG B 1 445 ? -43.406 -13.828 -12.859 1 41.22 445 ARG B O 1
ATOM 6965 N N . ALA B 1 446 ? -42.188 -15.43 -13.562 1 39.47 446 ALA B N 1
ATOM 6966 C CA . ALA B 1 446 ? -42.156 -14.938 -14.938 1 39.47 446 ALA B CA 1
ATOM 6967 C C . ALA B 1 446 ? -43.469 -15.258 -15.664 1 39.47 446 ALA B C 1
ATOM 6969 O O . ALA B 1 446 ? -43.969 -14.453 -16.453 1 39.47 446 ALA B O 1
ATOM 6970 N N . ALA B 1 447 ? -44.094 -16.469 -15.555 1 39.12 447 ALA B N 1
ATOM 6971 C CA . ALA B 1 447 ? -45.344 -16.797 -16.188 1 39.12 447 ALA B CA 1
ATOM 6972 C C . ALA B 1 447 ? -46.5 -15.953 -15.617 1 39.12 447 ALA B C 1
ATOM 6974 O O . ALA B 1 447 ? -47.438 -15.648 -16.312 1 39.12 447 ALA B O 1
ATOM 6975 N N . SER B 1 448 ? -46.406 -15.695 -14.328 1 39.66 448 SER B N 1
ATOM 6976 C CA . SER B 1 448 ? -47.5 -14.898 -13.773 1 39.66 448 SER B CA 1
ATOM 6977 C C . SER B 1 448 ? -47.469 -13.469 -14.289 1 39.66 448 SER B C 1
ATOM 6979 O O . SER B 1 448 ? -48.5 -12.781 -14.312 1 39.66 448 SER B O 1
ATOM 6981 N N . GLU B 1 449 ? -46.219 -12.93 -14.5 1 38.91 449 GLU B N 1
ATOM 6982 C CA . GLU B 1 449 ? -46.188 -11.562 -15 1 38.91 449 GLU B CA 1
ATOM 6983 C C . GLU B 1 449 ? -46.656 -11.5 -16.453 1 38.91 449 GLU B C 1
ATOM 6985 O O . GLU B 1 449 ? -47.156 -10.477 -16.906 1 38.91 449 GLU B O 1
ATOM 6990 N N . VAL B 1 450 ? -46.281 -12.508 -17.266 1 39.53 450 VAL B N 1
ATOM 6991 C CA . VAL B 1 450 ? -46.688 -12.422 -18.656 1 39.53 450 VAL B CA 1
ATOM 6992 C C . VAL B 1 450 ? -48.188 -12.656 -18.781 1 39.53 450 VAL B C 1
ATOM 6994 O O . VAL B 1 450 ? -48.812 -12.305 -19.797 1 39.53 450 VAL B O 1
ATOM 6997 N N . GLY B 1 451 ? -48.781 -13.461 -17.859 1 37.03 451 GLY B N 1
ATOM 6998 C CA . GLY B 1 451 ? -50.188 -13.789 -18.031 1 37.03 451 GLY B CA 1
ATOM 6999 C C . GLY B 1 451 ? -51.094 -12.609 -17.781 1 37.03 451 GLY B C 1
ATOM 7000 O O . GLY B 1 451 ? -52.312 -12.75 -17.844 1 37.03 451 GLY B O 1
ATOM 7001 N N . GLY B 1 452 ? -50.5 -11.648 -17.125 1 36.03 452 GLY B N 1
ATOM 7002 C CA . GLY B 1 452 ? -51.469 -10.656 -16.672 1 36.03 452 GLY B CA 1
ATOM 7003 C C . GLY B 1 452 ? -52.125 -9.891 -17.797 1 36.03 452 GLY B C 1
ATOM 7004 O O . GLY B 1 452 ? -52.938 -8.992 -17.562 1 36.03 452 GLY B O 1
ATOM 7005 N N . GLY B 1 453 ? -51.375 -9.836 -18.969 1 34.47 453 GLY B N 1
ATOM 7006 C CA . GLY B 1 453 ? -51.875 -8.773 -19.844 1 34.47 453 GLY B CA 1
ATOM 7007 C C . GLY B 1 453 ? -53.125 -9.148 -20.594 1 34.47 453 GLY B C 1
ATOM 7008 O O . GLY B 1 453 ? -53.469 -8.547 -21.625 1 34.47 453 GLY B O 1
ATOM 7009 N N . SER B 1 454 ? -53.656 -10.391 -20.391 1 32.56 454 SER B N 1
ATOM 7010 C CA . SER B 1 454 ? -54.75 -10.609 -21.312 1 32.56 454 SER B CA 1
ATOM 7011 C C . SER B 1 454 ? -55.906 -9.672 -21.031 1 32.56 454 SER B C 1
ATOM 7013 O O . SER B 1 454 ? -56.531 -9.75 -19.969 1 32.56 454 SER B O 1
ATOM 7015 N N . ALA B 1 455 ? -55.781 -8.422 -21.391 1 31.91 455 ALA B N 1
ATOM 7016 C CA . ALA B 1 455 ? -56.875 -7.445 -21.328 1 31.91 455 ALA B CA 1
ATOM 7017 C C . ALA B 1 455 ? -58.125 -7.988 -21.969 1 31.91 455 ALA B C 1
ATOM 7019 O O . ALA B 1 455 ? -58.125 -8.352 -23.156 1 31.91 455 ALA B O 1
ATOM 7020 N N . LYS B 1 456 ? -59.125 -8.508 -21.188 1 34 456 LYS B N 1
ATOM 7021 C CA . LYS B 1 456 ? -60.469 -8.867 -21.578 1 34 456 LYS B CA 1
ATOM 7022 C C . LYS B 1 456 ? -61.156 -7.727 -22.312 1 34 456 LYS B C 1
ATOM 7024 O O . LYS B 1 456 ? -61.188 -6.594 -21.828 1 34 456 LYS B O 1
ATOM 7029 N N . ARG B 1 457 ? -61.188 -7.73 -23.656 1 35.19 457 ARG B N 1
ATOM 7030 C CA . ARG B 1 457 ? -61.938 -6.824 -24.516 1 35.19 457 ARG B CA 1
ATOM 7031 C C . ARG B 1 457 ? -63.406 -6.734 -24.078 1 35.19 457 ARG B C 1
ATOM 7033 O O . ARG B 1 457 ? -64.062 -7.754 -23.812 1 35.19 457 ARG B O 1
ATOM 7040 N N . PRO B 1 458 ? -63.844 -5.574 -23.516 1 40.72 458 PRO B N 1
ATOM 7041 C CA . PRO B 1 458 ? -65.25 -5.328 -23.109 1 40.72 458 PRO B CA 1
ATOM 7042 C C . PRO B 1 458 ? -66.25 -5.66 -24.219 1 40.72 458 PRO B C 1
ATOM 7044 O O . PRO B 1 458 ? -66 -5.289 -25.375 1 40.72 458 PRO B O 1
ATOM 7047 N N . THR B 1 459 ? -66.75 -6.855 -24.234 1 31.89 459 THR B N 1
ATOM 7048 C CA . THR B 1 459 ? -67.812 -7.266 -25.156 1 31.89 459 THR B CA 1
ATOM 7049 C C . THR B 1 459 ? -68.938 -6.25 -25.156 1 31.89 459 THR B C 1
ATOM 7051 O O . THR B 1 459 ? -69.5 -5.914 -24.109 1 31.89 459 THR B O 1
ATOM 7054 N N . MET B 1 460 ? -68.938 -5.273 -26.125 1 32.31 460 MET B N 1
ATOM 7055 C CA . MET B 1 460 ? -70.062 -4.363 -26.469 1 32.31 460 MET B CA 1
ATOM 7056 C C . MET B 1 460 ? -71.375 -5.117 -26.625 1 32.31 460 MET B C 1
ATOM 7058 O O . MET B 1 460 ? -71.438 -6.129 -27.312 1 32.31 460 MET B O 1
ATOM 7062 N N . GLU B 1 461 ? -72.188 -5.172 -25.578 1 32.06 461 GLU B N 1
ATOM 7063 C CA . GLU B 1 461 ? -73.562 -5.543 -25.609 1 32.06 461 GLU B CA 1
ATOM 7064 C C . GLU B 1 461 ? -74.312 -4.887 -26.781 1 32.06 461 GLU B C 1
ATOM 7066 O O . GLU B 1 461 ? -74.125 -3.689 -27.031 1 32.06 461 GLU B O 1
ATOM 7071 N N . SER B 1 462 ? -74.75 -5.684 -27.781 1 28.31 462 SER B N 1
ATOM 7072 C CA . SER B 1 462 ? -75.812 -5.234 -28.672 1 28.31 462 SER B CA 1
ATOM 7073 C C . SER B 1 462 ? -77.062 -4.812 -27.906 1 28.31 462 SER B C 1
ATOM 7075 O O . SER B 1 462 ? -77.438 -5.457 -26.922 1 28.31 462 SER B O 1
#

InterPro domains:
  IPR007527 Zinc finger, SWIM-type [PS50966] (112-147)

Organism: NCBI:txid1448308

Sequence (924 aa):
MSAEALSKLSLVDTMVTTRAGAARARTAPAQTPQHASTPSPSHSPTSTAASSPTPSLIESAQGLTYNLSPFDDDVRRRAKRGLMDDNDIEMKYCKTSPTDPSEYLFYVDDDITVAIGGERSKPKCSCGLNEGGKACKHIFWMLDHLATGAPGDIKSQTLQLARDGSSLQNIPPAKMIGEMGMENVARGLAWPLQDGLPEEENDVVDEIAEILSVFEPSDALPAEFKKPESPTLSERAYKYHEFKEIITQHALRNPGLFIRLQSVITLSFRGHVFFEKISGRVARAFKALENYIANGPTNAPFEAHDVVSCASKLKALVQSIADYYDQHDEDEPDTKNVANRAAGALISILDGVANRNFDAYANITWGAIPPADYRDANLFTHLICKPDVGGKLFVLDVLQSLPQDDVLRGHGEDIHNLGDKLAKPFVPAEYLNTFRSISQGNRKRAASEVGGGSAKRPTMESMSAEALSKLSLVDTMVTTRAGAARARTAPAQTPQHASTPSPSHSPTSTAASSPTPSLIESAQGLTYNLSPFDDDVRRRAKRGLMDDNDIEMKYCKTSPTDPSEYLFYVDDDITVAIGGERSKPKCSCGLNEGGKACKHIFWMLDHLATGAPGDIKSQTLQLARDGSSLQNIPPAKMIGEMGMENVARGLAWPLQDGLPEEENDVVDEIAEILSVFEPSDALPAEFKKPESPTLSERAYKYHEFKEIITQHALRNPGLFIRLQSVITLSFRGHVFFEKISGRVARAFKALENYIANGPTNAPFEAHDVVSCASKLKALVQSIADYYDQHDEDEPDTKNVANRAAGALISILDGVANRNFDAYANITWGAIPPADYRDANLFTHLICKPDVGGKLFVLDVLQSLPQDDVLRGHGEDIHNLGDKLAKPFVPAEYLNTFRSISQGNRKRAASEVGGGSAKRPTMES

Radius of gyration: 36.19 Å; Cα contacts (8 Å, |Δi|>4): 1140; chains: 2; bounding box: 151×100×83 Å

pLDDT: mean 80.02, std 24.57, range [16.11, 98.06]